Protein AF-A0A1I5BWW0-F1 (afdb_monomer_lite)

InterPro domains:
  IPR006976 VanZ-LLP1 [PF04892] (52-147)
  IPR006976 VanZ-LLP1 [PF04892] (174-291)
  IPR006976 VanZ-LLP1 [PF04892] (319-445)

Foldseek 3Di:
DDDPVVVVLVVLFDALVNLVVVLVVLLVVLLVLLCPVVPFADDDPVVLVVLLVVQVVDDQDCPDVLLLQVLLQSQLSNLLSQLLSLPDPDDPVSSVVSLVVSLVVQLVSQSVSLSSCSRPVVHHRHPSSSVSSSNSNNNNSVCCVVCVVVVRNLVSCLVVDLALLSVLQNVLVVLLVVVLVLLCPPVQFAPDPVLLVVCVVVVLEAPDAPPDDDPDVVVVVVVLVVLLQSLQSNLLSQCSNDVDDLVVSLCVQLVSQVVSLVSQSRRSPHRRHPNSSVSSSNSNVNNSVVSVVVVPCDLVNPPPPPDDDLVVLVVVLVVLLVVLLVVLLPPVQFADDPVLLVVQVVQQPRDACNVVSPDDVSVSVVLLCVLLVSLLVSLLSLLVSLLVDPDPVVSVVSVVVSLVVQLVSLVVSLVSQSRPPPGHRYPNSSVSSSNSSNNSNVVNNSSVVSNPDRCVVVVVVVPPDDPVCVVVVVVPPPVVNLVVLVVVLVVLLVVQLVVQLVVLVVLLPDLQHFPLSVQFADPVCRSLLSSLVSVLLLLLLALLLVLLVQQLPDDVCLQVLLVSLLVSLVSSCVSSVVNGDVVNLCLQQNDDDPPDPDCVSSSLSSSLQSSLLSLLLNLLQLVLCVPFGPSSVSSVNSSVSSCVVRVVSSLCRCQVVGNDQNVQQFFAPSSDSLLSVLQSNLSNLLSNLLSLCLVLPDPQPPPVPVSVVSNVVSLVSSVVSSVNSTAQWDCPPNDTGTSLQVVQPSDPVDTDDPVRSVVSSVVVSVVSSVSSNSSHNSVVVSDDGPRDPDPPDPPDDDDDDDDDDD

Organism: NCBI:txid35799

Sequence (806 aa):
MNSPAERNVASSRISRKQLMWFALGYLFFAVYGSLVPLEYRPRPLTEAWAIFGDIAGMSLSFVSRADWLVNILLFIPLAFLLAGACWPAHGVVAAMLVALGVFALCLGFSVAIEFMQVFFPQRTPSINDIVAQSIGTGLGIAAWITFGSRLSAWFSGWRSARSPLDIWKRLLYSYLFVLFGYSLLPLDLTISPVELLHKWREGRLILLPFSFAFAEPIEAIYDLAVDVLLWMPAAFLWCLAFPGRRLRSWLAVVGAAAVLEFLQLFVYSRVSDVTDIFTAAAGAGAGIWLAGRMGRTDVTKAARPLFHPPLGWLLLTLAWILVLAAIFLYPFNFQTDREFLLARLQGARKIPFEVYYFGTEYRAVTEVMHKAGFFFPLGALLALAVTQTRNYIWRRYAVAAAMAMIGMVALGVEAGQLFIPGKNVDVTDWMLEVLGGVAGFAIMRYLHPRLSAPAGRTAALRQRPSELNTMDAMKGTNPAGAQMRGRQAGTIIAIGIGLLTVMAWLATRSDMVPYNVRELVDEKHPFLSLILLAGAIYWIMGFPVLIVQWLARGELYLLSLPVLALIHGLIAWILLRFAVPIESIHDIVGYPVLDWPWEWEMFGRFLALFSLWTVGATAGGIIASWHIFPGNKSALLAWIVGALLLIPISYYVVVVAAATDNLVELMAGNGSLGAFLLVGLSLTGVALGGMKAVLALIPGAARRMAAAAWVLGAGILTYGALYYGTEQIIVKYNQVFSALQFLLSSNRATLAGQGELLFRYAALYCFLVAAIIMVQYPLWRLMPIPRQRGTQGHSGEHMHSSIARF

Secondary structure (DSSP, 8-state):
---HHHHHHHTTS--HHHHHHHHHHHHHHHHHHHHTT-------HHHHHHHHHHHTTS----S-HHHHHHHHHHHHHHHHHHHHHH--SS-HHHHHHHHHHHHHHHHHHHHHHHHHHTT-TT----HHHHHHHHHHHHHHHHHHHHHHHHHHHHHHHHHH--SHHHHHHHHHHHHHHHHHHHHHTT--B---HHHHHHHHHTT-EE-STT----SSHHHHHHHHHHHHHHHHHHHHHHHHHS-S-HHHHHHHHHHHHHHHHHHHHTBTTS-EEHHHHHHHHHHHHHHHHHHHHHHTS-TTT--S-S---HHHHHHHHHHHHHHHHHHHTTT------HHHHHHHHHHT-PPTTHHHHTS-HHHHHHHHHHHHHHHHHHHHHHHHHHHT---HHHHHHHHHHHHHHHHHHHHHHHHHHTTSTT----HHHHHHHHHHHHHHHHHHHHHHHHHSS-THHHHHHTTS--TTHHHHGGG---HHHHHHHHHHHHHHHHHHHHHHHHHHHHHHT-TTS-HHHHTTS-SSSHHHHHHHHHHHHHHHHHHHHHHHHHHTT-GGGTTHHHHHHHHHHHHHHHHHHHHS-HHHHHHHH-S--S--STTHHHHHHHHHHHHHHHHHHHHHHHHHTTTT-TTHHHHHHHHHHHHHHHHHHHHIIIIIT-S-SHHHHHBHHHH-HHHHHHHHHHHHHHHHHHHHHHHHHSTT---HHHHHHHHHHHHHHHHHHHHHHB-S-EEETTEEE-HHHHHHSSSSSSPPPHHHHHHHHHHHHHHHHHHHHHHHHHHHHTS-PPPP------------S-----

Radius of gyration: 33.23 Å; chains: 1; bounding box: 99×63×104 Å

pLDDT: mean 82.1, std 16.55, range [28.33, 97.56]

Structure (mmCIF, N/CA/C/O backbone):
data_AF-A0A1I5BWW0-F1
#
_entry.id   AF-A0A1I5BWW0-F1
#
loop_
_atom_site.group_PDB
_atom_site.id
_atom_site.type_symbol
_atom_site.label_atom_id
_atom_site.label_alt_id
_atom_site.label_comp_id
_atom_site.label_asym_id
_atom_site.label_entity_id
_atom_site.label_seq_id
_atom_site.pdbx_PDB_ins_code
_atom_site.Cartn_x
_atom_site.Cartn_y
_atom_site.Cartn_z
_atom_site.occupancy
_atom_site.B_iso_or_equiv
_atom_site.auth_seq_id
_atom_site.auth_comp_id
_atom_site.auth_asym_id
_atom_site.auth_atom_id
_atom_site.pdbx_PDB_model_num
ATOM 1 N N . MET A 1 1 ? -29.828 -26.492 5.240 1.00 34.44 1 MET A N 1
ATOM 2 C CA . MET A 1 1 ? -30.485 -25.871 4.067 1.00 34.44 1 MET A CA 1
ATOM 3 C C . MET A 1 1 ? -30.193 -24.380 4.102 1.00 34.44 1 MET A C 1
ATOM 5 O O . MET A 1 1 ? -30.680 -23.708 4.997 1.00 34.44 1 MET A O 1
ATOM 9 N N . ASN A 1 2 ? -29.357 -23.880 3.192 1.00 28.33 2 ASN A N 1
ATOM 10 C CA . ASN A 1 2 ? -28.914 -22.480 3.213 1.00 28.33 2 ASN A CA 1
ATOM 11 C C . ASN A 1 2 ? -30.069 -21.514 2.928 1.00 28.33 2 ASN A C 1
ATOM 13 O O . ASN A 1 2 ? -30.937 -21.812 2.090 1.00 28.33 2 ASN A O 1
ATOM 17 N N . SER A 1 3 ? -30.053 -20.373 3.623 1.00 30.56 3 SER A N 1
ATOM 18 C CA . SER A 1 3 ? -31.100 -19.353 3.563 1.00 30.56 3 SER A CA 1
ATOM 19 C C . SER A 1 3 ? -31.202 -18.732 2.156 1.00 30.56 3 SER A C 1
ATOM 21 O O . SER A 1 3 ? -30.225 -18.724 1.396 1.00 30.56 3 SER A O 1
ATOM 23 N N . PRO A 1 4 ? -32.366 -18.182 1.768 1.00 32.44 4 PRO A N 1
ATOM 24 C CA . PRO A 1 4 ? -32.544 -17.523 0.471 1.00 32.44 4 PRO A CA 1
ATOM 25 C C . PRO A 1 4 ? -31.562 -16.360 0.231 1.00 32.44 4 PRO A C 1
ATOM 27 O O . PRO A 1 4 ? -31.214 -16.069 -0.915 1.00 32.44 4 PRO A O 1
ATOM 30 N N . ALA A 1 5 ? -31.071 -15.722 1.301 1.00 33.41 5 ALA A N 1
ATOM 31 C CA . ALA A 1 5 ? -30.081 -14.650 1.234 1.00 33.41 5 ALA A CA 1
ATOM 32 C C . ALA A 1 5 ? -28.696 -15.161 0.793 1.00 33.41 5 ALA A C 1
ATOM 34 O O . ALA A 1 5 ? -28.051 -14.537 -0.051 1.00 33.41 5 ALA A O 1
ATOM 35 N N . GLU A 1 6 ? -28.270 -16.336 1.266 1.00 32.53 6 GLU A N 1
ATOM 36 C CA . GLU A 1 6 ? -26.996 -16.949 0.862 1.00 32.53 6 GLU A CA 1
ATOM 37 C C . GLU A 1 6 ? -27.013 -17.429 -0.596 1.00 32.53 6 GLU A C 1
ATOM 39 O O . GLU A 1 6 ? -26.002 -17.328 -1.297 1.00 32.53 6 GLU A O 1
ATOM 44 N N . ARG A 1 7 ? -28.172 -17.875 -1.102 1.00 32.69 7 ARG A N 1
ATOM 45 C CA . ARG A 1 7 ? -28.326 -18.267 -2.518 1.00 32.69 7 ARG A CA 1
ATOM 46 C C . ARG A 1 7 ? -28.229 -17.074 -3.469 1.00 32.69 7 ARG A C 1
ATOM 48 O O . ARG A 1 7 ? -27.643 -17.198 -4.543 1.00 32.69 7 ARG A O 1
ATOM 55 N N . ASN A 1 8 ? -28.733 -15.907 -3.066 1.00 33.06 8 ASN A N 1
ATOM 56 C CA . ASN A 1 8 ? -28.657 -14.701 -3.891 1.00 33.06 8 ASN A CA 1
ATOM 57 C C . ASN A 1 8 ? -27.233 -14.122 -3.970 1.00 33.06 8 ASN A C 1
ATOM 59 O O . ASN A 1 8 ? -26.831 -13.677 -5.043 1.00 33.06 8 ASN A O 1
ATOM 63 N N . VAL A 1 9 ? -26.430 -14.212 -2.901 1.00 38.84 9 VAL A N 1
ATOM 64 C CA . VAL A 1 9 ? -25.009 -13.793 -2.913 1.00 38.84 9 VAL A CA 1
ATOM 65 C C . VAL A 1 9 ? -24.118 -14.783 -3.685 1.00 38.84 9 VAL A C 1
ATOM 67 O O . VAL A 1 9 ? -23.126 -14.384 -4.298 1.00 38.84 9 VAL A O 1
ATOM 70 N N . ALA A 1 10 ? -24.476 -16.071 -3.718 1.00 35.97 10 ALA A N 1
ATOM 71 C CA . ALA A 1 10 ? -23.756 -17.083 -4.498 1.00 35.97 10 ALA A CA 1
ATOM 72 C C . ALA A 1 10 ? -23.924 -16.912 -6.025 1.00 35.97 10 ALA A C 1
ATOM 74 O O . ALA A 1 10 ? -23.018 -17.258 -6.782 1.00 35.97 10 ALA A O 1
ATOM 75 N N . SER A 1 11 ? -25.038 -16.322 -6.480 1.00 37.78 11 SER A N 1
ATOM 76 C CA . SER A 1 11 ? -25.337 -16.086 -7.907 1.00 37.78 11 SER A CA 1
ATOM 77 C C . SER A 1 11 ? -24.506 -14.970 -8.568 1.00 37.78 11 SER A C 1
ATOM 79 O O . SER A 1 11 ? -24.532 -14.813 -9.788 1.00 37.78 11 SER A O 1
ATOM 81 N N . SER A 1 12 ? -23.742 -14.205 -7.780 1.00 49.12 12 SER A N 1
ATOM 82 C CA . SER A 1 12 ? -23.004 -13.018 -8.223 1.00 49.12 12 SER A CA 1
ATOM 83 C C . SER A 1 12 ? -21.498 -13.126 -7.974 1.00 49.12 12 SER A C 1
ATOM 85 O O . SER A 1 12 ? -20.886 -12.143 -7.570 1.00 49.12 12 SER A O 1
ATOM 87 N N . ARG A 1 13 ? -20.886 -14.301 -8.139 1.00 63.59 13 ARG A N 1
ATOM 88 C CA . ARG A 1 13 ? -19.419 -14.461 -8.097 1.00 63.59 13 ARG A CA 1
ATOM 89 C C . ARG A 1 13 ? -18.887 -14.780 -9.493 1.00 63.59 13 ARG A C 1
ATOM 91 O O . ARG A 1 13 ? -19.593 -15.397 -10.291 1.00 63.59 13 ARG A O 1
ATOM 98 N N . ILE A 1 14 ? -17.648 -14.374 -9.796 1.00 74.44 14 ILE A N 1
ATOM 99 C CA . ILE A 1 14 ? -16.954 -14.827 -11.008 1.00 74.44 14 ILE A CA 1
ATOM 100 C C . ILE A 1 14 ? -16.948 -16.355 -10.968 1.00 74.44 14 ILE A C 1
ATOM 102 O O . ILE A 1 14 ? -16.595 -16.956 -9.953 1.00 74.44 14 ILE A O 1
ATOM 106 N N . SER A 1 15 ? -17.382 -16.989 -12.057 1.00 84.19 15 SER A N 1
ATOM 107 C CA . SER A 1 15 ? -17.398 -18.451 -12.105 1.00 84.19 15 SER A CA 1
ATOM 108 C C . SER A 1 15 ? -15.969 -18.998 -12.068 1.00 84.19 15 SER A C 1
ATOM 110 O O . SER A 1 15 ? -15.072 -18.432 -12.692 1.00 84.19 15 SER A O 1
ATOM 112 N N . ARG A 1 16 ? -15.759 -20.147 -11.415 1.00 88.00 16 ARG A N 1
ATOM 113 C CA . ARG A 1 16 ? -14.458 -20.843 -11.423 1.00 88.00 16 ARG A CA 1
ATOM 114 C C . ARG A 1 16 ? -13.928 -21.075 -12.843 1.00 88.00 16 ARG A C 1
ATOM 116 O O . ARG A 1 16 ? -12.741 -20.914 -13.087 1.00 88.00 16 ARG A O 1
ATOM 123 N N . LYS A 1 17 ? -14.827 -21.348 -13.800 1.00 88.94 17 LYS A N 1
ATOM 124 C CA . LYS A 1 17 ? -14.496 -21.476 -15.230 1.00 88.94 17 LYS A CA 1
ATOM 125 C C . LYS A 1 17 ? -13.903 -20.190 -15.815 1.00 88.94 17 LYS A C 1
ATOM 127 O O . LYS A 1 17 ? -12.951 -20.260 -16.575 1.00 88.94 17 LYS A O 1
ATOM 132 N N . GLN A 1 18 ? -14.447 -19.024 -15.465 1.00 88.75 18 GLN A N 1
ATOM 133 C CA . GLN A 1 18 ? -13.908 -17.734 -15.914 1.00 88.75 18 GLN A CA 1
ATOM 134 C C . GLN A 1 18 ? -12.523 -17.464 -15.321 1.00 88.75 18 GLN A C 1
ATOM 136 O O . GLN A 1 18 ? -11.640 -17.043 -16.056 1.00 88.75 18 GLN A O 1
ATOM 141 N N . LEU A 1 19 ? -12.321 -17.745 -14.028 1.00 91.31 19 LEU A N 1
ATOM 142 C CA . LEU A 1 19 ? -10.999 -17.623 -13.400 1.00 91.31 19 LEU A CA 1
ATOM 143 C C . LEU A 1 19 ? -9.977 -18.554 -14.056 1.00 91.31 19 LEU A C 1
ATOM 145 O O . LEU A 1 19 ? -8.862 -18.125 -14.312 1.00 91.31 19 LEU A O 1
ATOM 149 N N . MET A 1 20 ? -10.379 -19.780 -14.403 1.00 93.75 20 MET A N 1
ATOM 150 C CA . MET A 1 20 ? -9.520 -20.712 -15.135 1.00 93.75 20 MET A CA 1
ATOM 151 C C . MET A 1 20 ? -9.158 -20.189 -16.531 1.00 93.75 20 MET A C 1
ATOM 153 O O . MET A 1 20 ? -7.996 -20.225 -16.908 1.00 93.75 20 MET A O 1
ATOM 157 N N . TRP A 1 21 ? -10.116 -19.643 -17.289 1.00 93.69 21 TRP A N 1
ATOM 158 C CA . TRP A 1 21 ? -9.814 -19.033 -18.591 1.00 93.69 21 TRP A CA 1
ATOM 159 C C . TRP A 1 21 ? -8.858 -17.845 -18.478 1.00 93.69 21 TRP A C 1
ATOM 161 O O . TRP A 1 21 ? -7.960 -17.710 -19.304 1.00 93.69 21 TRP A O 1
ATOM 171 N N . PHE A 1 22 ? -9.013 -17.010 -17.447 1.00 92.81 22 PHE A N 1
ATOM 172 C CA . PHE A 1 22 ? -8.057 -15.938 -17.178 1.00 92.81 22 PHE A CA 1
ATOM 173 C C . PHE A 1 22 ? -6.688 -16.480 -16.765 1.00 92.81 22 PHE A C 1
ATOM 175 O O . PHE A 1 22 ? -5.688 -15.953 -17.233 1.00 92.81 22 PHE A O 1
ATOM 182 N N . ALA A 1 23 ? -6.630 -17.544 -15.958 1.00 95.50 23 ALA A N 1
ATOM 183 C CA . ALA A 1 23 ? -5.375 -18.194 -15.588 1.00 95.50 23 ALA A CA 1
ATOM 184 C C . ALA A 1 23 ? -4.647 -18.753 -16.817 1.00 95.50 23 ALA A C 1
ATOM 186 O O . ALA A 1 23 ? -3.453 -18.534 -16.959 1.00 95.50 23 ALA A O 1
ATOM 187 N N . LEU A 1 24 ? -5.363 -19.411 -17.734 1.00 95.31 24 LEU A N 1
ATOM 188 C CA . LEU A 1 24 ? -4.793 -19.947 -18.974 1.00 95.31 24 LEU A CA 1
ATOM 189 C C . LEU A 1 24 ? -4.322 -18.840 -19.923 1.00 95.31 24 LEU A C 1
ATOM 191 O O . LEU A 1 24 ? -3.226 -18.929 -20.467 1.00 95.31 24 LEU A O 1
ATOM 195 N N . GLY A 1 25 ? -5.120 -17.783 -20.100 1.00 94.94 25 GLY A N 1
ATOM 196 C CA . GLY A 1 25 ? -4.716 -16.629 -20.907 1.00 94.94 25 GLY A CA 1
ATOM 197 C C . GLY A 1 25 ? -3.495 -15.914 -20.324 1.00 94.94 25 GLY A C 1
ATOM 198 O O . GLY A 1 25 ? -2.604 -15.508 -21.063 1.00 94.94 25 GLY A O 1
ATOM 199 N N . TYR A 1 26 ? -3.421 -15.812 -18.996 1.00 95.31 26 TYR A N 1
ATOM 200 C CA . TYR A 1 26 ? -2.280 -15.221 -18.308 1.00 95.31 26 TYR A CA 1
ATOM 201 C C . TYR A 1 26 ? -1.041 -16.129 -18.340 1.00 95.31 26 TYR A C 1
ATOM 203 O O . TYR A 1 26 ? 0.063 -15.637 -18.535 1.00 95.31 26 TYR A O 1
ATOM 211 N N . LEU A 1 27 ? -1.207 -17.450 -18.224 1.00 95.69 27 LEU A N 1
ATOM 212 C CA . LEU A 1 27 ? -0.121 -18.414 -18.415 1.00 95.69 27 LEU A CA 1
ATOM 213 C C . LEU A 1 27 ? 0.459 -18.306 -19.826 1.00 95.69 27 LEU A C 1
ATOM 215 O O . LEU A 1 27 ? 1.673 -18.267 -19.977 1.00 95.69 27 LEU A O 1
ATOM 219 N N . PHE A 1 28 ? -0.394 -18.206 -20.850 1.00 94.62 28 PHE A N 1
ATOM 220 C CA . PHE A 1 28 ? 0.058 -17.970 -22.220 1.00 94.62 28 PHE A CA 1
ATOM 221 C C . PHE A 1 28 ? 0.865 -16.672 -22.330 1.00 94.62 28 PHE A C 1
ATOM 223 O O . PHE A 1 28 ? 1.932 -16.677 -22.930 1.00 94.62 28 PHE A O 1
ATOM 230 N N . PHE A 1 29 ? 0.393 -15.586 -21.711 1.00 91.50 29 PHE A N 1
ATOM 231 C CA . PHE A 1 29 ? 1.128 -14.321 -21.657 1.00 91.50 29 PHE A CA 1
ATOM 232 C C . PHE A 1 29 ? 2.496 -14.466 -20.972 1.00 91.50 29 PHE A C 1
ATOM 234 O O . PHE A 1 29 ? 3.488 -13.992 -21.517 1.00 91.50 29 PHE A O 1
ATOM 241 N N . ALA A 1 30 ? 2.564 -15.151 -19.826 1.00 92.25 30 ALA A N 1
ATOM 242 C CA . ALA A 1 30 ? 3.813 -15.374 -19.103 1.00 92.25 30 ALA A CA 1
ATOM 243 C C . ALA A 1 30 ? 4.804 -16.211 -19.926 1.00 92.25 30 ALA A C 1
ATOM 245 O O . ALA A 1 30 ? 5.944 -15.801 -20.109 1.00 92.25 30 ALA A O 1
ATOM 246 N N . VAL A 1 31 ? 4.351 -17.330 -20.504 1.00 93.50 31 VAL A N 1
ATOM 247 C CA . VAL A 1 31 ? 5.175 -18.173 -21.385 1.00 93.50 31 VAL A CA 1
ATOM 248 C C . VAL A 1 31 ? 5.656 -17.377 -22.598 1.00 93.50 31 VAL A C 1
ATOM 250 O O . VAL A 1 31 ? 6.836 -17.408 -22.920 1.00 93.50 31 VAL A O 1
ATOM 253 N N . TYR A 1 32 ? 4.770 -16.631 -23.259 1.00 91.81 32 TYR A N 1
ATOM 254 C CA . TYR A 1 32 ? 5.132 -15.810 -24.412 1.00 91.81 32 TYR A CA 1
ATOM 255 C C . TYR A 1 32 ? 6.193 -14.763 -24.047 1.00 91.81 32 TYR A C 1
ATOM 257 O O . TYR A 1 32 ? 7.235 -14.693 -24.697 1.00 91.81 32 TYR A O 1
ATOM 265 N N . GLY A 1 33 ? 5.969 -13.996 -22.975 1.00 87.88 33 GLY A N 1
ATOM 266 C CA . GLY A 1 33 ? 6.885 -12.951 -22.511 1.00 87.88 33 GLY A CA 1
ATOM 267 C C . GLY A 1 33 ? 8.271 -13.472 -22.119 1.00 87.88 33 GLY A C 1
ATOM 268 O O . GLY A 1 33 ? 9.265 -12.784 -22.350 1.00 87.88 33 GLY A O 1
ATOM 269 N N . SER A 1 34 ? 8.355 -14.701 -21.604 1.00 89.25 34 SER A N 1
ATOM 270 C CA . SER A 1 34 ? 9.622 -15.365 -21.273 1.00 89.25 34 SER A CA 1
ATOM 271 C C . SER A 1 34 ? 10.369 -15.934 -22.488 1.00 89.25 34 SER A C 1
ATOM 273 O O . SER A 1 34 ? 11.553 -16.235 -22.374 1.00 89.25 34 SER A O 1
ATOM 275 N N . LEU A 1 35 ? 9.716 -16.084 -23.648 1.00 90.31 35 LEU A N 1
ATOM 276 C CA . LEU A 1 35 ? 10.314 -16.693 -24.847 1.00 90.31 35 LEU A CA 1
ATOM 277 C C . LEU A 1 35 ? 10.597 -15.701 -25.989 1.00 90.31 35 LEU A C 1
ATOM 279 O O . LEU A 1 35 ? 11.427 -15.998 -26.848 1.00 90.31 35 LEU A O 1
ATOM 283 N N . VAL A 1 36 ? 9.944 -14.529 -26.026 1.00 88.56 36 VAL A N 1
ATOM 284 C CA . VAL A 1 36 ? 10.256 -13.435 -26.983 1.00 88.56 36 VAL A CA 1
ATOM 285 C C . VAL A 1 36 ? 11.769 -13.158 -26.972 1.00 88.56 36 VAL A C 1
ATOM 287 O O . VAL A 1 36 ? 12.335 -13.127 -25.892 1.00 88.56 36 VAL A O 1
ATOM 290 N N . PRO A 1 37 ? 12.480 -12.995 -28.099 1.00 87.19 37 PRO A N 1
ATOM 291 C CA . PRO A 1 37 ? 11.988 -12.769 -29.457 1.00 87.19 37 PRO A CA 1
ATOM 292 C C . PRO A 1 37 ? 11.666 -14.034 -30.266 1.00 87.19 37 PRO A C 1
ATOM 294 O O . PRO A 1 37 ? 11.498 -13.949 -31.472 1.00 87.19 37 PRO A O 1
ATOM 297 N N . LEU A 1 38 ? 11.516 -15.205 -29.637 1.00 88.69 38 LEU A N 1
ATOM 298 C CA . LEU A 1 38 ? 11.095 -16.459 -30.287 1.00 88.69 38 LEU A CA 1
ATOM 299 C C . LEU A 1 38 ? 12.054 -16.987 -31.375 1.00 88.69 38 LEU A C 1
ATOM 301 O O . LEU A 1 38 ? 11.640 -17.734 -32.264 1.00 88.69 38 LEU A O 1
ATOM 305 N N . GLU A 1 39 ? 13.349 -16.678 -31.281 1.00 88.00 39 GLU A N 1
ATOM 306 C CA . GLU A 1 39 ? 14.384 -17.284 -32.128 1.00 88.00 39 GLU A CA 1
ATOM 307 C C . GLU A 1 39 ? 14.685 -18.730 -31.705 1.00 88.00 39 GLU A C 1
ATOM 309 O O . GLU A 1 39 ? 15.683 -19.016 -31.042 1.00 88.00 39 GLU A O 1
ATOM 314 N N . TYR A 1 40 ? 13.807 -19.659 -32.077 1.00 90.88 40 TYR A N 1
ATOM 315 C CA . TYR A 1 40 ? 13.991 -21.074 -31.769 1.00 90.88 40 TYR A CA 1
ATOM 316 C C . TYR A 1 40 ? 15.190 -21.659 -32.528 1.00 90.88 40 TYR A C 1
ATOM 318 O O . TYR A 1 40 ? 15.238 -21.629 -33.761 1.00 90.88 40 TYR A O 1
ATOM 326 N N . ARG A 1 41 ? 16.133 -22.260 -31.795 1.00 91.06 41 ARG A N 1
ATOM 327 C CA . ARG A 1 41 ? 17.206 -23.084 -32.355 1.00 91.06 41 ARG A CA 1
ATOM 328 C C . ARG A 1 41 ? 17.114 -24.502 -31.791 1.00 91.06 41 ARG A C 1
ATOM 330 O O . ARG A 1 41 ? 17.254 -24.681 -30.579 1.00 91.06 41 ARG A O 1
ATOM 337 N N . PRO A 1 42 ? 16.891 -25.519 -32.641 1.00 90.38 42 PRO A N 1
ATOM 338 C CA . PRO A 1 42 ? 16.798 -26.892 -32.173 1.00 90.38 42 PRO A CA 1
ATOM 339 C C . PRO A 1 42 ? 18.131 -27.329 -31.559 1.00 90.38 42 PRO A C 1
ATOM 341 O O . PRO A 1 42 ? 19.196 -27.084 -32.125 1.00 90.38 42 PRO A O 1
ATOM 344 N N . ARG A 1 43 ? 18.057 -28.006 -30.411 1.00 91.00 43 ARG A N 1
ATOM 345 C CA . ARG A 1 43 ? 19.195 -28.641 -29.738 1.00 91.00 43 ARG A CA 1
ATOM 346 C C . ARG A 1 43 ? 18.845 -30.081 -29.361 1.00 91.00 43 ARG A C 1
ATOM 348 O O . ARG A 1 43 ? 17.677 -30.353 -29.067 1.00 91.00 43 ARG A O 1
ATOM 355 N N . PRO A 1 44 ? 19.814 -31.010 -29.334 1.00 94.31 44 PRO A N 1
ATOM 356 C CA . PRO A 1 44 ? 19.603 -32.335 -28.764 1.00 94.31 44 PRO A CA 1
ATOM 357 C C . PRO A 1 44 ? 19.177 -32.243 -27.292 1.00 94.31 44 PRO A C 1
ATOM 359 O O . PRO A 1 44 ? 19.742 -31.469 -26.521 1.00 94.31 44 PRO A O 1
ATOM 362 N N . LEU A 1 45 ? 18.205 -33.063 -26.876 1.00 90.12 45 LEU A N 1
ATOM 363 C CA . LEU A 1 45 ? 17.683 -33.031 -25.500 1.00 90.12 45 LEU A CA 1
ATOM 364 C C . LEU A 1 45 ? 18.762 -33.313 -24.450 1.00 90.12 45 LEU A C 1
ATOM 366 O O . LEU A 1 45 ? 18.713 -32.749 -23.364 1.00 90.12 45 LEU A O 1
ATOM 370 N N . THR A 1 46 ? 19.740 -34.161 -24.767 1.00 92.00 46 THR A N 1
ATOM 371 C CA . THR A 1 46 ? 20.863 -34.476 -23.874 1.00 92.00 46 THR A CA 1
ATOM 372 C C . THR A 1 46 ? 21.715 -33.248 -23.565 1.00 92.00 46 THR A C 1
ATOM 374 O O . THR A 1 46 ? 22.074 -33.030 -22.413 1.00 92.00 46 THR A O 1
ATOM 377 N N . GLU A 1 47 ? 21.991 -32.421 -24.575 1.00 89.88 47 GLU A N 1
ATOM 378 C CA . GLU A 1 47 ? 22.726 -31.164 -24.419 1.00 89.88 47 GLU A CA 1
ATOM 379 C C . GLU A 1 47 ? 21.895 -30.143 -23.634 1.00 89.88 47 GLU A C 1
ATOM 381 O O . GLU A 1 47 ? 22.404 -29.505 -22.717 1.00 89.88 47 GLU A O 1
ATOM 386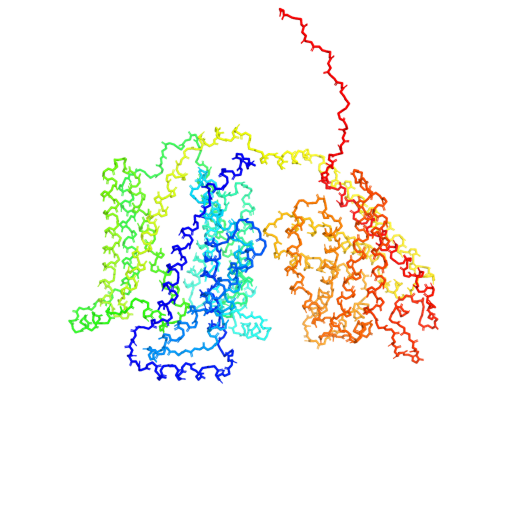 N N . ALA A 1 48 ? 20.595 -30.038 -23.935 1.00 89.81 48 ALA A N 1
ATOM 387 C CA . ALA A 1 48 ? 19.704 -29.121 -23.230 1.00 89.81 48 ALA A CA 1
ATOM 388 C C . ALA A 1 48 ? 19.590 -29.450 -21.730 1.00 89.81 48 ALA A C 1
ATOM 390 O O . ALA A 1 48 ? 19.627 -28.547 -20.897 1.00 89.81 48 ALA A O 1
ATOM 391 N N . TRP A 1 49 ? 19.507 -30.739 -21.378 1.00 89.94 49 TRP A N 1
ATOM 392 C CA . TRP A 1 49 ? 19.511 -31.193 -19.985 1.00 89.94 49 TRP A CA 1
ATOM 393 C C . TRP A 1 49 ? 20.833 -30.921 -19.270 1.00 89.94 49 TRP A C 1
ATOM 395 O O . TRP A 1 49 ? 20.802 -30.553 -18.099 1.00 89.94 49 TRP A O 1
ATOM 405 N N . ALA A 1 50 ? 21.972 -31.074 -19.952 1.00 88.81 50 ALA A N 1
ATOM 406 C CA . ALA A 1 50 ? 23.278 -30.758 -19.376 1.00 88.81 50 ALA A CA 1
ATOM 407 C C . ALA A 1 50 ? 23.395 -29.258 -19.058 1.00 88.81 50 ALA A C 1
ATOM 409 O O . ALA A 1 50 ? 23.675 -28.896 -17.920 1.00 88.81 50 ALA A O 1
ATOM 410 N N . ILE A 1 51 ? 23.056 -28.394 -20.025 1.00 85.06 51 ILE A N 1
ATOM 411 C CA . ILE A 1 51 ? 23.048 -26.933 -19.846 1.00 85.06 51 ILE A CA 1
ATOM 412 C C . ILE A 1 51 ? 22.111 -26.528 -18.704 1.00 85.06 51 ILE A C 1
ATOM 414 O O . ILE A 1 51 ? 22.467 -25.688 -17.883 1.00 85.06 51 ILE A O 1
ATOM 418 N N . PHE A 1 52 ? 20.919 -27.130 -18.634 1.00 88.50 52 PHE A N 1
ATOM 419 C CA . PHE A 1 52 ? 19.959 -26.832 -17.575 1.00 88.50 52 PHE A CA 1
ATOM 420 C C . PHE A 1 52 ? 20.428 -27.315 -16.192 1.00 88.50 52 PHE A C 1
ATOM 422 O O . PHE A 1 52 ? 20.195 -26.649 -15.185 1.00 88.50 52 PHE A O 1
ATOM 429 N N . GLY A 1 53 ? 21.122 -28.455 -16.137 1.00 84.88 53 GLY A N 1
ATOM 430 C CA . GLY A 1 53 ? 21.716 -28.985 -14.910 1.00 84.88 53 GLY A CA 1
ATOM 431 C C . GLY A 1 53 ? 22.784 -28.064 -14.315 1.00 84.88 53 GLY A C 1
ATOM 432 O O . GLY A 1 53 ? 22.828 -27.895 -13.097 1.00 84.88 53 GLY A O 1
ATOM 433 N N . ASP A 1 54 ? 23.579 -27.406 -15.161 1.00 83.94 54 ASP A N 1
ATOM 434 C CA . ASP A 1 54 ? 24.655 -26.507 -14.727 1.00 83.94 54 ASP A CA 1
ATOM 435 C C . ASP A 1 54 ? 24.138 -25.226 -14.043 1.00 83.94 54 ASP A C 1
ATOM 437 O O . ASP A 1 54 ? 24.823 -24.656 -13.191 1.00 83.94 54 ASP A O 1
ATOM 441 N N . ILE A 1 55 ? 22.900 -24.799 -14.325 1.00 80.50 55 ILE A N 1
ATOM 442 C CA . ILE A 1 55 ? 22.280 -23.619 -13.689 1.00 80.50 55 ILE A CA 1
ATOM 443 C C . ILE A 1 55 ? 22.088 -23.836 -12.183 1.00 80.50 55 ILE A C 1
ATOM 445 O O . ILE A 1 55 ? 22.202 -22.895 -11.400 1.00 80.50 55 ILE A O 1
ATOM 449 N N . ALA A 1 56 ? 21.841 -25.080 -11.754 1.00 62.78 56 ALA A N 1
ATOM 450 C CA . ALA A 1 56 ? 21.673 -25.415 -10.341 1.00 62.78 56 ALA A CA 1
ATOM 451 C C . ALA A 1 56 ? 22.964 -25.229 -9.520 1.00 62.78 56 ALA A C 1
ATOM 453 O O . ALA A 1 56 ? 22.893 -25.094 -8.298 1.00 62.78 56 ALA A O 1
ATOM 454 N N . GLY A 1 57 ? 24.129 -25.214 -10.180 1.00 60.53 57 GLY A N 1
ATOM 455 C CA . GLY A 1 57 ? 25.430 -24.946 -9.566 1.00 60.53 57 GLY A CA 1
ATOM 456 C C . GLY A 1 57 ? 25.828 -23.465 -9.538 1.00 60.53 57 GLY A C 1
ATOM 457 O O . GLY A 1 57 ? 26.828 -23.126 -8.904 1.00 60.53 57 GLY A O 1
ATOM 458 N N . MET A 1 58 ? 25.079 -22.576 -10.203 1.00 66.50 58 MET A N 1
ATOM 459 C CA . MET A 1 58 ? 25.363 -21.138 -10.209 1.00 66.50 58 MET A CA 1
ATOM 460 C C . MET A 1 58 ? 24.953 -20.496 -8.875 1.00 66.50 58 MET A C 1
ATOM 462 O O . MET A 1 58 ? 23.917 -20.823 -8.296 1.00 66.50 58 MET A O 1
ATOM 466 N N . SER A 1 59 ? 25.763 -19.562 -8.369 1.00 59.84 59 SER A N 1
ATOM 467 C CA . SER A 1 59 ? 25.454 -18.849 -7.127 1.00 59.84 59 SER A CA 1
ATOM 468 C C . SER A 1 59 ? 24.240 -17.928 -7.297 1.00 59.84 59 SER A C 1
ATOM 470 O O . SER A 1 59 ? 24.121 -17.208 -8.288 1.00 59.84 59 SER A O 1
ATOM 472 N N . LEU A 1 60 ? 23.349 -17.922 -6.296 1.00 65.69 60 LEU A N 1
ATOM 473 C CA . LEU A 1 60 ? 22.244 -16.962 -6.198 1.00 65.69 60 LEU A CA 1
ATOM 474 C C . LEU A 1 60 ? 22.813 -15.541 -6.177 1.00 65.69 60 LEU A C 1
ATOM 476 O O . LEU A 1 60 ? 23.434 -15.115 -5.200 1.00 65.69 60 LEU A O 1
ATOM 480 N N . SER A 1 61 ? 22.609 -14.814 -7.269 1.00 61.12 61 SER A N 1
ATOM 481 C CA . SER A 1 61 ? 23.101 -13.452 -7.440 1.00 61.12 61 SER A CA 1
ATOM 482 C C . SER A 1 61 ? 21.944 -12.454 -7.313 1.00 61.12 61 SER A C 1
ATOM 484 O O . SER A 1 61 ? 20.929 -12.537 -8.001 1.00 61.12 61 SER A O 1
ATOM 486 N N . PHE A 1 62 ? 22.086 -11.482 -6.411 1.00 58.94 62 PHE A N 1
ATOM 487 C CA . PHE A 1 62 ? 21.092 -10.419 -6.174 1.00 58.94 62 PHE A CA 1
ATOM 488 C C . PHE A 1 62 ? 21.427 -9.126 -6.937 1.00 58.94 62 PHE A C 1
ATOM 490 O O . PHE A 1 62 ? 21.105 -8.028 -6.487 1.00 58.94 62 PHE A O 1
ATOM 497 N N . VAL A 1 63 ? 22.133 -9.246 -8.065 1.00 55.28 63 VAL A N 1
ATOM 498 C CA . VAL A 1 63 ? 22.769 -8.108 -8.752 1.00 55.28 63 VAL A CA 1
ATOM 499 C C . VAL A 1 63 ? 21.735 -7.155 -9.369 1.00 55.28 63 VAL A C 1
ATOM 501 O O . VAL A 1 63 ? 21.941 -5.947 -9.327 1.00 55.28 63 VAL A O 1
ATOM 504 N N . SER A 1 64 ? 20.593 -7.663 -9.849 1.00 66.44 64 SER A N 1
ATOM 505 C CA . SER A 1 64 ? 19.488 -6.848 -10.378 1.00 66.44 64 SER A CA 1
ATOM 506 C C . SER A 1 64 ? 18.204 -7.069 -9.570 1.00 66.44 64 SER A C 1
ATOM 508 O O . SER A 1 64 ? 17.505 -8.073 -9.718 1.00 66.44 64 SER A O 1
ATOM 510 N N . ARG A 1 65 ? 17.886 -6.128 -8.667 1.00 68.00 65 ARG A N 1
ATOM 511 C CA . ARG A 1 65 ? 16.659 -6.170 -7.842 1.00 68.00 65 ARG A CA 1
ATOM 512 C C . ARG A 1 65 ? 15.384 -6.042 -8.688 1.00 68.00 65 ARG A C 1
ATOM 514 O O . ARG A 1 65 ? 14.348 -6.584 -8.305 1.00 68.00 65 ARG A O 1
ATOM 521 N N . ALA A 1 66 ? 15.463 -5.332 -9.816 1.00 66.88 66 ALA A N 1
ATOM 522 C CA . ALA A 1 66 ? 14.348 -5.145 -10.740 1.00 66.88 66 ALA A CA 1
ATOM 523 C C . ALA A 1 66 ? 13.942 -6.473 -11.399 1.00 66.88 66 ALA A C 1
ATOM 525 O O . ALA A 1 66 ? 12.761 -6.814 -11.379 1.00 66.88 66 ALA A O 1
ATOM 526 N N . ASP A 1 67 ? 14.912 -7.274 -11.851 1.00 72.81 67 ASP A N 1
ATOM 527 C CA . ASP A 1 67 ? 14.651 -8.575 -12.487 1.00 72.81 67 ASP A CA 1
ATOM 528 C C . ASP A 1 67 ? 13.963 -9.548 -11.523 1.00 72.81 67 ASP A C 1
ATOM 530 O O . ASP A 1 67 ? 12.990 -10.221 -11.873 1.00 72.81 67 ASP A O 1
ATOM 534 N N . TRP A 1 68 ? 14.405 -9.561 -10.260 1.00 82.69 68 TRP A N 1
ATOM 535 C CA . TRP A 1 68 ? 13.739 -10.312 -9.194 1.00 82.69 68 TRP A CA 1
ATOM 536 C C . TRP A 1 68 ? 12.284 -9.876 -9.019 1.00 82.69 68 TRP A C 1
ATOM 538 O O . TRP A 1 68 ? 11.386 -10.718 -8.944 1.00 82.69 68 TRP A O 1
ATOM 548 N N . LEU A 1 69 ? 12.033 -8.566 -8.953 1.00 80.50 69 LEU A N 1
ATOM 549 C CA . LEU A 1 69 ? 10.690 -8.039 -8.749 1.00 80.50 69 LEU A CA 1
ATOM 550 C C . LEU A 1 69 ? 9.768 -8.370 -9.928 1.00 80.50 69 LEU A C 1
ATOM 552 O O . LEU A 1 69 ? 8.637 -8.795 -9.697 1.00 80.50 69 LEU A O 1
ATOM 556 N N . VAL A 1 70 ? 10.239 -8.224 -11.168 1.00 81.31 70 VAL A N 1
ATOM 557 C CA . VAL A 1 70 ? 9.471 -8.560 -12.377 1.00 81.31 70 VAL A CA 1
ATOM 558 C C . VAL A 1 70 ? 9.087 -10.041 -12.372 1.00 81.31 70 VAL A C 1
ATOM 560 O O . VAL A 1 70 ? 7.913 -10.363 -12.563 1.00 81.31 70 VAL A O 1
ATOM 563 N N . ASN A 1 71 ? 10.024 -10.936 -12.054 1.00 88.12 71 ASN A N 1
ATOM 564 C CA . ASN A 1 71 ? 9.767 -12.376 -11.979 1.00 88.12 71 ASN A CA 1
ATOM 565 C C . ASN A 1 71 ? 8.818 -12.770 -10.831 1.00 88.12 71 ASN A C 1
ATOM 567 O O . ASN A 1 71 ? 7.936 -13.615 -11.013 1.00 88.12 71 ASN A O 1
ATOM 571 N N . ILE A 1 72 ? 8.921 -12.120 -9.664 1.00 90.25 72 ILE A N 1
ATOM 572 C CA . ILE A 1 72 ? 7.950 -12.274 -8.566 1.00 90.25 72 ILE A CA 1
ATOM 573 C C . ILE A 1 72 ? 6.557 -11.820 -9.026 1.00 90.25 72 ILE A C 1
ATOM 575 O O . ILE A 1 72 ? 5.571 -12.548 -8.871 1.00 90.25 72 ILE A O 1
ATOM 579 N N . LEU A 1 73 ? 6.463 -10.614 -9.596 1.00 88.50 73 LEU A N 1
ATOM 580 C CA . LEU A 1 73 ? 5.207 -10.015 -10.049 1.00 88.50 73 LEU A CA 1
ATOM 581 C C . LEU A 1 73 ? 4.553 -10.824 -11.169 1.00 88.50 73 LEU A C 1
ATOM 583 O O . LEU A 1 73 ? 3.325 -10.863 -11.227 1.00 88.50 73 LEU A O 1
ATOM 587 N N . LEU A 1 74 ? 5.337 -11.502 -12.009 1.00 90.81 74 LEU A N 1
ATOM 588 C CA . LEU A 1 74 ? 4.830 -12.349 -13.083 1.00 90.81 74 LEU A CA 1
ATOM 589 C C . LEU A 1 74 ? 4.017 -13.536 -12.546 1.00 90.81 74 LEU A C 1
ATOM 591 O O . LEU A 1 74 ? 2.998 -13.889 -13.123 1.00 90.81 74 LEU A O 1
ATOM 595 N N . PHE A 1 75 ? 4.397 -14.150 -11.422 1.00 95.06 75 PHE A N 1
ATOM 596 C CA . PHE A 1 75 ? 3.703 -15.354 -10.931 1.00 95.06 75 PHE A CA 1
ATOM 597 C C . PHE A 1 75 ? 2.603 -15.082 -9.896 1.00 95.06 75 PHE A C 1
ATOM 599 O O . PHE A 1 75 ? 1.744 -15.945 -9.679 1.00 95.06 75 PHE A O 1
ATOM 606 N N . ILE A 1 76 ? 2.545 -13.875 -9.316 1.00 95.62 76 ILE A N 1
ATOM 607 C CA . ILE A 1 76 ? 1.471 -13.478 -8.387 1.00 95.62 76 ILE A CA 1
ATOM 608 C C . ILE A 1 76 ? 0.075 -13.616 -9.031 1.00 95.62 76 ILE A C 1
ATOM 610 O O . ILE A 1 76 ? -0.776 -14.297 -8.444 1.00 95.62 76 ILE A O 1
ATOM 614 N N . PRO A 1 77 ? -0.215 -13.032 -10.216 1.00 95.06 77 PRO A N 1
ATOM 615 C CA . PRO A 1 77 ? -1.542 -13.120 -10.821 1.00 95.06 77 PRO A CA 1
ATOM 616 C C . PRO A 1 77 ? -1.900 -14.544 -11.244 1.00 95.06 77 PRO A C 1
ATOM 618 O O . PRO A 1 77 ? -3.040 -14.964 -11.041 1.00 95.06 77 PRO A O 1
ATOM 621 N N . LEU A 1 78 ? -0.937 -15.305 -11.778 1.00 96.75 78 LEU A N 1
ATOM 622 C CA . LEU A 1 78 ? -1.148 -16.694 -12.188 1.00 96.75 78 LEU A CA 1
ATOM 623 C C . LEU A 1 78 ? -1.594 -17.555 -11.000 1.00 96.75 78 LEU A C 1
ATOM 625 O O . LEU A 1 78 ? -2.657 -18.182 -11.045 1.00 96.75 78 LEU A O 1
ATOM 629 N N . ALA A 1 79 ? -0.821 -17.532 -9.912 1.00 97.00 79 ALA A N 1
ATOM 630 C CA . ALA A 1 79 ? -1.120 -18.301 -8.712 1.00 97.00 79 ALA A CA 1
ATOM 631 C C . ALA A 1 79 ? -2.423 -17.838 -8.045 1.00 97.00 79 ALA A C 1
ATOM 633 O O . ALA A 1 79 ? -3.218 -18.671 -7.611 1.00 97.00 79 ALA A O 1
ATOM 634 N N . PHE A 1 80 ? -2.697 -16.528 -8.027 1.00 95.81 80 PHE A N 1
ATOM 635 C CA . PHE A 1 80 ? -3.957 -15.975 -7.524 1.00 95.81 80 PHE A CA 1
ATOM 636 C C . PHE A 1 80 ? -5.175 -16.505 -8.300 1.00 95.81 80 PHE A C 1
ATOM 638 O O . PHE A 1 80 ? -6.171 -16.918 -7.698 1.00 95.81 80 PHE A O 1
ATOM 645 N N . LEU A 1 81 ? -5.111 -16.513 -9.636 1.00 95.44 81 LEU A N 1
ATOM 646 C CA . LEU A 1 81 ? -6.206 -16.970 -10.496 1.00 95.44 81 LEU A CA 1
ATOM 647 C C . LEU A 1 81 ? -6.425 -18.485 -10.388 1.00 95.44 81 LEU A C 1
ATOM 649 O O . LEU A 1 81 ? -7.574 -18.923 -10.281 1.00 95.44 81 LEU A O 1
ATOM 653 N N . LEU A 1 82 ? -5.348 -19.278 -10.363 1.00 96.25 82 LEU A N 1
ATOM 654 C CA . LEU A 1 82 ? -5.409 -20.732 -10.178 1.00 96.25 82 LEU A CA 1
ATOM 655 C C . LEU A 1 82 ? -5.947 -21.105 -8.794 1.00 96.25 82 LEU A C 1
ATOM 657 O O . LEU A 1 82 ? -6.873 -21.916 -8.693 1.00 96.25 82 LEU A O 1
ATOM 661 N N . ALA A 1 83 ? -5.438 -20.458 -7.739 1.00 94.56 83 ALA A N 1
ATOM 662 C CA . ALA A 1 83 ? -5.966 -20.607 -6.389 1.00 94.56 83 ALA A CA 1
ATOM 663 C C . ALA A 1 83 ? -7.463 -20.302 -6.377 1.00 94.56 83 ALA A C 1
ATOM 665 O O . ALA A 1 83 ? -8.237 -21.100 -5.857 1.00 94.56 83 ALA A O 1
ATOM 666 N N . GLY A 1 84 ? -7.902 -19.228 -7.036 1.00 92.06 84 GLY A N 1
ATOM 667 C CA . GLY A 1 84 ? -9.314 -18.875 -7.087 1.00 92.06 84 GLY A CA 1
ATOM 668 C C . GLY A 1 84 ? -10.219 -19.777 -7.905 1.00 92.06 84 GLY A C 1
ATOM 669 O O . GLY A 1 84 ? -11.379 -19.985 -7.531 1.00 92.06 84 GLY A O 1
ATOM 670 N N . ALA A 1 85 ? -9.706 -20.362 -8.982 1.00 92.81 85 ALA A N 1
ATOM 671 C CA . ALA A 1 85 ? -10.439 -21.348 -9.759 1.00 92.81 85 ALA A CA 1
ATOM 672 C C . ALA A 1 85 ? -10.664 -22.648 -8.964 1.00 92.81 85 ALA A C 1
ATOM 674 O O . ALA A 1 85 ? -11.726 -23.265 -9.088 1.00 92.81 85 ALA A O 1
ATOM 675 N N . CYS A 1 86 ? -9.705 -23.029 -8.114 1.00 92.50 86 CYS A N 1
ATOM 676 C CA . CYS A 1 86 ? -9.699 -24.311 -7.409 1.00 92.50 86 CYS A CA 1
ATOM 677 C C . CYS A 1 86 ? -10.111 -24.224 -5.927 1.00 92.50 86 CYS A C 1
ATOM 679 O O . CYS A 1 86 ? -10.397 -25.258 -5.324 1.00 92.50 86 CYS A O 1
ATOM 681 N N . TRP A 1 87 ? -10.189 -23.025 -5.332 1.00 92.38 87 TRP A N 1
ATOM 682 C CA . TRP A 1 87 ? -10.356 -22.862 -3.881 1.00 92.38 87 TRP A CA 1
ATOM 683 C C . TRP A 1 87 ? -11.617 -23.553 -3.342 1.00 92.38 87 TRP A C 1
ATOM 685 O O . TRP A 1 87 ? -12.722 -23.303 -3.855 1.00 92.38 87 TRP A O 1
ATOM 695 N N . PRO A 1 88 ? -11.510 -24.386 -2.290 1.00 86.50 88 PRO A N 1
ATOM 696 C CA . PRO A 1 88 ? -12.659 -25.083 -1.731 1.00 86.50 88 PRO A CA 1
ATOM 697 C C . PRO A 1 88 ? -13.593 -24.113 -0.999 1.00 86.50 88 PRO A C 1
ATOM 699 O O . PRO A 1 88 ? -13.186 -23.064 -0.504 1.00 86.50 88 PRO A O 1
ATOM 702 N N . ALA A 1 89 ? -14.878 -24.469 -0.926 1.00 78.25 89 ALA A N 1
ATOM 703 C CA . ALA A 1 89 ? -15.860 -23.664 -0.198 1.00 78.25 89 ALA A CA 1
ATOM 704 C C . ALA A 1 89 ? -15.716 -23.810 1.329 1.00 78.25 89 ALA A C 1
ATOM 706 O O . ALA A 1 89 ? -15.976 -22.856 2.056 1.00 78.25 89 ALA A O 1
ATOM 707 N N . HIS A 1 90 ? -15.291 -24.988 1.801 1.00 73.31 90 HIS A N 1
ATOM 708 C CA . HIS A 1 90 ? -15.132 -25.324 3.217 1.00 73.31 90 HIS A CA 1
ATOM 709 C C . HIS A 1 90 ? -13.937 -26.276 3.410 1.00 73.31 90 HIS A C 1
ATOM 711 O O . HIS A 1 90 ? -13.618 -27.044 2.503 1.00 73.31 90 HIS A O 1
ATOM 717 N N . GLY A 1 91 ? -13.334 -26.261 4.603 1.00 78.06 91 GLY A N 1
ATOM 718 C CA . GLY A 1 91 ? -12.297 -27.214 5.023 1.00 78.06 91 GLY A CA 1
ATOM 719 C C . GLY A 1 91 ? -10.864 -26.695 4.871 1.00 78.06 91 GLY A C 1
ATOM 720 O O . GLY A 1 91 ? -10.403 -26.415 3.768 1.00 78.06 91 GLY A O 1
ATOM 721 N N . VAL A 1 92 ? -10.140 -26.615 5.994 1.00 79.56 92 VAL A N 1
ATOM 722 C CA . VAL A 1 92 ? -8.744 -26.138 6.041 1.00 79.56 92 VAL A CA 1
ATOM 723 C C . VAL A 1 92 ? -7.800 -27.098 5.313 1.00 79.56 92 VAL A C 1
ATOM 725 O O . VAL A 1 92 ? -6.956 -26.648 4.548 1.00 79.56 92 VAL A O 1
ATOM 728 N N . VAL A 1 93 ? -7.994 -28.413 5.466 1.00 80.38 93 VAL A N 1
ATOM 729 C CA . VAL A 1 93 ? -7.172 -29.437 4.793 1.00 80.38 93 VAL A CA 1
ATOM 730 C C . VAL A 1 93 ? -7.313 -29.352 3.273 1.00 80.38 93 VAL A C 1
ATOM 732 O O . VAL A 1 93 ? -6.317 -29.337 2.561 1.00 80.38 93 VAL A O 1
ATOM 735 N N . ALA A 1 94 ? -8.540 -29.213 2.762 1.00 81.25 94 ALA A N 1
ATOM 736 C CA . ALA A 1 94 ? -8.768 -29.034 1.330 1.00 81.25 94 ALA A CA 1
ATOM 737 C C . ALA A 1 94 ? -8.115 -27.742 0.808 1.00 81.25 94 ALA A C 1
ATOM 739 O O . ALA A 1 94 ? -7.574 -27.728 -0.294 1.00 81.25 94 ALA A O 1
ATOM 740 N N . ALA A 1 95 ? -8.143 -26.659 1.596 1.00 86.19 95 ALA A N 1
ATOM 741 C CA . ALA A 1 95 ? -7.499 -25.400 1.227 1.00 86.19 95 ALA A CA 1
ATOM 742 C C . ALA A 1 95 ? -5.969 -25.535 1.192 1.00 86.19 95 ALA A C 1
ATOM 744 O O . ALA A 1 95 ? -5.342 -25.037 0.262 1.00 86.19 95 ALA A O 1
ATOM 745 N N . MET A 1 96 ? -5.382 -26.260 2.152 1.00 83.31 96 MET A N 1
ATOM 746 C CA . MET A 1 96 ? -3.954 -26.589 2.165 1.00 83.31 96 MET A CA 1
ATOM 747 C C . MET A 1 96 ? -3.554 -27.445 0.958 1.00 83.31 96 MET A C 1
ATOM 749 O O . MET A 1 96 ? -2.565 -27.131 0.305 1.00 83.31 96 MET A O 1
ATOM 753 N N . LEU A 1 97 ? -4.339 -28.471 0.609 1.00 89.06 97 LEU A N 1
ATOM 754 C CA . LEU A 1 97 ? -4.077 -29.311 -0.566 1.00 89.06 97 LEU A CA 1
ATOM 755 C C . LEU A 1 97 ? -4.161 -28.517 -1.875 1.00 89.06 97 LEU A C 1
ATOM 757 O O . LEU A 1 97 ? -3.323 -28.701 -2.752 1.00 89.06 97 LEU A O 1
ATOM 761 N N . VAL A 1 98 ? -5.133 -27.607 -2.006 1.00 91.56 98 VAL A N 1
ATOM 762 C CA . VAL A 1 98 ? -5.224 -26.720 -3.177 1.00 91.56 98 VAL A CA 1
ATOM 763 C C . VAL A 1 98 ? -4.050 -25.747 -3.221 1.00 91.56 98 VAL A C 1
ATOM 765 O O . VAL A 1 98 ? -3.477 -25.563 -4.289 1.00 91.56 98 VAL A O 1
ATOM 768 N N . ALA A 1 99 ? -3.658 -25.154 -2.091 1.00 91.44 99 ALA A N 1
ATOM 769 C CA . ALA A 1 99 ? -2.490 -24.279 -2.029 1.00 91.44 99 ALA A CA 1
ATOM 770 C C . ALA A 1 99 ? -1.210 -25.021 -2.447 1.00 91.44 99 ALA A C 1
ATOM 772 O O . ALA A 1 99 ? -0.478 -24.527 -3.299 1.00 91.44 99 ALA A O 1
ATOM 773 N N . LEU A 1 100 ? -0.986 -26.230 -1.920 1.00 90.38 100 LEU A N 1
ATOM 774 C CA . LEU A 1 100 ? 0.161 -27.065 -2.277 1.00 90.38 100 LEU A CA 1
ATOM 775 C C . LEU A 1 100 ? 0.126 -27.479 -3.755 1.00 90.38 100 LEU A C 1
ATOM 777 O O . LEU A 1 100 ? 1.142 -27.400 -4.435 1.00 90.38 100 LEU A O 1
ATOM 781 N N . GLY A 1 101 ? -1.044 -27.868 -4.267 1.00 95.94 101 GLY A N 1
ATOM 782 C CA . GLY A 1 101 ? -1.221 -28.246 -5.668 1.00 95.94 101 GLY A CA 1
ATOM 783 C C . GLY A 1 101 ? -0.986 -27.084 -6.636 1.00 95.94 101 GLY A C 1
ATOM 784 O O . GLY A 1 101 ? -0.311 -27.260 -7.645 1.00 95.94 101 GLY A O 1
ATOM 785 N N . VAL A 1 102 ? -1.489 -25.885 -6.321 1.00 96.50 102 VAL A N 1
ATOM 786 C CA . VAL A 1 102 ? -1.225 -24.670 -7.112 1.00 96.50 102 VAL A CA 1
ATOM 787 C C . VAL A 1 102 ? 0.252 -24.301 -7.048 1.00 96.50 102 VAL A C 1
ATOM 789 O O . VAL A 1 102 ? 0.830 -23.980 -8.081 1.00 96.50 102 VAL A O 1
ATOM 792 N N . PHE A 1 103 ? 0.873 -24.392 -5.870 1.00 96.38 103 PHE A N 1
ATOM 793 C CA . PHE A 1 103 ? 2.296 -24.110 -5.717 1.00 96.38 103 PHE A CA 1
ATOM 794 C C . PHE A 1 103 ? 3.151 -25.061 -6.562 1.00 96.38 103 PHE A C 1
ATOM 796 O O . PHE A 1 103 ? 3.987 -24.606 -7.336 1.00 96.38 103 PHE A O 1
ATOM 803 N N . ALA A 1 104 ? 2.890 -26.368 -6.477 1.00 96.44 104 ALA A N 1
ATOM 804 C CA . ALA A 1 104 ? 3.587 -27.380 -7.265 1.00 96.44 104 ALA A CA 1
ATOM 805 C C . ALA A 1 104 ? 3.382 -27.189 -8.777 1.00 96.44 104 ALA A C 1
ATOM 807 O O . ALA A 1 104 ? 4.328 -27.322 -9.547 1.00 96.44 104 ALA A O 1
ATOM 808 N N . LEU A 1 105 ? 2.165 -26.838 -9.205 1.00 97.25 105 LEU A N 1
ATOM 809 C CA . LEU A 1 105 ? 1.859 -26.584 -10.610 1.00 97.25 105 LEU A CA 1
ATOM 810 C C . LEU A 1 105 ? 2.602 -25.352 -11.144 1.00 97.25 105 LEU A C 1
ATOM 812 O O . LEU A 1 105 ? 3.210 -25.424 -12.208 1.00 97.25 105 LEU A O 1
ATOM 816 N N . CYS A 1 106 ? 2.581 -24.238 -10.408 1.00 97.12 106 CYS A N 1
ATOM 817 C CA . CYS A 1 106 ? 3.313 -23.030 -10.782 1.00 97.12 106 CYS A CA 1
ATOM 818 C C . CYS A 1 106 ? 4.827 -23.264 -10.785 1.00 97.12 106 CYS A C 1
ATOM 820 O O . CYS A 1 106 ? 5.491 -22.842 -11.724 1.00 97.12 106 CYS A O 1
ATOM 822 N N . LEU A 1 107 ? 5.370 -23.985 -9.800 1.00 95.88 107 LEU A N 1
ATOM 823 C CA . LEU A 1 107 ? 6.779 -24.376 -9.799 1.00 95.88 107 LEU A CA 1
ATOM 824 C C . LEU A 1 107 ? 7.122 -25.220 -11.037 1.00 95.88 107 LEU A C 1
ATOM 826 O O . LEU A 1 107 ? 8.132 -24.976 -11.688 1.00 95.88 107 LEU A O 1
ATOM 830 N N . GLY A 1 108 ? 6.250 -26.162 -11.410 1.00 96.44 108 GLY A N 1
ATOM 831 C CA . GLY A 1 108 ? 6.394 -26.942 -12.637 1.00 96.44 108 GLY A CA 1
ATOM 832 C C . GLY A 1 108 ? 6.400 -26.074 -13.899 1.00 96.44 108 GLY A C 1
ATOM 833 O O . GLY A 1 108 ? 7.239 -26.281 -14.771 1.00 96.44 108 GLY A O 1
ATOM 834 N N . PHE A 1 109 ? 5.516 -25.073 -13.989 1.00 96.50 109 PHE A N 1
ATOM 835 C CA . PHE A 1 109 ? 5.532 -24.114 -15.100 1.00 96.50 109 PHE A CA 1
ATOM 836 C C . PHE A 1 109 ? 6.800 -23.267 -15.124 1.00 96.50 109 PHE A C 1
ATOM 838 O O . PHE A 1 109 ? 7.358 -23.074 -16.195 1.00 96.50 109 PHE A O 1
ATOM 845 N N . SER A 1 110 ? 7.264 -22.802 -13.967 1.00 95.19 110 SER A N 1
ATOM 846 C CA . SER A 1 110 ? 8.500 -22.032 -13.838 1.00 95.19 110 SER A CA 1
ATOM 847 C C . SER A 1 110 ? 9.706 -22.818 -14.366 1.00 95.19 110 SER A C 1
ATOM 849 O O . SER A 1 110 ? 10.366 -22.383 -15.304 1.00 95.19 110 SER A O 1
ATOM 851 N N . VAL A 1 111 ? 9.907 -24.046 -13.875 1.00 94.25 111 VAL A N 1
ATOM 852 C CA . VAL A 1 111 ? 10.972 -24.950 -14.348 1.00 94.25 111 VAL A CA 1
ATOM 853 C C . VAL A 1 111 ? 10.839 -25.244 -15.845 1.00 94.25 111 VAL A C 1
ATOM 855 O O . VAL A 1 111 ? 11.833 -25.236 -16.565 1.00 94.25 111 VAL A O 1
ATOM 858 N N . ALA A 1 112 ? 9.620 -25.488 -16.336 1.00 94.81 112 ALA A N 1
ATOM 859 C CA . ALA A 1 112 ? 9.389 -25.760 -17.752 1.00 94.81 112 ALA A CA 1
ATOM 860 C C . ALA A 1 112 ? 9.702 -24.547 -18.642 1.00 94.81 112 ALA A C 1
ATOM 862 O O . ALA A 1 112 ? 10.258 -24.725 -19.723 1.00 94.81 112 ALA A O 1
ATOM 863 N N . ILE A 1 113 ? 9.362 -23.330 -18.207 1.00 94.12 113 ILE A N 1
ATOM 864 C CA . ILE A 1 113 ? 9.674 -22.092 -18.930 1.00 94.12 113 ILE A CA 1
ATOM 865 C C . ILE A 1 113 ? 11.187 -21.897 -19.017 1.00 94.12 113 ILE A C 1
ATOM 867 O O . ILE A 1 113 ? 11.699 -21.705 -20.117 1.00 94.12 113 ILE A O 1
ATOM 871 N N . GLU A 1 114 ? 11.903 -22.026 -17.901 1.00 93.06 114 GLU A N 1
ATOM 872 C CA . GLU A 1 114 ? 13.365 -21.907 -17.873 1.00 93.06 114 GLU A CA 1
ATOM 873 C C . GLU A 1 114 ? 14.049 -22.989 -18.721 1.00 93.06 114 GLU A C 1
ATOM 875 O O . GLU A 1 114 ? 14.988 -22.711 -19.464 1.00 93.06 114 GLU A O 1
ATOM 880 N N . PHE A 1 115 ? 13.540 -24.223 -18.698 1.00 93.19 115 PHE A N 1
ATOM 881 C CA . PHE A 1 115 ? 14.039 -25.280 -19.577 1.00 93.19 115 PHE A CA 1
ATOM 882 C C . PHE A 1 115 ? 13.782 -24.966 -21.059 1.00 93.19 115 PHE A C 1
ATOM 884 O O . PHE A 1 115 ? 14.654 -25.177 -21.901 1.00 93.19 115 PHE A O 1
ATOM 891 N N . MET A 1 116 ? 12.605 -24.425 -21.401 1.00 92.88 116 MET A N 1
ATOM 892 C CA . MET A 1 116 ? 12.302 -24.015 -22.776 1.00 92.88 116 MET A CA 1
ATOM 893 C C . MET A 1 116 ? 13.254 -22.922 -23.269 1.00 92.88 116 MET A C 1
ATOM 895 O O . MET A 1 116 ? 13.630 -22.958 -24.439 1.00 92.88 116 MET A O 1
ATOM 899 N N . GLN A 1 117 ? 13.692 -22.001 -22.404 1.00 92.62 117 GLN A N 1
ATOM 900 C CA . GLN A 1 117 ? 14.631 -20.933 -22.769 1.00 92.62 117 GLN A CA 1
ATOM 901 C C . GLN A 1 117 ? 15.979 -21.456 -23.297 1.00 92.62 117 GLN A C 1
ATOM 903 O O . GLN A 1 117 ? 16.602 -20.777 -24.104 1.00 92.62 117 GLN A O 1
ATOM 908 N N . VAL A 1 118 ? 16.396 -22.686 -22.961 1.00 91.88 118 VAL A N 1
ATOM 909 C CA . VAL A 1 118 ? 17.626 -23.312 -23.500 1.00 91.88 118 VAL A CA 1
ATOM 910 C C . VAL A 1 118 ? 17.618 -23.393 -25.038 1.00 91.88 118 VAL A C 1
ATOM 912 O O . VAL A 1 118 ? 18.667 -23.342 -25.691 1.00 91.88 118 VAL A O 1
ATOM 915 N N . PHE A 1 119 ? 16.430 -23.485 -25.641 1.00 92.56 119 PHE A N 1
ATOM 916 C CA . PHE A 1 119 ? 16.248 -23.522 -27.094 1.00 92.56 119 PHE A CA 1
ATOM 917 C C . PHE A 1 119 ? 16.209 -22.129 -27.746 1.00 92.56 119 PHE A C 1
ATOM 919 O O . PHE A 1 119 ? 16.106 -22.037 -28.969 1.00 92.56 119 PHE A O 1
ATOM 926 N N . PHE A 1 120 ? 16.308 -21.047 -26.968 1.00 91.75 120 PHE A N 1
ATOM 927 C CA . PHE A 1 120 ? 16.253 -19.663 -27.442 1.00 91.75 120 PHE A CA 1
ATOM 928 C C . PHE A 1 120 ? 17.565 -18.948 -27.078 1.00 91.75 120 PHE A C 1
ATOM 930 O O . PHE A 1 120 ? 17.742 -18.546 -25.935 1.00 91.75 120 PHE A O 1
ATOM 937 N N . PRO A 1 121 ? 18.504 -18.751 -28.023 1.00 83.12 121 PRO A N 1
ATOM 938 C CA . PRO A 1 121 ? 19.867 -18.284 -27.729 1.00 83.12 121 PRO A CA 1
ATOM 939 C C . PRO A 1 121 ? 19.968 -16.914 -27.054 1.00 83.12 121 PRO A C 1
ATOM 941 O O . PRO A 1 121 ? 20.992 -16.608 -26.455 1.00 83.12 121 PRO A O 1
ATOM 944 N N . GLN A 1 122 ? 18.936 -16.082 -27.191 1.00 82.94 122 GLN A N 1
ATOM 945 C CA . GLN A 1 122 ? 18.872 -14.755 -26.578 1.00 82.94 122 GLN A CA 1
ATOM 946 C C . GLN A 1 122 ? 18.303 -14.780 -25.151 1.00 82.94 122 GLN A C 1
ATOM 948 O O . GLN A 1 122 ? 18.149 -13.729 -24.532 1.00 82.94 122 GLN A O 1
ATOM 953 N N . ARG A 1 123 ? 17.959 -15.966 -24.639 1.00 86.12 123 ARG A N 1
ATOM 954 C CA . ARG A 1 123 ? 17.473 -16.185 -23.281 1.00 86.12 123 ARG A CA 1
ATOM 955 C C . ARG A 1 123 ? 18.488 -16.991 -22.488 1.00 86.12 123 ARG A C 1
ATOM 957 O O . ARG A 1 123 ? 19.117 -17.914 -23.003 1.00 86.12 123 ARG A O 1
ATOM 964 N N . THR A 1 124 ? 18.646 -16.612 -21.229 1.00 83.56 124 THR A N 1
ATOM 965 C CA . THR A 1 124 ? 19.566 -17.248 -20.291 1.00 83.56 124 THR A CA 1
ATOM 966 C C . THR A 1 124 ? 18.753 -17.840 -19.149 1.00 83.56 124 THR A C 1
ATOM 968 O O . THR A 1 124 ? 18.273 -17.074 -18.312 1.00 83.56 124 THR A O 1
ATOM 971 N N . PRO A 1 125 ? 18.611 -19.174 -19.104 1.00 86.56 125 PRO A N 1
ATOM 972 C CA . PRO A 1 125 ? 17.955 -19.849 -17.997 1.00 86.56 125 PRO A CA 1
ATOM 973 C C . PRO A 1 125 ? 18.590 -19.485 -16.650 1.00 86.56 125 PRO A C 1
ATOM 975 O O . PRO A 1 125 ? 19.817 -19.417 -16.539 1.00 86.56 125 PRO A O 1
ATOM 978 N N . SER A 1 126 ? 17.769 -19.281 -15.622 1.00 86.94 126 SER A N 1
ATOM 979 C CA . SER A 1 126 ? 18.212 -18.719 -14.343 1.00 86.94 126 SER A CA 1
ATOM 980 C C . SER A 1 126 ? 17.522 -19.375 -13.145 1.00 86.94 126 SER A C 1
ATOM 982 O O . SER A 1 126 ? 16.297 -19.438 -13.052 1.00 86.94 126 SER A O 1
ATOM 984 N N . ILE A 1 127 ? 18.311 -19.812 -12.153 1.00 88.19 127 ILE A N 1
ATOM 985 C CA . ILE A 1 127 ? 17.760 -20.297 -10.876 1.00 88.19 127 ILE A CA 1
ATOM 986 C C . ILE A 1 127 ? 17.115 -19.165 -10.065 1.00 88.19 127 ILE A C 1
ATOM 988 O O . ILE A 1 127 ? 16.143 -19.404 -9.344 1.00 88.19 127 ILE A O 1
ATOM 992 N N . ASN A 1 128 ? 17.610 -17.928 -10.209 1.00 88.50 128 ASN A N 1
ATOM 993 C CA . ASN A 1 128 ? 17.027 -16.761 -9.548 1.00 88.50 128 ASN A CA 1
ATOM 994 C C . ASN A 1 128 ? 15.568 -16.569 -9.984 1.00 88.50 128 ASN A C 1
ATOM 996 O O . ASN A 1 128 ? 14.722 -16.249 -9.152 1.00 88.50 128 ASN A O 1
ATOM 1000 N N . ASP A 1 129 ? 15.264 -16.833 -11.254 1.00 89.25 129 ASP A N 1
ATOM 1001 C CA . ASP A 1 129 ? 13.934 -16.663 -11.837 1.00 89.25 129 ASP A CA 1
ATOM 1002 C C . ASP A 1 129 ? 12.976 -17.714 -11.276 1.00 89.25 129 ASP A C 1
ATOM 1004 O O . ASP A 1 129 ? 11.879 -17.369 -10.835 1.00 89.25 129 ASP A O 1
ATOM 1008 N N . ILE A 1 130 ? 13.421 -18.972 -11.152 1.00 91.31 130 ILE A N 1
ATOM 1009 C CA . ILE A 1 130 ? 12.639 -20.045 -10.516 1.00 91.31 130 ILE A CA 1
ATOM 1010 C C . ILE A 1 130 ? 12.301 -19.692 -9.066 1.00 91.31 130 ILE A C 1
ATOM 1012 O O . ILE A 1 130 ? 11.158 -19.844 -8.620 1.00 91.31 130 ILE A O 1
ATOM 1016 N N . VAL A 1 131 ? 13.283 -19.190 -8.315 1.00 91.12 131 VAL A N 1
ATOM 1017 C CA . VAL A 1 131 ? 13.095 -18.787 -6.916 1.00 91.12 131 VAL A CA 1
ATOM 1018 C C . VAL A 1 131 ? 12.156 -17.582 -6.815 1.00 91.12 131 VAL A C 1
ATOM 1020 O O . VAL A 1 131 ? 11.200 -17.614 -6.036 1.00 91.12 131 VAL A O 1
ATOM 1023 N N . ALA A 1 132 ? 12.366 -16.549 -7.628 1.00 91.12 132 ALA A N 1
ATOM 1024 C CA . ALA A 1 132 ? 11.531 -15.354 -7.681 1.00 91.12 132 ALA A CA 1
ATOM 1025 C C . ALA A 1 132 ? 10.070 -15.694 -8.035 1.00 91.12 132 ALA A C 1
ATOM 1027 O O . ALA A 1 132 ? 9.142 -15.304 -7.322 1.00 91.12 132 ALA A O 1
ATOM 1028 N N . GLN A 1 133 ? 9.847 -16.505 -9.068 1.00 95.12 133 GLN A N 1
ATOM 1029 C CA . GLN A 1 133 ? 8.518 -16.964 -9.485 1.00 95.12 133 GLN A CA 1
ATOM 1030 C C . GLN A 1 133 ? 7.853 -17.848 -8.411 1.00 95.12 133 GLN A C 1
ATOM 1032 O O . GLN A 1 133 ? 6.638 -17.77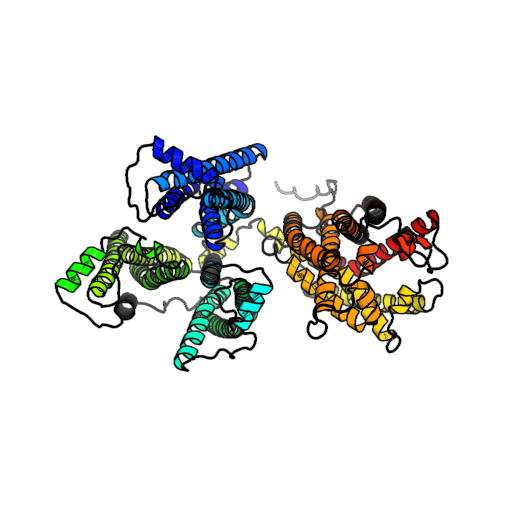1 -8.192 1.00 95.12 133 GLN A O 1
ATOM 1037 N N . SER A 1 134 ? 8.633 -18.635 -7.662 1.00 94.12 134 SER A N 1
ATOM 1038 C CA . SER A 1 134 ? 8.144 -19.418 -6.515 1.00 94.12 134 SER A CA 1
ATOM 1039 C C . SER A 1 134 ? 7.691 -18.530 -5.350 1.00 94.12 134 SER A C 1
ATOM 1041 O O . SER A 1 134 ? 6.628 -18.760 -4.765 1.00 94.12 134 SER A O 1
ATOM 1043 N N . ILE A 1 135 ? 8.441 -17.465 -5.044 1.00 93.06 135 ILE A N 1
ATOM 1044 C CA . ILE A 1 135 ? 8.035 -16.443 -4.064 1.00 93.06 135 ILE A CA 1
ATOM 1045 C C . ILE A 1 135 ? 6.747 -15.757 -4.533 1.00 93.06 135 ILE A C 1
ATOM 1047 O O . ILE A 1 135 ? 5.780 -15.666 -3.771 1.00 93.06 135 ILE A O 1
ATOM 1051 N N . GLY A 1 136 ? 6.696 -15.344 -5.803 1.00 94.19 136 GLY A N 1
ATOM 1052 C CA . GLY A 1 136 ? 5.504 -14.770 -6.427 1.00 94.19 136 GLY A CA 1
ATOM 1053 C C . GLY A 1 136 ? 4.287 -15.687 -6.332 1.00 94.19 136 GLY A C 1
ATOM 1054 O O . GLY A 1 136 ? 3.189 -15.245 -5.995 1.00 94.19 136 GLY A O 1
ATOM 1055 N N . THR A 1 137 ? 4.485 -16.990 -6.514 1.00 97.00 137 THR A N 1
ATOM 1056 C CA . THR A 1 137 ? 3.439 -18.006 -6.356 1.00 97.00 137 THR A CA 1
ATOM 1057 C C . THR A 1 137 ? 2.890 -18.041 -4.929 1.00 97.00 137 THR A C 1
ATOM 1059 O O . THR A 1 137 ? 1.671 -17.998 -4.731 1.00 97.00 137 THR A O 1
ATOM 1062 N N . GLY A 1 138 ? 3.769 -18.065 -3.922 1.00 93.69 138 GLY A N 1
ATOM 1063 C CA . GLY A 1 138 ? 3.372 -18.011 -2.513 1.00 93.69 138 GLY A CA 1
ATOM 1064 C C . GLY A 1 138 ? 2.582 -16.741 -2.180 1.00 93.69 138 GLY A C 1
ATOM 1065 O O . GLY A 1 138 ? 1.514 -16.811 -1.564 1.00 93.69 138 GLY A O 1
ATOM 1066 N N . LEU A 1 139 ? 3.056 -15.586 -2.658 1.00 92.06 139 LEU A N 1
ATOM 1067 C CA . LEU A 1 139 ? 2.378 -14.298 -2.498 1.00 92.06 139 LEU A CA 1
ATOM 1068 C C . LEU A 1 139 ? 1.016 -14.265 -3.206 1.00 92.06 139 LEU A C 1
ATOM 1070 O O . LEU A 1 139 ? 0.049 -13.764 -2.635 1.00 92.06 139 LEU A O 1
ATOM 1074 N N . GLY A 1 140 ? 0.894 -14.844 -4.403 1.00 93.88 140 GLY A N 1
ATOM 1075 C CA . GLY A 1 140 ? -0.370 -14.951 -5.137 1.00 93.88 140 GLY A CA 1
ATOM 1076 C C . GLY A 1 140 ? -1.414 -15.807 -4.414 1.00 93.88 140 GLY A C 1
ATOM 1077 O O . GLY A 1 140 ? -2.581 -15.416 -4.312 1.00 93.88 140 GLY A O 1
ATOM 1078 N N . ILE A 1 141 ? -0.999 -16.936 -3.828 1.00 90.62 141 ILE A N 1
ATOM 1079 C CA . ILE A 1 141 ? -1.868 -17.776 -2.988 1.00 90.62 141 ILE A CA 1
ATOM 1080 C C . ILE A 1 141 ? -2.303 -17.006 -1.733 1.00 90.62 141 ILE A C 1
ATOM 1082 O O . ILE A 1 141 ? -3.495 -16.963 -1.412 1.00 90.62 141 ILE A O 1
ATOM 1086 N N . ALA A 1 142 ? -1.366 -16.350 -1.043 1.00 88.69 142 ALA A N 1
ATOM 1087 C CA . ALA A 1 142 ? -1.668 -15.528 0.127 1.00 88.69 142 ALA A CA 1
ATOM 1088 C C . ALA A 1 142 ? -2.631 -14.376 -0.215 1.00 88.69 142 ALA A C 1
ATOM 1090 O O . ALA A 1 142 ? -3.583 -14.110 0.529 1.00 88.69 142 ALA A O 1
ATOM 1091 N N . ALA A 1 143 ? -2.449 -13.736 -1.373 1.00 88.00 143 ALA A N 1
ATOM 1092 C CA . ALA A 1 143 ? -3.335 -12.700 -1.889 1.00 88.00 143 ALA A CA 1
ATOM 1093 C C . ALA A 1 143 ? -4.748 -13.242 -2.164 1.00 88.00 143 ALA A C 1
ATOM 1095 O O . ALA A 1 143 ? -5.737 -12.572 -1.861 1.00 88.00 143 ALA A O 1
ATOM 1096 N N . TRP A 1 144 ? -4.882 -14.473 -2.672 1.00 90.56 144 TRP A N 1
ATOM 1097 C CA . TRP A 1 144 ? -6.195 -15.095 -2.857 1.00 90.56 144 TRP A CA 1
ATOM 1098 C C . TRP A 1 144 ? -6.899 -15.356 -1.520 1.00 90.56 144 TRP A C 1
ATOM 1100 O O . TRP A 1 144 ? -8.079 -15.032 -1.367 1.00 90.56 144 TRP A O 1
ATOM 1110 N N . ILE A 1 145 ? -6.178 -15.878 -0.527 1.00 85.12 145 ILE A N 1
ATOM 1111 C CA . ILE A 1 145 ? -6.725 -16.143 0.812 1.00 85.12 145 ILE A CA 1
ATOM 1112 C C . ILE A 1 145 ? -7.241 -14.851 1.458 1.00 85.12 145 ILE A C 1
ATOM 1114 O O . ILE A 1 145 ? -8.325 -14.826 2.044 1.00 85.12 145 ILE A O 1
ATOM 1118 N N . THR A 1 146 ? -6.470 -13.771 1.343 1.00 84.50 146 THR A N 1
ATOM 1119 C CA . THR A 1 146 ? -6.740 -12.494 2.017 1.00 84.50 146 THR A CA 1
ATOM 1120 C C . THR A 1 146 ? -7.751 -11.619 1.273 1.00 84.50 146 THR A C 1
ATOM 1122 O O . THR A 1 146 ? -8.611 -10.999 1.906 1.00 84.50 146 THR A O 1
ATOM 1125 N N . PHE A 1 147 ? -7.691 -11.574 -0.061 1.00 83.38 147 PHE A N 1
ATOM 1126 C CA . PHE A 1 147 ? -8.471 -10.641 -0.884 1.00 83.38 147 PHE A CA 1
ATOM 1127 C C . PHE A 1 147 ? -9.373 -11.309 -1.928 1.00 83.38 147 PHE A C 1
ATOM 1129 O O . PHE A 1 147 ? -10.260 -10.642 -2.462 1.00 83.38 147 PHE A O 1
ATOM 1136 N N . GLY A 1 148 ? -9.224 -12.606 -2.207 1.00 83.44 148 GLY A N 1
ATOM 1137 C CA . GLY A 1 148 ? -9.895 -13.292 -3.319 1.00 83.44 148 GLY A CA 1
ATOM 1138 C C . GLY A 1 148 ? -11.420 -13.188 -3.292 1.00 83.44 148 GLY A C 1
ATOM 1139 O O . GLY A 1 148 ? -12.051 -12.901 -4.314 1.00 83.44 148 GLY A O 1
ATOM 1140 N N . SER A 1 149 ? -12.034 -13.326 -2.113 1.00 80.75 149 SER A N 1
ATOM 1141 C CA . SER A 1 149 ? -13.488 -13.183 -1.944 1.00 80.75 149 SER A CA 1
ATOM 1142 C C . SER A 1 149 ? -13.979 -11.755 -2.221 1.00 80.75 149 SER A C 1
ATOM 1144 O O . SER A 1 149 ? -14.984 -11.572 -2.913 1.00 80.75 149 SER A O 1
ATOM 1146 N N . ARG A 1 150 ? -13.243 -10.745 -1.740 1.00 80.19 150 ARG A N 1
ATOM 1147 C CA . ARG A 1 150 ? -13.542 -9.315 -1.912 1.00 80.19 150 ARG A CA 1
ATOM 1148 C C . ARG A 1 150 ? -13.362 -8.889 -3.355 1.00 80.19 150 ARG A C 1
ATOM 1150 O O . ARG A 1 150 ? -14.251 -8.254 -3.913 1.00 80.19 150 ARG A O 1
ATOM 1157 N N . LEU A 1 151 ? -12.252 -9.282 -3.977 1.00 80.38 151 LEU A N 1
ATOM 1158 C CA . LEU A 1 151 ? -11.955 -8.952 -5.364 1.00 80.38 151 LEU A CA 1
ATOM 1159 C C . LEU A 1 151 ? -12.977 -9.608 -6.301 1.00 80.38 151 LEU A C 1
ATOM 1161 O O . LEU A 1 151 ? -13.527 -8.948 -7.182 1.00 80.38 151 LEU A O 1
ATOM 1165 N N . SER A 1 152 ? -13.336 -10.870 -6.046 1.00 81.88 152 SER A N 1
ATOM 1166 C CA . SER A 1 152 ? -14.392 -11.566 -6.792 1.00 81.88 152 SER A CA 1
ATOM 1167 C C . SER A 1 152 ? -15.752 -10.878 -6.653 1.00 81.88 152 SER A C 1
ATOM 1169 O O . SER A 1 152 ? -16.479 -10.732 -7.642 1.00 81.88 152 SER A O 1
ATOM 1171 N N . ALA A 1 153 ? -16.104 -10.429 -5.444 1.00 78.62 153 ALA A N 1
ATOM 1172 C CA . ALA A 1 153 ? -17.320 -9.657 -5.198 1.00 78.62 153 ALA A CA 1
ATOM 1173 C C . ALA A 1 153 ? -17.264 -8.273 -5.865 1.00 78.62 153 ALA A C 1
ATOM 1175 O O . ALA A 1 153 ? -18.263 -7.816 -6.421 1.00 78.62 153 ALA A O 1
ATOM 1176 N N . TRP A 1 154 ? -16.098 -7.624 -5.878 1.00 79.94 154 TRP A N 1
ATOM 1177 C CA . TRP A 1 154 ? -15.889 -6.349 -6.551 1.00 79.94 154 TRP A CA 1
ATOM 1178 C C . TRP A 1 154 ? -16.079 -6.491 -8.063 1.00 79.94 154 TRP A C 1
ATOM 1180 O O . TRP A 1 154 ? -16.921 -5.791 -8.620 1.00 79.94 154 TRP A O 1
ATOM 1190 N N . PHE A 1 155 ? -15.409 -7.435 -8.725 1.00 78.12 155 PHE A N 1
ATOM 1191 C CA . PHE A 1 155 ? -15.568 -7.650 -10.167 1.00 78.12 155 PHE A CA 1
ATOM 1192 C C . PHE A 1 155 ? -16.996 -8.024 -10.554 1.00 78.12 155 PHE A C 1
ATOM 1194 O O . PHE A 1 155 ? -17.571 -7.464 -11.486 1.00 78.12 155 PHE A O 1
ATOM 1201 N N . SER A 1 156 ? -17.612 -8.942 -9.816 1.00 76.88 156 SER A N 1
ATOM 1202 C CA . SER A 1 156 ? -18.996 -9.336 -10.094 1.00 76.88 156 SER A CA 1
ATOM 1203 C C . SER A 1 156 ? -19.975 -8.194 -9.829 1.00 76.88 156 SER A C 1
ATOM 1205 O O . SER A 1 156 ? -20.974 -8.036 -10.531 1.00 76.88 156 SER A O 1
ATOM 1207 N N . GLY A 1 157 ? -19.630 -7.345 -8.865 1.00 77.06 157 GLY A N 1
ATOM 1208 C CA . GLY A 1 157 ? -20.331 -6.122 -8.538 1.00 77.06 157 GLY A CA 1
ATOM 1209 C C . GLY A 1 157 ? -20.372 -5.104 -9.678 1.00 77.06 157 GLY A C 1
ATOM 1210 O O . GLY A 1 157 ? -21.307 -4.312 -9.727 1.00 77.06 157 GLY A O 1
ATOM 1211 N N . TRP A 1 158 ? -19.428 -5.135 -10.630 1.00 78.00 158 TRP A N 1
ATOM 1212 C CA . TRP A 1 158 ? -19.549 -4.331 -11.848 1.00 78.00 158 TRP A CA 1
ATOM 1213 C C . TRP A 1 158 ? -20.773 -4.745 -12.654 1.00 78.00 158 TRP A C 1
ATOM 1215 O O . TRP A 1 158 ? -21.538 -3.870 -13.049 1.00 78.00 158 TRP A O 1
ATOM 1225 N N . ARG A 1 159 ? -20.998 -6.056 -12.844 1.00 74.06 159 ARG A N 1
ATOM 1226 C CA . ARG A 1 159 ? -22.135 -6.607 -13.609 1.00 74.06 159 ARG A CA 1
ATOM 1227 C C . ARG A 1 159 ? -23.476 -6.378 -12.910 1.00 74.06 159 ARG A C 1
ATOM 1229 O O . ARG A 1 159 ? -24.483 -6.171 -13.587 1.00 74.06 159 ARG A O 1
ATOM 1236 N N . SER A 1 160 ? -23.492 -6.417 -11.577 1.00 69.44 160 SER A N 1
ATOM 1237 C CA . SER A 1 160 ? -24.702 -6.215 -10.771 1.00 69.44 160 SER A CA 1
ATOM 1238 C C . SER A 1 160 ? -24.977 -4.754 -10.403 1.00 69.44 160 SER A C 1
ATOM 1240 O O . SER A 1 160 ? -26.068 -4.469 -9.907 1.00 69.44 160 SER A O 1
ATOM 1242 N N . ALA A 1 161 ? -24.046 -3.825 -10.656 1.00 70.25 161 ALA A N 1
ATOM 1243 C CA . ALA A 1 161 ? -24.237 -2.404 -10.384 1.00 70.25 161 ALA A CA 1
ATOM 1244 C C . ALA A 1 161 ? -25.388 -1.846 -11.232 1.00 70.25 161 ALA A C 1
ATOM 1246 O O . ALA A 1 161 ? -25.282 -1.680 -12.451 1.00 70.25 161 ALA A O 1
ATOM 1247 N N . ARG A 1 162 ? -26.512 -1.574 -10.562 1.00 66.50 162 ARG A N 1
ATOM 1248 C CA . ARG A 1 162 ? -27.704 -0.950 -11.156 1.00 66.50 162 ARG A CA 1
ATOM 1249 C C . ARG A 1 162 ? -27.851 0.521 -10.775 1.00 66.50 162 ARG A C 1
ATOM 1251 O O . ARG A 1 162 ? -28.637 1.214 -11.410 1.00 66.50 162 ARG A O 1
ATOM 1258 N N . SER A 1 163 ? -27.129 0.989 -9.754 1.00 72.12 163 SER A N 1
ATOM 1259 C CA . SER A 1 163 ? -27.169 2.385 -9.319 1.00 72.12 163 SER A CA 1
ATOM 1260 C C . SER A 1 163 ? -26.012 3.185 -9.942 1.00 72.12 163 SER A C 1
ATOM 1262 O O . SER A 1 163 ? -24.882 2.687 -9.970 1.00 72.12 163 SER A O 1
ATOM 1264 N N . PRO A 1 164 ? -26.247 4.427 -10.409 1.00 74.06 164 PRO A N 1
ATOM 1265 C CA . PRO A 1 164 ? -25.175 5.296 -10.898 1.00 74.06 164 PRO A CA 1
ATOM 1266 C C . PRO A 1 164 ? -24.086 5.560 -9.847 1.00 74.06 164 PRO A C 1
ATOM 1268 O O . PRO A 1 164 ? -22.906 5.578 -10.178 1.00 74.06 164 PRO A O 1
ATOM 1271 N N . LEU A 1 165 ? -24.459 5.688 -8.567 1.00 76.75 165 LEU A N 1
ATOM 1272 C CA . LEU A 1 165 ? -23.516 5.917 -7.462 1.00 76.75 165 LEU A CA 1
ATOM 1273 C C . LEU A 1 165 ? -22.500 4.779 -7.307 1.00 76.75 165 LEU A C 1
ATOM 1275 O O . LEU A 1 165 ? -21.314 5.033 -7.106 1.00 76.75 165 LEU A O 1
ATOM 1279 N N . ASP A 1 166 ? -22.946 3.525 -7.415 1.00 78.88 166 ASP A N 1
ATOM 1280 C CA . ASP A 1 166 ? -22.040 2.377 -7.321 1.00 78.88 166 ASP A CA 1
ATOM 1281 C C . ASP A 1 166 ? -21.078 2.321 -8.508 1.00 78.88 166 ASP A C 1
ATOM 1283 O O . ASP A 1 166 ? -19.940 1.884 -8.354 1.00 78.88 166 ASP A O 1
ATOM 1287 N N . ILE A 1 167 ? -21.505 2.792 -9.681 1.00 82.75 167 ILE A N 1
ATOM 1288 C CA . ILE A 1 167 ? -20.654 2.888 -10.870 1.00 82.75 167 ILE A CA 1
ATOM 1289 C C . ILE A 1 167 ? -19.603 3.985 -10.683 1.00 82.75 167 ILE A C 1
ATOM 1291 O O . ILE A 1 167 ? -18.428 3.727 -10.926 1.00 82.75 167 ILE A O 1
ATOM 1295 N N . TRP A 1 168 ? -19.984 5.162 -10.176 1.00 84.06 168 TRP A N 1
ATOM 1296 C CA . TRP A 1 168 ? -19.037 6.248 -9.898 1.00 84.06 168 TRP A CA 1
ATOM 1297 C C . TRP A 1 168 ? -17.958 5.849 -8.895 1.00 84.06 168 TRP A C 1
ATOM 1299 O O . TRP A 1 168 ? -16.784 6.115 -9.134 1.00 84.06 168 TRP A O 1
ATOM 1309 N N . LYS A 1 169 ? -18.323 5.144 -7.816 1.00 85.38 169 LYS A N 1
ATOM 1310 C CA . LYS A 1 169 ? -17.347 4.607 -6.849 1.00 85.38 169 LYS A CA 1
ATOM 1311 C C . LYS A 1 169 ? -16.337 3.681 -7.512 1.00 85.38 169 LYS A C 1
ATOM 1313 O O . LYS A 1 169 ? -15.148 3.749 -7.228 1.00 85.38 169 LYS A O 1
ATOM 1318 N N . ARG A 1 170 ? -16.807 2.805 -8.396 1.00 87.50 170 ARG A N 1
ATOM 1319 C CA . ARG A 1 170 ? -15.941 1.849 -9.085 1.00 87.50 170 ARG A CA 1
ATOM 1320 C C . ARG A 1 170 ? -15.028 2.535 -10.091 1.00 87.50 170 ARG A C 1
ATOM 1322 O O . ARG A 1 170 ? -13.852 2.205 -10.121 1.00 87.50 170 ARG A O 1
ATOM 1329 N N . LEU A 1 171 ? -15.545 3.508 -10.842 1.00 88.62 171 LEU A N 1
ATOM 1330 C CA . LEU A 1 171 ? -14.745 4.336 -11.745 1.00 88.62 171 LEU A CA 1
ATOM 1331 C C . LEU A 1 171 ? -13.675 5.118 -10.987 1.00 88.62 171 LEU A C 1
ATOM 1333 O O . LEU A 1 171 ? -12.531 5.117 -11.417 1.00 88.62 171 LEU A O 1
ATOM 1337 N N . LEU A 1 172 ? -14.020 5.715 -9.843 1.00 90.38 172 LEU A N 1
ATOM 1338 C CA . LEU A 1 172 ? -13.061 6.396 -8.976 1.00 90.38 172 LEU A CA 1
ATOM 1339 C C . LEU A 1 172 ? -11.928 5.460 -8.550 1.00 90.38 172 LEU A C 1
ATOM 1341 O O . LEU A 1 172 ? -10.762 5.797 -8.711 1.00 90.38 172 LEU A O 1
ATOM 1345 N N . TYR A 1 173 ? -12.263 4.287 -8.010 1.00 90.56 173 TYR A N 1
ATOM 1346 C CA . TYR A 1 173 ? -11.249 3.343 -7.546 1.00 90.56 173 TYR A CA 1
ATOM 1347 C C . TYR A 1 173 ? -10.400 2.791 -8.689 1.00 90.56 173 TYR A C 1
ATOM 1349 O O . TYR A 1 173 ? -9.195 2.656 -8.524 1.00 90.56 173 TYR A O 1
ATOM 1357 N N . SER A 1 174 ? -10.998 2.515 -9.850 1.00 88.94 174 SER A N 1
ATOM 1358 C CA . SER A 1 174 ? -10.250 2.111 -11.041 1.00 88.94 174 SER A CA 1
ATOM 1359 C C . SER A 1 174 ? -9.321 3.217 -11.535 1.00 88.94 174 SER A C 1
ATOM 1361 O O . SER A 1 174 ? -8.181 2.925 -11.871 1.00 88.94 174 SER A O 1
ATOM 1363 N N . TYR A 1 175 ? -9.774 4.472 -11.530 1.00 91.19 175 TYR A N 1
ATOM 1364 C CA . TYR A 1 175 ? -8.955 5.618 -11.914 1.00 91.19 175 TYR A CA 1
ATOM 1365 C C . TYR A 1 175 ? -7.762 5.798 -10.974 1.00 91.19 175 TYR A C 1
ATOM 1367 O O . TYR A 1 175 ? -6.629 5.847 -11.432 1.00 91.19 175 TYR A O 1
ATOM 1375 N N . LEU A 1 176 ? -8.007 5.817 -9.659 1.00 92.69 176 LEU A N 1
ATOM 1376 C CA . LEU A 1 176 ? -6.946 5.937 -8.657 1.00 92.69 176 LEU A CA 1
ATOM 1377 C C . LEU A 1 176 ? -5.966 4.762 -8.714 1.00 92.69 176 LEU A C 1
ATOM 1379 O O . LEU A 1 176 ? -4.773 4.969 -8.554 1.00 92.69 176 LEU A O 1
ATOM 1383 N N . PHE A 1 177 ? -6.449 3.544 -8.972 1.00 90.12 177 PHE A N 1
ATOM 1384 C CA . PHE A 1 177 ? -5.583 2.378 -9.133 1.00 90.12 177 PHE A CA 1
ATOM 1385 C C . PHE A 1 177 ? -4.634 2.529 -10.328 1.00 90.12 177 PHE A C 1
ATOM 1387 O O . PHE A 1 177 ? -3.443 2.272 -10.186 1.00 90.12 177 PHE A O 1
ATOM 1394 N N . VAL A 1 178 ? -5.143 2.974 -11.483 1.00 88.12 178 VAL A N 1
ATOM 1395 C CA . VAL A 1 178 ? -4.313 3.219 -12.675 1.00 88.12 178 VAL A CA 1
ATOM 1396 C C . VAL A 1 178 ? -3.340 4.371 -12.433 1.00 88.12 178 VAL A C 1
ATOM 1398 O O . VAL A 1 178 ? -2.164 4.228 -12.744 1.00 88.12 178 VAL A O 1
ATOM 1401 N N . LEU A 1 179 ? -3.809 5.467 -11.829 1.00 90.81 179 LEU A N 1
ATOM 1402 C CA . LEU A 1 179 ? -2.986 6.627 -11.489 1.00 90.81 179 LEU A CA 1
ATOM 1403 C C . LEU A 1 179 ? -1.812 6.232 -10.584 1.00 90.81 179 LEU A C 1
ATOM 1405 O O . LEU A 1 179 ? -0.664 6.457 -10.940 1.00 90.81 179 LEU A O 1
ATOM 1409 N N . PHE A 1 180 ? -2.089 5.572 -9.458 1.00 91.81 180 PHE A N 1
ATOM 1410 C CA . PHE A 1 180 ? -1.049 5.121 -8.530 1.00 91.81 180 PHE A CA 1
ATOM 1411 C C . PHE A 1 180 ? -0.115 4.105 -9.182 1.00 91.81 180 PHE A C 1
ATOM 1413 O O . PHE A 1 180 ? 1.097 4.204 -9.029 1.00 91.81 180 PHE A O 1
ATOM 1420 N N . GLY A 1 181 ? -0.671 3.136 -9.914 1.00 86.56 181 GLY A N 1
ATOM 1421 C CA . GLY A 1 181 ? 0.120 2.127 -10.608 1.00 86.56 181 GLY A CA 1
ATOM 1422 C C . GLY A 1 181 ? 1.113 2.761 -11.577 1.00 86.56 181 GLY A C 1
ATOM 1423 O O . GLY A 1 181 ? 2.298 2.461 -11.508 1.00 86.56 181 GLY A O 1
ATOM 1424 N N . TYR A 1 182 ? 0.653 3.681 -12.426 1.00 86.00 182 TYR A N 1
ATOM 1425 C CA . TYR A 1 182 ? 1.500 4.373 -13.396 1.00 86.00 182 TYR A CA 1
ATOM 1426 C C . TYR A 1 182 ? 2.551 5.266 -12.723 1.00 86.00 182 TYR A C 1
ATOM 1428 O O . TYR A 1 182 ? 3.737 5.193 -13.052 1.00 86.00 182 TYR A O 1
ATOM 1436 N N . SER A 1 183 ? 2.144 6.067 -11.738 1.00 87.94 183 SER A N 1
ATOM 1437 C CA . SER A 1 183 ? 3.036 6.996 -11.038 1.00 87.94 183 SER A CA 1
ATOM 1438 C C . SER A 1 183 ? 4.128 6.303 -10.214 1.00 87.94 183 SER A C 1
ATOM 1440 O O . SER A 1 183 ? 5.153 6.924 -9.942 1.00 87.94 183 SER A O 1
ATOM 1442 N N . LEU A 1 184 ? 3.959 5.023 -9.859 1.00 86.25 184 LEU A N 1
ATOM 1443 C CA . LEU A 1 184 ? 4.951 4.238 -9.111 1.00 86.25 184 LEU A CA 1
ATOM 1444 C C . LEU A 1 184 ? 5.859 3.360 -9.983 1.00 86.25 184 LEU A C 1
ATOM 1446 O O . LEU A 1 184 ? 6.860 2.852 -9.484 1.00 86.25 184 LEU A O 1
ATOM 1450 N N . LEU A 1 185 ? 5.561 3.189 -11.274 1.00 82.06 185 LEU A N 1
ATOM 1451 C CA . LEU A 1 185 ? 6.493 2.532 -12.197 1.00 82.06 185 LEU A CA 1
ATOM 1452 C C . LEU A 1 185 ? 7.810 3.325 -12.297 1.00 82.06 185 LEU A C 1
ATOM 1454 O O . LEU A 1 185 ? 7.762 4.555 -12.217 1.00 82.06 185 LEU A O 1
ATOM 1458 N N . PRO A 1 186 ? 8.968 2.660 -12.484 1.00 76.50 186 PRO A N 1
ATOM 1459 C CA . PRO A 1 186 ? 9.151 1.230 -12.775 1.00 76.50 186 PRO A CA 1
ATOM 1460 C C . PRO A 1 186 ? 9.139 0.295 -11.550 1.00 76.50 186 PRO A C 1
ATOM 1462 O O . PRO A 1 186 ? 9.359 -0.898 -11.717 1.00 76.50 186 PRO A O 1
ATOM 1465 N N . LEU A 1 187 ? 8.827 0.794 -10.346 1.00 76.38 187 LEU A N 1
ATOM 1466 C CA . LEU A 1 187 ? 8.875 0.043 -9.079 1.00 76.38 187 LEU A CA 1
ATOM 1467 C C . LEU A 1 187 ? 10.298 -0.369 -8.659 1.00 76.38 187 LEU A C 1
ATOM 1469 O O . LEU A 1 187 ? 10.481 -1.386 -7.991 1.00 76.38 187 LEU A O 1
ATOM 1473 N N . ASP A 1 188 ? 11.307 0.437 -8.988 1.00 76.25 188 ASP A N 1
ATOM 1474 C CA . ASP A 1 188 ? 12.665 0.307 -8.455 1.00 76.25 188 ASP A CA 1
ATOM 1475 C C . ASP A 1 188 ? 12.716 0.785 -6.992 1.00 76.25 188 ASP A C 1
ATOM 1477 O O . ASP A 1 188 ? 13.199 1.869 -6.654 1.00 76.25 188 ASP A O 1
ATOM 1481 N N . LEU A 1 189 ? 12.125 -0.030 -6.113 1.00 78.38 189 LEU A N 1
ATOM 1482 C CA . LEU A 1 189 ? 11.904 0.326 -4.720 1.00 78.38 189 LEU A CA 1
ATOM 1483 C C . LEU A 1 189 ? 13.221 0.407 -3.935 1.00 78.38 189 LEU A C 1
ATOM 1485 O O . LEU A 1 189 ? 13.981 -0.561 -3.856 1.00 78.38 189 LEU A O 1
ATOM 1489 N N . THR A 1 190 ? 13.443 1.546 -3.286 1.00 73.62 190 THR A N 1
ATOM 1490 C CA . THR A 1 190 ? 14.534 1.800 -2.351 1.00 73.62 190 THR A CA 1
ATOM 1491 C C . THR A 1 190 ? 14.007 1.878 -0.921 1.00 73.62 190 THR A C 1
ATOM 1493 O O . THR A 1 190 ? 13.072 2.614 -0.616 1.00 73.62 190 THR A O 1
ATOM 1496 N N . ILE A 1 191 ? 14.606 1.091 -0.028 1.00 73.94 191 ILE A N 1
ATOM 1497 C CA . ILE A 1 191 ? 14.346 1.133 1.424 1.00 73.94 191 ILE A CA 1
ATOM 1498 C C . ILE A 1 191 ? 15.637 1.518 2.173 1.00 73.94 191 ILE A C 1
ATOM 1500 O O . ILE A 1 191 ? 15.625 1.759 3.378 1.00 73.94 191 ILE A O 1
ATOM 1504 N N . SER A 1 192 ? 16.770 1.607 1.464 1.00 75.81 192 SER A N 1
ATOM 1505 C CA . SER A 1 192 ? 18.065 1.928 2.058 1.00 75.81 192 SER A CA 1
ATOM 1506 C C . SER A 1 192 ? 18.156 3.427 2.364 1.00 75.81 192 SER A C 1
ATOM 1508 O O . SER A 1 192 ? 18.043 4.241 1.443 1.00 75.81 192 SER A O 1
ATOM 1510 N N . PRO A 1 193 ? 18.444 3.827 3.617 1.00 81.25 193 PRO A N 1
ATOM 1511 C CA . PRO A 1 193 ? 18.665 5.232 3.964 1.00 81.25 193 PRO A CA 1
ATOM 1512 C C . PRO A 1 193 ? 19.771 5.892 3.129 1.00 81.25 193 PRO A C 1
ATOM 1514 O O . PRO A 1 193 ? 19.706 7.082 2.829 1.00 81.25 193 PRO A O 1
ATOM 1517 N N . VAL A 1 194 ? 20.771 5.110 2.708 1.00 84.19 194 VAL A N 1
ATOM 1518 C CA . VAL A 1 194 ? 21.874 5.588 1.867 1.00 84.19 194 VAL A CA 1
ATOM 1519 C C . VAL A 1 194 ? 21.381 5.943 0.464 1.00 84.19 194 VAL A C 1
ATOM 1521 O O . VAL A 1 194 ? 21.750 6.987 -0.061 1.00 84.19 194 VAL A O 1
ATOM 1524 N N . GLU A 1 195 ? 20.530 5.119 -0.146 1.00 79.50 195 GLU A N 1
ATOM 1525 C CA . GLU A 1 195 ? 19.964 5.381 -1.479 1.00 79.50 195 GLU A CA 1
ATOM 1526 C C . GLU A 1 195 ? 19.015 6.597 -1.453 1.00 79.50 195 GLU A C 1
ATOM 1528 O O . GLU A 1 195 ? 19.045 7.417 -2.371 1.00 79.50 195 GLU A O 1
ATOM 1533 N N . LEU A 1 196 ? 18.259 6.793 -0.364 1.00 83.94 196 LEU A N 1
ATOM 1534 C CA . LEU A 1 196 ? 17.456 8.007 -0.151 1.00 83.94 196 LEU A CA 1
ATOM 1535 C C . LEU A 1 196 ? 18.323 9.272 -0.048 1.00 83.94 196 LEU A C 1
ATOM 1537 O O . LEU A 1 196 ? 17.961 10.315 -0.594 1.00 83.94 196 LEU A O 1
ATOM 1541 N N . LEU A 1 197 ? 19.490 9.190 0.601 1.00 85.62 197 LEU A N 1
ATOM 1542 C CA . LEU A 1 197 ? 20.434 10.309 0.661 1.00 85.62 197 LEU A CA 1
ATOM 1543 C C . LEU A 1 197 ? 21.044 10.625 -0.713 1.00 85.62 197 LEU A C 1
ATOM 1545 O O . LEU A 1 197 ? 21.214 11.797 -1.048 1.00 85.62 197 LEU A O 1
ATOM 1549 N N . HIS A 1 198 ? 21.353 9.608 -1.523 1.00 86.19 198 HIS A N 1
ATOM 1550 C CA . HIS A 1 198 ? 21.797 9.816 -2.907 1.00 86.19 198 HIS A CA 1
ATOM 1551 C C . HIS A 1 198 ? 20.707 10.502 -3.726 1.00 86.19 198 HIS A C 1
ATOM 1553 O O . HIS A 1 198 ? 20.968 11.524 -4.350 1.00 86.19 198 HIS A O 1
ATOM 1559 N N . LYS A 1 199 ? 19.462 10.029 -3.614 1.00 87.56 199 LYS A N 1
ATOM 1560 C CA . LYS A 1 199 ? 18.298 10.638 -4.261 1.00 87.56 199 LYS A CA 1
ATOM 1561 C C . LYS A 1 199 ? 18.117 12.116 -3.883 1.00 87.56 199 LYS A C 1
ATOM 1563 O O . LYS A 1 199 ? 17.821 12.936 -4.751 1.00 87.56 199 LYS A O 1
ATOM 1568 N N . TRP A 1 200 ? 18.348 12.469 -2.614 1.00 84.75 200 TRP A N 1
ATOM 1569 C CA . TRP A 1 200 ? 18.377 13.865 -2.164 1.00 84.75 200 TRP A CA 1
ATOM 1570 C C . TRP A 1 200 ? 19.497 14.659 -2.848 1.00 84.75 200 TRP A C 1
ATOM 1572 O O . TRP A 1 200 ? 19.252 15.735 -3.386 1.00 84.75 200 TRP A O 1
ATOM 1582 N N . ARG A 1 201 ? 20.733 14.140 -2.836 1.00 86.56 201 ARG A N 1
ATOM 1583 C CA . ARG A 1 201 ? 21.902 14.810 -3.440 1.00 86.56 201 ARG A CA 1
ATOM 1584 C C . ARG A 1 201 ? 21.774 14.983 -4.952 1.00 86.56 201 ARG A C 1
ATOM 1586 O O . ARG A 1 201 ? 22.276 15.963 -5.487 1.00 86.56 201 ARG A O 1
ATOM 1593 N N . GLU A 1 202 ? 21.087 14.063 -5.617 1.00 87.12 202 GLU A N 1
ATOM 1594 C CA . GLU A 1 202 ? 20.769 14.113 -7.047 1.00 87.12 202 GLU A CA 1
ATOM 1595 C C . GLU A 1 202 ? 19.620 15.082 -7.382 1.00 87.12 202 GLU A C 1
ATOM 1597 O O . GLU A 1 202 ? 19.262 15.216 -8.548 1.00 87.12 202 GLU A O 1
ATOM 1602 N N . GLY A 1 203 ? 19.018 15.749 -6.387 1.00 85.75 203 GLY A N 1
ATOM 1603 C CA . GLY A 1 203 ? 17.946 16.725 -6.603 1.00 85.75 203 GLY A CA 1
ATOM 1604 C C . GLY A 1 203 ? 16.584 16.111 -6.942 1.00 85.75 203 GLY A C 1
ATOM 1605 O O . GLY A 1 203 ? 15.687 16.821 -7.381 1.00 85.75 203 GLY A O 1
ATOM 1606 N N . ARG A 1 204 ? 16.395 14.803 -6.718 1.00 86.12 204 ARG A N 1
ATOM 1607 C CA . ARG A 1 204 ? 15.123 14.097 -6.976 1.00 86.12 204 ARG A CA 1
ATOM 1608 C C . ARG A 1 204 ? 14.153 14.133 -5.789 1.00 86.12 204 ARG A C 1
ATOM 1610 O O . ARG A 1 204 ? 13.133 13.444 -5.805 1.00 86.12 204 ARG A O 1
ATOM 1617 N N . LEU A 1 2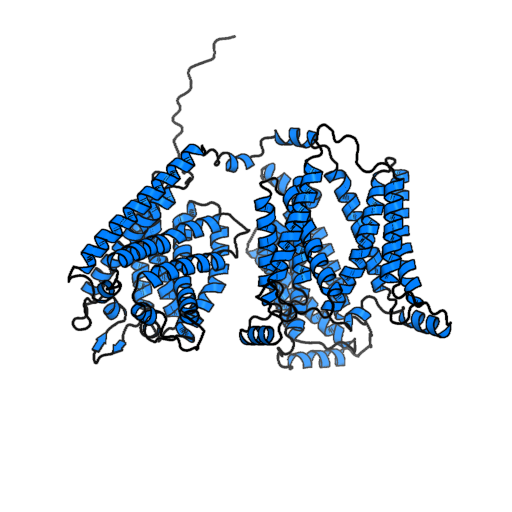05 ? 14.486 14.877 -4.737 1.00 88.75 205 LEU A N 1
ATOM 1618 C CA . LEU A 1 205 ? 13.630 15.089 -3.575 1.00 88.75 205 LEU A CA 1
ATOM 1619 C C . LEU A 1 205 ? 13.490 16.587 -3.317 1.00 88.75 205 LEU A C 1
ATOM 1621 O O . LEU A 1 205 ? 14.422 17.238 -2.845 1.00 88.75 205 LEU A O 1
ATOM 1625 N N . ILE A 1 206 ? 12.316 17.121 -3.641 1.00 86.62 206 ILE A N 1
ATOM 1626 C CA . ILE A 1 206 ? 12.046 18.554 -3.674 1.00 86.62 206 ILE A CA 1
ATOM 1627 C C . ILE A 1 206 ? 11.010 18.858 -2.599 1.00 86.62 206 ILE A C 1
ATOM 1629 O O . ILE A 1 206 ? 9.806 18.690 -2.776 1.00 86.62 206 ILE A O 1
ATOM 1633 N N . LEU A 1 207 ? 11.499 19.266 -1.428 1.00 86.00 207 LEU A N 1
ATOM 1634 C CA . LEU A 1 207 ? 10.629 19.565 -0.287 1.00 86.00 207 LEU A CA 1
ATOM 1635 C C . LEU A 1 207 ? 10.083 20.997 -0.301 1.00 86.00 207 LEU A C 1
ATOM 1637 O O . LEU A 1 207 ? 9.062 21.274 0.328 1.00 86.00 207 LEU A O 1
ATOM 1641 N N . LEU A 1 208 ? 10.782 21.912 -0.975 1.00 83.88 208 LEU A N 1
ATOM 1642 C CA . LEU A 1 208 ? 10.348 23.293 -1.134 1.00 83.88 208 LEU A CA 1
ATOM 1643 C C . LEU A 1 208 ? 9.406 23.372 -2.343 1.00 83.88 208 LEU A C 1
ATOM 1645 O O . LEU A 1 208 ? 9.838 23.110 -3.462 1.00 83.88 208 LEU A O 1
ATOM 1649 N N . PRO A 1 209 ? 8.125 23.725 -2.151 1.00 84.44 209 PRO A N 1
ATOM 1650 C CA . PRO A 1 209 ? 7.192 23.792 -3.266 1.00 84.44 209 PRO A CA 1
ATOM 1651 C C . PRO A 1 209 ? 7.632 24.864 -4.268 1.00 84.44 209 PRO A C 1
ATOM 1653 O O . PRO A 1 209 ? 8.065 25.949 -3.873 1.00 84.44 209 PRO A O 1
ATOM 1656 N N . PHE A 1 210 ? 7.472 24.564 -5.557 1.00 84.31 210 PHE A N 1
ATOM 1657 C CA . PHE A 1 210 ? 7.831 25.419 -6.692 1.00 84.31 210 PHE A CA 1
ATOM 1658 C C . PHE A 1 210 ? 9.330 25.740 -6.812 1.00 84.31 210 PHE A C 1
ATOM 1660 O O . PHE A 1 210 ? 9.687 26.724 -7.459 1.00 84.31 210 PHE A O 1
ATOM 1667 N N . SER A 1 211 ? 10.218 24.942 -6.204 1.00 83.88 211 SER A N 1
ATOM 1668 C CA . SER A 1 211 ? 11.669 25.150 -6.318 1.00 83.88 211 SER A CA 1
ATOM 1669 C C . SER A 1 211 ? 12.337 24.364 -7.449 1.00 83.88 211 SER A C 1
ATOM 1671 O O . SER A 1 211 ? 13.555 24.459 -7.595 1.00 83.88 211 SER A O 1
ATOM 1673 N N . PHE A 1 212 ? 11.589 23.570 -8.224 1.00 81.69 212 PHE A N 1
ATOM 1674 C CA . PHE A 1 212 ? 12.146 22.863 -9.377 1.00 81.69 212 PHE A CA 1
ATOM 1675 C C . PHE A 1 212 ? 12.567 23.848 -10.475 1.00 81.69 212 PHE A C 1
ATOM 1677 O O . PHE A 1 212 ? 11.824 24.764 -10.836 1.00 81.69 212 PHE A O 1
ATOM 1684 N N . ALA A 1 213 ? 13.779 23.664 -10.998 1.00 78.19 213 ALA A N 1
ATOM 1685 C CA . ALA A 1 213 ? 14.348 24.526 -12.023 1.00 78.19 213 ALA A CA 1
ATOM 1686 C C . ALA A 1 213 ? 14.023 23.973 -13.417 1.00 78.19 213 ALA A C 1
ATOM 1688 O O . ALA A 1 213 ? 14.696 23.068 -13.904 1.00 78.19 213 ALA A O 1
ATOM 1689 N N . PHE A 1 214 ? 12.999 24.536 -14.056 1.00 80.88 214 PHE A N 1
ATOM 1690 C CA . PHE A 1 214 ? 12.669 24.246 -15.453 1.00 80.88 214 PHE A CA 1
ATOM 1691 C C . PHE A 1 214 ? 13.620 24.981 -16.404 1.00 80.88 214 PHE A C 1
ATOM 1693 O O . PHE A 1 214 ? 14.018 26.117 -16.126 1.00 80.88 214 PHE A O 1
ATOM 1700 N N . ALA A 1 215 ? 13.964 24.356 -17.534 1.00 81.62 215 ALA A N 1
ATOM 1701 C CA . ALA A 1 215 ? 14.833 24.973 -18.536 1.00 81.62 215 ALA A CA 1
ATOM 1702 C C . ALA A 1 215 ? 14.115 26.115 -19.270 1.00 81.62 215 ALA A C 1
ATOM 1704 O O . ALA A 1 215 ? 14.711 27.160 -19.538 1.00 81.62 215 ALA A O 1
ATOM 1705 N N . GLU A 1 216 ? 12.817 25.940 -19.538 1.00 87.38 216 GLU A N 1
ATOM 1706 C CA . GLU A 1 216 ? 11.973 26.939 -20.185 1.00 87.38 216 GLU A CA 1
ATOM 1707 C C . GLU A 1 216 ? 10.662 27.172 -19.410 1.00 87.38 216 GLU A C 1
ATOM 1709 O O . GLU A 1 216 ? 10.053 26.227 -18.905 1.00 87.38 216 GLU A O 1
ATOM 1714 N N . PRO A 1 217 ? 10.131 28.411 -19.362 1.00 84.50 217 PRO A N 1
ATOM 1715 C CA . PRO A 1 217 ? 8.848 28.688 -18.706 1.00 84.50 217 PRO A CA 1
ATOM 1716 C C . PRO A 1 217 ? 7.663 27.912 -19.295 1.00 84.50 217 PRO A C 1
ATOM 1718 O O . PRO A 1 217 ? 6.669 27.681 -18.610 1.00 84.50 217 PRO A O 1
ATOM 1721 N N . ILE A 1 218 ? 7.741 27.536 -20.574 1.00 84.06 218 ILE A N 1
ATOM 1722 C CA . ILE A 1 218 ? 6.659 26.821 -21.257 1.00 84.06 218 ILE A CA 1
ATOM 1723 C C . ILE A 1 218 ? 6.572 25.361 -20.805 1.00 84.06 218 ILE A C 1
ATOM 1725 O O . ILE A 1 218 ? 5.470 24.831 -20.684 1.00 84.06 218 ILE A O 1
ATOM 1729 N N . GLU A 1 219 ? 7.719 24.757 -20.492 1.00 84.12 219 GLU A N 1
ATOM 1730 C CA . GLU A 1 219 ? 7.837 23.417 -19.917 1.00 84.12 219 GLU A CA 1
ATOM 1731 C C . GLU A 1 219 ? 7.210 23.396 -18.520 1.00 84.12 219 GLU A C 1
ATOM 1733 O O . GLU A 1 219 ? 6.329 22.584 -18.254 1.00 84.12 219 GLU A O 1
ATOM 1738 N N . ALA A 1 220 ? 7.525 24.399 -17.691 1.00 83.06 220 ALA A N 1
ATOM 1739 C CA . ALA A 1 220 ? 6.916 24.565 -16.371 1.00 83.06 220 ALA A CA 1
ATOM 1740 C C . ALA A 1 220 ? 5.381 24.660 -16.435 1.00 83.06 220 ALA A C 1
ATOM 1742 O O . ALA A 1 220 ? 4.671 24.025 -15.658 1.00 83.06 220 ALA A O 1
ATOM 1743 N N . ILE A 1 221 ? 4.845 25.460 -17.364 1.00 87.00 221 ILE A N 1
ATOM 1744 C CA . ILE A 1 221 ? 3.392 25.600 -17.537 1.00 87.00 221 ILE A CA 1
ATOM 1745 C C . ILE A 1 221 ? 2.773 24.282 -18.004 1.00 87.00 221 ILE A C 1
ATOM 1747 O O . ILE A 1 221 ? 1.692 23.924 -17.536 1.00 87.00 221 ILE A O 1
ATOM 1751 N N . TYR A 1 222 ? 3.430 23.589 -18.934 1.00 86.44 222 TYR A N 1
ATOM 1752 C CA . TYR A 1 222 ? 2.959 22.316 -19.460 1.00 86.44 222 TYR A CA 1
ATOM 1753 C C . TYR A 1 222 ? 2.879 21.254 -18.357 1.00 86.44 222 TYR A C 1
ATOM 1755 O O . TYR A 1 222 ? 1.798 20.698 -18.158 1.00 86.44 222 TYR A O 1
ATOM 1763 N N . ASP A 1 223 ? 3.953 21.046 -17.594 1.00 83.62 223 ASP A N 1
ATOM 1764 C CA . ASP A 1 223 ? 4.008 20.030 -16.536 1.00 83.62 223 ASP A CA 1
ATOM 1765 C C . ASP A 1 223 ? 2.973 20.311 -15.437 1.00 83.62 223 ASP A C 1
ATOM 1767 O O . ASP A 1 223 ? 2.105 19.477 -15.163 1.00 83.62 223 ASP A O 1
ATOM 1771 N N . LEU A 1 224 ? 2.935 21.548 -14.922 1.00 89.00 224 LEU A N 1
ATOM 1772 C CA . LEU A 1 224 ? 1.946 21.954 -13.917 1.00 89.00 224 LEU A CA 1
ATOM 1773 C C . LEU A 1 224 ? 0.502 21.777 -14.421 1.00 89.00 224 LEU A C 1
ATOM 1775 O O . LEU A 1 224 ? -0.391 21.393 -13.659 1.00 89.00 224 LEU A O 1
ATOM 1779 N N . ALA A 1 225 ? 0.237 22.077 -15.697 1.00 89.62 225 ALA A N 1
ATOM 1780 C CA . ALA A 1 225 ? -1.090 21.910 -16.282 1.00 89.62 225 ALA A CA 1
ATOM 1781 C C . ALA A 1 225 ? -1.472 20.431 -16.421 1.00 89.62 225 ALA A C 1
ATOM 1783 O O . ALA A 1 225 ? -2.623 20.076 -16.144 1.00 89.62 225 ALA A O 1
ATOM 1784 N N . VAL A 1 226 ? -0.534 19.572 -16.825 1.00 88.31 226 VAL A N 1
ATOM 1785 C CA . VAL A 1 226 ? -0.745 18.124 -16.925 1.00 88.31 226 VAL A CA 1
ATOM 1786 C C . VAL A 1 226 ? -1.088 17.539 -15.556 1.00 88.31 226 VAL A C 1
ATOM 1788 O O . VAL A 1 226 ? -2.077 16.809 -15.457 1.00 88.31 226 VAL A O 1
ATOM 1791 N N . ASP A 1 227 ? -0.393 17.932 -14.490 1.00 89.31 227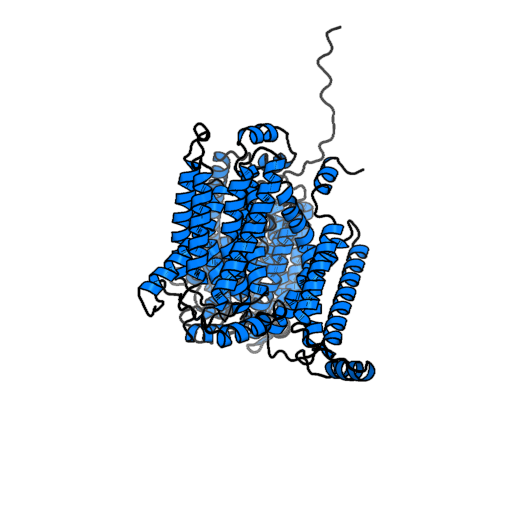 ASP A N 1
ATOM 1792 C CA . ASP A 1 227 ? -0.670 17.434 -13.136 1.00 89.31 227 ASP A CA 1
ATOM 1793 C C . ASP A 1 227 ? -2.047 17.857 -12.619 1.00 89.31 227 ASP A C 1
ATOM 1795 O O . ASP A 1 227 ? -2.817 17.051 -12.078 1.00 89.31 227 ASP A O 1
ATOM 1799 N N . VAL A 1 228 ? -2.421 19.120 -12.848 1.00 93.31 228 VAL A N 1
ATOM 1800 C CA . VAL A 1 228 ? -3.766 19.626 -12.535 1.00 93.31 228 VAL A CA 1
ATOM 1801 C C . VAL A 1 228 ? -4.831 18.818 -13.283 1.00 93.31 228 VAL A C 1
ATOM 1803 O O . VAL A 1 228 ? -5.846 18.419 -12.694 1.00 93.31 228 VAL A O 1
ATOM 1806 N N . LEU A 1 229 ? -4.613 18.554 -14.574 1.00 91.81 229 LEU A N 1
ATOM 1807 C CA . LEU A 1 229 ? -5.524 17.769 -15.408 1.00 91.81 229 LEU A CA 1
ATOM 1808 C C . LEU A 1 229 ? -5.592 16.302 -14.969 1.00 91.81 229 LEU A C 1
ATOM 1810 O O . LEU A 1 229 ? -6.668 15.709 -15.050 1.00 91.81 229 LEU A O 1
ATOM 1814 N N . LEU A 1 230 ? -4.501 15.735 -14.458 1.00 91.31 230 LEU A N 1
ATOM 1815 C CA . LEU A 1 230 ? -4.429 14.358 -13.976 1.00 91.31 230 LEU A CA 1
ATOM 1816 C C . LEU A 1 230 ? -5.231 14.158 -12.679 1.00 91.31 230 LEU A C 1
ATOM 1818 O O . LEU A 1 230 ? -5.915 13.147 -12.505 1.00 91.31 230 LEU A O 1
ATOM 1822 N N . TRP A 1 231 ? -5.237 15.135 -11.773 1.00 94.50 231 TRP A N 1
ATOM 1823 C CA . TRP A 1 231 ? -5.990 15.039 -10.514 1.00 94.50 231 TRP A CA 1
ATOM 1824 C C . TRP A 1 231 ? -7.449 15.505 -10.615 1.00 94.50 231 TRP A C 1
ATOM 1826 O O . TRP A 1 231 ? -8.294 15.131 -9.790 1.00 94.50 231 TRP A O 1
ATOM 1836 N N . MET A 1 232 ? -7.794 16.259 -11.659 1.00 94.44 232 MET A N 1
ATOM 1837 C CA . MET A 1 232 ? -9.154 16.747 -11.898 1.00 94.44 232 MET A CA 1
ATOM 1838 C C . MET A 1 232 ? -10.215 15.621 -11.992 1.00 94.44 232 MET A C 1
ATOM 1840 O O . MET A 1 232 ? -11.232 15.712 -11.286 1.00 94.44 232 MET A O 1
ATOM 1844 N N . PRO A 1 233 ? -10.028 14.532 -12.772 1.00 93.25 233 PRO A N 1
ATOM 1845 C CA . PRO A 1 233 ? -10.975 13.417 -12.823 1.00 93.25 233 PRO A CA 1
ATOM 1846 C C . PRO A 1 233 ? -11.169 12.715 -11.478 1.00 93.25 233 PRO A C 1
ATOM 1848 O O . PRO A 1 233 ? -12.291 12.311 -11.165 1.00 93.25 233 PRO A O 1
ATOM 1851 N N . ALA A 1 234 ? -10.121 12.606 -10.652 1.00 92.44 234 ALA A N 1
ATOM 1852 C CA . ALA A 1 234 ? -10.217 11.973 -9.339 1.00 92.44 234 ALA A CA 1
ATOM 1853 C C . ALA A 1 234 ? -11.224 12.712 -8.445 1.00 92.44 234 ALA A C 1
ATOM 1855 O O . ALA A 1 234 ? -12.137 12.097 -7.892 1.00 92.44 234 ALA A O 1
ATOM 1856 N N . ALA A 1 235 ? -11.132 14.041 -8.363 1.00 91.44 235 ALA A N 1
ATOM 1857 C CA . ALA A 1 235 ? -12.053 14.846 -7.562 1.00 91.44 235 ALA A CA 1
ATOM 1858 C C . ALA A 1 235 ? -13.472 14.899 -8.132 1.00 91.44 235 ALA A C 1
ATOM 1860 O O . ALA A 1 235 ? -14.450 14.848 -7.374 1.00 91.44 235 ALA A O 1
ATOM 1861 N N . PHE A 1 236 ? -13.587 14.949 -9.461 1.00 90.69 236 PHE A N 1
ATOM 1862 C CA . PHE A 1 236 ? -14.863 14.857 -10.159 1.00 90.69 236 PHE A CA 1
ATOM 1863 C C . PHE A 1 236 ? -15.591 13.547 -9.817 1.00 90.69 236 PHE A C 1
ATOM 1865 O O . PHE A 1 236 ? -16.726 13.566 -9.330 1.00 90.69 236 PHE A O 1
ATOM 1872 N N . LEU A 1 237 ? -14.914 12.406 -9.988 1.00 89.69 237 LEU A N 1
ATOM 1873 C CA . LEU A 1 237 ? -15.458 11.085 -9.678 1.00 89.69 237 LEU A CA 1
ATOM 1874 C C . LEU A 1 237 ? -15.750 10.934 -8.182 1.00 89.69 237 LEU A C 1
ATOM 1876 O O . LEU A 1 237 ? -16.777 10.361 -7.824 1.00 89.69 237 LEU A O 1
ATOM 1880 N N . TRP A 1 238 ? -14.915 11.496 -7.303 1.00 89.56 238 TRP A N 1
ATOM 1881 C CA . TRP A 1 238 ? -15.133 11.454 -5.857 1.00 89.56 238 TRP A CA 1
ATOM 1882 C C . TRP A 1 238 ? -16.425 12.157 -5.444 1.00 89.56 238 TRP A C 1
ATOM 1884 O O . TRP A 1 238 ? -17.201 11.609 -4.657 1.00 89.56 238 TRP A O 1
ATOM 1894 N N . CYS A 1 239 ? -16.692 13.345 -5.992 1.00 87.62 239 CYS A N 1
ATOM 1895 C CA . CYS A 1 239 ? -17.931 14.081 -5.737 1.00 87.62 239 CYS A CA 1
ATOM 1896 C C . CYS A 1 239 ? -19.179 13.295 -6.165 1.00 87.62 239 CYS A C 1
ATOM 1898 O O . CYS A 1 239 ? -20.189 13.315 -5.460 1.00 87.62 239 CYS A O 1
ATOM 1900 N N . LEU A 1 240 ? -19.107 12.588 -7.297 1.00 84.62 240 LEU A N 1
ATOM 1901 C CA . LEU A 1 240 ? -20.214 11.776 -7.811 1.00 84.62 240 LEU A CA 1
ATOM 1902 C C . LEU A 1 240 ? -20.369 10.437 -7.071 1.00 84.62 240 LEU A C 1
ATOM 1904 O O . LEU A 1 240 ? -21.482 9.939 -6.914 1.00 84.62 240 LEU A O 1
ATOM 1908 N N . ALA A 1 241 ? -19.267 9.860 -6.595 1.00 83.94 241 ALA A N 1
ATOM 1909 C CA . ALA A 1 241 ? -19.227 8.601 -5.856 1.00 83.94 241 ALA A CA 1
ATOM 1910 C C . ALA A 1 241 ? -19.707 8.746 -4.402 1.00 83.94 241 ALA A C 1
ATOM 1912 O O . ALA A 1 241 ? -20.384 7.858 -3.869 1.00 83.94 241 ALA A O 1
ATOM 1913 N N . PHE A 1 242 ? -19.364 9.868 -3.762 1.00 82.25 242 PHE A N 1
ATOM 1914 C CA . PHE A 1 242 ? -19.646 10.155 -2.357 1.00 82.25 242 PHE A CA 1
ATOM 1915 C C . PHE A 1 242 ? -20.298 11.533 -2.204 1.00 82.25 242 PHE A C 1
ATOM 1917 O O . PHE A 1 242 ? -19.615 12.507 -1.874 1.00 82.25 242 PHE A O 1
ATOM 1924 N N . PRO A 1 243 ? -21.629 11.625 -2.390 1.00 70.50 243 PRO A N 1
ATOM 1925 C CA . PRO A 1 243 ? -22.360 12.870 -2.194 1.00 70.50 243 PRO A CA 1
ATOM 1926 C C . PRO A 1 243 ? -22.142 13.391 -0.766 1.00 70.50 243 PRO A C 1
ATOM 1928 O O . PRO A 1 243 ? -22.475 12.719 0.212 1.00 70.50 243 PRO A O 1
ATOM 1931 N N . GLY A 1 244 ? -21.545 14.574 -0.628 1.00 70.50 244 GLY A N 1
ATOM 1932 C CA . GLY A 1 244 ? -21.138 15.118 0.665 1.00 70.50 244 GLY A CA 1
ATOM 1933 C C . GLY A 1 244 ? -20.571 16.533 0.570 1.00 70.50 244 GLY A C 1
ATOM 1934 O O . GLY A 1 244 ? -20.683 17.204 -0.455 1.00 70.50 244 GLY A O 1
ATOM 1935 N N . ARG A 1 245 ? -19.963 17.017 1.663 1.00 74.56 245 ARG A N 1
ATOM 1936 C CA . ARG A 1 245 ? -19.303 18.334 1.680 1.00 74.56 245 ARG A CA 1
ATOM 1937 C C . ARG A 1 245 ? -18.118 18.327 0.710 1.00 74.56 245 ARG A C 1
ATOM 1939 O O . ARG A 1 245 ? -17.223 17.507 0.883 1.00 74.56 245 ARG A O 1
ATOM 1946 N N . ARG A 1 246 ? -18.075 19.287 -0.223 1.00 84.50 246 ARG A N 1
ATOM 1947 C CA . ARG A 1 246 ? -16.999 19.460 -1.225 1.00 84.50 246 ARG A CA 1
ATOM 1948 C C . ARG A 1 246 ? -15.595 19.442 -0.614 1.00 84.50 246 ARG A C 1
ATOM 1950 O O . ARG A 1 246 ? -14.701 18.815 -1.165 1.00 84.50 246 ARG A O 1
ATOM 1957 N N . LEU A 1 247 ? -15.441 20.037 0.571 1.00 82.25 247 LEU A N 1
ATOM 1958 C CA . LEU A 1 247 ? -14.184 20.028 1.323 1.00 82.25 247 LEU A CA 1
ATOM 1959 C C . LEU A 1 247 ? -13.671 18.609 1.620 1.00 82.25 247 LEU A C 1
ATOM 1961 O O . LEU A 1 247 ? -12.473 18.380 1.584 1.00 82.25 247 LEU A O 1
ATOM 1965 N N . ARG A 1 248 ? -14.555 17.635 1.879 1.00 84.56 248 ARG A N 1
ATOM 1966 C CA . ARG A 1 248 ? -14.132 16.245 2.120 1.00 84.56 248 ARG A CA 1
ATOM 1967 C C . ARG A 1 248 ? -13.585 15.588 0.860 1.00 84.56 248 ARG A C 1
ATOM 1969 O O . ARG A 1 248 ? -12.619 14.848 0.958 1.00 84.56 248 ARG A O 1
ATOM 1976 N N . SER A 1 249 ? -14.198 15.843 -0.296 1.00 84.88 249 SER A N 1
ATOM 1977 C CA . SER A 1 249 ? -13.698 15.344 -1.582 1.00 84.88 249 SER A CA 1
ATOM 1978 C C . SER A 1 249 ? -12.350 15.971 -1.918 1.00 84.88 249 SER A C 1
ATOM 1980 O O . SER A 1 249 ? -11.445 15.262 -2.331 1.00 84.88 249 SER A O 1
ATOM 1982 N N . TRP A 1 250 ? -12.202 17.274 -1.661 1.00 90.69 250 TRP A N 1
ATOM 1983 C CA . TRP A 1 250 ? -10.934 17.977 -1.833 1.00 90.69 250 TRP A CA 1
ATOM 1984 C C . TRP A 1 250 ? -9.840 17.390 -0.932 1.00 90.69 250 TRP A C 1
ATOM 1986 O O . TRP A 1 250 ? -8.821 16.937 -1.435 1.00 90.69 250 TRP A O 1
ATOM 1996 N N . LEU A 1 251 ? -10.096 17.280 0.380 1.00 87.62 251 LEU A N 1
ATOM 1997 C CA . LEU A 1 251 ? -9.147 16.702 1.341 1.00 87.62 251 LEU A CA 1
ATOM 1998 C C . LEU A 1 251 ? -8.787 15.249 1.018 1.00 87.62 251 LEU A C 1
ATOM 2000 O O . LEU A 1 251 ? -7.655 14.841 1.241 1.00 87.62 251 LEU A O 1
ATOM 2004 N N . ALA A 1 252 ? -9.733 14.461 0.506 1.00 87.75 252 ALA A N 1
ATOM 2005 C CA . ALA A 1 252 ? -9.463 13.079 0.135 1.00 87.75 252 ALA A CA 1
ATOM 2006 C C . ALA A 1 252 ? -8.548 12.965 -1.092 1.00 87.75 252 ALA A C 1
ATOM 2008 O O . ALA A 1 252 ? -7.698 12.085 -1.124 1.00 87.75 252 ALA A O 1
ATOM 2009 N N . VAL A 1 253 ? -8.707 13.851 -2.078 1.00 90.69 253 VAL A N 1
ATOM 2010 C CA . VAL A 1 253 ? -7.868 13.872 -3.286 1.00 90.69 253 VAL A CA 1
ATOM 2011 C C . VAL A 1 253 ? -6.478 14.407 -2.967 1.00 90.69 253 VAL A C 1
ATOM 2013 O O . VAL A 1 253 ? -5.501 13.770 -3.330 1.00 90.69 253 VAL A O 1
ATOM 2016 N N . VAL A 1 254 ? -6.385 15.500 -2.204 1.00 90.12 254 VAL A N 1
ATOM 2017 C CA . VAL A 1 254 ? -5.098 16.024 -1.716 1.00 90.12 254 VAL A CA 1
ATOM 2018 C C . VAL A 1 254 ? -4.392 14.997 -0.831 1.00 90.12 254 VAL A C 1
ATOM 2020 O O . VAL A 1 254 ? -3.197 14.775 -0.974 1.00 90.12 254 VAL A O 1
ATOM 2023 N N . GLY A 1 255 ? -5.131 14.310 0.044 1.00 88.56 255 GLY A N 1
ATOM 2024 C CA . GLY A 1 255 ? -4.588 13.218 0.848 1.00 88.56 255 GLY A CA 1
ATOM 2025 C C . GLY A 1 255 ? -4.110 12.038 -0.000 1.00 88.56 255 GLY A C 1
ATOM 2026 O O . GLY A 1 255 ? -3.077 11.458 0.309 1.00 88.56 255 GLY A O 1
ATOM 2027 N N . ALA A 1 256 ? -4.819 11.694 -1.080 1.00 90.00 256 ALA A N 1
ATOM 2028 C CA . ALA A 1 256 ? -4.369 10.669 -2.019 1.00 90.00 256 ALA A CA 1
ATOM 2029 C C . ALA A 1 256 ? -3.085 11.095 -2.750 1.00 90.00 256 ALA A C 1
ATOM 2031 O O . ALA A 1 256 ? -2.178 10.279 -2.861 1.00 90.00 256 ALA A O 1
ATOM 2032 N N . ALA A 1 257 ? -2.977 12.355 -3.176 1.00 92.31 257 ALA A N 1
ATOM 2033 C CA . ALA A 1 257 ? -1.760 12.894 -3.780 1.00 92.31 257 ALA A CA 1
ATOM 2034 C C . ALA A 1 257 ? -0.578 12.874 -2.804 1.00 92.31 257 ALA A C 1
ATOM 2036 O O . ALA A 1 257 ? 0.473 12.350 -3.136 1.00 92.31 257 ALA A O 1
ATOM 2037 N N . ALA A 1 258 ? -0.778 13.307 -1.557 1.00 87.69 258 ALA A N 1
ATOM 2038 C CA . ALA A 1 258 ? 0.262 13.248 -0.531 1.00 87.69 258 ALA A CA 1
ATOM 2039 C C . ALA A 1 258 ? 0.732 11.811 -0.237 1.00 87.69 258 ALA A C 1
ATOM 2041 O O . ALA A 1 258 ? 1.915 11.578 -0.004 1.00 87.69 258 ALA A O 1
ATOM 2042 N N . VAL A 1 259 ? -0.183 10.832 -0.257 1.00 90.94 259 VAL A N 1
ATOM 2043 C CA . VAL A 1 259 ? 0.193 9.414 -0.150 1.00 90.94 259 VAL A CA 1
ATOM 2044 C C . VAL A 1 259 ? 0.979 8.968 -1.381 1.00 90.94 259 VAL A C 1
ATOM 2046 O O . VAL A 1 259 ? 1.932 8.215 -1.225 1.00 90.94 259 VAL A O 1
ATOM 2049 N N . LEU A 1 260 ? 0.599 9.408 -2.582 1.00 89.50 260 LEU A N 1
ATOM 2050 C CA . LEU A 1 260 ? 1.315 9.057 -3.806 1.00 89.50 260 LEU A CA 1
ATOM 2051 C C . LEU A 1 260 ? 2.748 9.602 -3.797 1.00 89.50 260 LEU A C 1
ATOM 2053 O O . LEU A 1 260 ? 3.668 8.816 -4.005 1.00 89.50 260 LEU A O 1
ATOM 2057 N N . GLU A 1 261 ? 2.933 10.876 -3.447 1.00 91.25 261 GLU A N 1
ATOM 2058 C CA . GLU A 1 261 ? 4.255 11.497 -3.287 1.00 91.25 261 GLU A CA 1
ATOM 2059 C C . GLU A 1 261 ? 5.104 10.763 -2.249 1.00 91.25 261 GLU A C 1
ATOM 2061 O O . GLU A 1 261 ? 6.259 10.408 -2.484 1.00 91.25 261 GLU A O 1
ATOM 2066 N N . PHE A 1 262 ? 4.502 10.437 -1.103 1.00 87.75 262 PHE A N 1
ATOM 2067 C CA . PHE A 1 262 ? 5.181 9.657 -0.076 1.00 87.75 262 PHE A CA 1
ATOM 2068 C C . PHE A 1 262 ? 5.606 8.271 -0.580 1.00 87.75 262 PHE A C 1
ATOM 2070 O O . PHE A 1 262 ? 6.672 7.787 -0.215 1.00 87.75 262 PHE A O 1
ATOM 2077 N N . LEU A 1 263 ? 4.799 7.611 -1.413 1.00 87.12 263 LEU A N 1
ATOM 2078 C CA . LEU A 1 263 ? 5.176 6.330 -2.007 1.00 87.12 263 LEU A CA 1
ATOM 2079 C C . LEU A 1 263 ? 6.290 6.498 -3.053 1.00 87.12 263 LEU A C 1
ATOM 2081 O O . LEU A 1 263 ? 7.190 5.661 -3.107 1.00 87.12 263 LEU A O 1
ATOM 2085 N N . GLN A 1 264 ? 6.274 7.581 -3.834 1.00 88.62 264 GLN A N 1
ATOM 2086 C CA . GLN A 1 264 ? 7.324 7.901 -4.804 1.00 88.62 264 GLN A CA 1
ATOM 2087 C C . GLN A 1 264 ? 8.670 8.213 -4.152 1.00 88.62 264 GLN A C 1
ATOM 2089 O O . GLN A 1 264 ? 9.702 7.975 -4.780 1.00 88.62 264 GLN A O 1
ATOM 2094 N N . LEU A 1 265 ? 8.703 8.642 -2.884 1.00 86.50 265 LEU A N 1
ATOM 2095 C CA . LEU A 1 265 ? 9.942 8.727 -2.103 1.00 86.50 265 LEU A CA 1
ATOM 2096 C C . LEU A 1 265 ? 10.746 7.419 -2.188 1.00 86.50 265 LEU A C 1
ATOM 2098 O O . LEU A 1 265 ? 11.952 7.465 -2.427 1.00 86.50 265 LEU A O 1
ATOM 2102 N N . PHE A 1 266 ? 10.060 6.277 -2.093 1.00 84.94 266 PHE A N 1
ATOM 2103 C CA . PHE A 1 266 ? 10.652 4.940 -2.136 1.00 84.94 266 PHE A CA 1
ATOM 2104 C C . PHE A 1 266 ? 10.874 4.403 -3.550 1.00 84.94 266 PHE A C 1
ATOM 2106 O O . PHE A 1 266 ? 11.347 3.287 -3.673 1.00 84.94 266 PHE A O 1
ATOM 2113 N N . VAL A 1 267 ? 10.556 5.134 -4.618 1.00 86.62 267 VAL A N 1
ATOM 2114 C CA . VAL A 1 267 ? 10.839 4.715 -6.003 1.00 86.62 267 VAL A CA 1
ATOM 2115 C C . VAL A 1 267 ? 12.066 5.488 -6.480 1.00 86.62 267 VAL A C 1
ATOM 2117 O O . VAL A 1 267 ? 11.983 6.701 -6.673 1.00 86.62 267 VAL A O 1
ATOM 2120 N N . TYR A 1 268 ? 13.228 4.844 -6.605 1.00 83.75 268 TYR A N 1
ATOM 2121 C CA . TYR A 1 268 ? 14.507 5.550 -6.789 1.00 83.75 268 TYR A CA 1
ATOM 2122 C C . TYR A 1 268 ? 14.548 6.395 -8.080 1.00 83.75 268 TYR A C 1
ATOM 2124 O O . TYR A 1 268 ? 15.058 7.520 -8.080 1.00 83.75 268 TYR A O 1
ATOM 2132 N N . SER A 1 269 ? 13.924 5.914 -9.156 1.00 83.31 269 SER A N 1
ATOM 2133 C CA . SER A 1 269 ? 13.838 6.617 -10.442 1.00 83.31 269 SER A CA 1
ATOM 2134 C C . SER A 1 269 ? 12.858 7.795 -10.463 1.00 83.31 269 SER A C 1
ATOM 2136 O O . SER A 1 269 ? 12.939 8.628 -11.362 1.00 83.31 269 SER A O 1
ATOM 2138 N N . ARG A 1 270 ? 11.922 7.891 -9.508 1.00 87.06 270 ARG A N 1
ATOM 2139 C CA . ARG A 1 270 ? 10.912 8.964 -9.480 1.00 87.06 270 ARG A CA 1
ATOM 2140 C C . ARG A 1 270 ? 11.383 10.166 -8.675 1.00 87.06 270 ARG A C 1
ATOM 2142 O O . ARG A 1 270 ? 11.974 10.002 -7.612 1.00 87.06 270 ARG A O 1
ATOM 2149 N N . VAL A 1 271 ? 11.065 11.364 -9.154 1.00 87.44 271 VAL A N 1
ATOM 2150 C CA . VAL A 1 271 ? 11.171 12.594 -8.359 1.00 87.44 271 VAL A CA 1
ATOM 2151 C C . VAL A 1 271 ? 9.976 12.640 -7.411 1.00 87.44 271 VAL A C 1
ATOM 2153 O O . VAL A 1 271 ? 8.879 12.277 -7.818 1.00 87.44 271 VAL A O 1
ATOM 2156 N N . SER A 1 272 ? 10.203 13.009 -6.152 1.00 89.31 272 SER A N 1
ATOM 2157 C CA . SER A 1 272 ? 9.117 13.350 -5.229 1.00 89.31 272 SER A CA 1
ATOM 2158 C C . SER A 1 272 ? 9.157 14.850 -4.987 1.00 89.31 272 SER A C 1
ATOM 2160 O O . SER A 1 272 ? 10.177 15.367 -4.513 1.00 89.31 272 SER A O 1
ATOM 2162 N N . ASP A 1 273 ? 8.068 15.527 -5.342 1.00 90.44 273 ASP A N 1
ATOM 2163 C CA . ASP A 1 273 ? 7.962 16.982 -5.312 1.00 90.44 273 ASP A CA 1
ATOM 2164 C C . ASP A 1 273 ? 6.708 17.411 -4.543 1.00 90.44 273 ASP A C 1
ATOM 2166 O O . ASP A 1 273 ? 5.573 17.048 -4.846 1.00 90.44 273 ASP A O 1
ATOM 2170 N N . VAL A 1 274 ? 6.904 18.242 -3.520 1.00 91.00 274 VAL A N 1
ATOM 2171 C CA . VAL A 1 274 ? 5.799 18.805 -2.737 1.00 91.00 274 VAL A CA 1
ATOM 2172 C C . VAL A 1 274 ? 4.871 19.675 -3.605 1.00 91.00 274 VAL A C 1
ATOM 2174 O O . VAL A 1 274 ? 3.687 19.813 -3.281 1.00 91.00 274 VAL A O 1
ATOM 2177 N N . THR A 1 275 ? 5.363 20.225 -4.720 1.00 91.12 275 THR A N 1
ATOM 2178 C CA . THR A 1 275 ? 4.587 20.947 -5.746 1.00 91.12 275 THR A CA 1
ATOM 2179 C C . THR A 1 275 ? 3.410 20.114 -6.259 1.00 91.12 275 THR A C 1
ATOM 2181 O O . THR A 1 275 ? 2.310 20.655 -6.413 1.00 91.12 275 THR A O 1
ATOM 2184 N N . ASP A 1 276 ? 3.576 18.798 -6.393 1.00 90.12 276 ASP A N 1
ATOM 2185 C CA . ASP A 1 276 ? 2.567 17.898 -6.964 1.00 90.12 276 ASP A CA 1
ATOM 2186 C C . ASP A 1 276 ? 1.333 17.770 -6.058 1.00 90.12 276 ASP A C 1
ATOM 2188 O O . ASP A 1 276 ? 0.196 17.605 -6.507 1.00 90.12 276 ASP A O 1
ATOM 2192 N N . ILE A 1 277 ? 1.513 17.969 -4.749 1.00 92.69 277 ILE A N 1
ATOM 2193 C CA . ILE A 1 277 ? 0.407 18.049 -3.786 1.00 92.69 277 ILE A CA 1
ATOM 2194 C C . ILE A 1 277 ? -0.413 19.331 -4.018 1.00 92.69 277 ILE A C 1
ATOM 2196 O O . ILE A 1 277 ? -1.646 19.322 -3.894 1.00 92.69 277 ILE A O 1
ATOM 2200 N N . PHE A 1 278 ? 0.243 20.440 -4.374 1.00 92.62 278 PHE A N 1
ATOM 2201 C CA . PHE A 1 278 ? -0.416 21.714 -4.672 1.00 92.62 278 PHE A CA 1
ATOM 2202 C C . PHE A 1 278 ? -1.103 21.706 -6.044 1.00 92.62 278 PHE A C 1
ATOM 2204 O O . PHE A 1 278 ? -2.239 22.182 -6.155 1.00 92.62 278 PHE A O 1
ATOM 2211 N N . THR A 1 279 ? -0.485 21.127 -7.076 1.00 94.06 279 THR A N 1
ATOM 2212 C CA . THR A 1 279 ? -1.133 20.943 -8.386 1.00 94.06 279 THR A CA 1
ATOM 2213 C C . THR A 1 279 ? -2.317 19.981 -8.271 1.00 94.06 279 THR A C 1
ATOM 2215 O O . THR A 1 279 ? -3.399 20.279 -8.787 1.00 94.06 279 THR A O 1
ATOM 2218 N N . ALA A 1 280 ? -2.208 18.915 -7.467 1.00 93.25 280 ALA A N 1
ATOM 2219 C CA . ALA A 1 280 ? -3.329 18.037 -7.138 1.00 93.25 280 ALA A CA 1
ATOM 2220 C C . ALA A 1 280 ? -4.466 18.771 -6.414 1.00 93.25 280 ALA A C 1
ATOM 2222 O O . ALA A 1 280 ? -5.645 18.536 -6.696 1.00 93.25 280 ALA A O 1
ATOM 2223 N N . ALA A 1 281 ? -4.146 19.693 -5.504 1.00 93.00 281 ALA A N 1
ATOM 2224 C CA . ALA A 1 281 ? -5.129 20.535 -4.829 1.00 93.00 281 ALA A CA 1
ATOM 2225 C C . ALA A 1 281 ? -5.873 21.474 -5.795 1.00 93.00 281 ALA A C 1
ATOM 2227 O O . ALA A 1 281 ? -7.096 21.647 -5.670 1.00 93.00 281 ALA A O 1
ATOM 2228 N N . ALA A 1 282 ? -5.168 22.048 -6.773 1.00 95.12 282 ALA A N 1
ATOM 2229 C CA . ALA A 1 282 ? -5.759 22.854 -7.838 1.00 95.12 282 ALA A CA 1
ATOM 2230 C C . ALA A 1 282 ? -6.636 21.999 -8.773 1.00 95.12 282 ALA A C 1
ATOM 2232 O O . ALA A 1 282 ? -7.800 22.343 -9.014 1.00 95.12 282 ALA A O 1
ATOM 2233 N N . GLY A 1 283 ? -6.143 20.831 -9.200 1.00 94.50 283 GLY A N 1
ATOM 2234 C CA . GLY A 1 283 ? -6.903 19.833 -9.958 1.00 94.50 283 GLY A CA 1
ATOM 2235 C C . GLY A 1 283 ? -8.165 19.393 -9.221 1.00 94.50 283 GLY A C 1
ATOM 2236 O O . GLY A 1 283 ? -9.256 19.348 -9.798 1.00 94.50 283 GLY A O 1
ATOM 2237 N N . ALA A 1 284 ? -8.071 19.186 -7.906 1.00 93.69 284 ALA A N 1
ATOM 2238 C CA . ALA A 1 284 ? -9.217 18.853 -7.078 1.00 93.69 284 ALA A CA 1
ATOM 2239 C C . ALA A 1 284 ? -10.274 19.966 -7.069 1.00 93.69 284 ALA A C 1
ATOM 2241 O O . ALA A 1 284 ? -11.472 19.685 -7.172 1.00 93.69 284 ALA A O 1
ATOM 2242 N N . GLY A 1 285 ? -9.846 21.229 -7.000 1.00 94.56 285 GLY A N 1
ATOM 2243 C CA . GLY A 1 285 ? -10.723 22.391 -7.142 1.00 94.56 285 GLY A CA 1
ATOM 2244 C C . GLY A 1 285 ? -11.462 22.408 -8.485 1.00 94.56 285 GLY A C 1
ATOM 2245 O O . GLY A 1 285 ? -12.693 22.526 -8.509 1.00 94.56 285 GLY A O 1
ATOM 2246 N N . ALA A 1 286 ? -10.736 22.213 -9.589 1.00 93.44 286 ALA A N 1
ATOM 2247 C CA . ALA A 1 286 ? -11.298 22.159 -10.940 1.00 93.44 286 ALA A CA 1
ATOM 2248 C C . ALA A 1 286 ? -12.305 21.004 -11.108 1.00 93.44 286 ALA A C 1
ATOM 2250 O O . ALA A 1 286 ? -13.420 21.205 -11.600 1.00 93.44 286 ALA A O 1
ATOM 2251 N N . GLY A 1 287 ? -11.970 19.806 -10.617 1.00 92.06 287 GLY A N 1
ATOM 2252 C CA . GLY A 1 287 ? -12.838 18.627 -10.687 1.00 92.06 287 GLY A CA 1
ATOM 2253 C C . GLY A 1 287 ? -14.131 18.785 -9.883 1.00 92.06 287 GLY A C 1
ATOM 2254 O O . GLY A 1 287 ? -15.216 18.431 -10.351 1.00 92.06 287 GLY A O 1
ATOM 2255 N N . ILE A 1 288 ? -14.048 19.393 -8.695 1.00 92.12 288 ILE A N 1
ATOM 2256 C CA . ILE A 1 288 ? -15.218 19.729 -7.868 1.00 92.12 288 ILE A CA 1
ATOM 2257 C C . ILE A 1 288 ? -16.097 20.777 -8.556 1.00 92.12 288 ILE A C 1
ATOM 2259 O O . ILE A 1 288 ? -17.328 20.687 -8.501 1.00 92.12 288 ILE A O 1
ATOM 2263 N N . TRP A 1 289 ? -15.491 21.779 -9.196 1.00 91.25 289 TRP A N 1
ATOM 2264 C CA . TRP A 1 289 ? -16.219 22.802 -9.944 1.00 91.25 289 TRP A CA 1
ATOM 2265 C C . TRP A 1 289 ? -16.991 22.197 -11.126 1.00 91.25 289 TRP A C 1
ATOM 2267 O O . TRP A 1 289 ? -18.190 22.466 -11.265 1.00 91.25 289 TRP A O 1
ATOM 2277 N N . LEU A 1 290 ? -16.363 21.302 -11.899 1.00 88.25 290 LEU A N 1
ATOM 2278 C CA . LEU A 1 290 ? -17.015 20.550 -12.978 1.00 88.25 290 LEU A CA 1
ATOM 2279 C C . LEU A 1 290 ? -18.167 19.682 -12.456 1.00 88.25 290 LEU A C 1
ATOM 2281 O O . LEU A 1 290 ? -19.286 19.751 -12.975 1.00 88.25 290 LEU A O 1
ATOM 2285 N N . ALA A 1 291 ? -17.939 18.928 -11.376 1.00 85.38 291 ALA A N 1
ATOM 2286 C CA . ALA A 1 291 ? -18.977 18.108 -10.750 1.00 85.38 291 ALA A CA 1
ATOM 2287 C C . ALA A 1 291 ? -20.155 18.966 -10.253 1.00 85.38 291 ALA A C 1
ATOM 2289 O O . ALA A 1 291 ? -21.320 18.586 -10.382 1.00 85.38 291 ALA A O 1
ATOM 2290 N N . GLY A 1 292 ? -19.870 20.165 -9.738 1.00 80.31 292 GLY A N 1
ATOM 2291 C CA . GLY A 1 292 ? -20.872 21.134 -9.305 1.00 80.31 292 GLY A CA 1
ATOM 2292 C C . GLY A 1 292 ? -21.748 21.677 -10.437 1.00 80.31 292 GLY A C 1
ATOM 2293 O O . GLY A 1 292 ? -22.915 21.980 -10.187 1.00 80.31 292 GLY A O 1
ATOM 2294 N N . ARG A 1 293 ? -21.231 21.779 -11.670 1.00 78.75 293 ARG A N 1
ATOM 2295 C CA . ARG A 1 293 ? -22.023 22.169 -12.851 1.00 78.75 293 ARG A CA 1
ATOM 2296 C C . ARG A 1 293 ? -22.945 21.049 -13.326 1.00 78.75 293 ARG A C 1
ATOM 2298 O O . ARG A 1 293 ? -24.089 21.327 -13.677 1.00 78.75 293 ARG A O 1
ATOM 2305 N N . MET A 1 294 ? -22.493 19.798 -13.248 1.00 68.69 294 MET A N 1
ATOM 2306 C CA . MET A 1 294 ? -23.334 18.630 -13.541 1.00 68.69 294 MET A CA 1
ATOM 2307 C C . MET A 1 294 ? -24.397 18.366 -12.463 1.00 68.69 294 MET A C 1
ATOM 2309 O O . MET A 1 294 ? -25.482 17.898 -12.780 1.00 68.69 294 MET A O 1
ATOM 2313 N N . GLY A 1 295 ? -24.121 18.686 -11.193 1.00 57.94 295 GLY A N 1
ATOM 2314 C CA . GLY A 1 295 ? -25.075 18.519 -10.088 1.00 57.94 295 GLY A CA 1
ATOM 2315 C C . GLY A 1 295 ? -26.124 19.633 -9.945 1.00 57.94 295 GLY A C 1
ATOM 2316 O O . GLY A 1 295 ? -27.109 19.437 -9.241 1.00 57.94 295 GLY A O 1
ATOM 2317 N N . ARG A 1 296 ? -25.928 20.801 -10.584 1.00 43.50 296 ARG A N 1
ATOM 2318 C CA . ARG A 1 296 ? -26.876 21.942 -10.584 1.00 43.50 296 ARG A CA 1
ATOM 2319 C C . ARG A 1 296 ? -27.907 21.891 -11.712 1.00 43.50 296 ARG A C 1
ATOM 2321 O O . ARG A 1 296 ? -28.789 22.742 -11.760 1.00 43.50 296 ARG A O 1
ATOM 2328 N N . THR A 1 297 ? -27.812 20.921 -12.616 1.00 41.09 297 THR A N 1
ATOM 2329 C CA . THR A 1 297 ? -28.882 20.648 -13.575 1.00 41.09 297 THR A CA 1
ATOM 2330 C C . THR A 1 297 ? -29.974 19.890 -12.828 1.00 41.09 297 THR A C 1
ATOM 2332 O O . THR A 1 297 ? -29.874 18.686 -12.614 1.00 41.09 297 THR A O 1
ATOM 2335 N N . ASP A 1 298 ? -30.980 20.628 -12.355 1.00 35.94 298 ASP A N 1
ATOM 2336 C CA . ASP A 1 298 ? -32.169 20.095 -11.697 1.00 35.94 298 ASP A CA 1
ATOM 2337 C C . ASP A 1 298 ? -32.655 18.802 -12.369 1.00 35.94 298 ASP A C 1
ATOM 2339 O O . ASP A 1 298 ? -32.965 18.772 -13.564 1.00 35.94 298 ASP A O 1
ATOM 2343 N N . VAL A 1 299 ? -32.817 17.747 -11.570 1.00 42.00 299 VAL A N 1
ATOM 2344 C CA . VAL A 1 299 ? -33.485 16.490 -11.955 1.00 42.00 299 VAL A CA 1
ATOM 2345 C C . VAL A 1 299 ? -34.917 16.748 -12.466 1.00 42.00 299 VAL A C 1
ATOM 2347 O O . VAL A 1 299 ? -35.489 15.908 -13.153 1.00 42.00 299 VAL A O 1
ATOM 2350 N N . THR A 1 300 ? -35.483 17.932 -12.209 1.00 35.88 300 THR A N 1
ATOM 2351 C CA . THR A 1 300 ? -36.788 18.384 -12.716 1.00 35.88 300 THR A CA 1
ATOM 2352 C C . THR A 1 300 ? -36.726 19.136 -14.056 1.00 35.88 300 THR A C 1
ATOM 2354 O O . THR A 1 300 ? -37.766 19.325 -14.680 1.00 35.88 300 THR A O 1
ATOM 2357 N N . LYS A 1 301 ? -35.538 19.505 -14.564 1.00 35.38 301 LYS A N 1
ATOM 2358 C CA . LYS A 1 301 ? -35.336 20.085 -15.913 1.00 35.38 301 LYS A CA 1
ATOM 2359 C C . LYS A 1 301 ? -34.339 19.314 -16.790 1.00 35.38 301 LYS A C 1
ATOM 2361 O O . LYS A 1 301 ? -34.051 19.733 -17.910 1.00 35.38 301 LYS A O 1
ATOM 2366 N N . ALA A 1 302 ? -33.868 18.148 -16.354 1.00 38.19 302 ALA A N 1
ATOM 2367 C CA . ALA A 1 302 ? -33.050 17.239 -17.157 1.00 38.19 302 ALA A CA 1
ATOM 2368 C C . ALA A 1 302 ? -33.902 16.366 -18.106 1.00 38.19 302 ALA A C 1
ATOM 2370 O O . ALA A 1 302 ? -33.881 15.141 -18.050 1.00 38.19 302 ALA A O 1
ATOM 2371 N N . ALA A 1 303 ? -34.652 17.011 -19.002 1.00 38.84 303 ALA A N 1
ATOM 2372 C CA . ALA A 1 303 ? -35.212 16.383 -20.203 1.00 38.84 303 ALA A CA 1
ATOM 2373 C C . ALA A 1 303 ? -34.893 17.202 -21.463 1.00 38.84 303 ALA A C 1
ATOM 2375 O O . ALA A 1 303 ? -35.653 17.220 -22.427 1.00 38.84 303 ALA A O 1
ATOM 2376 N N . ARG A 1 304 ? -33.741 17.877 -21.472 1.00 37.66 304 ARG A N 1
ATOM 2377 C CA . ARG A 1 304 ? -33.039 18.218 -22.710 1.00 37.66 304 ARG A CA 1
ATOM 2378 C C . ARG A 1 304 ? -31.583 17.801 -22.533 1.00 37.66 304 ARG A C 1
ATOM 2380 O O . ARG A 1 304 ? -30.876 18.433 -21.751 1.00 37.66 304 ARG A O 1
ATOM 2387 N N . PRO A 1 305 ? -31.140 16.699 -23.152 1.00 41.22 305 PRO A N 1
ATOM 2388 C CA . PRO A 1 305 ? -29.744 16.309 -23.068 1.00 41.22 305 PRO A CA 1
ATOM 2389 C C . PRO A 1 305 ? -28.906 17.387 -23.753 1.00 41.22 305 PRO A C 1
ATOM 2391 O O . PRO A 1 305 ? -29.230 17.829 -24.853 1.00 41.22 305 PRO A O 1
ATOM 2394 N N . LEU A 1 306 ? -27.827 17.801 -23.090 1.00 43.38 306 LEU A N 1
ATOM 2395 C CA . LEU A 1 306 ? -26.919 18.856 -23.553 1.00 43.38 306 LEU A CA 1
ATOM 2396 C C . LEU A 1 306 ? -26.235 18.541 -24.906 1.00 43.38 306 LEU A C 1
ATOM 2398 O O . LEU A 1 306 ? -25.581 19.411 -25.463 1.00 43.38 306 LEU A O 1
ATOM 2402 N N . PHE A 1 307 ? -26.399 17.324 -25.446 1.00 41.91 307 PHE A N 1
ATOM 2403 C CA . PHE A 1 307 ? -25.830 16.866 -26.718 1.00 41.91 307 PHE A CA 1
ATOM 2404 C C . PHE A 1 307 ? -26.853 16.053 -27.538 1.00 41.91 307 PHE A C 1
ATOM 2406 O O . PHE A 1 307 ? -26.877 14.820 -27.519 1.00 41.91 307 PHE A O 1
ATOM 2413 N N . HIS A 1 308 ? -27.709 16.750 -28.283 1.00 50.84 308 HIS A N 1
ATOM 2414 C CA . HIS A 1 308 ? -28.465 16.203 -29.415 1.00 50.84 308 HIS A CA 1
ATOM 2415 C C . HIS A 1 308 ? -28.133 17.069 -30.629 1.00 50.84 308 HIS A C 1
ATOM 2417 O O . HIS A 1 308 ? -28.670 18.169 -30.741 1.00 50.84 308 HIS A O 1
ATOM 2423 N N . PRO A 1 309 ? -27.175 16.639 -31.469 1.00 55.34 309 PRO A N 1
ATOM 2424 C CA . PRO A 1 309 ? -27.481 15.648 -32.509 1.00 55.34 309 PRO A CA 1
ATOM 2425 C C . PRO A 1 309 ? -26.392 14.558 -32.687 1.00 55.34 309 PRO A C 1
ATOM 2427 O O . PRO A 1 309 ? -25.266 14.726 -32.217 1.00 55.34 309 PRO A O 1
ATOM 2430 N N . PRO A 1 310 ? -26.671 13.466 -33.431 1.00 64.25 310 PRO A N 1
ATOM 2431 C CA . PRO A 1 310 ? -25.647 12.514 -33.896 1.00 64.25 310 PRO A CA 1
ATOM 2432 C C . PRO A 1 310 ? -24.482 13.204 -34.631 1.00 64.25 310 PRO A C 1
ATOM 2434 O O . PRO A 1 310 ? -23.349 12.735 -34.566 1.00 64.25 310 PRO A O 1
ATOM 2437 N N . LEU A 1 311 ? -24.742 14.367 -35.242 1.00 69.62 311 LEU A N 1
ATOM 2438 C CA . LEU A 1 311 ? -23.737 15.221 -35.874 1.00 69.62 311 LEU A CA 1
ATOM 2439 C C . LEU A 1 311 ? -22.687 15.757 -34.883 1.00 69.62 311 LEU A C 1
ATOM 2441 O O . LEU A 1 311 ? -21.519 15.832 -35.235 1.00 69.62 311 LEU A O 1
ATOM 2445 N N . GLY A 1 312 ? -23.059 16.080 -33.639 1.00 76.56 312 GLY A N 1
ATOM 2446 C CA . GLY A 1 312 ? -22.104 16.572 -32.636 1.00 76.56 312 GLY A CA 1
ATOM 2447 C C . GLY A 1 312 ? -21.091 15.502 -32.222 1.00 76.56 312 GLY A C 1
ATOM 2448 O O . GLY A 1 312 ? -19.900 15.776 -32.122 1.00 76.56 312 GLY A O 1
ATOM 2449 N N . TRP A 1 313 ? -21.546 14.257 -32.062 1.00 78.81 313 TRP A N 1
ATOM 2450 C CA . TRP A 1 313 ? -20.666 13.118 -31.781 1.00 78.81 313 TRP A CA 1
ATOM 2451 C C . TRP A 1 313 ? -19.788 12.761 -32.974 1.00 78.81 313 TRP A C 1
ATOM 2453 O O . TRP A 1 313 ? -18.621 12.427 -32.787 1.00 78.81 313 TRP A O 1
ATOM 2463 N N . LEU A 1 314 ? -20.323 12.879 -34.192 1.00 79.88 314 LEU A N 1
ATOM 2464 C CA . LEU A 1 314 ? -19.544 12.717 -35.415 1.00 79.88 314 LEU A CA 1
ATOM 2465 C C . LEU A 1 314 ? -18.433 13.772 -35.508 1.00 79.88 314 LEU A C 1
ATOM 2467 O O . LEU A 1 314 ? -17.281 13.408 -35.712 1.00 79.88 314 LEU A O 1
ATOM 2471 N N . LEU A 1 315 ? -18.751 15.052 -35.289 1.00 84.31 315 LEU A N 1
ATOM 2472 C CA . LEU A 1 315 ? -17.771 16.143 -35.304 1.00 84.31 315 LEU A CA 1
ATOM 2473 C C . LEU A 1 315 ? -16.701 15.973 -34.220 1.00 84.31 315 LEU A C 1
ATOM 2475 O O . LEU A 1 315 ? -15.526 16.158 -34.508 1.00 84.31 315 LEU A O 1
ATOM 2479 N N . LEU A 1 316 ? -17.078 15.561 -33.004 1.00 87.56 316 LEU A N 1
ATOM 2480 C CA . LEU A 1 316 ? -16.117 15.248 -31.939 1.00 87.56 316 LEU A CA 1
ATOM 2481 C C . LEU A 1 316 ? -15.219 14.060 -32.298 1.00 87.56 316 LEU A C 1
ATOM 2483 O O . LEU A 1 316 ? -14.027 14.089 -32.015 1.00 87.56 316 LEU A O 1
ATOM 2487 N N . THR A 1 317 ? -15.778 13.031 -32.938 1.00 89.38 317 THR A N 1
ATOM 2488 C CA . THR A 1 317 ? -15.008 11.868 -33.400 1.00 89.38 317 THR A CA 1
ATOM 2489 C C . THR A 1 317 ? -14.007 12.284 -34.476 1.00 89.38 317 THR A C 1
ATOM 2491 O O . THR A 1 317 ? -12.837 11.934 -34.379 1.00 89.38 317 THR A O 1
ATOM 2494 N N . LEU A 1 318 ? -14.435 13.080 -35.461 1.00 90.56 318 LEU A N 1
ATOM 2495 C CA . LEU A 1 318 ? -13.560 13.608 -36.511 1.00 90.56 318 LEU A CA 1
ATOM 2496 C C . LEU A 1 318 ? -12.472 14.523 -35.939 1.00 90.56 318 LEU A C 1
ATOM 2498 O O . LEU A 1 318 ? -11.307 14.371 -36.287 1.00 90.56 318 LEU A O 1
ATOM 2502 N N . ALA A 1 319 ? -12.830 15.422 -35.021 1.00 91.50 319 ALA A N 1
ATOM 2503 C CA . ALA A 1 319 ? -11.869 16.277 -34.332 1.00 91.50 319 ALA A CA 1
ATOM 2504 C C . ALA A 1 319 ? -10.835 15.447 -33.558 1.00 91.50 319 ALA A C 1
ATOM 2506 O O . ALA A 1 319 ? -9.645 15.738 -33.627 1.00 91.50 319 ALA A O 1
ATOM 2507 N N . TRP A 1 320 ? -11.259 14.377 -32.877 1.00 93.88 320 TRP A N 1
ATOM 2508 C CA . TRP A 1 320 ? -10.332 13.489 -32.177 1.00 93.88 320 TRP A CA 1
ATOM 2509 C C . TRP A 1 320 ? -9.426 12.708 -33.137 1.00 93.88 320 TRP A C 1
ATOM 2511 O O . TRP A 1 320 ? -8.240 12.572 -32.865 1.00 93.88 320 TRP A O 1
ATOM 2521 N N . ILE A 1 321 ? -9.936 12.253 -34.287 1.00 93.62 321 ILE A N 1
ATOM 2522 C CA . ILE A 1 321 ? -9.107 11.625 -35.333 1.00 93.62 321 ILE A CA 1
ATOM 2523 C C . ILE A 1 321 ? -8.031 12.601 -35.832 1.00 93.62 321 ILE A C 1
ATOM 2525 O O . ILE A 1 321 ? -6.887 12.195 -36.018 1.00 93.62 321 ILE A O 1
ATOM 2529 N N . LEU A 1 322 ? -8.360 13.887 -35.996 1.00 92.56 322 LEU A N 1
ATOM 2530 C CA . LEU A 1 322 ? -7.373 14.910 -36.357 1.00 92.56 322 LEU A CA 1
ATOM 2531 C C . LEU A 1 322 ? -6.321 15.115 -35.259 1.00 92.56 322 LEU A C 1
ATOM 2533 O O . LEU A 1 322 ? -5.148 15.270 -35.579 1.00 92.56 322 LEU A O 1
ATOM 2537 N N . VAL A 1 323 ? -6.709 15.065 -33.979 1.00 91.75 323 VAL A N 1
ATOM 2538 C CA . VAL A 1 323 ? -5.761 15.102 -32.849 1.00 91.75 323 VAL A CA 1
ATOM 2539 C C . VAL A 1 323 ? -4.831 13.888 -32.873 1.00 91.75 323 VAL A C 1
ATOM 2541 O O . VAL A 1 323 ? -3.623 14.052 -32.726 1.00 91.75 323 VAL A O 1
ATOM 2544 N N . LEU A 1 324 ? -5.363 12.685 -33.115 1.00 92.56 324 LEU A N 1
ATOM 2545 C CA . LEU A 1 324 ? -4.551 11.472 -33.256 1.00 92.56 324 LEU A CA 1
ATOM 2546 C C . LEU A 1 324 ? -3.547 11.610 -34.401 1.00 92.56 324 LEU A C 1
ATOM 2548 O O . LEU A 1 324 ? -2.359 11.375 -34.202 1.00 92.56 324 LEU A O 1
ATOM 2552 N N . ALA A 1 325 ? -4.000 12.057 -35.574 1.00 90.50 325 ALA A N 1
ATOM 2553 C CA . ALA A 1 325 ? -3.116 12.310 -36.704 1.00 90.50 325 ALA A CA 1
ATOM 2554 C C . ALA A 1 325 ? -2.045 13.355 -36.353 1.00 90.50 325 ALA A C 1
ATOM 2556 O O . ALA A 1 325 ? -0.876 13.153 -36.663 1.00 90.50 325 ALA A O 1
ATOM 2557 N N . ALA A 1 326 ? -2.411 14.436 -35.660 1.00 88.75 326 ALA A N 1
ATOM 2558 C CA . ALA A 1 326 ? -1.472 15.488 -35.298 1.00 88.75 326 ALA A CA 1
ATOM 2559 C C . ALA A 1 326 ? -0.376 15.009 -34.331 1.00 88.75 326 ALA A C 1
ATOM 2561 O O . ALA A 1 326 ? 0.786 15.360 -34.500 1.00 88.75 326 ALA A O 1
ATOM 2562 N N . ILE A 1 327 ? -0.734 14.193 -33.337 1.00 88.88 327 ILE A N 1
ATOM 2563 C CA . ILE A 1 327 ? 0.206 13.693 -32.324 1.00 88.88 327 ILE A CA 1
ATOM 2564 C C . ILE A 1 327 ? 1.090 12.585 -32.899 1.00 88.88 327 ILE A C 1
ATOM 2566 O O . ILE A 1 327 ? 2.314 12.622 -32.764 1.00 88.88 327 ILE A O 1
ATOM 2570 N N . PHE A 1 328 ? 0.490 11.595 -33.562 1.00 89.19 328 PHE A N 1
ATOM 2571 C CA . PHE A 1 328 ? 1.226 10.417 -34.014 1.00 89.19 328 PHE A CA 1
ATOM 2572 C C . PHE A 1 328 ? 2.013 10.637 -35.308 1.00 89.19 328 PHE A C 1
ATOM 2574 O O . PHE A 1 328 ? 2.994 9.923 -35.523 1.00 89.19 328 PHE A O 1
ATOM 2581 N N . LEU A 1 329 ? 1.634 11.616 -36.138 1.00 89.06 329 LEU A N 1
ATOM 2582 C CA . LEU A 1 329 ? 2.361 11.969 -37.363 1.00 89.06 329 LEU A CA 1
ATOM 2583 C C . LEU A 1 329 ? 3.319 13.155 -37.185 1.00 89.06 329 LEU A C 1
ATOM 2585 O O . LEU A 1 329 ? 3.977 13.553 -38.143 1.00 89.06 329 LEU A O 1
ATOM 2589 N N . TYR A 1 330 ? 3.453 13.707 -35.977 1.00 86.62 330 TYR A N 1
ATOM 2590 C CA . TYR A 1 330 ? 4.517 14.662 -35.671 1.00 86.62 330 TYR A CA 1
ATOM 2591 C C . TYR A 1 330 ? 5.902 13.978 -35.789 1.00 86.62 330 TYR A C 1
ATOM 2593 O O . TYR A 1 330 ? 6.052 12.851 -35.294 1.00 86.62 330 TYR A O 1
ATOM 2601 N N . PRO A 1 331 ? 6.931 14.610 -36.402 1.00 87.50 331 PRO A N 1
ATOM 2602 C CA . PRO A 1 331 ? 7.036 16.022 -36.808 1.00 87.50 331 PRO A CA 1
ATOM 2603 C C . PRO A 1 331 ? 6.627 16.360 -38.261 1.00 87.50 331 PRO A C 1
ATOM 2605 O O . PRO A 1 331 ? 7.035 17.394 -38.779 1.00 87.50 331 PRO A O 1
ATOM 2608 N N . PHE A 1 332 ? 5.811 15.537 -38.928 1.00 87.38 332 PHE A N 1
ATOM 2609 C CA . PHE A 1 332 ? 5.293 15.757 -40.296 1.00 87.38 332 PHE A CA 1
ATOM 2610 C C . PHE A 1 332 ? 6.358 15.871 -41.405 1.00 87.38 332 PHE A C 1
ATOM 2612 O O . PHE A 1 332 ? 6.092 16.393 -42.488 1.00 87.38 332 PHE A O 1
ATOM 2619 N N . ASN A 1 333 ? 7.566 15.361 -41.172 1.00 87.69 333 ASN A N 1
ATOM 2620 C CA . ASN A 1 333 ? 8.670 15.338 -42.133 1.00 87.69 333 ASN A CA 1
ATOM 2621 C C . ASN A 1 333 ? 8.605 14.098 -43.045 1.00 87.69 333 ASN A C 1
ATOM 2623 O O . ASN A 1 333 ? 9.468 13.226 -42.997 1.00 87.69 333 ASN A O 1
ATOM 2627 N N . PHE A 1 334 ? 7.562 14.009 -43.870 1.00 88.56 334 PHE A N 1
ATOM 2628 C CA . PHE A 1 334 ? 7.309 12.841 -44.717 1.00 88.56 334 PHE A CA 1
ATOM 2629 C C . PHE A 1 334 ? 8.387 12.636 -45.804 1.00 88.56 334 PHE A C 1
ATOM 2631 O O . PHE A 1 334 ? 8.637 13.521 -46.619 1.00 88.56 334 PHE A O 1
ATOM 2638 N N . GLN A 1 335 ? 8.973 11.439 -45.851 1.00 87.56 335 GLN A N 1
ATOM 2639 C CA . GLN A 1 335 ? 9.874 10.938 -46.891 1.00 87.56 335 GLN A CA 1
ATOM 2640 C C . GLN A 1 335 ? 9.179 9.842 -47.704 1.00 87.56 335 GLN A C 1
ATOM 2642 O O . GLN A 1 335 ? 8.523 8.959 -47.151 1.00 87.56 335 GLN A O 1
ATOM 2647 N N . THR A 1 336 ? 9.321 9.895 -49.029 1.00 86.69 336 THR A N 1
ATOM 2648 C CA . THR A 1 336 ? 8.631 8.989 -49.970 1.00 86.69 336 THR A CA 1
ATOM 2649 C C . THR A 1 336 ? 9.588 8.131 -50.799 1.00 86.69 336 THR A C 1
ATOM 2651 O O . THR A 1 336 ? 9.161 7.441 -51.725 1.00 86.69 336 THR A O 1
ATOM 2654 N N . ASP A 1 337 ? 10.874 8.124 -50.446 1.00 89.19 337 ASP A N 1
ATOM 2655 C CA . ASP A 1 337 ? 11.894 7.357 -51.153 1.00 89.19 337 ASP A CA 1
ATOM 2656 C C . ASP A 1 337 ? 11.613 5.851 -51.078 1.00 89.19 337 ASP A C 1
ATOM 2658 O O . ASP A 1 337 ? 11.378 5.274 -50.012 1.00 89.19 337 ASP A O 1
ATOM 2662 N N . ARG A 1 338 ? 11.648 5.180 -52.234 1.00 86.12 338 ARG A N 1
ATOM 2663 C CA . ARG A 1 338 ? 11.275 3.761 -52.339 1.00 86.12 338 ARG A CA 1
ATOM 2664 C C . ARG A 1 338 ? 12.181 2.852 -51.507 1.00 86.12 338 ARG A C 1
ATOM 2666 O O . ARG A 1 338 ? 11.687 1.910 -50.893 1.00 86.12 338 ARG A O 1
ATOM 2673 N N . GLU A 1 339 ? 13.484 3.121 -51.484 1.00 85.75 339 GLU A N 1
ATOM 2674 C CA . GLU A 1 339 ? 14.451 2.344 -50.696 1.00 85.75 339 GLU A CA 1
ATOM 2675 C C . GLU A 1 339 ? 14.213 2.507 -49.188 1.00 85.75 339 GLU A C 1
ATOM 2677 O O . GLU A 1 339 ? 14.196 1.516 -48.457 1.00 85.75 339 GLU A O 1
ATOM 2682 N N . PHE A 1 340 ? 13.916 3.733 -48.744 1.00 84.88 340 PHE A N 1
ATOM 2683 C CA . PHE A 1 340 ? 13.558 4.043 -47.359 1.00 84.88 340 PHE A CA 1
ATOM 2684 C C . PHE A 1 340 ? 12.302 3.278 -46.910 1.00 84.88 340 PHE A C 1
ATOM 2686 O O . PHE A 1 340 ? 12.305 2.621 -45.865 1.00 84.88 340 PHE A O 1
ATOM 2693 N N . LEU A 1 341 ? 11.246 3.287 -47.731 1.00 84.31 341 LEU A N 1
ATOM 2694 C CA . LEU A 1 341 ? 9.993 2.587 -47.431 1.00 84.31 341 LEU A CA 1
ATOM 2695 C C . LEU A 1 341 ? 10.148 1.059 -47.442 1.00 84.31 341 LEU A C 1
ATOM 2697 O O . LEU A 1 341 ? 9.584 0.381 -46.582 1.00 84.31 341 LEU A O 1
ATOM 2701 N N . LEU A 1 342 ? 10.922 0.497 -48.379 1.00 83.31 342 LEU A N 1
ATOM 2702 C CA . LEU A 1 342 ? 11.165 -0.949 -48.440 1.00 83.31 342 LEU A CA 1
ATOM 2703 C C . LEU A 1 342 ? 11.943 -1.455 -47.218 1.00 83.31 342 LEU A C 1
ATOM 2705 O O . LEU A 1 342 ? 11.570 -2.486 -46.657 1.00 83.31 342 LEU A O 1
ATOM 2709 N N . ALA A 1 343 ? 12.961 -0.718 -46.763 1.00 81.31 343 ALA A N 1
ATOM 2710 C CA . ALA A 1 343 ? 13.707 -1.059 -45.551 1.00 81.31 343 ALA A CA 1
ATOM 2711 C C . ALA A 1 343 ? 12.805 -1.054 -44.300 1.00 81.31 343 ALA A C 1
ATOM 2713 O O . ALA A 1 343 ? 12.858 -1.960 -43.467 1.00 81.31 343 ALA A O 1
ATOM 2714 N N . ARG A 1 344 ? 11.906 -0.069 -44.200 1.00 80.06 344 ARG A N 1
ATOM 2715 C CA . ARG A 1 344 ? 10.933 0.068 -43.103 1.00 80.06 344 ARG A CA 1
ATOM 2716 C C . ARG A 1 344 ? 9.873 -1.031 -43.106 1.00 80.06 344 ARG A C 1
ATOM 2718 O O . ARG A 1 344 ? 9.556 -1.573 -42.053 1.00 80.06 344 ARG A O 1
ATOM 2725 N N . LEU A 1 345 ? 9.367 -1.409 -44.280 1.00 78.75 345 LEU A N 1
ATOM 2726 C CA . LEU A 1 345 ? 8.405 -2.506 -44.428 1.00 78.75 345 LEU A CA 1
ATOM 2727 C C . LEU A 1 345 ? 9.002 -3.867 -44.052 1.00 78.75 345 LEU A C 1
ATOM 2729 O O . LEU A 1 345 ? 8.293 -4.714 -43.512 1.00 78.75 345 LEU A O 1
ATOM 2733 N N . GLN A 1 346 ? 10.294 -4.085 -44.313 1.00 74.69 346 GLN A N 1
ATOM 2734 C CA . GLN A 1 346 ? 10.999 -5.275 -43.829 1.00 74.69 346 GLN A CA 1
ATOM 2735 C C . GLN A 1 346 ? 11.150 -5.247 -42.301 1.00 74.69 346 GLN A C 1
ATOM 2737 O O . GLN A 1 346 ? 10.906 -6.262 -41.652 1.00 74.69 346 GLN A O 1
ATOM 2742 N N . GLY A 1 347 ? 11.453 -4.078 -41.725 1.00 67.38 347 GLY A N 1
ATOM 2743 C CA . GLY A 1 347 ? 11.531 -3.865 -40.276 1.00 67.38 347 GLY A CA 1
ATOM 2744 C C . GLY A 1 347 ? 10.192 -3.921 -39.526 1.00 67.38 347 GLY A C 1
ATOM 2745 O O . GLY A 1 347 ? 10.206 -4.128 -38.318 1.00 67.38 347 GLY A O 1
ATOM 2746 N N . ALA A 1 348 ? 9.055 -3.783 -40.217 1.00 65.44 348 ALA A N 1
ATOM 2747 C CA . ALA A 1 348 ? 7.709 -3.867 -39.640 1.00 65.44 348 ALA A CA 1
ATOM 2748 C C . ALA A 1 348 ? 7.207 -5.314 -39.443 1.00 65.44 348 ALA A C 1
ATOM 2750 O O . ALA A 1 348 ? 6.171 -5.528 -38.821 1.00 65.44 348 ALA A O 1
ATOM 2751 N N . ARG A 1 349 ? 7.926 -6.328 -39.954 1.00 64.19 349 ARG A N 1
ATOM 2752 C CA . ARG A 1 349 ? 7.591 -7.761 -39.790 1.00 64.19 349 ARG A CA 1
ATOM 2753 C C . ARG A 1 349 ? 8.106 -8.364 -38.477 1.00 64.19 349 ARG A C 1
ATOM 2755 O O . ARG A 1 349 ? 8.364 -9.565 -38.415 1.00 64.19 349 ARG A O 1
ATOM 2762 N N . LYS A 1 350 ? 8.285 -7.535 -37.452 1.00 74.00 350 LYS A N 1
ATOM 2763 C CA . LYS A 1 350 ? 8.729 -7.978 -36.131 1.00 74.00 350 LYS A CA 1
ATOM 2764 C C . LYS A 1 350 ? 7.649 -8.769 -35.418 1.00 74.00 350 LYS A C 1
ATOM 2766 O O . LYS A 1 350 ? 6.452 -8.629 -35.685 1.00 74.00 350 LYS A O 1
ATOM 2771 N N . ILE A 1 351 ? 8.097 -9.622 -34.513 1.00 82.88 351 ILE A N 1
ATOM 2772 C CA . ILE A 1 351 ? 7.214 -10.412 -33.668 1.00 82.88 351 ILE A CA 1
ATOM 2773 C C . ILE A 1 351 ? 6.573 -9.466 -32.640 1.00 82.88 351 ILE A C 1
ATOM 2775 O O . ILE A 1 351 ? 7.255 -8.575 -32.127 1.00 82.88 351 ILE A O 1
ATOM 2779 N N . PRO A 1 352 ? 5.277 -9.623 -32.303 1.00 85.81 352 PRO A N 1
ATOM 2780 C CA . PRO A 1 352 ? 4.642 -8.752 -31.320 1.00 85.81 352 PRO A CA 1
ATOM 2781 C C . PRO A 1 352 ? 5.428 -8.696 -29.999 1.00 85.81 352 PRO A C 1
ATOM 2783 O O . PRO A 1 352 ? 5.833 -9.730 -29.469 1.00 85.81 352 PRO A O 1
ATOM 2786 N N . PHE A 1 353 ? 5.601 -7.496 -29.449 1.00 84.44 353 PHE A N 1
ATOM 2787 C CA . PHE A 1 353 ? 6.374 -7.158 -28.245 1.00 84.44 353 PHE A CA 1
ATOM 2788 C C . PHE A 1 353 ? 7.905 -7.277 -28.348 1.00 84.44 353 PHE A C 1
ATOM 2790 O O . PHE A 1 353 ? 8.592 -6.973 -27.375 1.00 84.44 353 PHE A O 1
ATOM 2797 N N . GLU A 1 354 ? 8.469 -7.621 -29.508 1.00 83.69 354 GLU A N 1
ATOM 2798 C CA . GLU A 1 354 ? 9.924 -7.706 -29.699 1.00 83.69 354 GLU A CA 1
ATOM 2799 C C . GLU A 1 354 ? 10.628 -6.360 -29.453 1.00 83.69 354 GLU A C 1
ATOM 2801 O O . GLU A 1 354 ? 11.620 -6.294 -28.733 1.00 83.69 354 GLU A O 1
ATOM 2806 N N . VAL A 1 355 ? 10.088 -5.255 -29.978 1.00 82.06 355 VAL A N 1
ATOM 2807 C CA . VAL A 1 355 ? 10.665 -3.909 -29.778 1.00 82.06 355 VAL A CA 1
ATOM 2808 C C . VAL A 1 355 ? 10.622 -3.476 -28.310 1.00 82.06 355 VAL A C 1
ATOM 2810 O O . VAL A 1 355 ? 11.523 -2.787 -27.838 1.00 82.06 355 VAL A O 1
ATOM 2813 N N . TYR A 1 356 ? 9.589 -3.901 -27.584 1.00 81.44 356 TYR A N 1
ATOM 2814 C CA . TYR A 1 356 ? 9.384 -3.561 -26.179 1.00 81.44 356 TYR A CA 1
ATOM 2815 C C . TYR A 1 356 ? 10.338 -4.336 -25.268 1.00 81.44 356 TYR A C 1
ATOM 2817 O O . TYR A 1 356 ? 10.748 -3.805 -24.243 1.00 81.44 356 TYR A O 1
ATOM 2825 N N . TYR A 1 357 ? 10.727 -5.552 -25.666 1.00 80.06 357 TYR A N 1
ATOM 2826 C CA . TYR A 1 357 ? 11.688 -6.380 -24.938 1.00 80.06 357 TYR A CA 1
ATOM 2827 C C . TYR A 1 357 ? 13.081 -5.743 -24.849 1.00 80.06 357 TYR A C 1
ATOM 2829 O O . TYR A 1 357 ? 13.721 -5.811 -23.808 1.00 80.06 357 TYR A O 1
ATOM 2837 N N . PHE A 1 358 ? 13.541 -5.093 -25.921 1.00 80.00 358 PHE A N 1
ATOM 2838 C CA . PHE A 1 358 ? 14.846 -4.420 -25.940 1.00 80.00 358 PHE A CA 1
ATOM 2839 C C . PHE A 1 358 ? 14.807 -2.980 -25.397 1.00 80.00 358 PHE A C 1
ATOM 2841 O O . PHE A 1 358 ? 15.840 -2.311 -25.339 1.00 80.00 358 PHE A O 1
ATOM 2848 N N . GLY A 1 359 ? 13.622 -2.473 -25.046 1.00 75.94 359 GLY A N 1
ATOM 2849 C CA . GLY A 1 359 ? 13.448 -1.168 -24.414 1.00 75.94 359 GLY A CA 1
ATOM 2850 C C . GLY A 1 359 ? 13.545 -1.247 -22.890 1.00 75.94 359 GLY A C 1
ATOM 2851 O O . GLY A 1 359 ? 13.561 -2.323 -22.307 1.00 75.94 359 GLY A O 1
ATOM 2852 N N . THR A 1 360 ? 13.561 -0.090 -22.225 1.00 76.50 360 THR A N 1
ATOM 2853 C CA . THR A 1 360 ? 13.387 -0.050 -20.766 1.00 76.50 360 THR A CA 1
ATOM 2854 C C . THR A 1 360 ? 11.937 -0.363 -20.402 1.00 76.50 360 THR A C 1
ATOM 2856 O O . THR A 1 360 ? 11.010 0.014 -21.124 1.00 76.50 360 THR A O 1
ATOM 2859 N N . GLU A 1 361 ? 11.713 -0.989 -19.250 1.00 74.25 361 GLU A N 1
ATOM 2860 C CA . GLU A 1 361 ? 10.386 -1.377 -18.756 1.00 74.25 361 GLU A CA 1
ATOM 2861 C C . GLU A 1 361 ? 9.474 -0.155 -18.632 1.00 74.25 361 GLU A C 1
ATOM 2863 O O . GLU A 1 361 ? 8.303 -0.182 -19.016 1.00 74.25 361 GLU A O 1
ATOM 2868 N N . TYR A 1 362 ? 10.036 0.956 -18.146 1.00 72.44 362 TYR A N 1
ATOM 2869 C CA . TYR A 1 362 ? 9.322 2.220 -18.030 1.00 72.44 362 TYR A CA 1
ATOM 2870 C C . TYR A 1 362 ? 8.848 2.741 -19.390 1.00 72.44 362 TYR A C 1
ATOM 2872 O O . TYR A 1 362 ? 7.685 3.129 -19.540 1.00 72.44 362 TYR A O 1
ATOM 2880 N N . ARG A 1 363 ? 9.726 2.718 -20.400 1.00 80.94 363 ARG A N 1
ATOM 2881 C CA . ARG A 1 363 ? 9.381 3.137 -21.760 1.00 80.94 363 ARG A CA 1
ATOM 2882 C C . ARG A 1 363 ? 8.329 2.212 -22.359 1.00 80.94 363 ARG A C 1
ATOM 2884 O O . ARG A 1 363 ? 7.362 2.704 -22.927 1.00 80.94 363 ARG A O 1
ATOM 2891 N N . ALA A 1 364 ? 8.482 0.902 -22.184 1.00 81.44 364 ALA A N 1
ATOM 2892 C CA . ALA A 1 364 ? 7.540 -0.092 -22.677 1.00 81.44 364 ALA A CA 1
ATOM 2893 C C . ALA A 1 364 ? 6.122 0.148 -22.132 1.00 81.44 364 ALA A C 1
ATOM 2895 O O . ALA A 1 364 ? 5.166 0.223 -22.902 1.00 81.44 364 ALA A O 1
ATOM 2896 N N . VAL A 1 365 ? 5.970 0.338 -20.816 1.00 79.69 365 VAL A N 1
ATOM 2897 C CA . VAL A 1 365 ? 4.649 0.611 -20.225 1.00 79.69 365 VAL A CA 1
ATOM 2898 C C . VAL A 1 365 ? 4.110 1.978 -20.643 1.00 79.69 365 VAL A C 1
ATOM 2900 O O . VAL A 1 365 ? 2.913 2.104 -20.911 1.00 79.69 365 VAL A O 1
ATOM 2903 N N . THR A 1 366 ? 4.975 2.990 -20.727 1.00 83.19 366 THR A N 1
ATOM 2904 C CA . THR A 1 366 ? 4.584 4.331 -21.178 1.00 83.19 366 THR A CA 1
ATOM 2905 C C . THR A 1 366 ? 4.040 4.284 -22.601 1.00 83.19 366 THR A C 1
ATOM 2907 O O . THR A 1 366 ? 2.952 4.796 -22.829 1.00 83.19 366 THR A O 1
ATOM 2910 N N . GLU A 1 367 ? 4.710 3.603 -23.533 1.00 85.00 367 GLU A N 1
ATOM 2911 C CA . GLU A 1 367 ? 4.232 3.448 -24.913 1.00 85.00 367 GLU A CA 1
ATOM 2912 C C . GLU A 1 367 ? 2.923 2.650 -24.982 1.00 85.00 367 GLU A C 1
ATOM 2914 O O . GLU A 1 367 ? 1.986 3.063 -25.665 1.00 85.00 367 GLU A O 1
ATOM 2919 N N . VAL A 1 368 ? 2.778 1.578 -24.190 1.00 86.69 368 VAL A N 1
ATOM 2920 C CA . VAL A 1 368 ? 1.509 0.832 -24.090 1.00 86.69 368 VAL A CA 1
ATOM 2921 C C . VAL A 1 368 ? 0.362 1.738 -23.633 1.00 86.69 368 VAL A C 1
ATOM 2923 O O . VAL A 1 368 ? -0.710 1.742 -24.245 1.00 86.69 368 VAL A O 1
ATOM 2926 N N . MET A 1 369 ? 0.569 2.513 -22.565 1.00 84.94 369 MET A N 1
ATOM 2927 C CA . MET A 1 369 ? -0.429 3.453 -22.045 1.00 84.94 369 MET A CA 1
ATOM 2928 C C . MET A 1 369 ? -0.697 4.594 -23.024 1.00 84.94 369 MET A C 1
ATOM 2930 O O . MET A 1 369 ? -1.846 5.000 -23.178 1.00 84.94 369 MET A O 1
ATOM 2934 N N . HIS A 1 370 ? 0.334 5.081 -23.707 1.00 86.50 370 HIS A N 1
ATOM 2935 C CA . HIS A 1 370 ? 0.249 6.151 -24.687 1.00 86.50 370 HIS A CA 1
ATOM 2936 C C . HIS A 1 370 ? -0.608 5.716 -25.886 1.00 86.50 370 HIS A C 1
ATOM 2938 O O . HIS A 1 370 ? -1.665 6.295 -26.142 1.00 86.50 370 HIS A O 1
ATOM 2944 N N . LYS A 1 371 ? -0.237 4.620 -26.552 1.00 89.75 371 LYS A N 1
ATOM 2945 C CA . LYS A 1 371 ? -0.934 4.075 -27.726 1.00 89.75 371 LYS A CA 1
ATOM 2946 C C . LYS A 1 371 ? -2.380 3.686 -27.407 1.00 89.75 371 LYS A C 1
ATOM 2948 O O . LYS A 1 371 ? -3.321 4.163 -28.046 1.00 89.75 371 LYS A O 1
ATOM 2953 N N . ALA A 1 372 ? -2.588 2.880 -26.363 1.00 91.69 372 ALA A N 1
ATOM 2954 C CA . ALA A 1 372 ? -3.931 2.441 -25.987 1.00 91.69 372 ALA A CA 1
ATOM 2955 C C . ALA A 1 372 ? -4.785 3.591 -25.419 1.00 91.69 372 ALA A C 1
ATOM 2957 O O . ALA A 1 372 ? -5.986 3.675 -25.691 1.00 91.69 372 ALA A O 1
ATOM 2958 N N . GLY A 1 373 ? -4.177 4.488 -24.637 1.00 89.62 373 GLY A N 1
ATOM 2959 C CA . GLY A 1 373 ? -4.845 5.605 -23.973 1.00 89.62 373 GLY A CA 1
ATOM 2960 C C . GLY A 1 373 ? -5.365 6.658 -24.945 1.00 89.62 373 GLY A C 1
ATOM 2961 O O . GLY A 1 373 ? -6.495 7.112 -24.781 1.00 89.62 373 GLY A O 1
ATOM 2962 N N . PHE A 1 374 ? -4.614 6.995 -25.996 1.00 91.00 374 PHE A N 1
ATOM 2963 C CA . PHE A 1 374 ? -5.066 7.956 -27.010 1.00 91.00 374 PHE A CA 1
ATOM 2964 C C . PHE A 1 374 ? -6.177 7.399 -27.915 1.00 91.00 374 PHE A C 1
ATOM 2966 O O . PHE A 1 374 ? -7.098 8.131 -28.298 1.00 91.00 374 PHE A O 1
ATOM 2973 N N . PHE A 1 375 ? -6.164 6.095 -28.202 1.00 94.44 375 PHE A N 1
ATOM 2974 C CA . PHE A 1 375 ? -7.235 5.445 -28.964 1.00 94.44 375 PHE A CA 1
ATOM 2975 C C . PHE A 1 375 ? -8.488 5.144 -28.128 1.00 94.44 375 PHE A C 1
ATOM 2977 O O . PHE A 1 375 ? -9.585 5.004 -28.677 1.00 94.44 375 PHE A O 1
ATOM 2984 N N . PHE A 1 376 ? -8.385 5.112 -26.798 1.00 94.31 376 PHE A N 1
ATOM 2985 C CA . PHE A 1 376 ? -9.528 4.877 -25.916 1.00 94.31 376 PHE A CA 1
ATOM 2986 C C . PHE A 1 376 ? -10.676 5.900 -26.102 1.00 94.31 376 PHE A C 1
ATOM 2988 O O . PHE A 1 376 ? -11.824 5.470 -26.285 1.00 94.31 376 PHE A O 1
ATOM 2995 N N . PRO A 1 377 ? -10.439 7.232 -26.128 1.00 93.12 377 PRO A N 1
ATOM 2996 C CA . PRO A 1 377 ? -11.480 8.217 -26.422 1.00 93.12 377 PRO A CA 1
ATOM 2997 C C . PRO A 1 377 ? -12.151 8.031 -27.787 1.00 93.12 377 PRO A C 1
ATOM 2999 O O . PRO A 1 377 ? -13.369 8.195 -27.870 1.00 93.12 377 PRO A O 1
ATOM 3002 N N . LEU A 1 378 ? -11.412 7.621 -28.829 1.00 94.31 378 LEU A N 1
ATOM 3003 C CA . LEU A 1 378 ? -11.986 7.327 -30.150 1.00 94.31 378 LEU A CA 1
ATOM 3004 C C . LEU A 1 378 ? -13.072 6.249 -30.035 1.00 94.31 378 LEU A C 1
ATOM 3006 O O . LEU A 1 378 ? -14.208 6.436 -30.475 1.00 94.31 378 LEU A O 1
ATOM 3010 N N . GLY A 1 379 ? -12.745 5.143 -29.366 1.00 93.44 379 GLY A N 1
ATOM 3011 C CA . GLY A 1 379 ? -13.695 4.071 -29.089 1.00 93.44 379 GLY A CA 1
ATOM 3012 C C . GLY A 1 379 ? -14.899 4.523 -28.265 1.00 93.44 379 GLY A C 1
ATOM 3013 O O . GLY A 1 379 ? -16.041 4.169 -28.572 1.00 93.44 379 GLY A O 1
ATOM 3014 N N . ALA A 1 380 ? -14.663 5.331 -27.229 1.00 91.44 380 ALA A N 1
ATOM 3015 C CA . ALA A 1 380 ? -15.717 5.844 -26.362 1.00 91.44 380 ALA A CA 1
ATOM 3016 C C . ALA A 1 380 ? -16.706 6.752 -27.120 1.00 91.44 380 ALA A C 1
ATOM 3018 O O . ALA A 1 380 ? -17.920 6.581 -26.983 1.00 91.44 380 ALA A O 1
ATOM 3019 N N . LEU A 1 381 ? -16.211 7.666 -27.960 1.00 91.19 381 LEU A N 1
ATOM 3020 C CA . LEU A 1 381 ? -17.040 8.542 -28.796 1.00 91.19 381 LEU A CA 1
ATOM 3021 C C . LEU A 1 381 ? -17.887 7.735 -29.791 1.00 91.19 381 LEU A C 1
ATOM 3023 O O . LEU A 1 381 ? -19.101 7.945 -29.888 1.00 91.19 381 LEU A O 1
ATOM 3027 N N . LEU A 1 382 ? -17.288 6.736 -30.446 1.00 90.56 382 LEU A N 1
ATOM 3028 C CA . LEU A 1 382 ? -18.006 5.828 -31.344 1.00 90.56 382 LEU A CA 1
ATOM 3029 C C . LEU A 1 382 ? -19.092 5.026 -30.612 1.00 90.56 382 LEU A C 1
ATOM 3031 O O . LEU A 1 382 ? -20.198 4.856 -31.128 1.00 90.56 382 LEU A O 1
ATOM 3035 N N . ALA A 1 383 ? -18.839 4.574 -29.383 1.00 90.06 383 ALA A N 1
ATOM 3036 C CA . ALA A 1 383 ? -19.856 3.898 -28.578 1.00 90.06 383 ALA A CA 1
ATOM 3037 C C . ALA A 1 383 ? -21.039 4.813 -28.231 1.00 90.06 383 ALA A C 1
ATOM 3039 O O . ALA A 1 383 ? -22.190 4.360 -28.245 1.00 90.06 383 ALA A O 1
ATOM 3040 N N . LEU A 1 384 ? -20.794 6.095 -27.949 1.00 86.12 384 LEU A N 1
ATOM 3041 C CA . LEU A 1 384 ? -21.860 7.071 -27.710 1.00 86.12 384 LEU A CA 1
ATOM 3042 C C . LEU A 1 384 ? -22.718 7.287 -28.961 1.00 86.12 384 LEU A C 1
ATOM 3044 O O . LEU A 1 384 ? -23.943 7.295 -28.848 1.00 86.12 384 LEU A O 1
ATOM 3048 N N . ALA A 1 385 ? -22.108 7.345 -30.147 1.00 82.38 385 ALA A N 1
ATOM 3049 C CA . ALA A 1 385 ? -22.843 7.402 -31.411 1.00 82.38 385 ALA A CA 1
ATOM 3050 C C . ALA A 1 385 ? -23.698 6.135 -31.637 1.00 82.38 385 ALA A C 1
ATOM 3052 O O . ALA A 1 385 ? -24.898 6.222 -31.900 1.00 82.38 385 ALA A O 1
ATOM 3053 N N . VAL A 1 386 ? -23.122 4.943 -31.437 1.00 84.44 386 VAL A N 1
ATOM 3054 C CA . VAL A 1 386 ? -23.809 3.649 -31.632 1.00 84.44 386 VAL A CA 1
ATOM 3055 C C . VAL A 1 386 ? -24.939 3.415 -30.621 1.00 84.44 386 VAL A C 1
ATOM 3057 O O . VAL A 1 386 ? -25.944 2.772 -30.933 1.00 84.44 386 VAL A O 1
ATOM 3060 N N . THR A 1 387 ? -24.805 3.895 -29.381 1.00 81.25 387 THR A N 1
ATOM 3061 C CA . THR A 1 387 ? -25.835 3.703 -28.342 1.00 81.25 387 THR A CA 1
ATOM 3062 C C . THR A 1 387 ? -27.100 4.533 -28.569 1.00 81.25 387 THR A C 1
ATOM 3064 O O . THR A 1 387 ? -28.122 4.230 -27.953 1.00 81.25 387 THR A O 1
ATOM 3067 N N . GLN A 1 388 ? -27.076 5.510 -29.480 1.00 75.00 388 GLN A N 1
ATOM 3068 C CA . GLN A 1 388 ? -28.257 6.282 -29.885 1.00 75.00 388 GLN A CA 1
ATOM 3069 C C . GLN A 1 388 ? -29.138 5.529 -30.893 1.00 75.00 388 GLN A C 1
ATOM 3071 O O . GLN A 1 388 ? -30.333 5.812 -31.010 1.00 75.00 388 GLN A O 1
ATOM 3076 N N . THR A 1 389 ? -28.589 4.531 -31.590 1.00 76.62 389 THR A N 1
ATOM 3077 C CA . THR A 1 389 ? -29.328 3.721 -32.562 1.00 76.62 389 THR A CA 1
ATOM 3078 C C . THR A 1 389 ? -30.299 2.772 -31.852 1.00 76.62 389 THR A C 1
ATOM 3080 O O . THR A 1 389 ? -29.899 1.779 -31.241 1.00 76.62 389 THR A O 1
ATOM 3083 N N . ARG A 1 390 ? -31.606 3.059 -31.947 1.00 74.00 390 ARG A N 1
ATOM 3084 C CA . ARG A 1 390 ? -32.666 2.260 -31.296 1.00 74.00 390 ARG A CA 1
ATOM 3085 C C . ARG A 1 390 ? -32.924 0.905 -31.964 1.00 74.00 390 ARG A C 1
ATOM 3087 O O . ARG A 1 390 ? -33.282 -0.045 -31.272 1.00 74.00 390 ARG A O 1
ATOM 3094 N N . ASN A 1 391 ? -32.752 0.796 -33.283 1.00 81.19 391 ASN A N 1
ATOM 3095 C CA . ASN A 1 391 ? -33.021 -0.443 -34.019 1.00 81.19 391 ASN A CA 1
ATOM 3096 C C . ASN A 1 391 ? -31.883 -1.465 -33.826 1.00 81.19 391 ASN A C 1
ATOM 3098 O O . ASN A 1 391 ? -30.716 -1.161 -34.071 1.00 81.19 391 ASN A O 1
ATOM 3102 N N . TYR A 1 392 ? -32.232 -2.687 -33.411 1.00 82.25 392 TYR A N 1
ATOM 3103 C CA . TYR A 1 392 ? -31.287 -3.764 -33.105 1.00 82.25 392 TYR A CA 1
ATOM 3104 C C . TYR A 1 392 ? -30.396 -4.169 -34.289 1.00 82.25 392 TYR A C 1
ATOM 3106 O O . TYR A 1 392 ? -29.197 -4.377 -34.103 1.00 82.25 392 TYR A O 1
ATOM 3114 N N . ILE A 1 393 ? -30.966 -4.256 -35.495 1.00 80.31 393 ILE A N 1
ATOM 3115 C CA . ILE A 1 393 ? -30.250 -4.682 -36.705 1.00 80.31 393 ILE A CA 1
ATOM 3116 C C . ILE A 1 393 ? -29.233 -3.607 -37.102 1.00 80.31 393 ILE A C 1
ATOM 3118 O O . ILE A 1 393 ? -28.039 -3.886 -37.192 1.00 80.31 393 ILE A O 1
ATOM 3122 N N . TRP A 1 394 ? -29.674 -2.352 -37.209 1.00 79.81 394 TRP A N 1
ATOM 3123 C CA . TRP A 1 394 ? -28.794 -1.214 -37.500 1.00 79.81 394 TRP A CA 1
ATOM 3124 C C . TRP A 1 394 ? -27.725 -1.001 -36.434 1.00 79.81 394 TRP A C 1
ATOM 3126 O O . TRP A 1 394 ? -26.599 -0.642 -36.756 1.00 79.81 394 TRP A O 1
ATOM 3136 N N . ARG A 1 395 ? -28.027 -1.297 -35.166 1.00 82.94 395 ARG A N 1
ATOM 3137 C CA . ARG A 1 395 ? -27.035 -1.252 -34.092 1.00 82.94 395 ARG A CA 1
ATOM 3138 C C . ARG A 1 395 ? -25.943 -2.309 -34.269 1.00 82.94 395 ARG A C 1
ATOM 3140 O O . ARG A 1 395 ? -24.798 -2.020 -33.946 1.00 82.94 395 ARG A O 1
ATOM 3147 N N . ARG A 1 396 ? -26.252 -3.513 -34.771 1.00 86.06 396 ARG A N 1
ATOM 3148 C CA . ARG A 1 396 ? -25.224 -4.526 -35.085 1.00 86.06 396 ARG A CA 1
ATOM 3149 C C . ARG A 1 396 ? -24.288 -4.035 -36.192 1.00 86.06 396 ARG A C 1
ATOM 3151 O O . ARG A 1 396 ? -23.076 -4.105 -36.009 1.00 86.06 396 ARG A O 1
ATOM 3158 N N . TYR A 1 397 ? -24.834 -3.474 -37.272 1.00 86.19 397 TYR A N 1
ATOM 3159 C CA . TYR A 1 397 ? -24.027 -2.882 -38.346 1.00 86.19 397 TYR A CA 1
ATOM 3160 C C . TYR A 1 397 ? -23.209 -1.680 -37.866 1.00 86.19 397 TYR A C 1
ATOM 3162 O O . TYR A 1 397 ? -22.034 -1.582 -38.189 1.00 86.19 397 TYR A O 1
ATOM 3170 N N . ALA A 1 398 ? -23.779 -0.816 -37.024 1.00 85.19 398 ALA A N 1
ATOM 3171 C CA . ALA A 1 398 ? -23.068 0.325 -36.456 1.00 85.19 398 ALA A CA 1
ATOM 3172 C C . ALA A 1 398 ? -21.924 -0.100 -35.515 1.00 85.19 398 ALA A C 1
ATOM 3174 O O . ALA A 1 398 ? -20.873 0.531 -35.506 1.00 85.19 398 ALA A O 1
ATOM 3175 N N . VAL A 1 399 ? -22.084 -1.197 -34.758 1.00 88.81 399 VAL A N 1
ATOM 3176 C CA . VAL A 1 399 ? -20.980 -1.799 -33.986 1.00 88.81 399 VAL A CA 1
ATOM 3177 C C . VAL A 1 399 ? -19.883 -2.296 -34.926 1.00 88.81 399 VAL A C 1
ATOM 3179 O O . VAL A 1 399 ? -18.721 -1.995 -34.684 1.00 88.81 399 VAL A O 1
ATOM 3182 N N . ALA A 1 400 ? -20.231 -3.029 -35.988 1.00 89.00 400 ALA A N 1
ATOM 3183 C CA . ALA A 1 400 ? -19.249 -3.524 -36.952 1.00 89.00 400 ALA A CA 1
ATOM 3184 C C . ALA A 1 400 ? -18.500 -2.372 -37.646 1.00 89.00 400 ALA A C 1
ATOM 3186 O O . ALA A 1 400 ? -17.276 -2.402 -37.725 1.00 89.00 400 ALA A O 1
ATOM 3187 N N . ALA A 1 401 ? -19.217 -1.323 -38.056 1.00 88.75 401 ALA A N 1
ATOM 3188 C CA . ALA A 1 401 ? -18.637 -0.117 -38.639 1.00 88.75 401 ALA A CA 1
ATOM 3189 C C . ALA A 1 401 ? -17.711 0.617 -37.656 1.00 88.75 401 ALA A C 1
ATOM 3191 O O . ALA A 1 401 ? -16.633 1.047 -38.048 1.00 88.75 401 ALA A O 1
ATOM 3192 N N . ALA A 1 402 ? -18.083 0.714 -36.374 1.00 90.81 402 ALA A N 1
ATOM 3193 C CA . ALA A 1 402 ? -17.227 1.304 -35.346 1.00 90.81 402 ALA A CA 1
ATOM 3194 C C . ALA A 1 402 ? -15.940 0.491 -35.123 1.00 90.81 402 ALA A C 1
ATOM 3196 O O . ALA A 1 402 ? -14.866 1.076 -35.033 1.00 90.81 402 ALA A O 1
ATOM 3197 N N . MET A 1 403 ? -16.028 -0.845 -35.077 1.00 93.44 403 MET A N 1
ATOM 3198 C CA . MET A 1 403 ? -14.848 -1.716 -34.964 1.00 93.44 403 MET A CA 1
ATOM 3199 C C . MET A 1 403 ? -13.927 -1.573 -36.181 1.00 93.44 403 MET A C 1
ATOM 3201 O O . MET A 1 403 ? -12.718 -1.427 -36.021 1.00 93.44 403 MET A O 1
ATOM 3205 N N . ALA A 1 404 ? -14.500 -1.558 -37.389 1.00 93.12 404 ALA A N 1
ATOM 3206 C CA . ALA A 1 404 ? -13.747 -1.337 -38.618 1.00 93.12 404 ALA A CA 1
ATOM 3207 C C . ALA A 1 404 ? -13.083 0.047 -38.626 1.00 93.12 404 ALA A C 1
ATOM 3209 O O . ALA A 1 404 ? -11.917 0.157 -38.982 1.00 93.12 404 ALA A O 1
ATOM 3210 N N . MET A 1 405 ? -13.787 1.095 -38.187 1.00 93.31 405 MET A N 1
ATOM 3211 C CA . MET A 1 405 ? -13.247 2.454 -38.114 1.00 93.31 405 MET A CA 1
ATOM 3212 C C . MET A 1 405 ? -12.070 2.560 -37.141 1.00 93.31 405 MET A C 1
ATOM 3214 O O . MET A 1 405 ? -11.069 3.169 -37.496 1.00 93.31 405 MET A O 1
ATOM 3218 N N . ILE A 1 406 ? -12.147 1.932 -35.962 1.00 94.75 406 ILE A N 1
ATOM 3219 C CA . ILE A 1 406 ? -11.016 1.865 -35.021 1.00 94.75 406 ILE A CA 1
ATOM 3220 C C . ILE A 1 406 ? -9.800 1.222 -35.703 1.00 94.75 406 ILE A C 1
ATOM 3222 O O . ILE A 1 406 ? -8.718 1.802 -35.690 1.00 94.75 406 ILE A O 1
ATOM 3226 N N . GLY A 1 407 ? -9.993 0.066 -36.349 1.00 94.00 407 GLY A N 1
ATOM 3227 C CA . GLY A 1 407 ? -8.925 -0.640 -37.063 1.00 94.00 407 GLY A CA 1
ATOM 3228 C C . GLY A 1 407 ? -8.328 0.155 -38.224 1.00 94.00 407 GLY A C 1
ATOM 3229 O O . GLY A 1 407 ? -7.111 0.172 -38.386 1.00 94.00 407 GLY A O 1
ATOM 3230 N N . MET A 1 408 ? -9.167 0.839 -39.007 1.00 94.12 408 MET A N 1
ATOM 3231 C CA . MET A 1 408 ? -8.736 1.661 -40.141 1.00 94.12 408 MET A CA 1
ATOM 3232 C C . MET A 1 408 ? -7.985 2.917 -39.701 1.00 94.12 408 MET A C 1
ATOM 3234 O O . MET A 1 408 ? -7.012 3.281 -40.348 1.00 94.12 408 MET A O 1
ATOM 3238 N N . VAL A 1 409 ? -8.412 3.576 -38.618 1.00 94.75 409 VAL A N 1
ATOM 3239 C CA . VAL A 1 409 ? -7.702 4.752 -38.090 1.00 94.75 409 VAL A CA 1
ATOM 3240 C C . VAL A 1 409 ? -6.338 4.344 -37.538 1.00 94.75 409 VAL A C 1
ATOM 3242 O O . VAL A 1 409 ? -5.356 4.988 -37.886 1.00 94.75 409 VAL A O 1
ATOM 3245 N N . ALA A 1 410 ? -6.257 3.254 -36.765 1.00 94.12 410 ALA A N 1
ATOM 3246 C CA . ALA A 1 410 ? -4.982 2.719 -36.272 1.00 94.12 410 ALA A CA 1
ATOM 3247 C C . ALA A 1 410 ? -4.047 2.344 -37.432 1.00 94.12 410 ALA A C 1
ATOM 3249 O O . ALA A 1 410 ? -2.902 2.778 -37.502 1.00 94.12 410 ALA A O 1
ATOM 3250 N N . LEU A 1 411 ? -4.570 1.617 -38.427 1.00 92.19 411 LEU A N 1
ATOM 3251 C CA . LEU A 1 411 ? -3.803 1.270 -39.623 1.00 92.19 411 LEU A CA 1
ATOM 3252 C C . LEU A 1 411 ? -3.338 2.517 -40.390 1.00 92.19 411 LEU A C 1
ATOM 3254 O O . LEU A 1 411 ? -2.220 2.538 -40.888 1.00 92.19 411 LEU A O 1
ATOM 3258 N N . GLY A 1 412 ? -4.181 3.547 -40.496 1.00 92.62 412 GLY A N 1
ATOM 3259 C CA . GLY A 1 412 ? -3.842 4.802 -41.164 1.00 92.62 412 GLY A CA 1
ATOM 3260 C C . GLY A 1 412 ? -2.748 5.588 -40.440 1.00 92.62 412 GLY A C 1
ATOM 3261 O O . GLY A 1 412 ? -1.880 6.157 -41.098 1.00 92.62 412 GLY A O 1
ATOM 3262 N N . VAL A 1 413 ? -2.761 5.589 -39.104 1.00 92.19 413 VAL A N 1
ATOM 3263 C CA . VAL A 1 413 ? -1.714 6.206 -38.278 1.00 92.19 413 VAL A CA 1
ATOM 3264 C C . VAL A 1 413 ? -0.380 5.485 -38.475 1.00 92.19 413 VAL A C 1
ATOM 3266 O O . VAL A 1 413 ? 0.603 6.127 -38.844 1.00 92.19 413 VAL A O 1
ATOM 3269 N N . GLU A 1 414 ? -0.356 4.162 -38.328 1.00 90.81 414 GLU A N 1
ATOM 3270 C CA . GLU A 1 414 ? 0.855 3.347 -38.500 1.00 90.81 414 GLU A CA 1
ATOM 3271 C C . GLU A 1 414 ? 1.381 3.393 -39.947 1.00 90.81 414 GLU A C 1
ATOM 3273 O O . GLU A 1 414 ? 2.579 3.556 -40.186 1.00 90.81 414 GLU A O 1
ATOM 3278 N N . ALA A 1 415 ? 0.491 3.368 -40.945 1.00 88.75 415 ALA A N 1
ATOM 3279 C CA . ALA A 1 415 ? 0.871 3.561 -42.343 1.00 88.75 415 ALA A CA 1
ATOM 3280 C C . ALA A 1 415 ? 1.460 4.958 -42.589 1.00 88.75 415 ALA A C 1
ATOM 3282 O O . ALA A 1 415 ? 2.420 5.087 -43.343 1.00 88.75 415 ALA A O 1
ATOM 3283 N N . GLY A 1 416 ? 0.929 5.998 -41.942 1.00 88.75 416 GLY A N 1
ATOM 3284 C CA . GLY A 1 416 ? 1.483 7.350 -42.003 1.00 88.75 416 GLY A CA 1
ATOM 3285 C C . GLY A 1 416 ? 2.879 7.447 -41.379 1.00 88.75 416 GLY A C 1
ATOM 3286 O O . GLY A 1 416 ? 3.741 8.147 -41.909 1.00 88.75 416 GLY A O 1
ATOM 3287 N N . GLN A 1 417 ? 3.142 6.694 -40.308 1.00 89.44 417 GLN A N 1
ATOM 3288 C CA . GLN A 1 417 ? 4.454 6.648 -39.657 1.00 89.44 417 GLN A CA 1
ATOM 3289 C C . GLN A 1 417 ? 5.541 5.973 -40.502 1.00 89.44 417 GLN A C 1
ATOM 3291 O O . GLN A 1 417 ? 6.719 6.299 -40.329 1.00 89.44 417 GLN A O 1
ATOM 3296 N N . LEU A 1 418 ? 5.182 5.115 -41.470 1.00 87.38 418 LEU A N 1
ATOM 3297 C CA . LEU A 1 418 ? 6.153 4.537 -42.415 1.00 87.38 418 LEU A CA 1
ATOM 3298 C C . LEU A 1 418 ? 6.955 5.621 -43.141 1.00 87.38 418 LEU A C 1
ATOM 3300 O O . LEU A 1 418 ? 8.149 5.449 -43.376 1.00 87.38 418 LEU A O 1
ATOM 3304 N N . PHE A 1 419 ? 6.305 6.743 -43.439 1.00 88.88 419 PHE A N 1
ATOM 3305 C CA . PHE A 1 419 ? 6.875 7.865 -44.171 1.00 88.88 419 PHE A CA 1
ATOM 3306 C C . PHE A 1 419 ? 7.694 8.817 -43.281 1.00 88.88 419 PHE A C 1
ATOM 3308 O O . PHE A 1 419 ? 8.260 9.767 -43.799 1.00 88.88 419 PHE A O 1
ATOM 3315 N N . ILE A 1 420 ? 7.771 8.623 -41.959 1.00 87.75 420 ILE A N 1
ATOM 3316 C CA . ILE A 1 420 ? 8.358 9.609 -41.032 1.00 87.75 420 ILE A CA 1
ATOM 3317 C C . ILE A 1 420 ? 9.718 9.127 -40.492 1.00 87.75 420 ILE A C 1
ATOM 3319 O O . ILE A 1 420 ? 9.771 8.139 -39.749 1.00 87.75 420 ILE A O 1
ATOM 3323 N N . PRO A 1 421 ? 10.835 9.819 -40.781 1.00 81.25 421 PRO A N 1
ATOM 3324 C CA . PRO A 1 421 ? 12.147 9.526 -40.202 1.00 81.25 421 PRO A CA 1
ATOM 3325 C C . PRO A 1 421 ? 12.117 9.543 -38.669 1.00 81.25 421 PRO A C 1
ATOM 3327 O O . PRO A 1 421 ? 11.528 10.427 -38.057 1.00 81.25 421 PRO A O 1
ATOM 3330 N N . GLY A 1 422 ? 12.749 8.554 -38.033 1.00 76.75 422 GLY A N 1
ATOM 3331 C CA . GLY A 1 422 ? 12.790 8.427 -36.567 1.00 76.75 422 GLY A CA 1
ATOM 3332 C C . GLY A 1 422 ? 11.573 7.760 -35.905 1.00 76.75 422 GLY A C 1
ATOM 3333 O O . GLY A 1 422 ? 11.663 7.401 -34.734 1.00 76.75 422 GLY A O 1
ATOM 3334 N N . LYS A 1 423 ? 10.467 7.525 -36.628 1.00 81.75 423 LYS A N 1
ATOM 3335 C CA . LYS A 1 423 ? 9.369 6.654 -36.164 1.00 81.75 423 LYS A CA 1
ATOM 3336 C C . LYS A 1 423 ? 9.602 5.205 -36.599 1.00 81.75 423 LYS A C 1
ATOM 3338 O O . LYS A 1 423 ? 10.118 4.970 -37.690 1.00 81.75 423 LYS A O 1
ATOM 3343 N N . ASN A 1 424 ? 9.223 4.251 -35.753 1.00 74.62 424 ASN A N 1
ATOM 3344 C CA . ASN A 1 424 ? 9.249 2.823 -36.062 1.00 74.62 424 ASN A CA 1
ATOM 3345 C C . ASN A 1 424 ? 7.810 2.336 -36.174 1.00 74.62 424 ASN A C 1
ATOM 3347 O O . ASN A 1 424 ? 7.006 2.659 -35.310 1.00 74.62 424 ASN A O 1
ATOM 3351 N N . VAL A 1 425 ? 7.519 1.574 -37.224 1.00 80.06 425 VAL A N 1
ATOM 3352 C CA . VAL A 1 425 ? 6.207 0.953 -37.425 1.00 80.06 425 VAL A CA 1
ATOM 3353 C C . VAL A 1 425 ? 6.284 -0.472 -36.921 1.00 80.06 425 VAL A C 1
ATOM 3355 O O . VAL A 1 425 ? 7.188 -1.213 -37.314 1.00 80.06 425 VAL A O 1
ATOM 3358 N N . ASP A 1 426 ? 5.355 -0.838 -36.047 1.00 82.50 426 ASP A N 1
ATOM 3359 C CA . ASP A 1 426 ? 5.361 -2.126 -35.368 1.00 82.50 426 ASP A CA 1
ATOM 3360 C C . ASP A 1 426 ? 3.942 -2.696 -35.261 1.00 82.50 426 ASP A C 1
ATOM 3362 O O . ASP A 1 426 ? 2.974 -1.991 -34.971 1.00 82.50 426 ASP A O 1
ATOM 3366 N N . VAL A 1 427 ? 3.805 -4.005 -35.483 1.00 85.75 427 VAL A N 1
ATOM 3367 C CA . VAL A 1 427 ? 2.506 -4.691 -35.388 1.00 85.75 427 VAL A CA 1
ATOM 3368 C C . VAL A 1 427 ? 1.931 -4.587 -33.972 1.00 85.75 427 VAL A C 1
ATOM 3370 O O . VAL A 1 427 ? 0.713 -4.514 -33.809 1.00 85.75 427 VAL A O 1
ATOM 3373 N N . THR A 1 428 ? 2.788 -4.542 -32.950 1.00 88.12 428 THR A N 1
ATOM 3374 C CA . THR A 1 428 ? 2.390 -4.360 -31.549 1.00 88.12 428 THR A CA 1
ATOM 3375 C C . THR A 1 428 ? 1.693 -3.027 -31.355 1.00 88.12 428 THR A C 1
ATOM 3377 O O . THR A 1 428 ? 0.643 -2.995 -30.720 1.00 88.12 428 THR A O 1
ATOM 3380 N N . ASP A 1 429 ? 2.221 -1.948 -31.929 1.00 89.00 429 ASP A N 1
ATOM 3381 C CA . ASP A 1 429 ? 1.649 -0.612 -31.773 1.00 89.00 429 ASP A CA 1
ATOM 3382 C C . ASP A 1 429 ? 0.248 -0.555 -32.386 1.00 89.00 429 ASP A C 1
ATOM 3384 O O . ASP A 1 429 ? -0.707 -0.195 -31.696 1.00 89.00 429 ASP A O 1
ATOM 3388 N N . TRP A 1 430 ? 0.085 -1.065 -33.612 1.00 90.38 430 TRP A N 1
ATOM 3389 C CA . TRP A 1 430 ? -1.234 -1.214 -34.233 1.00 90.38 430 TRP A CA 1
ATOM 3390 C C . TRP A 1 430 ? -2.200 -2.034 -33.360 1.00 90.38 430 TRP A C 1
ATOM 3392 O O . TRP A 1 430 ? -3.354 -1.647 -33.150 1.00 90.38 430 TRP A O 1
ATOM 3402 N N . MET A 1 431 ? -1.744 -3.168 -32.815 1.00 90.06 431 MET A N 1
ATOM 3403 C CA . MET A 1 431 ? -2.560 -4.001 -31.925 1.00 90.06 431 MET A CA 1
ATOM 3404 C C . MET A 1 431 ? -2.972 -3.244 -30.657 1.00 90.06 431 MET A C 1
ATOM 3406 O O . MET A 1 431 ? -4.129 -3.341 -30.243 1.00 90.06 431 MET A O 1
ATOM 3410 N N . LEU A 1 432 ? -2.062 -2.486 -30.042 1.00 91.75 432 LEU A N 1
ATOM 3411 C CA . LEU A 1 432 ? -2.312 -1.702 -28.831 1.00 91.75 432 LEU A CA 1
ATOM 3412 C C . LEU A 1 432 ? -3.310 -0.567 -29.081 1.00 91.75 432 LEU A C 1
ATOM 3414 O O . LEU A 1 432 ? -4.227 -0.374 -28.280 1.00 91.75 432 LEU A O 1
ATOM 3418 N N . GLU A 1 433 ? -3.189 0.132 -30.207 1.00 94.62 433 GLU A N 1
ATOM 3419 C CA . GLU A 1 433 ? -4.126 1.170 -30.642 1.00 94.62 433 GLU A CA 1
ATOM 3420 C C . GLU A 1 433 ? -5.537 0.598 -30.848 1.00 94.62 433 GLU A C 1
ATOM 3422 O O . GLU A 1 433 ? -6.524 1.111 -30.303 1.00 94.62 433 GLU A O 1
ATOM 3427 N N . VAL A 1 434 ? -5.649 -0.533 -31.557 1.00 94.69 434 VAL A N 1
ATOM 3428 C CA . VAL A 1 434 ? -6.929 -1.226 -31.756 1.00 94.69 434 VAL A CA 1
ATOM 3429 C C . VAL A 1 434 ? -7.515 -1.693 -30.426 1.00 94.69 434 VAL A C 1
ATOM 3431 O O . VAL A 1 434 ? -8.700 -1.467 -30.168 1.00 94.69 434 VAL A O 1
ATOM 3434 N N . LEU A 1 435 ? -6.712 -2.308 -29.554 1.00 93.31 435 LEU A N 1
ATOM 3435 C CA . LEU A 1 435 ? -7.155 -2.755 -28.232 1.00 93.31 435 LEU A CA 1
ATOM 3436 C C . LEU A 1 435 ? -7.637 -1.583 -27.371 1.00 93.31 435 LEU A C 1
ATOM 3438 O O . LEU A 1 435 ? -8.686 -1.700 -26.732 1.00 93.31 435 LEU A O 1
ATOM 3442 N N . GLY A 1 436 ? -6.934 -0.449 -27.396 1.00 93.75 436 GLY A N 1
ATOM 3443 C CA . GLY A 1 436 ? -7.332 0.786 -26.724 1.00 93.75 436 GLY A CA 1
ATOM 3444 C C . GLY A 1 436 ? -8.695 1.288 -27.197 1.00 93.75 436 GLY A C 1
ATOM 3445 O O . GLY A 1 436 ? -9.603 1.500 -26.385 1.00 93.75 436 GLY A O 1
ATOM 3446 N N . GLY A 1 437 ? -8.891 1.378 -28.515 1.00 95.50 437 GLY A N 1
ATOM 3447 C CA . GLY A 1 437 ? -10.171 1.765 -29.110 1.00 95.50 437 GLY A CA 1
ATOM 3448 C C . GLY A 1 437 ? -11.302 0.779 -28.799 1.00 95.50 437 GLY A C 1
ATOM 3449 O O . GLY A 1 437 ? -12.404 1.181 -28.417 1.00 95.50 437 GLY A O 1
ATOM 3450 N N . VAL A 1 438 ? -11.050 -0.528 -28.885 1.00 95.06 438 VAL A N 1
ATOM 3451 C CA . VAL A 1 438 ? -12.045 -1.559 -28.549 1.00 95.06 438 VAL A CA 1
ATOM 3452 C C . VAL A 1 438 ? -12.415 -1.501 -27.065 1.00 95.06 438 VAL A C 1
ATOM 3454 O O . VAL A 1 438 ? -13.602 -1.586 -26.728 1.00 95.06 438 VAL A O 1
ATOM 3457 N N . ALA A 1 439 ? -11.440 -1.307 -26.173 1.00 92.88 439 ALA A N 1
ATOM 3458 C CA . ALA A 1 439 ? -11.669 -1.150 -24.741 1.00 92.88 439 ALA A CA 1
ATOM 3459 C C . ALA A 1 439 ? -12.518 0.094 -24.446 1.00 92.88 439 ALA A C 1
ATOM 3461 O O . ALA A 1 439 ? -13.541 -0.013 -23.761 1.00 92.88 439 ALA A O 1
ATOM 3462 N N . GLY A 1 440 ? -12.168 1.245 -25.029 1.00 92.06 440 GLY A N 1
ATOM 3463 C CA . GLY A 1 440 ? -12.946 2.482 -24.922 1.00 92.06 440 GLY A CA 1
ATOM 3464 C C . GLY A 1 440 ? -14.391 2.303 -25.378 1.00 92.06 440 GLY A C 1
ATOM 3465 O O . GLY A 1 440 ? -15.333 2.676 -24.669 1.00 92.06 440 GLY A O 1
ATOM 3466 N N . PHE A 1 441 ? -14.586 1.628 -26.513 1.00 92.44 441 PHE A N 1
ATOM 3467 C CA . PHE A 1 441 ? -15.911 1.320 -27.036 1.00 92.44 441 PHE A CA 1
ATOM 3468 C C . PHE A 1 441 ? -16.710 0.403 -26.104 1.00 92.44 441 PHE A C 1
ATOM 3470 O O . PHE A 1 441 ? -17.870 0.682 -25.782 1.00 92.44 441 PHE A O 1
ATOM 3477 N N . ALA A 1 442 ? -16.111 -0.703 -25.658 1.00 90.88 442 ALA A N 1
ATOM 3478 C CA . ALA A 1 442 ? -16.772 -1.692 -24.816 1.00 90.88 442 ALA A CA 1
ATOM 3479 C C . ALA A 1 442 ? -17.179 -1.103 -23.457 1.00 90.88 442 ALA A C 1
ATOM 3481 O O . ALA A 1 442 ? -18.324 -1.285 -23.026 1.00 90.88 442 ALA A O 1
ATOM 3482 N N . ILE A 1 443 ? -16.274 -0.358 -22.813 1.00 89.56 443 ILE A N 1
ATOM 3483 C CA . ILE A 1 443 ? -16.515 0.279 -21.515 1.00 89.56 443 ILE A CA 1
ATOM 3484 C C . ILE A 1 443 ? -17.582 1.366 -21.655 1.00 89.56 443 ILE A C 1
ATOM 3486 O O . ILE A 1 443 ? -18.567 1.344 -20.915 1.00 89.56 443 ILE A O 1
ATOM 3490 N N . MET A 1 444 ? -17.481 2.274 -22.626 1.00 88.25 444 MET A N 1
ATOM 3491 C CA . MET A 1 444 ? -18.474 3.343 -22.766 1.00 88.25 444 MET A CA 1
ATOM 3492 C C . MET A 1 444 ? -19.862 2.800 -23.143 1.00 88.25 444 MET A C 1
ATOM 3494 O O . MET A 1 444 ? -20.871 3.204 -22.559 1.00 88.25 444 MET A O 1
ATOM 3498 N N . ARG A 1 445 ? -19.936 1.796 -24.029 1.00 87.69 445 ARG A N 1
ATOM 3499 C CA . ARG A 1 445 ? -21.192 1.092 -24.352 1.00 87.69 445 ARG A CA 1
ATOM 3500 C C . ARG A 1 445 ? -21.813 0.425 -23.123 1.00 87.69 445 ARG A C 1
ATOM 3502 O O . ARG A 1 445 ? -23.040 0.315 -23.040 1.00 87.69 445 ARG A O 1
ATOM 3509 N N . TYR A 1 446 ? -20.984 -0.041 -22.191 1.00 85.94 446 TYR A N 1
ATOM 3510 C CA . TYR A 1 446 ? -21.418 -0.624 -20.927 1.00 85.94 446 TYR A CA 1
ATOM 3511 C C . TYR A 1 446 ? -21.919 0.435 -19.930 1.00 85.94 446 TYR A C 1
ATOM 3513 O O . TYR A 1 446 ? -22.957 0.231 -19.289 1.00 85.94 446 TYR A O 1
ATOM 3521 N N . LEU A 1 447 ? -21.205 1.554 -19.801 1.00 85.00 447 LEU A N 1
ATOM 3522 C CA . LEU A 1 447 ? -21.465 2.599 -18.809 1.00 85.00 447 LEU A CA 1
ATOM 3523 C C . LEU A 1 447 ? -22.638 3.507 -19.185 1.00 85.00 447 LEU A C 1
ATOM 3525 O O . LEU A 1 447 ? -23.502 3.749 -18.341 1.00 85.00 447 LEU A O 1
ATOM 3529 N N . HIS A 1 448 ? -22.702 3.971 -20.436 1.00 82.62 448 HIS A N 1
ATOM 3530 C CA . HIS A 1 448 ? -23.637 5.014 -20.869 1.00 82.62 448 HIS A CA 1
ATOM 3531 C C . HIS A 1 448 ? -25.105 4.712 -20.492 1.00 82.62 448 HIS A C 1
ATOM 3533 O O . HIS A 1 448 ? -25.703 5.512 -19.775 1.00 82.62 448 HIS A O 1
ATOM 3539 N N . PRO A 1 449 ? -25.688 3.531 -20.797 1.00 77.75 449 PRO A N 1
ATOM 3540 C CA . PRO A 1 449 ? -27.080 3.244 -20.431 1.00 77.75 449 PRO A CA 1
ATOM 3541 C C . PRO A 1 449 ? -27.348 3.211 -18.919 1.00 77.75 449 PRO A C 1
ATOM 3543 O O . PRO A 1 449 ? -28.481 3.414 -18.491 1.00 77.75 449 PRO A O 1
ATOM 3546 N N . ARG A 1 450 ? -26.327 2.907 -18.107 1.00 77.25 450 ARG A N 1
ATOM 3547 C CA . ARG A 1 450 ? -26.454 2.776 -16.648 1.00 77.25 450 ARG A CA 1
ATOM 3548 C C . ARG A 1 450 ? -26.287 4.110 -15.929 1.00 77.25 450 ARG A C 1
ATOM 3550 O O . ARG A 1 450 ? -26.904 4.313 -14.890 1.00 77.25 450 ARG A O 1
ATOM 3557 N N . LEU A 1 451 ? -25.473 5.003 -16.487 1.00 76.06 451 LEU A N 1
ATOM 3558 C CA . LEU A 1 451 ? -25.286 6.363 -15.986 1.00 76.06 451 LEU A CA 1
ATOM 3559 C C . LEU A 1 451 ? -26.438 7.288 -16.406 1.00 76.06 451 LEU A C 1
ATOM 3561 O O . LEU A 1 451 ? -26.809 8.175 -15.645 1.00 76.06 451 LEU A O 1
ATOM 3565 N N . SER A 1 452 ? -27.048 7.040 -17.569 1.00 67.88 452 SER A N 1
ATOM 3566 C CA . SER A 1 452 ? -28.174 7.823 -18.103 1.00 67.88 452 SER A CA 1
ATOM 3567 C C . SER A 1 452 ? -29.562 7.354 -17.631 1.00 67.88 452 SER A C 1
ATOM 3569 O O . SER A 1 452 ? -30.575 7.894 -18.076 1.00 67.88 452 SER A O 1
ATOM 3571 N N . ALA A 1 453 ? -29.653 6.341 -16.761 1.00 56.94 453 ALA A N 1
ATOM 3572 C CA . ALA A 1 453 ? -30.934 5.824 -16.277 1.00 56.94 453 ALA A CA 1
ATOM 3573 C C . ALA A 1 453 ? -31.614 6.817 -15.299 1.00 56.94 453 ALA A C 1
ATOM 3575 O O . ALA A 1 453 ? -30.973 7.244 -14.336 1.00 56.94 453 ALA A O 1
ATOM 3576 N N . PRO A 1 454 ? -32.911 7.159 -15.474 1.00 51.47 454 PRO A N 1
ATOM 3577 C CA . PRO A 1 454 ? -33.608 8.087 -14.583 1.00 51.47 454 PRO A CA 1
ATOM 3578 C C . PRO A 1 454 ? -33.644 7.581 -13.136 1.00 51.47 454 PRO A C 1
ATOM 3580 O O . PRO A 1 454 ? -34.103 6.465 -12.865 1.00 51.47 454 PRO A O 1
ATOM 3583 N N . ALA A 1 455 ? -33.239 8.438 -12.193 1.00 48.41 455 ALA A N 1
ATOM 3584 C CA . ALA A 1 455 ? -33.160 8.143 -10.758 1.00 48.41 455 ALA A CA 1
ATOM 3585 C C . ALA A 1 455 ? -34.493 7.668 -10.123 1.00 48.41 455 ALA A C 1
ATOM 3587 O O . ALA A 1 455 ? -34.483 7.067 -9.044 1.00 48.41 455 ALA A O 1
ATOM 3588 N N . GLY A 1 456 ? -35.631 7.875 -10.801 1.00 40.41 456 GLY A N 1
ATOM 3589 C CA . GLY A 1 456 ? -36.976 7.523 -10.329 1.00 40.41 456 GLY A CA 1
ATOM 3590 C C . GLY A 1 456 ? -37.243 6.020 -10.152 1.00 40.41 456 GLY A C 1
ATOM 3591 O O . GLY A 1 456 ? -38.002 5.645 -9.264 1.00 40.41 456 GLY A O 1
ATOM 3592 N N . ARG A 1 457 ? -36.582 5.125 -10.905 1.00 38.59 457 ARG A N 1
ATOM 3593 C CA . ARG A 1 457 ? -36.752 3.660 -10.721 1.00 38.59 457 ARG A CA 1
ATOM 3594 C C . ARG A 1 457 ? -35.961 3.088 -9.539 1.00 38.59 457 ARG A C 1
ATOM 3596 O O . ARG A 1 457 ? -36.326 2.048 -8.999 1.00 38.59 457 ARG A O 1
ATOM 3603 N N . THR A 1 458 ? -34.905 3.771 -9.105 1.00 42.72 458 THR A N 1
ATOM 3604 C CA . THR A 1 458 ? -34.068 3.370 -7.960 1.00 42.72 458 THR A CA 1
ATOM 3605 C C . THR A 1 458 ? -34.696 3.699 -6.603 1.00 42.72 458 THR A C 1
ATOM 3607 O O . THR A 1 458 ? -34.384 3.032 -5.620 1.00 42.72 458 THR A O 1
ATOM 3610 N N . ALA A 1 459 ? -35.613 4.671 -6.539 1.00 37.16 459 ALA A N 1
ATOM 3611 C CA . ALA A 1 459 ? -36.334 5.010 -5.310 1.00 37.16 459 ALA A CA 1
ATOM 3612 C C . ALA A 1 459 ? -37.332 3.910 -4.891 1.00 37.16 459 ALA A C 1
ATOM 3614 O O . ALA A 1 459 ? -37.409 3.574 -3.713 1.00 37.16 459 ALA A O 1
ATOM 3615 N N . ALA A 1 460 ? -38.014 3.273 -5.851 1.00 32.50 460 ALA A N 1
ATOM 3616 C CA . ALA A 1 460 ? -38.970 2.192 -5.579 1.00 32.50 460 ALA A CA 1
ATOM 3617 C C . ALA A 1 460 ? -38.299 0.891 -5.088 1.00 32.50 460 ALA A C 1
ATOM 3619 O O . ALA A 1 460 ? -38.871 0.148 -4.297 1.00 32.50 460 ALA A O 1
ATOM 3620 N N . LEU A 1 461 ? -37.051 0.626 -5.495 1.00 40.50 461 LEU A N 1
ATOM 3621 C CA . LEU A 1 461 ? -36.277 -0.533 -5.023 1.00 40.50 461 LEU A CA 1
ATOM 3622 C C . LEU A 1 461 ? -35.635 -0.316 -3.641 1.00 40.50 461 LEU A C 1
ATOM 3624 O O . LEU A 1 461 ? -35.231 -1.286 -3.005 1.00 40.50 461 LEU A O 1
ATOM 3628 N N . ARG A 1 462 ? -35.581 0.932 -3.155 1.00 38.94 462 ARG A N 1
ATOM 3629 C CA . ARG A 1 462 ? -35.106 1.286 -1.806 1.00 38.94 462 ARG A CA 1
ATOM 3630 C C . ARG A 1 462 ? -36.109 0.944 -0.699 1.00 38.94 462 ARG A C 1
ATOM 3632 O O . ARG A 1 462 ? -35.724 0.938 0.463 1.00 38.94 462 ARG A O 1
ATOM 3639 N N . GLN A 1 463 ? -37.368 0.658 -1.044 1.00 36.31 463 GLN A N 1
ATOM 3640 C CA . GLN A 1 463 ? -38.429 0.333 -0.082 1.00 36.31 463 GLN A CA 1
ATOM 3641 C C . GLN A 1 463 ? -38.560 -1.164 0.241 1.00 36.31 463 GLN A C 1
ATOM 3643 O O . GLN A 1 463 ? -39.424 -1.536 1.029 1.00 36.31 463 GLN A O 1
ATOM 3648 N N . ARG A 1 464 ? -37.704 -2.045 -0.301 1.00 30.25 464 ARG A N 1
ATOM 3649 C CA . ARG A 1 464 ? -37.598 -3.410 0.240 1.00 30.25 464 ARG A CA 1
ATOM 3650 C C . ARG A 1 464 ? -36.672 -3.380 1.458 1.00 30.25 464 ARG A C 1
ATOM 3652 O O . ARG A 1 464 ? -35.515 -2.996 1.289 1.00 30.25 464 ARG A O 1
ATOM 3659 N N . PRO A 1 465 ? -37.132 -3.774 2.658 1.00 34.28 465 PRO A N 1
ATOM 3660 C CA . PRO A 1 465 ? -36.289 -3.795 3.843 1.00 34.28 465 PRO A CA 1
ATOM 3661 C C . PRO A 1 465 ? -35.238 -4.896 3.675 1.00 34.28 465 PRO A C 1
ATOM 3663 O O . PRO A 1 465 ? -35.475 -6.065 3.958 1.00 34.28 465 PRO A O 1
ATOM 3666 N N . SER A 1 466 ? -34.068 -4.532 3.158 1.00 33.78 466 SER A N 1
ATOM 3667 C CA . SER A 1 466 ? -32.873 -5.355 3.275 1.00 33.78 466 SER A CA 1
ATOM 3668 C C . SER A 1 466 ? -32.400 -5.294 4.724 1.00 33.78 466 SER A C 1
ATOM 3670 O O . SER A 1 466 ? -32.198 -4.205 5.263 1.00 33.78 466 SER A O 1
ATOM 3672 N N . GLU A 1 467 ? -32.167 -6.456 5.326 1.00 35.41 467 GLU A N 1
ATOM 3673 C CA . GLU A 1 467 ? -31.676 -6.686 6.697 1.00 35.41 467 GLU A CA 1
ATOM 3674 C C . GLU A 1 467 ? -30.333 -5.986 7.039 1.00 35.41 467 GLU A C 1
ATOM 3676 O O . GLU A 1 467 ? -29.845 -6.069 8.166 1.00 35.41 467 GLU A O 1
ATOM 3681 N N . LEU A 1 468 ? -29.768 -5.209 6.107 1.00 33.41 468 LEU A N 1
ATOM 3682 C CA . LEU A 1 468 ? -28.646 -4.285 6.308 1.00 33.41 468 LEU A CA 1
ATOM 3683 C C . LEU A 1 468 ? -28.988 -3.038 7.152 1.00 33.41 468 LEU A C 1
ATOM 3685 O O . LEU A 1 468 ? -28.079 -2.326 7.574 1.00 33.41 468 LEU A O 1
ATOM 3689 N N . ASN A 1 469 ? -30.267 -2.779 7.449 1.00 32.03 469 ASN A N 1
ATOM 3690 C CA . ASN A 1 469 ? -30.685 -1.658 8.307 1.00 32.03 469 ASN A CA 1
ATOM 3691 C C . ASN A 1 469 ? -30.433 -1.879 9.809 1.00 32.03 469 ASN A C 1
ATOM 3693 O O . ASN A 1 469 ? -30.703 -0.989 10.613 1.00 32.03 469 ASN A O 1
ATOM 3697 N N . THR A 1 470 ? -29.867 -3.015 10.216 1.00 35.62 470 THR A N 1
ATOM 3698 C CA . THR A 1 470 ? -29.478 -3.241 11.618 1.00 35.62 470 THR A CA 1
ATOM 3699 C C . THR A 1 470 ? -28.285 -2.382 12.053 1.00 35.62 470 THR A C 1
ATOM 3701 O O . THR A 1 470 ? -28.179 -2.067 13.236 1.00 35.62 470 THR A O 1
ATOM 3704 N N . MET A 1 471 ? -27.435 -1.915 11.126 1.00 33.31 471 MET A N 1
ATOM 3705 C CA . MET A 1 471 ? -26.327 -0.999 11.448 1.00 33.31 471 MET A CA 1
ATOM 3706 C C . MET A 1 471 ? -26.706 0.488 11.399 1.00 33.31 471 MET A C 1
ATOM 3708 O O . MET A 1 471 ? -26.173 1.268 12.187 1.00 33.31 471 MET A O 1
ATOM 3712 N N . ASP A 1 472 ? -27.648 0.900 10.545 1.00 29.41 472 ASP A N 1
ATOM 3713 C CA . ASP A 1 4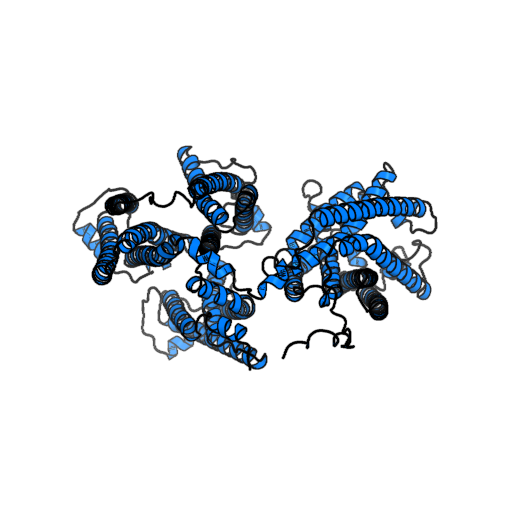72 ? -28.131 2.290 10.543 1.00 29.41 472 ASP A CA 1
ATOM 3714 C C . ASP A 1 472 ? -29.199 2.543 11.624 1.00 29.41 472 ASP A C 1
ATOM 3716 O O . ASP A 1 472 ? -29.276 3.654 12.145 1.00 29.41 472 ASP A O 1
ATOM 3720 N N . ALA A 1 473 ? -29.908 1.509 12.098 1.00 30.44 473 ALA A N 1
ATOM 3721 C CA . ALA A 1 473 ? -30.716 1.594 13.320 1.00 30.44 473 ALA A CA 1
ATOM 3722 C C . ALA A 1 473 ? -29.867 1.801 14.597 1.00 30.44 473 ALA A C 1
ATOM 3724 O O . ALA A 1 473 ? -30.375 2.315 15.592 1.00 30.44 473 ALA A O 1
ATOM 3725 N N . MET A 1 474 ? -28.561 1.487 14.575 1.00 38.16 474 MET A N 1
ATOM 3726 C CA . MET A 1 474 ? -27.638 1.822 15.676 1.00 38.16 474 MET A CA 1
ATOM 3727 C C . MET A 1 474 ? -27.155 3.281 15.650 1.00 38.16 474 MET A C 1
ATOM 3729 O O . MET A 1 474 ? -26.607 3.754 16.643 1.00 38.16 474 MET A O 1
ATOM 3733 N N . LYS A 1 475 ? -27.385 4.023 14.557 1.00 37.72 475 LYS A N 1
ATOM 3734 C CA . LYS A 1 475 ? -27.094 5.467 14.462 1.00 37.72 475 LYS A CA 1
ATOM 3735 C C . LYS A 1 475 ? -28.272 6.345 14.888 1.00 37.72 475 LYS A C 1
ATOM 3737 O O . LYS A 1 475 ? -28.250 7.553 14.668 1.00 37.72 475 LYS A O 1
ATOM 3742 N N . GLY A 1 476 ? -29.267 5.775 15.564 1.00 34.94 476 GLY A N 1
ATOM 3743 C CA . GLY A 1 476 ? -30.285 6.515 16.310 1.00 34.94 476 GLY A CA 1
ATOM 3744 C C . GLY A 1 476 ? -29.739 7.149 17.596 1.00 34.94 476 GLY A C 1
ATOM 3745 O O . GLY A 1 476 ? -30.390 7.098 18.633 1.00 34.94 476 GLY A O 1
ATOM 3746 N N . THR A 1 477 ? -28.533 7.721 17.578 1.00 45.41 477 THR A N 1
ATOM 3747 C CA . THR A 1 477 ? -28.092 8.620 18.646 1.00 45.41 477 THR A CA 1
ATOM 3748 C C . THR A 1 477 ? -28.528 10.021 18.261 1.00 45.41 477 THR A C 1
ATOM 3750 O O . THR A 1 477 ? -27.943 10.633 17.370 1.00 45.41 477 THR A O 1
ATOM 3753 N N . ASN A 1 478 ? -29.568 10.513 18.929 1.00 43.44 478 ASN A N 1
ATOM 3754 C CA . ASN A 1 478 ? -29.991 11.906 18.884 1.00 43.44 478 ASN A CA 1
ATOM 3755 C C . ASN A 1 478 ? -28.736 12.818 18.968 1.00 43.44 478 ASN A C 1
ATOM 3757 O O . ASN A 1 478 ? -27.997 12.699 19.953 1.00 43.44 478 ASN A O 1
ATOM 3761 N N . PRO A 1 479 ? -28.419 13.663 17.964 1.00 51.12 479 PRO A N 1
ATOM 3762 C CA . PRO A 1 479 ? -27.154 14.413 17.907 1.00 51.12 479 PRO A CA 1
ATOM 3763 C C . PRO A 1 479 ? -26.926 15.295 19.144 1.00 51.12 479 PRO A C 1
ATOM 3765 O O . PRO A 1 479 ? -25.793 15.424 19.608 1.00 51.12 479 PRO A O 1
ATOM 3768 N N . ALA A 1 480 ? -28.006 15.791 19.754 1.00 46.38 480 ALA A N 1
ATOM 3769 C CA . ALA A 1 480 ? -27.972 16.494 21.035 1.00 46.38 480 ALA A CA 1
ATOM 3770 C C . ALA A 1 480 ? -27.454 15.612 22.194 1.00 46.38 480 ALA A C 1
ATOM 3772 O O . ALA A 1 480 ? -26.651 16.057 23.012 1.00 46.38 480 ALA A O 1
ATOM 3773 N N . GLY A 1 481 ? -27.845 14.334 22.239 1.00 53.66 481 GLY A N 1
ATOM 3774 C CA . GLY A 1 481 ? -27.390 13.376 23.252 1.00 53.66 481 GLY A CA 1
ATOM 3775 C C . GLY A 1 481 ? -25.927 12.955 23.076 1.00 53.66 481 GLY A C 1
ATOM 3776 O O . GLY A 1 481 ? -25.224 12.758 24.066 1.00 53.66 481 GLY A O 1
ATOM 3777 N N . ALA A 1 482 ? -25.437 12.867 21.835 1.00 57.84 482 ALA A N 1
ATOM 3778 C CA . ALA A 1 482 ? -24.022 12.609 21.551 1.00 57.84 482 ALA A CA 1
ATOM 3779 C C . ALA A 1 482 ? -23.133 13.799 21.957 1.00 57.84 482 ALA A C 1
ATOM 3781 O O . ALA A 1 482 ? -22.097 13.611 22.595 1.00 57.84 482 ALA A O 1
ATOM 3782 N N . GLN A 1 483 ? -23.576 15.026 21.667 1.00 60.69 483 GLN A N 1
ATOM 3783 C CA . GLN A 1 483 ? -22.886 16.252 22.073 1.00 60.69 483 GLN A CA 1
ATOM 3784 C C . GLN A 1 483 ? -22.855 16.421 23.602 1.00 60.69 483 GLN A C 1
ATOM 3786 O O . GLN A 1 483 ? -21.822 16.791 24.162 1.00 60.69 483 GLN A O 1
ATOM 3791 N N . MET A 1 484 ? -23.955 16.099 24.294 1.00 60.41 484 MET A N 1
ATOM 3792 C CA . MET A 1 484 ? -24.032 16.155 25.757 1.00 60.41 484 MET A CA 1
ATOM 3793 C C . MET A 1 484 ? -23.111 15.121 26.426 1.00 60.41 484 MET A C 1
ATOM 3795 O O . MET A 1 484 ? -22.401 15.459 27.372 1.00 60.41 484 MET A O 1
ATOM 3799 N N . ARG A 1 485 ? -23.046 13.890 25.894 1.00 67.94 485 ARG A N 1
ATOM 3800 C CA . ARG A 1 485 ? -22.095 12.859 26.350 1.00 67.94 485 ARG A CA 1
ATOM 3801 C C .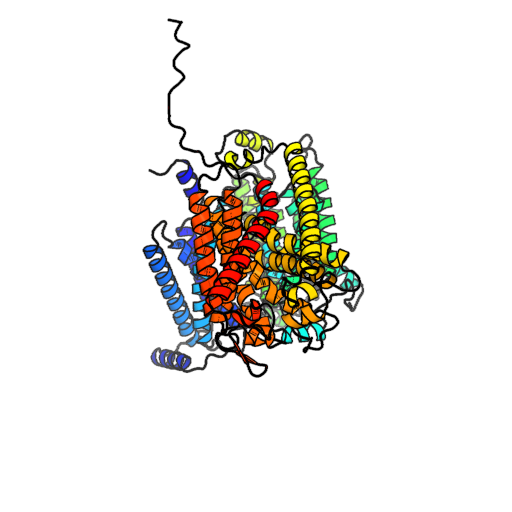 ARG A 1 485 ? -20.640 13.280 26.127 1.00 67.94 485 ARG A C 1
ATOM 3803 O O . ARG A 1 485 ? -19.828 13.113 27.031 1.00 67.94 485 ARG A O 1
ATOM 3810 N N . GLY A 1 486 ? -20.333 13.875 24.970 1.00 71.69 486 GLY A N 1
ATOM 3811 C CA . GLY A 1 486 ? -19.007 14.418 24.655 1.00 71.69 486 GLY A CA 1
ATOM 3812 C C . GLY A 1 486 ? -18.553 15.493 25.645 1.00 71.69 486 GLY A C 1
ATOM 3813 O O . GLY A 1 486 ? -17.443 15.416 26.167 1.00 71.69 486 GLY A O 1
ATOM 3814 N N . ARG A 1 487 ? -19.436 16.447 25.975 1.00 73.25 487 ARG A N 1
ATOM 3815 C CA . ARG A 1 487 ? -19.168 17.475 26.996 1.00 73.25 487 ARG A CA 1
ATOM 3816 C C . ARG A 1 487 ? -18.904 16.867 28.374 1.00 73.25 487 ARG A C 1
ATOM 3818 O O . ARG A 1 487 ? -17.914 17.220 28.999 1.00 73.25 487 ARG A O 1
ATOM 3825 N N . GLN A 1 488 ? -19.733 15.919 28.813 1.00 76.56 488 GLN A N 1
ATOM 3826 C CA . GLN A 1 488 ? -19.552 15.244 30.104 1.00 76.56 488 GLN A CA 1
ATOM 3827 C C . GLN A 1 488 ? -18.225 14.479 30.190 1.00 76.56 488 GLN A C 1
ATOM 3829 O O . GLN A 1 488 ? -17.548 14.554 31.210 1.00 76.56 488 GLN A O 1
ATOM 3834 N N . ALA A 1 489 ? -17.828 13.767 29.132 1.00 79.19 489 ALA A N 1
ATOM 3835 C CA . ALA A 1 489 ? -16.543 13.074 29.110 1.00 79.19 489 ALA A CA 1
ATOM 3836 C C . ALA A 1 489 ? -15.359 14.048 29.134 1.00 79.19 489 ALA A C 1
ATOM 3838 O O . ALA A 1 489 ? -14.412 13.813 29.876 1.00 79.19 489 ALA A O 1
ATOM 3839 N N . GLY A 1 490 ? -15.441 15.161 28.394 1.00 80.06 490 GLY A N 1
ATOM 3840 C CA . GLY A 1 490 ? -14.438 16.227 28.449 1.00 80.06 490 GLY A CA 1
ATOM 3841 C C . GLY A 1 490 ? -14.279 16.808 29.857 1.00 80.06 490 GLY A C 1
ATOM 3842 O O . GLY A 1 490 ? -13.158 16.970 30.327 1.00 80.06 490 GLY A O 1
ATOM 3843 N N . THR A 1 491 ? -15.386 17.034 30.573 1.00 82.19 491 THR A N 1
ATOM 3844 C CA . THR A 1 491 ? -15.352 17.486 31.973 1.00 82.19 491 THR A CA 1
ATOM 3845 C C . THR A 1 491 ? -14.724 16.447 32.905 1.00 82.19 491 THR A C 1
ATOM 3847 O O . THR A 1 491 ? -13.898 16.811 33.733 1.00 82.19 491 THR A O 1
ATOM 3850 N N . ILE A 1 492 ? -15.063 15.158 32.763 1.00 85.50 492 ILE A N 1
ATOM 3851 C CA . ILE A 1 492 ? -14.472 14.082 33.582 1.00 85.50 492 ILE A CA 1
ATOM 3852 C C . ILE A 1 492 ? -12.961 13.985 33.347 1.00 85.50 492 ILE A C 1
ATOM 3854 O O . ILE A 1 492 ? -12.208 13.866 34.308 1.00 85.50 492 ILE A O 1
ATOM 3858 N N . ILE A 1 493 ? -12.520 14.074 32.089 1.00 88.19 493 ILE A N 1
ATOM 3859 C CA . ILE A 1 493 ? -11.096 14.070 31.734 1.00 88.19 493 ILE A CA 1
ATOM 3860 C C . ILE A 1 493 ? -10.391 15.282 32.353 1.00 88.19 493 ILE A C 1
ATOM 3862 O O . ILE A 1 493 ? -9.356 15.113 32.985 1.00 88.19 493 ILE A O 1
ATOM 3866 N N . ALA A 1 494 ? -10.965 16.485 32.247 1.00 85.56 494 ALA A N 1
ATOM 3867 C CA . ALA A 1 494 ? -10.377 17.694 32.827 1.00 85.56 494 ALA A CA 1
ATOM 3868 C C . ALA A 1 494 ? -10.265 17.621 34.363 1.00 85.56 494 ALA A C 1
ATOM 3870 O O . ALA A 1 494 ? -9.210 17.928 34.916 1.00 85.56 494 ALA A O 1
ATOM 3871 N N . ILE A 1 495 ? -11.319 17.160 35.050 1.00 86.88 495 ILE A N 1
ATOM 3872 C CA . ILE A 1 495 ? -11.296 16.928 36.506 1.00 86.88 495 ILE A CA 1
ATOM 3873 C C . ILE A 1 495 ? -10.229 15.894 36.856 1.00 86.88 495 ILE A C 1
ATOM 3875 O O . ILE A 1 495 ? -9.475 16.073 37.807 1.00 86.88 495 ILE A O 1
ATOM 3879 N N . GLY A 1 496 ? -10.153 14.813 36.086 1.00 89.12 496 GLY A N 1
ATOM 3880 C CA . GLY A 1 496 ? -9.200 13.752 36.335 1.00 89.12 496 GLY A CA 1
ATOM 3881 C C . GLY A 1 496 ? -7.744 14.165 36.089 1.00 89.12 496 GLY A C 1
ATOM 3882 O O . GLY A 1 496 ? -6.880 13.757 36.861 1.00 89.12 496 GLY A O 1
ATOM 3883 N N . ILE A 1 497 ? -7.465 15.010 35.091 1.00 88.75 497 ILE A N 1
ATOM 3884 C CA . ILE A 1 497 ? -6.148 15.644 34.919 1.00 88.75 497 ILE A CA 1
ATOM 3885 C C . ILE A 1 497 ? -5.825 16.485 36.157 1.00 88.75 497 ILE A C 1
ATOM 3887 O O . ILE A 1 497 ? -4.774 16.284 36.752 1.00 88.75 497 ILE A O 1
ATOM 3891 N N . GLY A 1 498 ? -6.751 17.339 36.609 1.00 88.06 498 GLY A N 1
ATOM 3892 C CA . GLY A 1 498 ? -6.558 18.148 37.817 1.00 88.06 498 GLY A CA 1
ATOM 3893 C C . GLY A 1 498 ? -6.289 17.312 39.075 1.00 88.06 498 GLY A C 1
ATOM 3894 O O . GLY A 1 498 ? -5.381 17.625 39.841 1.00 88.06 498 GLY A O 1
ATOM 3895 N N . LEU A 1 499 ? -7.020 16.209 39.268 1.00 89.44 499 LEU A N 1
ATOM 3896 C CA . LEU A 1 499 ? -6.796 15.280 40.380 1.00 89.44 499 LEU A CA 1
ATOM 3897 C C . LEU A 1 499 ? -5.427 14.594 40.294 1.00 89.44 499 LEU A C 1
ATOM 3899 O O . LEU A 1 499 ? -4.739 14.515 41.309 1.00 89.44 499 LEU A O 1
ATOM 3903 N N . LEU A 1 500 ? -5.007 14.129 39.110 1.00 89.69 500 LEU A N 1
ATOM 3904 C CA . LEU A 1 500 ? -3.664 13.568 38.916 1.00 89.69 500 LEU A CA 1
ATOM 3905 C C . LEU A 1 500 ? -2.578 14.609 39.206 1.00 89.69 500 LEU A C 1
ATOM 3907 O O . LEU A 1 500 ? -1.615 14.275 39.886 1.00 89.69 500 LEU A O 1
ATOM 3911 N N . THR A 1 501 ? -2.746 15.859 38.764 1.00 90.44 501 THR A N 1
ATOM 3912 C CA . THR A 1 501 ? -1.811 16.955 39.067 1.00 90.44 501 THR A CA 1
ATOM 3913 C C . THR A 1 501 ? -1.677 17.167 40.576 1.00 90.44 501 THR A C 1
ATOM 3915 O O . THR A 1 501 ? -0.561 17.251 41.082 1.00 90.44 501 THR A O 1
ATOM 3918 N N . VAL A 1 502 ? -2.792 17.202 41.318 1.00 88.06 502 VAL A N 1
ATOM 3919 C CA . VAL A 1 502 ? -2.774 17.372 42.783 1.00 88.06 502 VAL A CA 1
ATOM 3920 C C . VAL A 1 502 ? -2.136 16.168 43.478 1.00 88.06 502 VAL A C 1
ATOM 3922 O O . VAL A 1 502 ? -1.302 16.347 44.362 1.00 88.06 502 VAL A O 1
ATOM 3925 N N . MET A 1 503 ? -2.484 14.942 43.077 1.00 86.50 503 MET A N 1
ATOM 3926 C CA . MET A 1 503 ? -1.883 13.733 43.650 1.00 86.50 503 MET A CA 1
ATOM 3927 C C . MET A 1 503 ? -0.379 13.670 43.381 1.00 86.50 503 MET A C 1
ATOM 3929 O O . MET A 1 503 ? 0.383 13.363 44.292 1.00 86.50 503 MET A O 1
ATOM 3933 N N . ALA A 1 504 ? 0.058 14.007 42.167 1.00 86.56 504 ALA A N 1
ATOM 3934 C CA . ALA A 1 504 ? 1.469 14.039 41.810 1.00 86.56 504 ALA A CA 1
ATOM 3935 C C . ALA A 1 504 ? 2.226 15.145 42.568 1.00 86.56 504 ALA A C 1
ATOM 3937 O O . ALA A 1 504 ? 3.328 14.898 43.043 1.00 86.56 504 ALA A O 1
ATOM 3938 N N . TRP A 1 505 ? 1.611 16.314 42.784 1.00 86.94 505 TRP A N 1
ATOM 3939 C CA . TRP A 1 505 ? 2.171 17.381 43.625 1.00 86.94 505 TRP A CA 1
ATOM 3940 C C . TRP A 1 505 ? 2.358 16.961 45.089 1.00 86.94 505 TRP A C 1
ATOM 3942 O O . TRP A 1 505 ? 3.344 17.323 45.726 1.00 86.94 505 TRP A O 1
ATOM 3952 N N . LEU A 1 506 ? 1.408 16.205 45.647 1.00 86.75 506 LEU A N 1
ATOM 3953 C CA . LEU A 1 506 ? 1.536 15.658 47.000 1.00 86.75 506 LEU A CA 1
ATOM 3954 C C . LEU A 1 506 ? 2.595 14.550 47.054 1.00 86.75 506 LEU A C 1
ATOM 3956 O O . LEU A 1 506 ? 3.375 14.493 48.003 1.00 86.75 506 LEU A O 1
ATOM 3960 N N . ALA A 1 507 ? 2.647 13.700 46.026 1.00 83.31 507 ALA A N 1
ATOM 3961 C CA . ALA A 1 507 ? 3.602 12.605 45.920 1.00 83.31 507 ALA A CA 1
ATOM 3962 C C . ALA A 1 507 ? 5.050 13.111 45.825 1.00 83.31 507 ALA A C 1
ATOM 3964 O O . ALA A 1 507 ? 5.918 12.591 46.519 1.00 83.31 507 ALA A O 1
ATOM 3965 N N . THR A 1 508 ? 5.319 14.158 45.041 1.00 82.25 508 THR A N 1
ATOM 3966 C CA . THR A 1 508 ? 6.680 14.701 44.877 1.00 82.25 508 THR A CA 1
ATOM 3967 C C . THR A 1 508 ? 7.238 15.325 46.157 1.00 82.25 508 THR A C 1
ATOM 3969 O O . THR A 1 508 ? 8.452 15.438 46.303 1.00 82.25 508 THR A O 1
ATOM 3972 N N . ARG A 1 509 ? 6.371 15.667 47.117 1.00 82.56 509 ARG A N 1
ATOM 3973 C CA . ARG A 1 509 ? 6.742 16.164 48.452 1.00 82.56 509 ARG A CA 1
ATOM 3974 C C . ARG A 1 509 ? 6.897 15.070 49.507 1.00 82.56 509 ARG A C 1
ATOM 3976 O O . ARG A 1 509 ? 7.232 15.381 50.645 1.00 82.56 509 ARG A O 1
ATOM 3983 N N . SER A 1 510 ? 6.619 13.814 49.166 1.00 79.88 510 SER A N 1
ATOM 3984 C CA . SER A 1 510 ? 6.745 12.688 50.088 1.00 79.88 510 SER A CA 1
ATOM 3985 C C . SER A 1 510 ? 8.121 12.035 49.977 1.00 79.88 510 SER A C 1
ATOM 3987 O O . SER A 1 510 ? 8.596 11.749 48.879 1.00 79.88 510 SER A O 1
ATOM 3989 N N . ASP A 1 511 ? 8.725 11.709 51.119 1.00 72.75 511 ASP A N 1
ATOM 3990 C CA . ASP A 1 511 ? 9.977 10.942 51.182 1.00 72.75 511 ASP A CA 1
ATOM 3991 C C . ASP A 1 511 ? 9.799 9.451 50.868 1.00 72.75 511 ASP A C 1
ATOM 3993 O O . ASP A 1 511 ? 10.776 8.726 50.693 1.00 72.75 511 ASP A O 1
ATOM 3997 N N . MET A 1 512 ? 8.552 8.980 50.761 1.00 66.94 512 MET A N 1
ATOM 3998 C CA . MET A 1 512 ? 8.245 7.594 50.395 1.00 66.94 512 MET A CA 1
ATOM 3999 C C . MET A 1 512 ? 8.320 7.342 48.884 1.00 66.94 512 MET A C 1
ATOM 4001 O O . MET A 1 512 ? 8.319 6.187 48.455 1.00 66.94 512 MET A O 1
ATOM 4005 N N . VAL A 1 513 ? 8.350 8.399 48.068 1.00 70.00 513 VAL A N 1
ATOM 4006 C CA . VAL A 1 513 ? 8.388 8.290 46.607 1.00 70.00 513 VAL A CA 1
ATOM 4007 C C . VAL A 1 513 ? 9.843 8.184 46.136 1.00 70.00 513 VAL A C 1
ATOM 4009 O O . VAL A 1 513 ? 10.667 9.005 46.549 1.00 70.00 513 VAL A O 1
ATOM 4012 N N . PRO A 1 514 ? 10.185 7.206 45.268 1.00 69.25 514 PRO A N 1
ATOM 4013 C CA . PRO A 1 514 ? 11.543 7.051 44.753 1.00 69.25 514 PRO A CA 1
ATOM 4014 C C . PRO A 1 514 ? 12.074 8.346 44.137 1.00 69.25 514 PRO A C 1
ATOM 4016 O O . PRO A 1 514 ? 11.344 9.054 43.441 1.00 69.25 514 PRO A O 1
ATOM 4019 N N . TYR A 1 515 ? 13.356 8.638 44.361 1.00 68.62 515 TYR A N 1
ATOM 4020 C CA . TYR A 1 515 ? 13.963 9.902 43.934 1.00 68.62 515 TYR A CA 1
ATOM 4021 C C . TYR A 1 515 ? 13.836 10.139 42.415 1.00 68.62 515 TYR A C 1
ATOM 4023 O O . TYR A 1 515 ? 13.437 11.231 42.025 1.00 68.62 515 TYR A O 1
ATOM 4031 N N . ASN A 1 516 ? 13.984 9.088 41.593 1.00 70.50 516 ASN A N 1
ATOM 4032 C CA . ASN A 1 516 ? 13.773 9.127 40.137 1.00 70.50 516 ASN A CA 1
ATOM 4033 C C . ASN A 1 516 ? 12.400 9.691 39.732 1.00 70.50 516 ASN A C 1
ATOM 4035 O O . ASN A 1 516 ? 12.262 10.304 38.683 1.00 70.50 516 ASN A O 1
ATOM 4039 N N . VAL A 1 517 ? 11.358 9.464 40.540 1.00 72.94 517 VAL A N 1
ATOM 4040 C CA . VAL A 1 517 ? 10.002 9.957 40.250 1.00 72.94 517 VAL A CA 1
ATOM 4041 C C . VAL A 1 517 ? 9.848 11.419 40.671 1.00 72.94 517 VAL A C 1
ATOM 4043 O O . VAL A 1 517 ? 9.082 12.155 40.053 1.00 72.94 517 VAL A O 1
ATOM 4046 N N . ARG A 1 518 ? 10.581 11.856 41.703 1.00 76.19 518 ARG A N 1
ATOM 4047 C CA . ARG A 1 518 ? 10.601 13.259 42.144 1.00 76.19 518 ARG A CA 1
ATOM 4048 C C . ARG A 1 518 ? 11.357 14.147 41.152 1.00 76.19 518 ARG A C 1
ATOM 4050 O O . ARG A 1 518 ? 10.901 15.252 40.885 1.00 76.19 518 ARG A O 1
ATOM 4057 N N . GLU A 1 519 ? 12.435 13.632 40.562 1.00 80.44 519 GLU A N 1
ATOM 4058 C CA . GLU A 1 519 ? 13.276 14.325 39.570 1.00 80.44 519 GLU A CA 1
ATOM 4059 C C . GLU A 1 519 ? 12.622 14.476 38.184 1.00 80.44 519 GLU A C 1
ATOM 4061 O O . GLU A 1 519 ? 13.074 15.284 37.379 1.00 80.44 519 GLU A O 1
ATOM 4066 N N . LEU A 1 520 ? 11.520 13.765 37.902 1.00 83.00 520 LEU A N 1
ATOM 4067 C CA . LEU A 1 520 ? 10.759 13.937 36.652 1.00 83.00 520 LEU A CA 1
ATOM 4068 C C . LEU A 1 520 ? 10.095 15.317 36.532 1.00 83.00 520 LEU A C 1
ATOM 4070 O O . LEU A 1 520 ? 9.658 15.688 35.442 1.00 83.00 520 LEU A O 1
ATOM 4074 N N . VAL A 1 521 ? 9.951 16.045 37.642 1.00 86.50 521 VAL A N 1
ATOM 4075 C CA . VAL A 1 521 ? 9.295 17.353 37.667 1.00 86.50 521 VAL A CA 1
ATOM 4076 C C . VAL A 1 521 ? 10.321 18.450 37.431 1.00 86.50 521 VAL A C 1
ATOM 4078 O O . VAL A 1 521 ? 11.282 18.579 38.182 1.00 86.50 521 VAL A O 1
ATOM 4081 N N . ASP A 1 522 ? 10.079 19.277 36.417 1.00 82.69 522 ASP A N 1
ATOM 4082 C CA . ASP A 1 522 ? 10.934 20.425 36.118 1.00 82.69 522 ASP A CA 1
ATOM 4083 C C . ASP A 1 522 ? 10.960 21.427 37.289 1.00 82.69 522 ASP A C 1
ATOM 4085 O O . ASP A 1 522 ? 9.914 21.889 37.758 1.00 82.69 522 ASP A O 1
ATOM 4089 N N . GLU A 1 523 ? 12.161 21.784 37.750 1.00 82.19 523 GLU A N 1
ATOM 4090 C CA . GLU A 1 523 ? 12.353 22.671 38.904 1.00 82.19 523 GLU A CA 1
ATOM 4091 C C . GLU A 1 523 ? 11.912 24.117 38.636 1.00 82.19 523 GLU A C 1
ATOM 4093 O O . GLU A 1 523 ? 11.483 24.818 39.556 1.00 82.19 523 GLU A O 1
ATOM 4098 N N . LYS A 1 524 ? 11.996 24.585 37.382 1.00 82.44 524 LYS A N 1
ATOM 4099 C CA . LYS A 1 524 ? 11.661 25.969 37.011 1.00 82.44 524 LYS A CA 1
ATOM 4100 C C . LYS A 1 524 ? 10.152 26.161 36.930 1.00 82.44 524 LYS A C 1
ATOM 4102 O O . LYS A 1 524 ? 9.631 27.203 37.337 1.00 82.44 524 LYS A O 1
ATOM 4107 N N . HIS A 1 525 ? 9.440 25.166 36.406 1.00 86.38 525 HIS A N 1
ATOM 4108 C CA . HIS A 1 525 ? 7.998 25.225 36.180 1.00 86.38 525 HIS A CA 1
ATOM 4109 C C . HIS A 1 525 ? 7.265 23.968 36.687 1.00 86.38 525 HIS A C 1
ATOM 4111 O O . HIS A 1 525 ? 6.565 23.304 35.914 1.00 86.38 525 HIS A O 1
ATOM 4117 N N . PRO A 1 526 ? 7.312 23.674 38.002 1.00 86.94 526 PRO A N 1
ATOM 4118 C CA . PRO A 1 526 ? 6.857 22.393 38.546 1.00 86.94 526 PRO A CA 1
ATOM 4119 C C . PRO A 1 526 ? 5.354 22.159 38.362 1.00 86.94 526 PRO A C 1
ATOM 4121 O O . PRO A 1 526 ? 4.912 21.049 38.084 1.00 86.94 526 PRO A O 1
ATOM 4124 N N . PHE A 1 527 ? 4.536 23.210 38.460 1.00 88.25 527 PHE A N 1
ATOM 4125 C CA . PHE A 1 527 ? 3.091 23.078 38.269 1.00 88.25 527 PHE A CA 1
ATOM 4126 C C . PHE A 1 527 ? 2.713 22.785 36.808 1.00 88.25 527 PHE A C 1
ATOM 4128 O O . PHE A 1 527 ? 1.863 21.933 36.548 1.00 88.25 527 PHE A O 1
ATOM 4135 N N . LEU A 1 528 ? 3.364 23.458 35.851 1.00 88.62 528 LEU A N 1
ATOM 4136 C CA . LEU A 1 528 ? 3.147 23.216 34.423 1.00 88.62 528 LEU A CA 1
ATOM 4137 C C . LEU A 1 528 ? 3.626 21.813 34.035 1.00 88.62 528 LEU A C 1
ATOM 4139 O O . LEU A 1 528 ? 2.892 21.093 33.361 1.00 88.62 528 LEU A O 1
ATOM 4143 N N . SER A 1 529 ? 4.802 21.413 34.526 1.00 91.44 529 SER A N 1
ATOM 4144 C CA . SER A 1 529 ? 5.351 20.065 34.370 1.00 91.44 529 SER A CA 1
ATOM 4145 C C . SER A 1 529 ? 4.345 18.996 34.807 1.00 91.44 529 SER A C 1
ATOM 4147 O O . SER A 1 529 ? 4.010 18.106 34.028 1.00 91.44 529 SER A O 1
ATOM 4149 N N . LEU A 1 530 ? 3.747 19.136 35.994 1.00 92.50 530 LEU A N 1
ATOM 4150 C CA . LEU A 1 530 ? 2.759 18.179 36.502 1.00 92.50 530 LEU A CA 1
ATOM 4151 C C . LEU A 1 530 ? 1.446 18.151 35.711 1.00 92.50 530 LEU A C 1
ATOM 4153 O O . LEU A 1 530 ? 0.844 17.086 35.567 1.00 92.50 530 LEU A O 1
ATOM 4157 N N . ILE A 1 531 ? 0.976 19.293 35.196 1.00 92.50 531 ILE A N 1
ATOM 4158 C CA . ILE A 1 531 ? -0.193 19.329 34.301 1.00 92.50 531 ILE A CA 1
ATOM 4159 C C . ILE A 1 531 ? 0.117 18.592 32.997 1.00 92.50 531 ILE A C 1
ATOM 4161 O O . ILE A 1 531 ? -0.695 17.784 32.542 1.00 92.50 531 ILE A O 1
ATOM 4165 N N . LEU A 1 532 ? 1.282 18.849 32.401 1.00 93.00 532 LEU A N 1
ATOM 4166 C CA . LEU A 1 532 ? 1.701 18.207 31.158 1.00 93.00 532 LEU A CA 1
ATOM 4167 C C . LEU A 1 532 ? 1.943 16.707 31.352 1.00 93.00 532 LEU A C 1
ATOM 4169 O O . LEU A 1 532 ? 1.520 15.925 30.505 1.00 93.00 532 LEU A O 1
ATOM 4173 N N . LEU A 1 533 ? 2.515 16.288 32.485 1.00 93.38 533 LEU A N 1
ATOM 4174 C CA . LEU A 1 533 ? 2.701 14.881 32.843 1.00 93.38 533 LEU A CA 1
ATOM 4175 C C . LEU A 1 533 ? 1.353 14.169 33.041 1.00 93.38 533 LEU A C 1
ATOM 4177 O O . LEU A 1 533 ? 1.141 13.078 32.512 1.00 93.38 533 LEU A O 1
ATOM 4181 N N . ALA A 1 534 ? 0.400 14.802 33.734 1.00 93.75 534 ALA A N 1
ATOM 4182 C CA . ALA A 1 534 ? -0.963 14.285 33.850 1.00 93.75 534 ALA A CA 1
ATOM 4183 C C . ALA A 1 534 ? -1.642 14.183 32.471 1.00 93.75 534 ALA A C 1
ATOM 4185 O O . ALA A 1 534 ? -2.267 13.167 32.158 1.00 93.75 534 ALA A O 1
ATOM 4186 N N . GLY A 1 535 ? -1.468 15.193 31.613 1.00 94.69 535 GLY A N 1
ATOM 4187 C CA . GLY A 1 535 ? -1.910 15.168 30.218 1.00 94.69 535 GLY A CA 1
ATOM 4188 C C . GLY A 1 535 ? -1.272 14.031 29.411 1.00 94.69 535 GLY A C 1
ATOM 4189 O O . GLY A 1 535 ? -1.974 13.334 28.676 1.00 94.69 535 GLY A O 1
ATOM 4190 N N . ALA A 1 536 ? 0.028 13.786 29.599 1.00 95.25 536 ALA A N 1
ATOM 4191 C CA . ALA A 1 536 ? 0.760 12.690 28.975 1.00 95.25 536 ALA A CA 1
ATOM 4192 C C . ALA A 1 536 ? 0.201 11.334 29.416 1.00 95.25 536 ALA A C 1
ATOM 4194 O O . ALA A 1 536 ? -0.079 10.503 28.562 1.00 95.25 536 ALA A O 1
ATOM 4195 N N . ILE A 1 537 ? -0.069 11.121 30.710 1.00 94.88 537 ILE A N 1
ATOM 4196 C CA . ILE A 1 537 ? -0.701 9.886 31.213 1.00 94.88 537 ILE A CA 1
ATOM 4197 C C . ILE A 1 537 ? -2.061 9.653 30.538 1.00 94.88 537 ILE A C 1
ATOM 4199 O O . ILE A 1 537 ? -2.330 8.554 30.042 1.00 94.88 537 ILE A O 1
ATOM 4203 N N . TYR A 1 538 ? -2.903 10.689 30.462 1.00 95.00 538 TYR A N 1
ATOM 4204 C CA . TYR A 1 538 ? -4.202 10.608 29.790 1.00 95.00 538 TYR A CA 1
ATOM 4205 C C . TYR A 1 538 ? -4.076 10.257 28.306 1.00 95.00 538 TYR A C 1
ATOM 4207 O O . TYR A 1 538 ? -4.862 9.460 27.789 1.00 95.00 538 TYR A O 1
ATOM 4215 N N . TRP A 1 539 ? -3.086 10.824 27.621 1.00 96.56 539 TRP A N 1
ATOM 4216 C CA . TRP A 1 539 ? -2.818 10.533 26.220 1.00 96.56 539 TRP A CA 1
ATOM 4217 C C . TRP A 1 539 ? -2.294 9.104 26.021 1.00 96.56 539 TRP A C 1
ATOM 4219 O O . TRP A 1 539 ? -2.925 8.316 25.316 1.00 96.56 539 TRP A O 1
ATOM 4229 N N . ILE A 1 540 ? -1.205 8.752 26.711 1.00 96.75 540 ILE A N 1
ATOM 4230 C CA . ILE A 1 540 ? -0.479 7.478 26.605 1.00 96.75 540 ILE A CA 1
ATOM 4231 C C . ILE A 1 540 ? -1.390 6.287 26.930 1.00 96.75 540 ILE A C 1
ATOM 4233 O O . ILE A 1 540 ? -1.350 5.260 26.247 1.00 96.75 540 ILE A O 1
ATOM 4237 N N . MET A 1 541 ? -2.228 6.404 27.966 1.00 96.06 541 MET A N 1
ATOM 4238 C CA . MET A 1 541 ? -3.135 5.328 28.383 1.00 96.06 541 MET A CA 1
ATOM 4239 C C . MET A 1 541 ? -4.498 5.383 27.682 1.00 96.06 541 MET A C 1
ATOM 4241 O O . MET A 1 541 ? -5.159 4.350 27.550 1.00 96.06 541 MET A O 1
ATOM 4245 N N . GLY A 1 542 ? -4.946 6.561 27.241 1.00 94.31 542 GLY A N 1
ATOM 4246 C CA . GLY A 1 542 ? -6.271 6.761 26.651 1.00 94.31 542 GLY A CA 1
ATOM 4247 C C . GLY A 1 542 ? -6.324 6.501 25.149 1.00 94.31 542 GLY A C 1
ATOM 4248 O O . GLY A 1 542 ? -7.256 5.855 24.668 1.00 94.31 542 GLY A O 1
ATOM 4249 N N . PHE A 1 543 ? -5.322 6.951 24.392 1.00 95.44 543 PHE A N 1
ATOM 4250 C CA . PHE A 1 543 ? -5.297 6.831 22.933 1.00 95.44 543 PHE A CA 1
ATOM 4251 C C . PHE A 1 543 ? -5.390 5.383 22.406 1.00 95.44 543 PHE A C 1
ATOM 4253 O O . PHE A 1 543 ? -6.103 5.176 21.417 1.00 95.44 543 PHE A O 1
ATOM 4260 N N . PRO A 1 544 ? -4.818 4.347 23.066 1.00 95.38 544 PRO A N 1
ATOM 4261 C CA . PRO A 1 544 ? -5.011 2.951 22.661 1.00 95.38 544 PRO A CA 1
ATOM 4262 C C . PRO A 1 544 ? -6.484 2.526 22.537 1.00 95.38 544 PRO A C 1
ATOM 4264 O O . PRO A 1 544 ? -6.822 1.726 21.665 1.00 95.38 544 PRO A O 1
ATOM 4267 N N . VAL A 1 545 ? -7.394 3.103 23.334 1.00 92.50 545 VAL A N 1
ATOM 4268 C CA . VAL A 1 545 ? -8.847 2.866 23.220 1.00 92.50 545 VAL A CA 1
ATOM 4269 C C . VAL A 1 545 ? -9.363 3.276 21.838 1.00 92.50 545 VAL A C 1
ATOM 4271 O O . VAL A 1 545 ? -10.145 2.551 21.216 1.00 92.50 545 VAL A O 1
ATOM 4274 N N . LEU A 1 546 ? -8.900 4.427 21.342 1.00 91.75 546 LEU A N 1
ATOM 4275 C CA . LEU A 1 546 ? -9.268 4.974 20.038 1.00 91.75 546 LEU A CA 1
ATOM 4276 C C . LEU A 1 546 ? -8.644 4.165 18.897 1.00 91.75 546 LEU A C 1
ATOM 4278 O O . LEU A 1 546 ? -9.326 3.915 17.903 1.00 91.75 546 LEU A O 1
ATOM 4282 N N . ILE A 1 547 ? -7.395 3.707 19.057 1.00 92.44 547 ILE A N 1
ATOM 4283 C CA . ILE A 1 547 ? -6.724 2.833 18.082 1.00 92.44 547 ILE A CA 1
ATOM 4284 C C . ILE A 1 547 ? -7.512 1.534 17.911 1.00 92.44 547 ILE A C 1
ATOM 4286 O O . ILE A 1 547 ? -7.906 1.203 16.795 1.00 92.44 547 ILE A O 1
ATOM 4290 N N . VAL A 1 548 ? -7.803 0.818 19.002 1.00 90.50 548 VAL A N 1
ATOM 4291 C CA . VAL A 1 548 ? -8.531 -0.464 18.951 1.00 90.50 548 VAL A CA 1
ATOM 4292 C C . VAL A 1 548 ? -9.868 -0.304 18.226 1.00 90.50 548 VAL A C 1
ATOM 4294 O O . VAL A 1 548 ? -10.227 -1.119 17.377 1.00 90.50 548 VAL A O 1
ATOM 4297 N N . GLN A 1 549 ? -10.584 0.791 18.485 1.00 86.38 549 GLN A N 1
ATOM 4298 C CA . GLN A 1 549 ? -11.830 1.098 17.785 1.00 86.38 549 GLN A CA 1
ATOM 4299 C C . GLN A 1 549 ? -11.647 1.406 16.317 1.00 86.38 549 GLN A C 1
ATOM 4301 O O . GLN A 1 549 ? -12.467 0.988 15.504 1.00 86.38 549 GLN A O 1
ATOM 4306 N N . TRP A 1 550 ? -10.624 2.185 15.984 1.00 86.75 550 TRP A N 1
ATOM 4307 C CA . TRP A 1 550 ? -10.320 2.532 14.610 1.00 86.75 550 TRP A CA 1
ATOM 4308 C C . TRP A 1 550 ? -10.042 1.271 13.793 1.00 86.75 550 TRP A C 1
ATOM 4310 O O . TRP A 1 550 ? -10.661 1.063 12.750 1.00 86.75 550 TRP A O 1
ATOM 4320 N N . LEU A 1 551 ? -9.213 0.374 14.328 1.00 86.44 551 LEU A N 1
ATOM 4321 C CA . LEU A 1 551 ? -8.880 -0.905 13.704 1.00 86.44 551 LEU A CA 1
ATOM 4322 C C . LEU A 1 551 ? -10.088 -1.857 13.618 1.00 86.44 551 LEU A C 1
ATOM 4324 O O . LEU A 1 551 ? -10.227 -2.618 12.657 1.00 86.44 551 LEU A O 1
ATOM 4328 N N . ALA A 1 552 ? -11.020 -1.781 14.571 1.00 83.88 552 ALA A N 1
ATOM 4329 C CA . ALA A 1 552 ? -12.252 -2.569 14.554 1.00 83.88 552 ALA A CA 1
ATOM 4330 C C . ALA A 1 552 ? -13.279 -2.121 13.488 1.00 83.88 552 ALA A C 1
ATOM 4332 O O . ALA A 1 552 ? -14.311 -2.776 13.335 1.00 83.88 552 ALA A O 1
ATOM 4333 N N . ARG A 1 553 ? -13.031 -1.041 12.725 1.00 79.00 553 ARG A N 1
ATOM 4334 C CA . ARG A 1 553 ? -13.948 -0.544 11.673 1.00 79.00 553 ARG A CA 1
ATOM 4335 C C . ARG A 1 553 ? -13.860 -1.287 10.331 1.00 79.00 553 ARG A C 1
ATOM 4337 O O . ARG A 1 553 ? -14.730 -1.066 9.492 1.00 79.00 553 ARG A O 1
ATOM 4344 N N . GLY A 1 554 ? -12.872 -2.163 10.113 1.00 66.44 554 GLY A N 1
ATOM 4345 C CA . GLY A 1 554 ? -12.805 -3.040 8.931 1.00 66.44 554 GLY A CA 1
ATOM 4346 C C . GLY A 1 554 ? -11.613 -2.818 7.985 1.00 66.44 554 GLY A C 1
ATOM 4347 O O . GLY A 1 554 ? -10.547 -2.363 8.379 1.00 66.44 554 GLY A O 1
ATOM 4348 N N . GLU A 1 555 ? -11.785 -3.205 6.719 1.00 60.69 555 GLU A N 1
ATOM 4349 C CA . GLU A 1 555 ? -10.706 -3.605 5.791 1.00 60.69 555 GLU A CA 1
ATOM 4350 C C . GLU A 1 555 ? -9.818 -2.466 5.260 1.00 60.69 555 GLU A C 1
ATOM 4352 O O . GLU A 1 555 ? -8.683 -2.716 4.868 1.00 60.69 555 GLU A O 1
ATOM 4357 N N . LEU A 1 556 ? -10.291 -1.216 5.296 1.00 54.47 556 LEU A N 1
ATOM 4358 C CA . LEU A 1 556 ? -9.541 -0.030 4.843 1.00 54.47 556 LEU A CA 1
ATOM 4359 C C . LEU A 1 556 ? -8.477 0.453 5.851 1.00 54.47 556 LEU A C 1
ATOM 4361 O O . LEU A 1 556 ? -7.797 1.441 5.591 1.00 54.47 556 LEU A O 1
ATOM 4365 N N . TYR A 1 557 ? -8.330 -0.217 6.998 1.00 68.69 557 TYR A N 1
ATOM 4366 C CA . TYR A 1 557 ? -7.506 0.252 8.121 1.00 68.69 557 TYR A CA 1
ATOM 4367 C C . TYR A 1 557 ? -6.298 -0.643 8.429 1.00 68.69 557 TYR A C 1
ATOM 4369 O O . TYR A 1 557 ? -5.609 -0.410 9.423 1.00 68.69 557 TYR A O 1
ATOM 4377 N N . LEU A 1 558 ? -6.010 -1.637 7.578 1.00 65.88 558 LEU A N 1
ATOM 4378 C CA . LEU A 1 558 ? -4.940 -2.621 7.799 1.00 65.88 558 LEU A CA 1
ATOM 4379 C C . LEU A 1 558 ? -3.547 -1.992 7.975 1.00 65.88 558 LEU A C 1
ATOM 4381 O O . LEU A 1 558 ? -2.768 -2.479 8.784 1.00 65.88 558 LEU A O 1
ATOM 4385 N N . LEU A 1 559 ? -3.266 -0.883 7.285 1.00 77.50 559 LEU A N 1
ATOM 4386 C CA . LEU A 1 559 ? -1.994 -0.148 7.361 1.00 77.50 559 LEU A CA 1
ATOM 4387 C C . LEU A 1 559 ? -2.055 1.083 8.276 1.00 77.50 559 LEU A C 1
ATOM 4389 O O . LEU A 1 559 ? -1.133 1.890 8.298 1.00 77.50 559 LEU A O 1
ATOM 4393 N N . SER A 1 560 ? -3.145 1.268 9.027 1.00 85.56 560 SER A N 1
ATOM 4394 C CA . SER A 1 560 ? -3.304 2.478 9.841 1.00 85.56 560 SER A CA 1
ATOM 4395 C C . SER A 1 560 ? -2.533 2.440 11.163 1.00 85.56 560 SER A C 1
ATOM 4397 O O . SER A 1 560 ? -2.254 3.504 11.706 1.00 85.56 560 SER A O 1
ATOM 4399 N N . LEU A 1 561 ? -2.154 1.261 11.679 1.00 89.94 561 LEU A N 1
ATOM 4400 C CA . LEU A 1 561 ? -1.476 1.155 12.977 1.00 89.94 561 LEU A CA 1
ATOM 4401 C C . LEU A 1 561 ? -0.110 1.875 13.014 1.00 89.94 561 LEU A C 1
ATOM 4403 O O . LEU A 1 561 ? 0.092 2.618 13.969 1.00 89.94 561 LEU A O 1
ATOM 4407 N N . PRO A 1 562 ? 0.786 1.760 12.010 1.00 89.00 562 PRO A N 1
ATOM 4408 C CA . PRO A 1 562 ? 2.018 2.555 11.971 1.00 89.00 562 PRO A CA 1
ATOM 4409 C C . PRO A 1 562 ? 1.769 4.066 12.041 1.00 89.00 562 PRO A C 1
ATOM 4411 O O . PRO A 1 562 ? 2.366 4.754 12.862 1.00 89.00 562 PRO A O 1
ATOM 4414 N N . VAL A 1 563 ? 0.815 4.580 11.257 1.00 89.25 563 VAL A N 1
ATOM 4415 C CA . VAL A 1 563 ? 0.461 6.011 11.259 1.00 89.25 563 VAL A CA 1
ATOM 4416 C C . VAL A 1 563 ? -0.123 6.438 12.609 1.00 89.25 563 VAL A C 1
ATOM 4418 O O . VAL A 1 563 ? 0.230 7.485 13.145 1.00 89.25 563 VAL A O 1
ATOM 4421 N N . LEU A 1 564 ? -0.995 5.617 13.198 1.00 93.12 564 LEU A N 1
ATOM 4422 C CA . LEU A 1 564 ? -1.559 5.880 14.520 1.00 93.12 564 LEU A CA 1
ATOM 4423 C C . LEU A 1 564 ? -0.495 5.822 15.620 1.00 93.12 564 LEU A C 1
ATOM 4425 O O . LEU A 1 564 ? -0.569 6.616 16.551 1.00 93.12 564 LEU A O 1
ATOM 4429 N N . ALA A 1 565 ? 0.495 4.934 15.512 1.00 93.94 565 ALA A N 1
ATOM 4430 C CA . ALA A 1 565 ? 1.621 4.868 16.437 1.00 93.94 565 ALA A CA 1
ATOM 4431 C C . ALA A 1 565 ? 2.517 6.107 16.342 1.00 93.94 565 ALA A C 1
ATOM 4433 O O . ALA A 1 565 ? 2.924 6.627 17.378 1.00 93.94 565 ALA A O 1
ATOM 4434 N N . LEU A 1 566 ? 2.735 6.641 15.135 1.00 92.12 566 LEU A N 1
ATOM 4435 C CA . LEU A 1 566 ? 3.429 7.917 14.946 1.00 92.12 566 LEU A CA 1
ATOM 4436 C C . LEU A 1 566 ? 2.668 9.079 15.591 1.00 92.12 566 LEU A C 1
ATOM 4438 O O . LEU A 1 566 ? 3.272 9.867 16.308 1.00 92.12 566 LEU A O 1
ATOM 4442 N N . ILE A 1 567 ? 1.345 9.169 15.410 1.00 93.44 567 ILE A N 1
ATOM 4443 C CA . ILE A 1 567 ? 0.523 10.209 16.060 1.00 93.44 567 ILE A CA 1
ATOM 4444 C C . ILE A 1 567 ? 0.562 10.059 17.586 1.00 93.44 567 ILE A C 1
ATOM 4446 O O . ILE A 1 567 ? 0.709 11.046 18.310 1.00 93.44 567 ILE A O 1
ATOM 4450 N N . HIS A 1 568 ? 0.442 8.822 18.075 1.00 97.00 568 HIS A N 1
ATOM 4451 C CA . HIS A 1 568 ? 0.491 8.508 19.498 1.00 97.00 568 HIS A CA 1
ATOM 4452 C C . HIS A 1 568 ? 1.830 8.944 20.105 1.00 97.00 568 HIS A C 1
ATOM 4454 O O . HIS A 1 568 ? 1.835 9.644 21.116 1.00 97.00 568 HIS A O 1
ATOM 4460 N N . GLY A 1 569 ? 2.941 8.597 19.452 1.00 96.62 569 GLY A N 1
ATOM 4461 C CA . GLY A 1 569 ? 4.289 8.958 19.877 1.00 96.62 569 GLY A CA 1
ATOM 4462 C C . GLY A 1 569 ? 4.603 10.444 19.730 1.00 96.62 569 GLY A C 1
ATOM 4463 O O . GLY A 1 569 ? 5.178 11.017 20.642 1.00 96.62 569 GLY A O 1
ATOM 4464 N N . LEU A 1 570 ? 4.175 11.106 18.653 1.00 94.56 570 LEU A N 1
ATOM 4465 C CA . LEU A 1 570 ? 4.437 12.532 18.430 1.00 94.56 570 LEU A CA 1
ATOM 4466 C C . LEU A 1 570 ? 3.834 13.401 19.537 1.00 94.56 570 LEU A C 1
ATOM 4468 O O . LEU A 1 570 ? 4.511 14.257 20.098 1.00 94.56 570 LEU A O 1
ATOM 4472 N N . ILE A 1 571 ? 2.565 13.171 19.873 1.00 94.25 571 ILE A N 1
ATOM 4473 C CA . ILE A 1 571 ? 1.901 13.946 20.927 1.00 94.25 571 ILE A CA 1
ATOM 4474 C C . ILE A 1 571 ? 2.475 13.581 22.303 1.00 94.25 571 ILE A C 1
ATOM 4476 O O . ILE A 1 571 ? 2.657 14.471 23.130 1.00 94.25 571 ILE A O 1
ATOM 4480 N N . ALA A 1 572 ? 2.822 12.308 22.537 1.00 96.88 572 ALA A N 1
ATOM 4481 C CA . ALA A 1 572 ? 3.501 11.901 23.767 1.00 96.88 572 ALA A CA 1
ATOM 4482 C C . ALA A 1 572 ? 4.871 12.585 23.914 1.00 96.88 572 ALA A C 1
ATOM 4484 O O . ALA A 1 572 ? 5.170 13.094 24.989 1.00 96.88 572 ALA A O 1
ATOM 4485 N N . TRP A 1 573 ? 5.655 12.662 22.835 1.00 95.31 573 TRP A N 1
ATOM 4486 C CA . TRP A 1 573 ? 6.936 13.364 22.800 1.00 95.31 573 TRP A CA 1
ATOM 4487 C C . TRP A 1 573 ? 6.767 14.837 23.142 1.00 95.31 573 TRP A C 1
ATOM 4489 O O . TRP A 1 573 ? 7.429 15.314 24.049 1.00 95.31 573 TRP A O 1
ATOM 4499 N N . ILE A 1 574 ? 5.845 15.544 22.478 1.00 92.62 574 ILE A N 1
ATOM 4500 C CA . ILE A 1 574 ? 5.599 16.968 22.748 1.00 92.62 574 ILE A CA 1
ATOM 4501 C C . ILE A 1 574 ? 5.247 17.172 24.225 1.00 92.62 574 ILE A C 1
ATOM 4503 O O . ILE A 1 574 ? 5.835 18.023 24.883 1.00 92.62 574 ILE A O 1
ATOM 4507 N N . LEU A 1 575 ? 4.324 16.375 24.770 1.00 93.81 575 LEU A N 1
ATOM 4508 C CA . LEU A 1 575 ? 3.921 16.503 26.171 1.00 93.81 575 LEU A CA 1
ATOM 4509 C C . LEU A 1 575 ? 5.085 16.225 27.130 1.00 93.81 575 LEU A C 1
ATOM 4511 O O . LEU A 1 575 ? 5.300 17.012 28.045 1.00 93.81 575 LEU A O 1
ATOM 4515 N N . LEU A 1 576 ? 5.848 15.150 26.914 1.00 93.75 576 LEU A N 1
ATOM 4516 C CA . LEU A 1 576 ? 6.965 14.771 27.785 1.00 93.75 576 LEU A CA 1
ATOM 4517 C C . LEU A 1 576 ? 8.158 15.722 27.662 1.00 93.75 576 LEU A C 1
ATOM 4519 O O . LEU A 1 576 ? 8.746 16.077 28.677 1.00 93.75 576 LEU A O 1
ATOM 4523 N N . ARG A 1 577 ? 8.467 16.199 26.454 1.00 91.94 577 ARG A N 1
ATOM 4524 C CA . ARG A 1 577 ? 9.577 17.120 26.177 1.00 91.94 577 ARG A CA 1
ATOM 4525 C C . ARG A 1 577 ? 9.448 18.445 26.924 1.00 91.94 577 ARG A C 1
ATOM 4527 O O . ARG A 1 577 ? 10.466 19.035 27.279 1.00 91.94 577 ARG A O 1
ATOM 4534 N N . PHE A 1 578 ? 8.215 18.900 27.145 1.00 90.06 578 PHE A N 1
ATOM 4535 C CA . PHE A 1 578 ? 7.911 20.088 27.946 1.00 90.06 578 PHE A CA 1
ATOM 4536 C C . PHE A 1 578 ? 7.579 19.772 29.412 1.00 90.06 578 PHE A C 1
ATOM 4538 O O . PHE A 1 578 ? 7.543 20.690 30.228 1.00 90.06 578 PHE A O 1
ATOM 4545 N N . ALA A 1 579 ? 7.304 18.509 29.755 1.00 91.00 579 ALA A N 1
ATOM 4546 C CA . ALA A 1 579 ? 6.985 18.108 31.123 1.00 91.00 579 ALA A CA 1
ATOM 4547 C C . ALA A 1 579 ? 8.223 17.741 31.943 1.00 91.00 579 ALA A C 1
ATOM 4549 O O . ALA A 1 579 ? 8.234 17.997 33.141 1.00 91.00 579 ALA A O 1
ATOM 4550 N N . VAL A 1 580 ? 9.224 17.116 31.327 1.00 91.44 580 VAL A N 1
ATOM 4551 C CA . VAL A 1 580 ? 10.323 16.441 32.024 1.00 91.44 580 VAL A CA 1
ATOM 4552 C C . VAL A 1 580 ? 11.667 17.080 31.645 1.00 91.44 580 VAL A C 1
ATOM 4554 O O . VAL A 1 580 ? 11.828 17.487 30.488 1.00 91.44 580 VAL A O 1
ATOM 4557 N N . PRO A 1 581 ? 12.643 17.161 32.573 1.00 90.19 581 PRO A N 1
ATOM 4558 C CA . PRO A 1 581 ? 14.007 17.569 32.248 1.00 90.19 581 PRO A CA 1
ATOM 4559 C C . PRO A 1 581 ? 14.613 16.749 31.101 1.00 90.19 581 PRO A C 1
ATOM 4561 O O . PRO A 1 581 ? 14.378 15.545 30.982 1.00 90.19 581 PRO A O 1
ATOM 4564 N N . ILE A 1 582 ? 15.435 17.397 30.270 1.00 87.94 582 ILE A N 1
ATOM 4565 C CA . ILE A 1 582 ? 16.066 16.740 29.114 1.00 87.94 582 ILE A CA 1
ATOM 4566 C C . ILE A 1 582 ? 16.982 15.584 29.533 1.00 87.94 582 ILE A C 1
ATOM 4568 O O . ILE A 1 582 ? 17.058 14.583 28.828 1.00 87.94 582 ILE A O 1
ATOM 4572 N N . GLU A 1 583 ? 17.588 15.660 30.719 1.00 87.06 583 GLU A N 1
ATOM 4573 C CA . GLU A 1 583 ? 18.471 14.601 31.215 1.00 87.06 583 GLU A CA 1
ATOM 4574 C C . GLU A 1 583 ? 17.723 13.297 31.482 1.00 87.06 583 GLU A C 1
ATOM 4576 O O . GLU A 1 583 ? 18.200 12.230 31.108 1.00 87.06 583 GLU A O 1
ATOM 4581 N N . SER A 1 584 ? 16.485 13.364 31.979 1.00 89.12 584 SER A N 1
ATOM 4582 C CA . SER A 1 584 ? 15.655 12.164 32.123 1.00 89.12 584 SER A CA 1
ATOM 4583 C C . SER A 1 584 ? 15.245 11.570 30.769 1.00 89.12 584 SER A C 1
ATOM 4585 O O . SER A 1 584 ? 14.942 10.381 30.680 1.00 89.12 584 SER A O 1
ATOM 4587 N N . ILE A 1 585 ? 15.209 12.377 29.700 1.00 90.50 585 ILE A N 1
ATOM 4588 C CA . ILE A 1 585 ? 15.002 11.880 28.334 1.00 90.50 585 ILE A CA 1
ATOM 4589 C C . ILE A 1 585 ? 16.279 11.182 27.853 1.00 90.50 585 ILE A C 1
ATOM 4591 O O . ILE A 1 585 ? 16.191 10.061 27.348 1.00 90.50 585 ILE A O 1
ATOM 4595 N N . HIS A 1 586 ? 17.454 11.783 28.066 1.00 90.88 586 HIS A N 1
ATOM 4596 C CA . HIS A 1 586 ? 18.747 11.168 27.749 1.00 90.88 586 HIS A CA 1
ATOM 4597 C C . HIS A 1 586 ? 18.953 9.830 28.468 1.00 90.88 586 HIS A C 1
ATOM 4599 O O . HIS A 1 586 ? 19.463 8.894 27.857 1.00 90.88 586 HIS A O 1
ATOM 4605 N N . ASP A 1 587 ? 18.482 9.687 29.707 1.00 87.44 587 ASP A N 1
ATOM 4606 C CA . ASP A 1 587 ? 18.564 8.423 30.447 1.00 87.44 587 ASP A CA 1
ATOM 4607 C C . ASP A 1 587 ? 17.830 7.265 29.752 1.00 87.44 587 ASP A C 1
ATOM 4609 O O . ASP A 1 587 ? 18.190 6.101 29.940 1.00 87.44 587 ASP A O 1
ATOM 4613 N N . ILE A 1 588 ? 16.809 7.571 28.945 1.00 89.12 588 ILE A N 1
ATOM 4614 C CA . ILE A 1 588 ? 15.961 6.582 28.275 1.00 89.12 588 ILE A CA 1
ATOM 4615 C C . ILE A 1 588 ? 16.377 6.377 26.816 1.00 89.12 588 ILE A C 1
ATOM 4617 O O . ILE A 1 588 ? 16.476 5.236 26.365 1.00 89.12 588 ILE A O 1
ATOM 4621 N N . VAL A 1 589 ? 16.574 7.458 26.052 1.00 92.44 589 VAL A N 1
ATOM 4622 C CA . VAL A 1 589 ? 16.866 7.369 24.607 1.00 92.44 589 VAL A CA 1
ATOM 4623 C C . VAL A 1 589 ? 18.345 7.536 24.262 1.00 92.44 589 VAL A C 1
ATOM 4625 O O . VAL A 1 589 ? 18.727 7.254 23.129 1.00 92.44 589 VAL A O 1
ATOM 4628 N N . GLY A 1 590 ? 19.178 7.923 25.226 1.00 90.88 590 GLY A N 1
ATOM 4629 C CA . GLY A 1 590 ? 20.589 8.242 25.036 1.00 90.88 590 GLY A CA 1
ATOM 4630 C C . GLY A 1 590 ? 20.829 9.680 24.582 1.00 90.88 590 GLY A C 1
ATOM 4631 O O . GLY A 1 590 ? 19.936 10.354 24.060 1.00 90.88 590 GLY A O 1
ATOM 4632 N N . TYR A 1 591 ? 22.061 10.143 24.787 1.00 89.06 591 TYR A N 1
ATOM 4633 C CA . TYR A 1 591 ? 22.541 11.396 24.209 1.00 89.06 591 TYR A CA 1
ATOM 4634 C C . TYR A 1 591 ? 22.694 11.235 22.681 1.00 89.06 591 TYR A C 1
ATOM 4636 O O . TYR A 1 591 ? 23.052 10.141 22.237 1.00 89.06 591 TYR A O 1
ATOM 4644 N N . PRO A 1 592 ? 22.422 12.267 21.860 1.00 88.75 592 PRO A N 1
ATOM 4645 C CA . PRO A 1 592 ? 22.594 12.184 20.408 1.00 88.75 592 PRO A CA 1
ATOM 4646 C C . PRO A 1 592 ? 24.026 11.805 20.001 1.00 88.75 592 PRO A C 1
ATOM 4648 O O . PRO A 1 592 ? 24.982 12.425 20.462 1.00 88.75 592 PRO A O 1
ATOM 4651 N N . VAL A 1 593 ? 24.181 10.810 19.124 1.00 90.06 593 VAL A N 1
ATOM 4652 C CA . VAL A 1 593 ? 25.492 10.330 18.630 1.00 90.06 593 VAL A CA 1
ATOM 4653 C C . VAL A 1 593 ? 25.613 10.340 17.104 1.00 90.06 593 VAL A C 1
ATOM 4655 O O . VAL A 1 593 ? 26.678 10.038 16.573 1.00 90.06 593 VAL A O 1
ATOM 4658 N N . LEU A 1 594 ? 24.533 10.648 16.379 1.00 86.50 594 LEU A N 1
ATOM 4659 C CA . LEU A 1 594 ? 24.478 10.624 14.912 1.00 86.50 594 LEU A CA 1
ATOM 4660 C C . LEU A 1 594 ? 24.639 12.016 14.281 1.00 86.50 594 LEU A C 1
ATOM 4662 O O . LEU A 1 594 ? 24.504 12.139 13.063 1.00 86.50 594 LEU A O 1
ATOM 4666 N N . ASP A 1 595 ? 24.878 13.052 15.092 1.00 83.62 595 ASP A N 1
ATOM 4667 C CA . ASP A 1 595 ? 24.999 14.460 14.679 1.00 83.62 595 ASP A CA 1
ATOM 4668 C C . ASP A 1 595 ? 23.820 14.960 13.824 1.00 83.62 595 ASP A C 1
ATOM 4670 O O . ASP A 1 595 ? 23.961 15.804 12.933 1.00 83.62 595 ASP A O 1
ATOM 4674 N N . TRP A 1 596 ? 22.616 14.437 14.075 1.00 85.00 596 TRP A N 1
ATOM 4675 C CA . TRP A 1 596 ? 21.420 14.926 13.397 1.00 85.00 596 TRP A CA 1
ATOM 4676 C C . TRP A 1 596 ? 21.081 16.342 13.859 1.00 85.00 596 TRP A C 1
ATOM 4678 O O . TRP A 1 596 ? 21.266 16.678 15.030 1.00 85.00 596 TRP A O 1
ATOM 4688 N N . PRO A 1 597 ? 20.535 17.186 12.967 1.00 78.88 597 PRO A N 1
ATOM 4689 C CA . PRO A 1 597 ? 20.130 18.520 13.362 1.00 78.88 597 PRO A CA 1
ATOM 4690 C C . PRO A 1 597 ? 19.073 18.451 14.475 1.00 78.88 597 PRO A C 1
ATOM 4692 O O . PRO A 1 597 ? 18.140 17.651 14.419 1.00 78.88 597 PRO A O 1
ATOM 4695 N N . TRP A 1 598 ? 19.180 19.361 15.443 1.00 82.44 598 TRP A N 1
ATOM 4696 C CA . TRP A 1 598 ? 18.156 19.603 16.462 1.00 82.44 598 TRP A CA 1
ATOM 4697 C C . TRP A 1 598 ? 17.905 18.354 17.329 1.00 82.44 598 TRP A C 1
ATOM 4699 O O . TRP A 1 598 ? 18.840 17.703 17.773 1.00 82.44 598 TRP A O 1
ATOM 4709 N N . GLU A 1 599 ? 16.641 18.029 17.603 1.00 86.88 599 GLU A N 1
ATOM 4710 C CA . GLU A 1 599 ? 16.245 16.899 18.447 1.00 86.88 599 GLU A CA 1
ATOM 4711 C C . GLU A 1 599 ? 15.748 15.700 17.617 1.00 86.88 599 GLU A C 1
ATOM 4713 O O . GLU A 1 599 ? 15.101 14.803 18.157 1.00 86.88 599 GLU A O 1
ATOM 4718 N N . TRP A 1 600 ? 16.018 15.666 16.302 1.00 88.25 600 TRP A N 1
ATOM 4719 C CA . TRP A 1 600 ? 15.471 14.640 15.401 1.00 88.25 600 TRP A CA 1
ATOM 4720 C C . TRP A 1 600 ? 15.918 13.224 15.763 1.00 88.25 600 TRP A C 1
ATOM 4722 O O . TRP A 1 600 ? 15.116 12.293 15.668 1.00 88.25 600 TRP A O 1
ATOM 4732 N N . GLU A 1 601 ? 17.167 13.053 16.203 1.00 91.25 601 GLU A N 1
ATOM 4733 C CA . GLU A 1 601 ? 17.667 11.750 16.646 1.00 91.25 601 GLU A CA 1
ATOM 4734 C C . GLU A 1 601 ? 16.920 11.275 17.899 1.00 91.25 601 GLU A C 1
ATOM 4736 O O . GLU A 1 601 ? 16.360 10.177 17.901 1.00 91.25 601 GLU A O 1
ATOM 4741 N N . MET A 1 602 ? 16.849 12.112 18.940 1.00 92.56 602 MET A N 1
ATOM 4742 C CA . MET A 1 602 ? 16.149 11.773 20.187 1.00 92.56 602 MET A CA 1
ATOM 4743 C C . MET A 1 602 ? 14.669 11.496 19.940 1.00 92.56 602 MET A C 1
ATOM 4745 O O . MET A 1 602 ? 14.124 10.525 20.462 1.00 92.56 602 MET A O 1
ATOM 4749 N N . PHE A 1 603 ? 14.034 12.304 19.090 1.00 93.19 603 PHE A N 1
ATOM 4750 C CA . PHE A 1 603 ? 12.652 12.107 18.680 1.00 93.19 603 PHE A CA 1
ATOM 4751 C C . PHE A 1 603 ? 12.454 10.757 17.979 1.00 93.19 603 PHE A C 1
ATOM 4753 O O . PHE A 1 603 ? 11.553 10.003 18.345 1.00 93.19 603 PHE A O 1
ATOM 4760 N N . GLY A 1 604 ? 13.307 10.413 17.009 1.00 92.56 604 GLY A N 1
ATOM 4761 C CA . GLY A 1 604 ? 13.249 9.132 16.303 1.00 92.56 604 GLY A CA 1
ATOM 4762 C C . GLY A 1 604 ? 13.446 7.932 17.235 1.00 92.56 604 GLY A C 1
ATOM 4763 O O . GLY A 1 604 ? 12.678 6.969 17.177 1.00 92.56 604 GLY A O 1
ATOM 4764 N N . ARG A 1 605 ? 14.420 8.016 18.151 1.00 94.62 605 ARG A N 1
ATOM 4765 C CA . ARG A 1 605 ? 14.680 6.996 19.180 1.00 94.62 605 ARG A CA 1
ATOM 4766 C C . ARG A 1 605 ? 13.501 6.838 20.137 1.00 94.62 605 ARG A C 1
ATOM 4768 O O . ARG A 1 605 ? 13.068 5.714 20.399 1.00 94.62 605 ARG A O 1
ATOM 4775 N N . PHE A 1 606 ? 12.920 7.950 20.587 1.00 96.31 606 PHE A N 1
ATOM 4776 C CA . PHE A 1 606 ? 11.719 7.944 21.415 1.00 96.31 606 PHE A CA 1
ATOM 4777 C C . PHE A 1 606 ? 10.535 7.306 20.688 1.00 96.31 606 PHE A C 1
ATOM 4779 O O . PHE A 1 606 ? 9.862 6.452 21.259 1.00 96.31 606 PHE A O 1
ATOM 4786 N N . LEU A 1 607 ? 10.280 7.675 19.428 1.00 97.06 607 LEU A N 1
ATOM 4787 C CA . LEU A 1 607 ? 9.197 7.086 18.640 1.00 97.06 607 LEU A CA 1
ATOM 4788 C C . LEU A 1 607 ? 9.364 5.572 18.495 1.00 97.06 607 LEU A C 1
ATOM 4790 O O . LEU A 1 607 ? 8.388 4.832 18.637 1.00 97.06 607 LEU A O 1
ATOM 4794 N N . ALA A 1 608 ? 10.590 5.107 18.248 1.00 95.69 608 ALA A N 1
ATOM 4795 C CA . ALA A 1 608 ? 10.887 3.687 18.156 1.00 95.69 608 ALA A CA 1
ATOM 4796 C C . ALA A 1 608 ? 10.598 2.968 19.481 1.00 95.69 608 ALA A C 1
ATOM 4798 O O . ALA A 1 608 ? 9.870 1.973 19.475 1.00 95.69 608 ALA A O 1
ATOM 4799 N N . LEU A 1 609 ? 11.061 3.497 20.617 1.00 96.00 609 LEU A N 1
ATOM 4800 C CA . LEU A 1 609 ? 10.769 2.950 21.947 1.00 96.00 609 LEU A CA 1
ATOM 4801 C C . LEU A 1 609 ? 9.264 2.954 22.257 1.00 96.00 609 LEU A C 1
ATOM 4803 O O . LEU A 1 609 ? 8.682 1.941 22.642 1.00 96.00 609 LEU A O 1
ATOM 4807 N N . PHE A 1 610 ? 8.605 4.087 22.038 1.00 97.25 610 PHE A N 1
ATOM 4808 C CA . PHE A 1 610 ? 7.197 4.293 22.358 1.00 97.25 610 PHE A CA 1
ATOM 4809 C C . PHE A 1 610 ? 6.250 3.475 21.464 1.00 97.25 610 PHE A C 1
ATOM 4811 O O . PHE A 1 610 ? 5.130 3.123 21.861 1.00 97.25 610 PHE A O 1
ATOM 4818 N N . SER A 1 611 ? 6.692 3.111 20.257 1.00 96.62 611 SER A N 1
ATOM 4819 C CA . SER A 1 611 ? 5.939 2.207 19.387 1.00 96.62 611 SER A CA 1
ATOM 4820 C C . SER A 1 611 ? 5.698 0.842 20.047 1.00 96.62 611 SER A C 1
ATOM 4822 O O . SER A 1 611 ? 4.614 0.283 19.870 1.00 96.62 611 SER A O 1
ATOM 4824 N N . LEU A 1 612 ? 6.621 0.361 20.896 1.00 96.12 612 LEU A N 1
ATOM 4825 C CA . LEU A 1 612 ? 6.467 -0.891 21.641 1.00 96.12 612 LEU A CA 1
ATOM 4826 C C . LEU A 1 612 ? 5.275 -0.829 22.608 1.00 96.12 612 LEU A C 1
ATOM 4828 O O . LEU A 1 612 ? 4.446 -1.743 22.624 1.00 96.12 612 LEU A O 1
ATOM 4832 N N . TRP A 1 613 ? 5.125 0.280 23.347 1.00 96.62 613 TRP A N 1
ATOM 4833 C CA . TRP A 1 613 ? 3.940 0.529 24.177 1.00 96.62 613 TRP A CA 1
ATOM 4834 C C . TRP A 1 613 ? 2.668 0.560 23.331 1.00 96.62 613 TRP A C 1
ATOM 4836 O O . TRP A 1 613 ? 1.679 -0.082 23.675 1.00 96.62 613 TRP A O 1
ATOM 4846 N N . THR A 1 614 ? 2.688 1.268 22.200 1.00 97.50 614 THR A N 1
ATOM 4847 C CA . THR A 1 614 ? 1.507 1.378 21.334 1.00 97.50 614 THR A CA 1
ATOM 4848 C C . THR A 1 614 ? 1.057 0.014 20.814 1.00 97.50 614 THR A C 1
ATOM 4850 O O . THR A 1 614 ? -0.135 -0.305 20.865 1.00 97.50 614 THR A O 1
ATOM 4853 N N . VAL A 1 615 ? 1.998 -0.805 20.342 1.00 96.88 615 VAL A N 1
ATOM 4854 C CA . VAL A 1 615 ? 1.733 -2.163 19.856 1.00 96.88 615 VAL A CA 1
ATOM 4855 C C . VAL A 1 615 ? 1.190 -3.035 20.989 1.00 96.88 615 VAL A C 1
ATOM 4857 O O . VAL A 1 615 ? 0.143 -3.661 20.807 1.00 96.88 615 VAL A O 1
ATOM 4860 N N . GLY A 1 616 ? 1.830 -3.030 22.162 1.00 96.69 616 GLY A N 1
ATOM 4861 C CA . GLY A 1 616 ? 1.408 -3.839 23.308 1.00 96.69 616 GLY A CA 1
ATOM 4862 C C . GLY A 1 616 ? 0.046 -3.429 23.875 1.00 96.69 616 GLY A C 1
ATOM 4863 O O . GLY A 1 616 ? -0.844 -4.264 24.052 1.00 96.69 616 GLY A O 1
ATOM 4864 N N . ALA A 1 617 ? -0.184 -2.129 24.072 1.00 96.62 617 ALA A N 1
ATOM 4865 C CA . ALA A 1 617 ? -1.453 -1.610 24.574 1.00 96.62 617 ALA A CA 1
ATOM 4866 C C . ALA A 1 617 ? -2.616 -1.881 23.607 1.00 96.62 617 ALA A C 1
ATOM 4868 O O . ALA A 1 617 ? -3.725 -2.218 24.033 1.00 96.62 617 ALA A O 1
ATOM 4869 N N . THR A 1 618 ? -2.359 -1.802 22.297 1.00 95.62 618 THR A N 1
ATOM 4870 C CA . THR A 1 618 ? -3.348 -2.150 21.269 1.00 95.62 618 THR A CA 1
ATOM 4871 C C . THR A 1 618 ? -3.669 -3.646 21.290 1.00 95.62 618 THR A C 1
ATOM 4873 O O . THR A 1 618 ? -4.845 -4.009 21.237 1.00 95.62 618 THR A O 1
ATOM 4876 N N . ALA A 1 619 ? -2.662 -4.517 21.432 1.00 95.81 619 ALA A N 1
ATOM 4877 C CA . ALA A 1 619 ? -2.861 -5.963 21.560 1.00 95.81 619 ALA A CA 1
ATOM 4878 C C . ALA A 1 619 ? -3.734 -6.298 22.777 1.00 95.81 619 ALA A C 1
ATOM 4880 O O . ALA A 1 619 ? -4.762 -6.972 22.652 1.00 95.81 619 ALA A O 1
ATOM 4881 N N . GLY A 1 620 ? -3.369 -5.748 23.941 1.00 94.00 620 GLY A N 1
ATOM 4882 C CA . GLY A 1 620 ? -4.112 -5.914 25.186 1.00 94.00 620 GLY A CA 1
ATOM 4883 C C . GLY A 1 620 ? -5.558 -5.448 25.039 1.00 94.00 620 GLY A C 1
ATOM 4884 O O . GLY A 1 620 ? -6.479 -6.131 25.491 1.00 94.00 620 GLY A O 1
ATOM 4885 N N . GLY A 1 621 ? -5.786 -4.348 24.317 1.00 92.38 621 GLY A N 1
ATOM 4886 C CA . GLY A 1 621 ? -7.127 -3.831 24.098 1.00 92.38 621 GLY A CA 1
ATOM 4887 C C . GLY A 1 621 ? -7.989 -4.614 23.105 1.00 92.38 621 GLY A C 1
ATOM 4888 O O . GLY A 1 621 ? -9.191 -4.782 23.340 1.00 92.38 621 GLY A O 1
ATOM 4889 N N . ILE A 1 622 ? -7.402 -5.174 22.043 1.00 92.31 622 ILE A N 1
ATOM 4890 C CA . ILE A 1 622 ? -8.098 -6.096 21.126 1.00 92.31 622 ILE A CA 1
ATOM 4891 C C . ILE A 1 622 ? -8.547 -7.352 21.888 1.00 92.31 622 ILE A C 1
ATOM 4893 O O . ILE A 1 622 ? -9.700 -7.774 21.772 1.00 92.31 622 ILE A O 1
ATOM 4897 N N . ILE A 1 623 ? -7.673 -7.920 22.725 1.00 91.75 623 ILE A N 1
ATOM 4898 C CA . ILE A 1 623 ? -7.990 -9.093 23.557 1.00 91.75 623 ILE A CA 1
ATOM 4899 C C . ILE A 1 623 ? -9.055 -8.736 24.609 1.00 91.75 623 ILE A C 1
ATOM 4901 O O . ILE A 1 623 ? -10.024 -9.480 24.821 1.00 91.75 623 ILE A O 1
ATOM 4905 N N . ALA A 1 624 ? -8.926 -7.574 25.258 1.00 89.62 624 ALA A N 1
ATOM 4906 C CA . ALA A 1 624 ? -9.877 -7.110 26.262 1.00 89.62 624 ALA A CA 1
ATOM 4907 C C . ALA A 1 624 ? -11.292 -6.969 25.683 1.00 89.62 624 ALA A C 1
ATOM 4909 O O . ALA A 1 624 ? -12.256 -7.460 26.283 1.00 89.62 624 ALA A O 1
ATOM 4910 N N . SER A 1 625 ? -11.395 -6.383 24.489 1.00 87.06 625 SER A N 1
ATOM 4911 C CA . SER A 1 625 ? -12.649 -6.058 23.807 1.00 87.06 625 SER A CA 1
ATOM 4912 C C . SER A 1 625 ? -13.124 -7.117 22.798 1.00 87.06 625 SER A C 1
ATOM 4914 O O . SER A 1 625 ? -14.078 -6.862 22.059 1.00 87.06 625 SER A O 1
ATOM 4916 N N . TRP A 1 626 ? -12.541 -8.327 22.799 1.00 86.44 626 TRP A N 1
ATOM 4917 C CA . TRP A 1 626 ? -12.763 -9.373 21.781 1.00 86.44 626 TRP A CA 1
ATOM 4918 C C . TRP A 1 626 ? -14.238 -9.698 21.475 1.00 86.44 626 TRP A C 1
ATOM 4920 O O . TRP A 1 626 ? -14.605 -9.963 20.331 1.00 86.44 626 TRP A O 1
ATOM 4930 N N . HIS A 1 627 ? -15.106 -9.644 22.486 1.00 81.94 627 HIS A N 1
ATOM 4931 C CA . HIS A 1 627 ? -16.535 -9.966 22.360 1.00 81.94 627 HIS A CA 1
ATOM 4932 C C . HIS A 1 627 ? -17.438 -8.729 22.235 1.00 81.94 627 HIS A C 1
ATOM 4934 O O . HIS A 1 627 ? -18.658 -8.864 22.206 1.00 81.94 627 HIS A O 1
ATOM 4940 N N . ILE A 1 628 ? -16.852 -7.530 22.215 1.00 77.19 628 ILE A N 1
ATOM 4941 C CA . ILE A 1 628 ? -17.572 -6.253 22.190 1.00 77.19 628 ILE A CA 1
ATOM 4942 C C . ILE A 1 628 ? -17.722 -5.753 20.754 1.00 77.19 628 ILE A C 1
ATOM 4944 O O . ILE A 1 628 ? -18.809 -5.328 20.363 1.00 77.19 628 ILE A O 1
ATOM 4948 N N . PHE A 1 629 ? -16.652 -5.826 19.957 1.00 72.75 629 PHE A N 1
ATOM 4949 C CA . PHE A 1 629 ? -16.659 -5.335 18.582 1.00 72.75 629 PHE A CA 1
ATOM 4950 C C . PHE A 1 629 ? -16.793 -6.473 17.556 1.00 72.75 629 PHE A C 1
ATOM 4952 O O . PHE A 1 629 ? -16.038 -7.446 17.609 1.00 72.75 629 PHE A O 1
ATOM 4959 N N . PRO A 1 630 ? -17.687 -6.349 16.555 1.00 68.75 630 PRO A N 1
ATOM 4960 C CA . PRO A 1 630 ? -17.809 -7.344 15.486 1.00 68.75 630 PRO A CA 1
ATOM 4961 C C . PRO A 1 630 ? -16.568 -7.398 14.571 1.00 68.75 630 PRO A C 1
ATOM 4963 O O . PRO A 1 630 ? -16.304 -8.429 13.956 1.00 68.75 630 PRO A O 1
ATOM 4966 N N . GLY A 1 631 ? -15.781 -6.315 14.501 1.00 78.69 631 GLY A N 1
ATOM 4967 C CA . GLY A 1 631 ? -14.582 -6.188 13.661 1.00 78.69 631 GLY A CA 1
ATOM 4968 C C . GLY A 1 631 ? -13.257 -6.591 14.321 1.00 78.69 631 GLY A C 1
ATOM 4969 O O . GLY A 1 631 ? -12.195 -6.202 13.846 1.00 78.69 631 GLY A O 1
ATOM 4970 N N . ASN A 1 632 ? -13.260 -7.369 15.404 1.00 79.56 632 ASN A N 1
ATOM 4971 C CA . ASN A 1 632 ? -12.004 -7.718 16.086 1.00 79.56 632 ASN A CA 1
ATOM 4972 C C . ASN A 1 632 ? -11.054 -8.584 15.251 1.00 79.56 632 ASN A C 1
ATOM 4974 O O . ASN A 1 632 ? -9.842 -8.477 15.403 1.00 79.56 632 ASN A O 1
ATOM 4978 N N . LYS A 1 633 ? -11.573 -9.375 14.303 1.00 84.00 633 LYS A N 1
ATOM 4979 C CA . LYS A 1 633 ? -10.724 -10.119 13.357 1.00 84.00 633 LYS A CA 1
ATOM 4980 C C . LYS A 1 633 ? -9.940 -9.186 12.430 1.00 84.00 633 LYS A C 1
ATOM 4982 O O . LYS A 1 633 ? -8.767 -9.435 12.178 1.00 84.00 633 LYS A O 1
ATOM 4987 N N . SER A 1 634 ? -10.565 -8.109 11.943 1.00 81.00 634 SER A N 1
ATOM 4988 C CA . SER A 1 634 ? -9.855 -7.106 11.142 1.00 81.00 634 SER A CA 1
ATOM 4989 C C . SER A 1 634 ? -8.892 -6.291 11.995 1.00 81.00 634 SER A C 1
ATOM 4991 O O . SER A 1 634 ? -7.798 -5.999 11.528 1.00 81.00 634 SER A O 1
ATOM 4993 N N . ALA A 1 635 ? -9.260 -5.987 13.246 1.00 86.19 635 ALA A N 1
ATOM 4994 C CA . ALA A 1 635 ? -8.367 -5.296 14.167 1.00 86.19 635 ALA A CA 1
ATOM 4995 C C . ALA A 1 635 ? -7.114 -6.120 14.479 1.00 86.19 635 ALA A C 1
ATOM 4997 O O . ALA A 1 635 ? -6.011 -5.588 14.428 1.00 86.19 635 ALA A O 1
ATOM 4998 N N . LEU A 1 636 ? -7.278 -7.426 14.720 1.00 90.25 636 LEU A N 1
ATOM 4999 C CA . LEU A 1 636 ? -6.165 -8.349 14.914 1.00 90.25 636 LEU A CA 1
ATOM 5000 C C . LEU A 1 636 ? -5.277 -8.419 13.669 1.00 90.25 636 LEU A C 1
ATOM 5002 O O . LEU A 1 636 ? -4.063 -8.352 13.799 1.00 90.25 636 LEU A O 1
ATOM 5006 N N . LEU A 1 637 ? -5.856 -8.508 12.466 1.00 85.31 637 LEU A N 1
ATOM 5007 C CA . LEU A 1 637 ? -5.069 -8.542 11.230 1.00 85.31 637 LEU A CA 1
ATOM 5008 C C . LEU A 1 637 ? -4.281 -7.239 11.014 1.00 85.31 637 LEU A C 1
ATOM 5010 O O . LEU A 1 637 ? -3.099 -7.291 10.692 1.00 85.31 637 LEU A O 1
ATOM 5014 N N . ALA A 1 638 ? -4.911 -6.080 11.232 1.00 84.62 638 ALA A N 1
ATOM 5015 C CA . ALA A 1 638 ? -4.241 -4.781 11.155 1.00 84.62 638 ALA A CA 1
ATOM 5016 C C . ALA A 1 638 ? -3.124 -4.653 12.201 1.00 84.62 638 ALA A C 1
ATOM 5018 O O . ALA A 1 638 ? -2.055 -4.117 11.918 1.00 84.62 638 ALA A O 1
ATOM 5019 N N . TRP A 1 639 ? -3.363 -5.183 13.403 1.00 93.38 639 TRP A N 1
ATOM 5020 C CA . TRP A 1 639 ? -2.361 -5.239 14.455 1.00 93.38 639 TRP A CA 1
ATOM 5021 C C . TRP A 1 639 ? -1.188 -6.147 14.085 1.00 93.38 639 TRP A C 1
ATOM 5023 O O . TRP A 1 639 ? -0.058 -5.712 14.247 1.00 93.38 639 TRP A O 1
ATOM 5033 N N . ILE A 1 640 ? -1.424 -7.340 13.523 1.00 90.62 640 ILE A N 1
ATOM 5034 C CA . ILE A 1 640 ? -0.353 -8.242 13.059 1.00 90.62 640 ILE A CA 1
ATOM 5035 C C . ILE A 1 640 ? 0.524 -7.530 12.026 1.00 90.62 640 ILE A C 1
ATOM 5037 O O . ILE A 1 640 ? 1.741 -7.508 12.174 1.00 90.62 640 ILE A O 1
ATOM 5041 N N . VAL A 1 641 ? -0.086 -6.910 11.011 1.00 85.31 641 VAL A N 1
ATOM 5042 C CA . VAL A 1 641 ? 0.655 -6.183 9.968 1.00 85.31 641 VAL A CA 1
ATOM 5043 C C . VAL A 1 641 ? 1.459 -5.029 10.573 1.00 85.31 641 VAL A C 1
ATOM 5045 O O . VAL A 1 641 ? 2.646 -4.900 10.295 1.00 85.31 641 VAL A O 1
ATOM 5048 N N . GLY A 1 642 ? 0.850 -4.211 11.437 1.00 88.12 642 GLY A N 1
ATOM 5049 C CA . GLY A 1 642 ? 1.554 -3.102 12.080 1.00 88.12 642 GLY A CA 1
ATOM 5050 C C . GLY A 1 642 ? 2.643 -3.551 13.060 1.00 88.12 642 GLY A C 1
ATOM 5051 O O . GLY A 1 642 ? 3.694 -2.926 13.110 1.00 88.12 642 GLY A O 1
ATOM 5052 N N . ALA A 1 643 ? 2.439 -4.643 13.798 1.00 91.06 643 ALA A N 1
ATOM 5053 C CA . ALA A 1 643 ? 3.426 -5.209 14.715 1.00 91.06 643 ALA A CA 1
ATOM 5054 C C . ALA A 1 643 ? 4.636 -5.777 13.960 1.00 91.06 643 ALA A C 1
ATOM 5056 O O . ALA A 1 643 ? 5.766 -5.523 14.367 1.00 91.06 643 ALA A O 1
ATOM 5057 N N . LEU A 1 644 ? 4.414 -6.467 12.833 1.00 89.88 644 LEU A N 1
ATOM 5058 C CA . LEU A 1 644 ? 5.486 -6.958 11.957 1.00 89.88 644 LEU A CA 1
ATOM 5059 C C . LEU A 1 644 ? 6.336 -5.827 11.362 1.00 89.88 644 LEU A C 1
ATOM 5061 O O . LEU A 1 644 ? 7.494 -6.059 11.039 1.00 89.88 644 LEU A O 1
ATOM 5065 N N . LEU A 1 645 ? 5.785 -4.617 11.236 1.00 87.19 645 LEU A N 1
ATOM 5066 C CA . LEU A 1 645 ? 6.529 -3.435 10.794 1.00 87.19 645 LEU A CA 1
ATOM 5067 C C . LEU A 1 645 ? 7.232 -2.723 11.959 1.00 87.19 645 LEU A C 1
ATOM 5069 O O . LEU A 1 645 ? 8.410 -2.398 11.865 1.00 87.19 645 LEU A O 1
ATOM 5073 N N . LEU A 1 646 ? 6.518 -2.472 13.059 1.00 92.88 646 LEU A N 1
ATOM 5074 C CA . LEU A 1 646 ? 7.002 -1.623 14.150 1.00 92.88 646 LEU A CA 1
ATOM 5075 C C . LEU A 1 646 ? 7.966 -2.343 15.099 1.00 92.88 646 LEU A C 1
ATOM 5077 O O . LEU A 1 646 ? 8.934 -1.728 15.533 1.00 92.88 646 LEU A O 1
ATOM 5081 N N . ILE A 1 647 ? 7.738 -3.623 15.424 1.00 94.81 647 ILE A N 1
ATOM 5082 C CA . ILE A 1 647 ? 8.580 -4.356 16.387 1.00 94.81 647 ILE A CA 1
ATOM 5083 C C . ILE A 1 647 ? 10.029 -4.484 15.891 1.00 94.81 647 ILE A C 1
ATOM 5085 O O . ILE A 1 647 ? 10.921 -4.173 16.679 1.00 94.81 647 ILE A O 1
ATOM 5089 N N . PRO A 1 648 ? 10.312 -4.875 14.628 1.00 92.62 648 PRO A N 1
ATOM 5090 C CA . PRO A 1 648 ? 11.694 -4.957 14.150 1.00 92.62 648 PRO A CA 1
ATOM 5091 C C . PRO A 1 648 ? 12.415 -3.606 14.160 1.00 92.62 648 PRO A C 1
ATOM 5093 O O . PRO A 1 648 ? 13.572 -3.539 14.565 1.00 92.62 648 PRO A O 1
ATOM 5096 N N . ILE A 1 649 ? 11.723 -2.526 13.775 1.00 91.12 649 ILE A N 1
ATOM 5097 C CA . ILE A 1 649 ? 12.272 -1.161 13.811 1.00 91.12 649 ILE A CA 1
ATOM 5098 C C . ILE A 1 649 ? 12.562 -0.747 15.257 1.00 91.12 649 ILE A C 1
ATOM 5100 O O . ILE A 1 649 ? 13.643 -0.247 15.552 1.00 91.12 649 ILE A O 1
ATOM 5104 N N . SER A 1 650 ? 11.612 -0.991 16.163 1.00 95.75 650 SER A N 1
ATOM 5105 C CA . SER A 1 650 ? 11.758 -0.709 17.590 1.00 95.75 650 SER A CA 1
ATOM 5106 C C . SER A 1 650 ? 12.953 -1.457 18.183 1.00 95.75 650 SER A C 1
ATOM 5108 O O . SER A 1 650 ? 13.807 -0.832 18.801 1.00 95.75 650 SER A O 1
ATOM 5110 N N . TYR A 1 651 ? 13.080 -2.760 17.913 1.00 96.06 651 TYR A N 1
ATOM 5111 C CA . TYR A 1 651 ? 14.211 -3.567 18.371 1.00 96.06 651 TYR A CA 1
ATOM 5112 C C . TYR A 1 651 ? 15.545 -3.052 17.822 1.00 96.06 651 TYR A C 1
ATOM 5114 O O . TYR A 1 651 ? 16.496 -2.866 18.577 1.00 96.06 651 TYR A O 1
ATOM 5122 N N . TYR A 1 652 ? 15.614 -2.769 16.519 1.00 94.81 652 TYR A N 1
ATOM 5123 C CA . TYR A 1 652 ? 16.835 -2.260 15.905 1.00 94.81 652 TYR A CA 1
ATOM 5124 C C . TYR A 1 652 ? 17.281 -0.938 16.540 1.00 94.81 652 TYR A C 1
ATOM 5126 O O . TYR A 1 652 ? 18.434 -0.808 16.929 1.00 94.81 652 TYR A O 1
ATOM 5134 N N . VAL A 1 653 ? 16.376 0.027 16.708 1.00 93.94 653 VAL A N 1
ATOM 5135 C CA . VAL A 1 653 ? 16.736 1.353 17.237 1.00 93.94 653 VAL A CA 1
ATOM 5136 C C . VAL A 1 653 ? 17.026 1.326 18.741 1.00 93.94 653 VAL A C 1
ATOM 5138 O O . VAL A 1 653 ? 17.959 1.986 19.189 1.00 93.94 653 VAL A O 1
ATOM 5141 N N . VAL A 1 654 ? 16.234 0.583 19.523 1.00 94.31 654 VAL A N 1
ATOM 5142 C CA . VAL A 1 654 ? 16.330 0.561 20.996 1.00 94.31 654 VAL A CA 1
ATOM 5143 C C . VAL A 1 654 ? 17.459 -0.341 21.490 1.00 94.31 654 VAL A C 1
ATOM 5145 O O . VAL A 1 654 ? 18.002 -0.082 22.558 1.00 94.31 654 VAL A O 1
ATOM 5148 N N . VAL A 1 655 ? 17.809 -1.391 20.740 1.00 94.75 655 VAL A N 1
ATOM 5149 C CA . VAL A 1 655 ? 18.821 -2.375 21.151 1.00 94.75 655 VAL A CA 1
ATOM 5150 C C . VAL A 1 655 ? 20.049 -2.332 20.255 1.00 94.75 655 VAL A C 1
ATOM 5152 O O . VAL A 1 655 ? 21.151 -2.104 20.736 1.00 94.75 655 VAL A O 1
ATOM 5155 N N . VAL A 1 656 ? 19.880 -2.566 18.952 1.00 92.06 656 VAL A N 1
ATOM 5156 C CA . VAL A 1 656 ? 21.022 -2.766 18.039 1.00 92.06 656 VAL A CA 1
ATOM 5157 C C . VAL A 1 656 ? 21.792 -1.464 17.807 1.00 92.06 656 VAL A C 1
ATOM 5159 O O . VAL A 1 656 ? 23.016 -1.468 17.758 1.00 92.06 656 VAL A O 1
ATOM 5162 N N . ALA A 1 657 ? 21.074 -0.352 17.682 1.00 91.50 657 ALA A N 1
ATOM 5163 C CA . ALA A 1 657 ? 21.614 0.983 17.462 1.00 91.50 657 ALA A CA 1
ATOM 5164 C C . ALA A 1 657 ? 21.475 1.873 18.709 1.00 91.50 657 ALA A C 1
ATOM 5166 O O . ALA A 1 657 ? 21.366 3.094 18.576 1.00 91.50 657 ALA A O 1
ATOM 5167 N N . ALA A 1 658 ? 21.421 1.283 19.908 1.00 90.12 658 ALA A N 1
ATOM 5168 C CA . ALA A 1 658 ? 21.214 2.007 21.159 1.00 90.12 658 ALA A CA 1
ATOM 5169 C C . ALA A 1 658 ? 22.296 3.084 21.386 1.00 90.12 658 ALA A C 1
ATOM 5171 O O . ALA A 1 658 ? 23.481 2.834 21.188 1.00 90.12 658 ALA A O 1
ATOM 5172 N N . ALA A 1 659 ? 21.885 4.281 21.821 1.00 88.44 659 ALA A N 1
ATOM 5173 C CA . ALA A 1 659 ? 22.793 5.362 22.236 1.00 88.44 659 ALA A CA 1
ATOM 5174 C C . ALA A 1 659 ? 23.028 5.397 23.758 1.00 88.44 659 ALA A C 1
ATOM 5176 O O . ALA A 1 659 ? 23.733 6.263 24.267 1.00 88.44 659 ALA A O 1
ATOM 5177 N N . THR A 1 660 ? 22.415 4.471 24.494 1.00 86.06 660 THR A N 1
ATOM 5178 C CA . THR A 1 660 ? 22.588 4.286 25.935 1.00 86.06 660 THR A CA 1
ATOM 5179 C C . THR A 1 660 ? 22.572 2.797 26.254 1.00 86.06 660 THR A C 1
ATOM 5181 O O . THR A 1 660 ? 21.853 2.022 25.621 1.00 86.06 660 THR A O 1
ATOM 5184 N N . ASP A 1 661 ? 23.360 2.400 27.245 1.00 83.44 661 ASP A N 1
ATOM 5185 C CA . ASP A 1 661 ? 23.360 1.062 27.824 1.00 83.44 661 ASP A CA 1
ATOM 5186 C C . ASP A 1 661 ? 22.230 0.870 28.850 1.00 83.44 661 ASP A C 1
ATOM 5188 O O . ASP A 1 661 ? 21.854 -0.268 29.116 1.00 83.44 661 ASP A O 1
ATOM 5192 N N . ASN A 1 662 ? 21.609 1.945 29.355 1.00 87.69 662 ASN A N 1
ATOM 5193 C CA . ASN A 1 662 ? 20.633 1.900 30.452 1.00 87.69 662 ASN A CA 1
ATOM 5194 C C . ASN A 1 662 ? 19.469 0.924 30.223 1.00 87.69 662 ASN A C 1
ATOM 5196 O O . ASN A 1 662 ? 19.049 0.241 31.152 1.00 87.69 662 ASN A O 1
ATOM 5200 N N . LEU A 1 663 ? 18.919 0.849 29.007 1.00 90.12 663 LEU A N 1
ATOM 5201 C CA . LEU A 1 663 ? 17.842 -0.102 28.703 1.00 90.12 663 LEU A CA 1
ATOM 5202 C C . LEU A 1 663 ? 18.381 -1.489 28.345 1.00 90.12 663 LEU A C 1
ATOM 5204 O O . LEU A 1 663 ? 17.782 -2.494 28.725 1.00 90.12 663 LEU A O 1
ATOM 5208 N N . VAL A 1 664 ? 19.492 -1.545 27.610 1.00 92.69 664 VAL A N 1
ATOM 5209 C CA . VAL A 1 664 ? 20.073 -2.795 27.102 1.00 92.69 664 VAL A CA 1
ATOM 5210 C C . VAL A 1 664 ? 20.628 -3.649 28.247 1.00 92.69 664 VAL A C 1
ATOM 5212 O O . VAL A 1 664 ? 20.376 -4.850 28.267 1.00 92.69 664 VAL A O 1
ATOM 5215 N N . GLU A 1 665 ? 21.270 -3.026 29.240 1.00 92.19 665 GLU A N 1
ATOM 5216 C CA . GLU A 1 665 ? 21.804 -3.667 30.452 1.00 92.19 665 GLU A CA 1
ATOM 5217 C C . GLU A 1 665 ? 20.690 -4.222 31.358 1.00 92.19 665 GLU A C 1
ATOM 5219 O O . GLU A 1 665 ? 20.862 -5.249 32.011 1.00 92.19 665 GLU A O 1
ATOM 5224 N N . LEU A 1 666 ? 19.518 -3.574 31.385 1.00 93.44 666 LEU A N 1
ATOM 5225 C CA . LEU A 1 666 ? 18.369 -4.044 32.168 1.00 93.44 666 LEU A CA 1
ATOM 5226 C C . LEU A 1 666 ? 17.635 -5.219 31.510 1.00 93.44 666 LEU A C 1
ATOM 5228 O O . LEU A 1 666 ? 16.867 -5.911 32.183 1.00 93.44 666 LEU A O 1
ATOM 5232 N N . MET A 1 667 ? 17.833 -5.446 30.210 1.00 95.75 667 MET A N 1
ATOM 5233 C CA . MET A 1 667 ? 17.209 -6.538 29.467 1.00 95.75 667 MET A CA 1
ATOM 5234 C C . MET A 1 667 ? 18.076 -7.796 29.495 1.00 95.75 667 MET A C 1
ATOM 5236 O O . MET A 1 667 ? 19.270 -7.747 29.210 1.00 95.75 667 MET A O 1
ATOM 5240 N N . ALA A 1 668 ? 17.447 -8.946 29.750 1.00 95.00 668 ALA A N 1
ATOM 5241 C CA . ALA A 1 668 ? 18.163 -10.209 29.876 1.00 95.00 668 ALA A CA 1
ATOM 5242 C C . ALA A 1 668 ? 18.966 -10.568 28.610 1.00 95.00 668 ALA A C 1
ATOM 5244 O O . ALA A 1 668 ? 18.481 -10.458 27.471 1.00 95.00 668 ALA A O 1
ATOM 5245 N N . GLY A 1 669 ? 20.195 -11.040 28.814 1.00 91.44 669 GLY A N 1
ATOM 5246 C CA . GLY A 1 669 ? 21.092 -11.403 27.717 1.00 91.44 669 GLY A CA 1
ATOM 5247 C C . GLY A 1 669 ? 21.536 -10.190 26.899 1.00 91.44 669 GLY A C 1
ATOM 5248 O O . GLY A 1 669 ? 21.656 -10.300 25.679 1.00 91.44 669 GLY A O 1
ATOM 5249 N N . ASN A 1 670 ? 21.728 -9.046 27.567 1.00 90.94 670 ASN A N 1
ATOM 5250 C CA . ASN A 1 670 ? 22.198 -7.788 26.985 1.00 90.94 670 ASN A CA 1
ATOM 5251 C C . ASN A 1 670 ? 21.320 -7.304 25.814 1.00 90.94 670 ASN A C 1
ATOM 5253 O O . ASN A 1 670 ? 21.804 -7.035 24.715 1.00 90.94 670 ASN A O 1
ATOM 5257 N N . GLY A 1 671 ? 20.000 -7.273 26.028 1.00 91.56 671 GLY A N 1
ATOM 5258 C CA . GLY A 1 671 ? 19.033 -6.881 24.996 1.00 91.56 671 GLY A CA 1
ATOM 5259 C C . GLY A 1 671 ? 18.698 -7.977 23.978 1.00 91.56 671 GLY A C 1
ATOM 5260 O O . GLY A 1 671 ? 18.413 -7.693 22.812 1.00 91.56 671 GLY A O 1
ATOM 5261 N N . SER A 1 672 ? 18.698 -9.249 24.379 1.00 94.69 672 SER A N 1
ATOM 5262 C CA . SER A 1 672 ? 18.269 -10.328 23.480 1.00 94.69 672 SER A CA 1
ATOM 5263 C C . SER A 1 672 ? 16.856 -10.082 22.916 1.00 94.69 672 SER A C 1
ATOM 5265 O O . SER A 1 672 ? 15.984 -9.518 23.584 1.00 94.69 672 SER A O 1
ATOM 5267 N N . LEU A 1 673 ? 16.588 -10.535 21.683 1.00 95.19 673 LEU A N 1
ATOM 5268 C CA . LEU A 1 673 ? 15.259 -10.382 21.068 1.00 95.19 673 LEU A CA 1
ATOM 5269 C C . LEU A 1 673 ? 14.153 -11.005 21.940 1.00 95.19 673 LEU A C 1
ATOM 5271 O O . LEU A 1 673 ? 13.065 -10.444 22.057 1.00 95.19 673 LEU A O 1
ATOM 5275 N N . GLY A 1 674 ? 14.437 -12.139 22.589 1.00 95.75 674 GLY A N 1
ATOM 5276 C CA . GLY A 1 674 ? 13.509 -12.784 23.520 1.00 95.75 674 GLY A CA 1
ATOM 5277 C C . GLY A 1 674 ? 13.169 -11.898 24.721 1.00 95.75 674 GLY A C 1
ATOM 5278 O O . GLY A 1 674 ? 11.990 -11.715 25.024 1.00 95.75 674 GLY A O 1
ATOM 5279 N N . ALA A 1 675 ? 14.178 -11.294 25.354 1.00 96.12 675 ALA A N 1
ATOM 5280 C CA . ALA A 1 675 ? 13.995 -10.361 26.464 1.00 96.12 675 ALA A CA 1
ATOM 5281 C C . ALA A 1 675 ? 13.167 -9.134 26.057 1.00 96.12 675 ALA A C 1
ATOM 5283 O O . ALA A 1 675 ? 12.188 -8.796 26.723 1.00 96.12 675 ALA A O 1
ATOM 5284 N N . PHE A 1 676 ? 13.486 -8.531 24.910 1.00 96.69 676 PHE A N 1
ATOM 5285 C CA . PHE A 1 676 ? 12.749 -7.390 24.364 1.00 96.69 676 PHE A CA 1
ATOM 5286 C C . PHE A 1 676 ? 11.260 -7.708 24.136 1.00 96.69 676 PHE A C 1
ATOM 5288 O O . PHE A 1 676 ? 10.375 -6.938 24.520 1.00 96.69 676 PHE A O 1
ATOM 5295 N N . LEU A 1 677 ? 10.961 -8.879 23.560 1.00 97.00 677 LEU A N 1
ATOM 5296 C CA . LEU A 1 677 ? 9.584 -9.333 23.349 1.00 97.00 677 LEU A CA 1
ATOM 5297 C C . LEU A 1 677 ? 8.857 -9.638 24.667 1.00 97.00 677 LEU A C 1
ATOM 5299 O O . LEU A 1 677 ? 7.666 -9.345 24.775 1.00 97.00 677 LEU A O 1
ATOM 5303 N N . LEU A 1 678 ? 9.546 -10.180 25.676 1.00 97.56 678 LEU A N 1
ATOM 5304 C CA . LEU A 1 678 ? 8.987 -10.409 27.013 1.00 97.56 678 LEU A CA 1
ATOM 5305 C C . LEU A 1 678 ? 8.660 -9.091 27.729 1.00 97.56 678 LEU A C 1
ATOM 5307 O O . LEU A 1 678 ? 7.581 -8.960 28.310 1.00 97.56 678 LEU A O 1
ATOM 5311 N N . VAL A 1 679 ? 9.518 -8.074 27.611 1.00 95.50 679 VAL A N 1
ATOM 5312 C CA . VAL A 1 679 ? 9.212 -6.719 28.094 1.00 95.50 679 VAL A CA 1
ATOM 5313 C C . VAL A 1 679 ? 7.974 -6.170 27.376 1.00 95.50 679 VAL A C 1
ATOM 5315 O O . VAL A 1 679 ? 7.031 -5.736 28.038 1.00 95.50 679 VAL A O 1
ATOM 5318 N N . GLY A 1 680 ? 7.886 -6.282 26.047 1.00 95.75 680 GLY A N 1
ATOM 5319 C CA . GLY A 1 680 ? 6.680 -5.906 25.292 1.00 95.75 680 GLY A CA 1
ATOM 5320 C C . GLY A 1 680 ? 5.414 -6.683 25.705 1.00 95.75 680 GLY A C 1
ATOM 5321 O O . GLY A 1 680 ? 4.312 -6.121 25.771 1.00 95.75 680 GLY A O 1
ATOM 5322 N N . LEU A 1 681 ? 5.554 -7.967 26.047 1.00 96.75 681 LEU A N 1
ATOM 5323 C CA . LEU A 1 681 ? 4.463 -8.800 26.555 1.00 96.75 681 LEU A CA 1
ATOM 5324 C C . LEU A 1 681 ? 3.984 -8.325 27.933 1.00 96.75 681 LEU A C 1
ATOM 5326 O O . LEU A 1 681 ? 2.779 -8.315 28.186 1.00 96.75 681 LEU A O 1
ATOM 5330 N N . SER A 1 682 ? 4.891 -7.866 28.797 1.00 96.25 682 SER A N 1
ATOM 5331 C CA . SER A 1 682 ? 4.522 -7.284 30.090 1.00 96.25 682 SER A CA 1
ATOM 5332 C C . SER A 1 682 ? 3.671 -6.015 29.930 1.00 96.25 682 SER A C 1
ATOM 5334 O O . SER A 1 682 ? 2.624 -5.889 30.567 1.00 96.25 682 SER A O 1
ATOM 5336 N N . LEU A 1 683 ? 4.029 -5.131 28.990 1.00 95.19 683 LEU A N 1
ATOM 5337 C CA . LEU A 1 683 ? 3.247 -3.931 28.660 1.00 95.19 683 LEU A CA 1
ATOM 5338 C C . LEU A 1 683 ? 1.846 -4.300 28.152 1.00 95.19 683 LEU A C 1
ATOM 5340 O O . LEU A 1 683 ? 0.845 -3.685 28.530 1.00 95.19 683 LEU A O 1
ATOM 5344 N N . THR A 1 684 ? 1.769 -5.355 27.336 1.00 96.69 684 THR A N 1
ATOM 5345 C CA . THR A 1 684 ? 0.502 -5.929 26.863 1.00 96.69 684 THR A CA 1
ATOM 5346 C C . THR A 1 684 ? -0.352 -6.437 28.026 1.00 96.69 684 THR A C 1
ATOM 5348 O O . THR A 1 684 ? -1.560 -6.192 28.056 1.00 96.69 684 THR A O 1
ATOM 5351 N N . GLY A 1 685 ? 0.264 -7.116 28.998 1.00 96.31 685 GLY A N 1
ATOM 5352 C CA . GLY A 1 685 ? -0.395 -7.634 30.194 1.00 96.31 685 GLY A CA 1
ATOM 5353 C C . GLY A 1 685 ? -0.988 -6.531 31.075 1.00 96.31 685 GLY A C 1
ATOM 5354 O O . GLY A 1 685 ? -2.165 -6.611 31.432 1.00 96.31 685 GLY A O 1
ATOM 5355 N N . VAL A 1 686 ? -0.235 -5.455 31.331 1.00 95.56 686 VAL A N 1
ATOM 5356 C CA . VAL A 1 686 ? -0.727 -4.271 32.066 1.00 95.56 686 VAL A CA 1
ATOM 5357 C C . VAL A 1 686 ? -1.941 -3.655 31.368 1.00 95.56 686 VAL A C 1
ATOM 5359 O O . VAL A 1 686 ? -2.983 -3.439 31.995 1.00 95.56 686 VAL A O 1
ATOM 5362 N N . ALA A 1 687 ? -1.843 -3.416 30.057 1.00 95.69 687 ALA A N 1
ATOM 5363 C CA . ALA A 1 687 ? -2.934 -2.833 29.282 1.00 95.69 687 ALA A CA 1
ATOM 5364 C C . ALA A 1 687 ? -4.180 -3.734 29.247 1.00 95.69 687 ALA A C 1
ATOM 5366 O O . ALA A 1 687 ? -5.306 -3.246 29.385 1.00 95.69 687 ALA A O 1
ATOM 5367 N N . LEU A 1 688 ? -3.990 -5.051 29.104 1.00 95.12 688 LEU A N 1
ATOM 5368 C CA . LEU A 1 688 ? -5.062 -6.045 29.144 1.00 95.12 688 LEU A CA 1
ATOM 5369 C C . LEU A 1 688 ? -5.785 -6.031 30.496 1.00 95.12 688 LEU A C 1
ATOM 5371 O O . LEU A 1 688 ? -7.017 -5.957 30.520 1.00 95.12 688 LEU A O 1
ATOM 5375 N N . GLY A 1 689 ? -5.038 -6.081 31.603 1.00 94.06 689 GLY A N 1
ATOM 5376 C CA . GLY A 1 689 ? -5.584 -6.039 32.958 1.00 94.06 689 GLY A CA 1
ATOM 5377 C C . GLY A 1 689 ? -6.397 -4.767 33.197 1.00 94.06 689 GLY A C 1
ATOM 5378 O O . GLY A 1 689 ? -7.583 -4.839 33.527 1.00 94.06 689 GLY A O 1
ATOM 5379 N N . GLY A 1 690 ? -5.801 -3.604 32.922 1.00 93.88 690 GLY A N 1
ATOM 5380 C CA . GLY A 1 690 ? -6.464 -2.306 33.060 1.00 93.88 690 GLY A CA 1
ATOM 5381 C C . GLY A 1 690 ? -7.747 -2.202 32.235 1.00 93.88 690 GLY A C 1
ATOM 5382 O O . GLY A 1 690 ? -8.809 -1.868 32.763 1.00 93.88 690 GLY A O 1
ATOM 5383 N N . MET A 1 691 ? -7.697 -2.564 30.951 1.00 91.94 691 MET A N 1
ATOM 5384 C CA . MET A 1 691 ? -8.855 -2.444 30.066 1.00 91.94 691 MET A CA 1
ATOM 5385 C C . MET A 1 691 ? -9.968 -3.447 30.412 1.00 91.94 691 MET A C 1
ATOM 5387 O O . MET A 1 691 ? -11.150 -3.100 30.349 1.00 91.94 691 MET A O 1
ATOM 5391 N N . LYS A 1 692 ? -9.634 -4.671 30.848 1.00 90.88 692 LYS A N 1
ATOM 5392 C CA . LYS A 1 692 ? -10.625 -5.622 31.387 1.00 90.88 692 LYS A CA 1
ATOM 5393 C C . LYS A 1 692 ? -11.308 -5.079 32.639 1.00 90.88 692 LYS A C 1
ATOM 5395 O O . LYS A 1 692 ? -12.526 -5.228 32.757 1.00 90.88 692 LYS A O 1
ATOM 5400 N N . ALA A 1 693 ? -10.556 -4.438 33.533 1.00 91.62 693 ALA A N 1
ATOM 5401 C CA . ALA A 1 693 ? -11.112 -3.816 34.727 1.00 91.62 693 ALA A CA 1
ATOM 5402 C C . ALA A 1 693 ? -12.085 -2.680 34.368 1.00 91.62 693 ALA A C 1
ATOM 5404 O O . ALA A 1 693 ? -13.209 -2.663 34.869 1.00 91.62 693 ALA A O 1
ATOM 5405 N N . VAL A 1 694 ? -11.718 -1.797 33.428 1.00 90.75 694 VAL A N 1
ATOM 5406 C CA . VAL A 1 694 ? -12.602 -0.704 32.975 1.00 90.75 694 VAL A CA 1
ATOM 5407 C C . VAL A 1 694 ? -13.900 -1.248 32.388 1.00 90.75 694 VAL A C 1
ATOM 5409 O O . VAL A 1 694 ? -14.986 -0.809 32.762 1.00 90.75 694 VAL A O 1
ATOM 5412 N N . LEU A 1 695 ? -13.807 -2.229 31.487 1.00 87.50 695 LEU A N 1
ATOM 5413 C CA . LEU A 1 695 ? -14.969 -2.812 30.815 1.00 87.50 695 LEU A CA 1
ATOM 5414 C C . LEU A 1 695 ? -15.940 -3.489 31.798 1.00 87.50 695 LEU A C 1
ATOM 5416 O O . LEU A 1 695 ? -17.142 -3.519 31.541 1.00 87.50 695 LEU A O 1
ATOM 5420 N N . ALA A 1 696 ? -15.449 -3.990 32.936 1.00 86.06 696 ALA A N 1
ATOM 5421 C CA . ALA A 1 696 ? -16.274 -4.577 33.994 1.00 86.06 696 ALA A CA 1
ATOM 5422 C C . ALA A 1 696 ? -17.067 -3.543 34.815 1.00 86.06 696 ALA A C 1
ATOM 5424 O O . ALA A 1 696 ? -18.090 -3.885 35.420 1.00 86.06 696 ALA A O 1
ATOM 5425 N N . LEU A 1 697 ? -16.612 -2.286 34.834 1.00 84.62 697 LEU A N 1
ATOM 5426 C CA . LEU A 1 697 ? -17.293 -1.172 35.499 1.00 84.62 697 LEU A CA 1
ATOM 5427 C C . LEU A 1 697 ? -18.442 -0.601 34.657 1.00 84.62 697 LEU A C 1
ATOM 5429 O O . LEU A 1 697 ? -19.288 0.123 35.181 1.00 84.62 697 LEU A O 1
ATOM 5433 N N . ILE A 1 698 ? -18.517 -0.943 33.367 1.00 79.19 698 ILE A N 1
ATOM 5434 C CA . ILE A 1 698 ? -19.549 -0.426 32.467 1.00 79.19 698 ILE A CA 1
ATOM 5435 C C . ILE A 1 698 ? -20.856 -1.229 32.636 1.00 79.19 698 ILE A C 1
ATOM 5437 O O . ILE A 1 698 ? -20.851 -2.458 32.510 1.00 79.19 698 ILE A O 1
ATOM 5441 N N . PRO A 1 699 ? -22.004 -0.569 32.897 1.00 64.62 699 PRO A N 1
ATOM 5442 C CA . PRO A 1 699 ? -23.287 -1.248 33.084 1.00 64.62 699 PRO A CA 1
ATOM 5443 C C . PRO A 1 699 ? -23.699 -2.086 31.860 1.00 64.62 699 PRO A C 1
ATOM 5445 O O . PRO A 1 699 ? -23.784 -1.566 30.749 1.00 64.62 699 PRO A O 1
ATOM 5448 N N . GLY A 1 700 ? -24.002 -3.374 32.070 1.00 59.91 700 GLY A N 1
ATOM 5449 C CA . GLY A 1 700 ? -24.424 -4.318 31.019 1.00 59.91 700 GLY A CA 1
ATOM 5450 C C . GLY A 1 700 ? -23.400 -5.403 30.654 1.00 59.91 700 GLY A C 1
ATOM 5451 O O . GLY A 1 700 ? -23.745 -6.328 29.923 1.00 59.91 700 GLY A O 1
ATOM 5452 N N . ALA A 1 701 ? -22.173 -5.347 31.186 1.00 55.81 701 ALA A N 1
ATOM 5453 C CA . ALA A 1 701 ? -21.173 -6.408 31.058 1.00 55.81 701 ALA A CA 1
ATOM 5454 C C . ALA A 1 701 ? -21.295 -7.403 32.232 1.00 55.81 701 ALA A C 1
ATOM 5456 O O . ALA A 1 701 ? -20.770 -7.181 33.320 1.00 55.81 701 ALA A O 1
ATOM 5457 N N . ALA A 1 702 ? -22.008 -8.513 32.026 1.00 51.06 702 ALA A N 1
ATOM 5458 C CA . ALA A 1 702 ? -22.417 -9.480 33.058 1.00 51.06 702 ALA A CA 1
ATOM 5459 C C . ALA A 1 702 ? -21.281 -10.318 33.706 1.00 51.06 702 ALA A C 1
ATOM 5461 O O . ALA A 1 702 ? -21.518 -11.434 34.156 1.00 51.06 702 ALA A O 1
ATOM 5462 N N . ARG A 1 703 ? -20.025 -9.846 33.725 1.00 65.75 703 ARG A N 1
ATOM 5463 C CA . ARG A 1 703 ? -18.851 -10.689 34.032 1.00 65.75 703 ARG A CA 1
ATOM 5464 C C . ARG A 1 703 ? -17.813 -10.039 34.956 1.00 65.75 703 ARG A C 1
ATOM 5466 O O . ARG A 1 703 ? -16.616 -10.152 34.708 1.00 65.75 703 ARG A O 1
ATOM 5473 N N . ARG A 1 704 ? -18.246 -9.395 36.046 1.00 69.81 704 ARG A N 1
ATOM 5474 C CA . ARG A 1 704 ? -17.333 -8.780 37.038 1.00 69.81 704 ARG A CA 1
ATOM 5475 C C . ARG A 1 704 ? -16.356 -9.784 37.670 1.00 69.81 704 ARG A C 1
ATOM 5477 O O . ARG A 1 704 ? -15.169 -9.493 37.746 1.00 69.81 704 ARG A O 1
ATOM 5484 N N . MET A 1 705 ? -16.818 -10.986 38.031 1.00 68.94 705 MET A N 1
ATOM 5485 C CA . MET A 1 705 ? -15.939 -12.041 38.571 1.00 68.94 705 MET A CA 1
ATOM 5486 C C . MET A 1 705 ? -14.918 -12.541 37.542 1.00 68.94 705 MET A C 1
ATOM 5488 O O . MET A 1 705 ? -13.744 -12.698 37.863 1.00 68.94 705 MET A O 1
ATOM 5492 N N . ALA A 1 706 ? -15.328 -12.726 36.282 1.00 78.06 706 ALA A N 1
ATOM 5493 C CA . ALA A 1 706 ? -14.389 -13.117 35.233 1.00 78.06 706 ALA A CA 1
ATOM 5494 C C . ALA A 1 706 ? -13.358 -12.009 34.966 1.00 78.06 706 ALA A C 1
ATOM 5496 O O . ALA A 1 706 ? -12.201 -12.308 34.699 1.00 78.06 706 ALA A O 1
ATOM 5497 N N . ALA A 1 707 ? -13.751 -10.735 35.058 1.00 81.81 707 ALA A N 1
ATOM 5498 C CA . ALA A 1 707 ? -12.826 -9.618 34.919 1.00 81.81 707 ALA A CA 1
ATOM 5499 C C . ALA A 1 707 ? -11.775 -9.590 36.037 1.00 81.81 707 ALA A C 1
ATOM 5501 O O . ALA A 1 707 ? -10.606 -9.393 35.731 1.00 81.81 707 ALA A O 1
ATOM 5502 N N . ALA A 1 708 ? -12.153 -9.864 37.290 1.00 84.44 708 ALA A N 1
ATOM 5503 C CA . ALA A 1 708 ? -11.194 -9.985 38.390 1.00 84.44 708 ALA A CA 1
ATOM 5504 C C . ALA A 1 708 ? -10.168 -11.107 38.136 1.00 84.44 708 ALA A C 1
ATOM 5506 O O . ALA A 1 708 ? -8.970 -10.884 38.288 1.00 84.44 708 ALA A O 1
ATOM 5507 N N . ALA A 1 709 ? -10.615 -12.272 37.652 1.00 87.69 709 ALA A N 1
ATOM 5508 C CA . ALA A 1 709 ? -9.715 -13.360 37.263 1.00 87.69 709 ALA A CA 1
ATOM 5509 C C . ALA A 1 709 ? -8.768 -12.957 36.116 1.00 87.69 709 ALA A C 1
ATOM 5511 O O . ALA A 1 709 ? -7.581 -13.268 36.164 1.00 87.69 709 ALA A O 1
ATOM 5512 N N . TRP A 1 710 ? -9.261 -12.215 35.115 1.00 89.25 710 TRP A N 1
ATOM 5513 C CA . TRP A 1 710 ? -8.424 -11.670 34.039 1.00 89.25 710 TRP A CA 1
ATOM 5514 C C . TRP A 1 710 ? -7.391 -10.661 34.547 1.00 89.25 710 TRP A C 1
ATOM 5516 O O . TRP A 1 710 ? -6.254 -10.702 34.094 1.00 89.25 710 TRP A O 1
ATOM 5526 N N . VAL A 1 711 ? -7.763 -9.775 35.475 1.00 92.94 711 VAL A N 1
ATOM 5527 C CA . VAL A 1 711 ? -6.849 -8.782 36.066 1.00 92.94 711 VAL A CA 1
ATOM 5528 C C . VAL A 1 711 ? -5.750 -9.470 36.872 1.00 92.94 711 VAL A C 1
ATOM 5530 O O . VAL A 1 711 ? -4.583 -9.118 36.716 1.00 92.94 711 VAL A O 1
ATOM 5533 N N . LEU A 1 712 ? -6.101 -10.469 37.689 1.00 93.19 712 LEU A N 1
ATOM 5534 C CA . LEU A 1 712 ? -5.135 -11.244 38.474 1.00 93.19 712 LEU A CA 1
ATOM 5535 C C . LEU A 1 712 ? -4.215 -12.077 37.575 1.00 93.19 712 LEU A C 1
ATOM 5537 O O . LEU A 1 712 ? -2.997 -12.012 37.715 1.00 93.19 712 LEU A O 1
ATOM 5541 N N . GLY A 1 713 ? -4.785 -12.809 36.614 1.00 94.19 713 GLY A N 1
ATOM 5542 C CA . GLY A 1 713 ? -4.017 -13.613 35.663 1.00 94.19 713 GLY A CA 1
ATOM 5543 C C . GLY A 1 713 ? -3.071 -12.763 34.813 1.00 94.19 713 GLY A C 1
ATOM 5544 O O . GLY A 1 713 ? -1.907 -13.119 34.654 1.00 94.19 713 GLY A O 1
ATOM 5545 N N . ALA A 1 714 ? -3.532 -11.605 34.329 1.00 94.75 714 ALA A N 1
ATOM 5546 C CA . ALA A 1 714 ? -2.683 -10.659 33.610 1.00 94.75 714 ALA A CA 1
ATOM 5547 C C . ALA A 1 714 ? -1.553 -10.112 34.494 1.00 94.75 714 ALA A C 1
ATOM 5549 O O . ALA A 1 714 ? -0.440 -9.964 33.999 1.00 94.75 714 ALA A O 1
ATOM 5550 N N . GLY A 1 715 ? -1.795 -9.882 35.789 1.00 95.81 715 GLY A N 1
ATOM 5551 C CA . GLY A 1 715 ? -0.760 -9.465 36.738 1.00 95.81 715 GLY A CA 1
ATOM 5552 C C . GLY A 1 715 ? 0.320 -10.531 36.922 1.00 95.81 715 GLY A C 1
ATOM 5553 O O . GLY A 1 715 ? 1.499 -10.247 36.758 1.00 95.81 715 GLY A O 1
ATOM 5554 N N . ILE A 1 716 ? -0.068 -11.788 37.153 1.00 95.62 716 ILE A N 1
ATOM 5555 C CA . ILE A 1 716 ? 0.892 -12.897 37.301 1.00 95.62 716 ILE A CA 1
ATOM 5556 C C . ILE A 1 716 ? 1.728 -13.077 36.025 1.00 95.62 716 ILE A C 1
ATOM 5558 O O . ILE A 1 716 ? 2.950 -13.198 36.093 1.00 95.62 716 ILE A O 1
ATOM 5562 N N . LEU A 1 717 ? 1.086 -13.045 34.852 1.00 95.50 717 LEU A N 1
ATOM 5563 C CA . LEU A 1 717 ? 1.782 -13.160 33.568 1.00 95.50 717 LEU A CA 1
ATOM 5564 C C . LEU A 1 717 ? 2.703 -11.965 33.297 1.00 95.50 717 LEU A C 1
ATOM 5566 O O . LEU A 1 717 ? 3.800 -12.152 32.781 1.00 95.50 717 LEU A O 1
ATOM 5570 N N . THR A 1 718 ? 2.284 -10.754 33.669 1.00 96.69 718 THR A N 1
ATOM 5571 C CA . THR A 1 718 ? 3.107 -9.541 33.558 1.00 96.69 718 THR A CA 1
ATOM 5572 C C . THR A 1 718 ? 4.356 -9.658 34.428 1.00 96.69 718 THR A C 1
ATOM 5574 O O . THR A 1 718 ? 5.445 -9.337 33.958 1.00 96.69 718 THR A O 1
ATOM 5577 N N . TYR A 1 719 ? 4.220 -10.149 35.665 1.00 95.94 719 TYR A N 1
ATOM 5578 C CA . TYR A 1 719 ? 5.357 -10.386 36.553 1.00 95.94 719 TYR A CA 1
ATOM 5579 C C . TYR A 1 719 ? 6.326 -11.410 35.964 1.00 95.94 719 TYR A C 1
ATOM 5581 O O . TYR A 1 719 ? 7.517 -11.135 35.883 1.00 95.94 719 TYR A O 1
ATOM 5589 N N . GLY A 1 720 ? 5.818 -12.557 35.499 1.00 95.69 720 GLY A N 1
ATOM 5590 C CA . GLY A 1 720 ? 6.648 -13.586 34.871 1.00 95.69 720 GLY A CA 1
ATOM 5591 C C . GLY A 1 720 ? 7.380 -13.067 33.631 1.00 95.69 720 GLY A C 1
ATOM 5592 O O . GLY A 1 720 ? 8.573 -13.310 33.474 1.00 95.69 720 GLY A O 1
ATOM 5593 N N . ALA A 1 721 ? 6.697 -12.293 32.783 1.00 96.75 721 ALA A N 1
ATOM 5594 C CA . ALA A 1 721 ? 7.301 -11.688 31.601 1.00 96.75 721 ALA A CA 1
ATOM 5595 C C . ALA A 1 721 ? 8.405 -10.675 31.957 1.00 96.75 721 ALA A C 1
ATOM 5597 O O . ALA A 1 721 ? 9.456 -10.691 31.327 1.00 96.75 721 ALA A O 1
ATOM 5598 N N . LEU A 1 722 ? 8.217 -9.843 32.988 1.00 95.75 722 LEU A N 1
ATOM 5599 C CA . LEU A 1 722 ? 9.274 -8.951 33.480 1.00 95.75 722 LEU A CA 1
ATOM 5600 C C . LEU A 1 722 ? 10.430 -9.726 34.111 1.00 95.75 722 LEU A C 1
ATOM 5602 O O . LEU A 1 722 ? 11.583 -9.425 33.831 1.00 95.75 722 LEU A O 1
ATOM 5606 N N . TYR A 1 723 ? 10.138 -10.734 34.930 1.00 94.75 723 TYR A N 1
ATOM 5607 C CA . TYR A 1 723 ? 11.154 -11.544 35.594 1.00 94.75 723 TYR A CA 1
ATOM 5608 C C . TYR A 1 723 ? 12.080 -12.229 34.580 1.00 94.75 723 TYR A C 1
ATOM 5610 O O . TYR A 1 723 ? 13.290 -12.105 34.683 1.00 94.75 723 TYR A O 1
ATOM 5618 N N . TYR A 1 724 ? 11.535 -12.877 33.548 1.00 95.44 724 TYR A N 1
ATOM 5619 C CA . TYR A 1 724 ? 12.359 -13.510 32.509 1.00 95.44 724 TYR A CA 1
ATOM 5620 C C . TYR A 1 724 ? 12.874 -12.538 31.437 1.00 95.44 724 TYR A C 1
ATOM 5622 O O . TYR A 1 724 ? 13.833 -12.856 30.738 1.00 95.44 724 TYR A O 1
ATOM 5630 N N . GLY A 1 725 ? 12.233 -11.380 31.265 1.00 95.75 725 GLY A N 1
ATOM 5631 C CA . GLY A 1 725 ? 12.632 -10.368 30.284 1.00 95.75 725 GLY A CA 1
ATOM 5632 C C . GLY A 1 725 ? 13.731 -9.425 30.774 1.00 95.75 725 GLY A C 1
ATOM 5633 O O . GLY A 1 725 ? 14.388 -8.781 29.960 1.00 95.75 725 GLY A O 1
ATOM 5634 N N . THR A 1 726 ? 13.943 -9.334 32.085 1.00 96.44 726 THR A N 1
ATOM 5635 C CA . THR A 1 726 ? 14.923 -8.428 32.694 1.00 96.44 726 THR A CA 1
ATOM 5636 C C . THR A 1 726 ? 16.101 -9.183 33.303 1.00 96.44 726 THR A C 1
ATOM 5638 O O . THR A 1 726 ? 15.968 -10.332 33.731 1.00 96.44 726 THR A O 1
ATOM 5641 N N . GLU A 1 727 ? 17.268 -8.542 33.318 1.00 95.62 727 GLU A N 1
ATOM 5642 C CA . GLU A 1 727 ? 18.517 -9.152 33.772 1.00 95.62 727 GLU A CA 1
ATOM 5643 C C . GLU A 1 727 ? 18.480 -9.440 35.281 1.00 95.62 727 GLU A C 1
ATOM 5645 O O . GLU A 1 727 ? 18.072 -8.603 36.094 1.00 95.62 727 GLU A O 1
ATOM 5650 N N . GLN A 1 728 ? 18.889 -10.648 35.670 1.00 94.25 728 GLN A N 1
ATOM 5651 C CA . GLN A 1 728 ? 18.806 -11.086 37.068 1.00 94.25 728 GLN A CA 1
ATOM 5652 C C . GLN A 1 728 ? 20.070 -10.753 37.858 1.00 94.25 728 GLN A C 1
ATOM 5654 O O . GLN A 1 728 ? 20.015 -10.665 39.085 1.00 94.25 728 GLN A O 1
ATOM 5659 N N . ILE A 1 729 ? 21.195 -10.557 37.165 1.00 91.44 729 ILE A N 1
ATOM 5660 C CA . ILE A 1 729 ? 22.496 -10.284 37.771 1.00 91.44 729 ILE A CA 1
ATOM 5661 C C . ILE A 1 729 ? 23.148 -9.116 37.029 1.00 91.44 729 ILE A C 1
ATOM 5663 O O . ILE A 1 729 ? 23.710 -9.288 35.953 1.00 91.44 729 ILE A O 1
ATOM 5667 N N . ILE A 1 730 ? 23.103 -7.935 37.636 1.00 90.19 730 ILE A N 1
ATOM 5668 C CA . ILE A 1 730 ? 23.801 -6.728 37.191 1.00 90.19 730 ILE A CA 1
ATOM 5669 C C . ILE A 1 730 ? 24.902 -6.424 38.203 1.00 90.19 730 ILE A C 1
ATOM 5671 O O . ILE A 1 730 ? 24.654 -6.399 39.411 1.00 90.19 730 ILE A O 1
ATOM 5675 N N . VAL A 1 731 ? 26.120 -6.195 37.708 1.00 89.19 731 VAL A N 1
ATOM 5676 C CA . VAL A 1 731 ? 27.290 -5.848 38.524 1.00 89.19 731 VAL A CA 1
ATOM 5677 C C . VAL A 1 731 ? 27.660 -4.396 38.244 1.00 89.19 731 VAL A C 1
ATOM 5679 O O . VAL A 1 731 ? 28.350 -4.097 37.273 1.00 89.19 731 VAL A O 1
ATOM 5682 N N . LYS A 1 732 ? 27.194 -3.479 39.098 1.00 83.38 732 LYS A N 1
ATOM 5683 C CA . LYS A 1 732 ? 27.414 -2.032 38.944 1.00 83.38 732 LYS A CA 1
ATOM 5684 C C . LYS A 1 732 ? 27.576 -1.383 40.318 1.00 83.38 732 LYS A C 1
ATOM 5686 O O . LYS A 1 732 ? 26.991 -1.834 41.298 1.00 83.38 732 LYS A O 1
ATOM 5691 N N . TYR A 1 733 ? 28.390 -0.331 40.410 1.00 80.75 733 TYR A N 1
ATOM 5692 C CA . TYR A 1 733 ? 28.633 0.413 41.660 1.00 80.75 733 TYR A CA 1
ATOM 5693 C C . TYR A 1 733 ? 29.135 -0.445 42.843 1.00 80.75 733 TYR A C 1
ATOM 5695 O O . TYR A 1 733 ? 28.746 -0.214 43.985 1.00 80.75 733 TYR A O 1
ATOM 5703 N N . ASN A 1 734 ? 29.995 -1.439 42.584 1.00 83.25 734 ASN A N 1
ATOM 5704 C CA . ASN A 1 734 ? 30.480 -2.408 43.583 1.00 83.25 734 ASN A CA 1
ATOM 5705 C C . ASN A 1 734 ? 29.361 -3.199 44.295 1.00 83.25 734 ASN A C 1
ATOM 5707 O O . ASN A 1 734 ? 29.552 -3.679 45.412 1.00 83.25 734 ASN A O 1
ATOM 5711 N N . GLN A 1 735 ? 28.200 -3.348 43.654 1.00 85.75 735 GLN A N 1
ATOM 5712 C CA . GLN A 1 735 ? 27.071 -4.130 44.151 1.00 85.75 735 GLN A CA 1
ATOM 5713 C C . GLN A 1 735 ? 26.554 -5.090 43.075 1.00 85.75 735 GLN A C 1
ATOM 5715 O O . GLN A 1 735 ? 26.750 -4.870 41.878 1.00 85.75 735 GLN A O 1
ATOM 5720 N N . VAL A 1 736 ? 25.886 -6.158 43.521 1.00 89.00 736 VAL A N 1
ATOM 5721 C CA . VAL A 1 736 ? 25.197 -7.124 42.658 1.00 89.00 736 VAL A CA 1
ATOM 5722 C C . VAL A 1 736 ? 23.703 -7.034 42.933 1.00 89.00 736 VAL A C 1
ATOM 5724 O O . VAL A 1 736 ? 23.269 -7.231 44.069 1.00 89.00 736 VAL A O 1
ATOM 5727 N N . PHE A 1 737 ? 22.919 -6.733 41.904 1.00 91.38 737 PHE A N 1
ATOM 5728 C CA . PHE A 1 737 ? 21.466 -6.612 42.006 1.00 91.38 737 PHE A CA 1
ATOM 5729 C C . PHE A 1 737 ? 20.779 -7.038 40.710 1.00 91.38 737 PHE A C 1
ATOM 5731 O O . PHE A 1 737 ? 21.387 -7.048 39.648 1.00 91.38 737 PHE A O 1
ATOM 5738 N N . SER A 1 738 ? 19.498 -7.384 40.786 1.00 92.75 738 SER A N 1
ATOM 5739 C CA . SER A 1 738 ? 18.671 -7.620 39.595 1.00 92.75 738 SER A CA 1
ATOM 5740 C C . SER A 1 738 ? 18.129 -6.311 39.019 1.00 92.75 738 SER A C 1
ATOM 5742 O O . SER A 1 738 ? 17.941 -5.328 39.740 1.00 92.75 738 SER A O 1
ATOM 5744 N N . ALA A 1 739 ? 17.774 -6.311 37.737 1.00 92.38 739 ALA A N 1
ATOM 5745 C CA . ALA A 1 739 ? 17.106 -5.191 37.077 1.00 92.38 739 ALA A CA 1
ATOM 5746 C C . ALA A 1 739 ? 15.812 -4.770 37.799 1.00 92.38 739 ALA A C 1
ATOM 5748 O O . ALA A 1 739 ? 15.537 -3.582 37.958 1.00 92.38 739 ALA A O 1
ATOM 5749 N N . LEU A 1 740 ? 15.026 -5.724 38.312 1.00 90.81 740 LEU A N 1
ATOM 5750 C CA . LEU A 1 740 ? 13.831 -5.402 39.097 1.00 90.81 740 LEU A CA 1
ATOM 5751 C C . LEU A 1 740 ? 14.173 -4.739 40.435 1.00 90.81 740 LEU A C 1
ATOM 5753 O O . LEU A 1 740 ? 13.474 -3.810 40.838 1.00 90.81 740 LEU A O 1
ATOM 5757 N N . GLN A 1 741 ? 15.241 -5.168 41.115 1.00 90.56 741 GLN A N 1
ATOM 5758 C CA . GLN A 1 741 ? 15.716 -4.478 42.318 1.00 90.56 741 GLN A CA 1
ATOM 5759 C C . GLN A 1 741 ? 16.188 -3.064 41.989 1.00 90.56 741 GLN A C 1
ATOM 5761 O O . GLN A 1 741 ? 15.876 -2.150 42.747 1.00 90.56 741 GLN A O 1
ATOM 5766 N N . PHE A 1 742 ? 16.862 -2.864 40.858 1.00 87.88 742 PHE A N 1
ATOM 5767 C CA . PHE A 1 742 ? 17.255 -1.535 40.397 1.00 87.88 742 PHE A CA 1
ATOM 5768 C C . PHE A 1 742 ? 16.044 -0.616 40.175 1.00 87.88 742 PHE A C 1
ATOM 5770 O O . PHE A 1 742 ? 16.047 0.528 40.622 1.00 87.88 742 PHE A O 1
ATOM 5777 N N . LEU A 1 743 ? 14.984 -1.129 39.541 1.00 86.38 743 LEU A N 1
ATOM 5778 C CA . LEU A 1 743 ? 13.789 -0.353 39.196 1.00 86.38 743 LEU A CA 1
ATOM 5779 C C . LEU A 1 743 ? 12.838 -0.102 40.377 1.00 86.38 743 LEU A C 1
ATOM 5781 O O . LEU A 1 743 ? 12.175 0.933 40.414 1.00 86.38 743 LEU A O 1
ATOM 5785 N N . LEU A 1 744 ? 12.719 -1.049 41.315 1.00 85.88 744 LEU A N 1
ATOM 5786 C CA . LEU A 1 744 ? 11.691 -1.020 42.365 1.00 85.88 744 LEU A CA 1
ATOM 5787 C C . LEU A 1 744 ? 12.228 -0.720 43.770 1.00 85.88 744 LEU A C 1
ATOM 5789 O O . LEU A 1 744 ? 11.423 -0.525 44.683 1.00 85.88 744 LEU A O 1
ATOM 5793 N N . SER A 1 745 ? 13.546 -0.672 43.986 1.00 83.75 745 SER A N 1
ATOM 5794 C CA . SER A 1 745 ? 14.112 -0.277 45.287 1.00 83.75 745 SER A CA 1
ATOM 5795 C C . SER A 1 745 ? 13.973 1.230 45.523 1.00 83.75 745 SER A C 1
ATOM 5797 O O . SER A 1 745 ? 13.897 2.027 44.594 1.00 83.75 745 SER A O 1
ATOM 5799 N N . SER A 1 746 ? 13.895 1.643 46.790 1.00 73.50 746 SER A N 1
ATOM 5800 C CA . SER A 1 746 ? 13.643 3.046 47.166 1.00 73.50 746 SER A CA 1
ATOM 5801 C C . SER A 1 746 ? 14.878 3.927 46.986 1.00 73.50 746 SER A C 1
ATOM 5803 O O . SER A 1 746 ? 14.756 5.115 46.698 1.00 73.50 746 SER A O 1
ATOM 5805 N N . ASN A 1 747 ? 16.067 3.350 47.150 1.00 73.12 747 ASN A N 1
ATOM 5806 C CA . ASN A 1 747 ? 17.343 3.993 46.877 1.00 73.12 747 ASN A CA 1
ATOM 5807 C C . ASN A 1 747 ? 18.376 2.927 46.455 1.00 73.12 747 ASN A C 1
ATOM 5809 O O . ASN A 1 747 ? 18.144 1.728 46.616 1.00 73.12 747 ASN A O 1
ATOM 5813 N N . ARG A 1 748 ? 19.522 3.371 45.923 1.00 72.88 748 ARG A N 1
ATOM 5814 C CA . ARG A 1 748 ? 20.609 2.486 45.458 1.00 72.88 748 ARG A CA 1
ATOM 5815 C C . ARG A 1 748 ? 21.449 1.880 46.595 1.00 72.88 748 ARG A C 1
ATOM 5817 O O . ARG A 1 748 ? 22.282 1.028 46.333 1.00 72.88 748 ARG A O 1
ATOM 5824 N N . ALA A 1 749 ? 21.259 2.321 47.840 1.00 74.12 749 ALA A N 1
ATOM 5825 C CA . ALA A 1 749 ? 22.030 1.861 48.999 1.00 74.12 749 ALA A CA 1
ATOM 5826 C C . ALA A 1 749 ? 21.355 0.690 49.742 1.00 74.12 749 ALA A C 1
ATOM 5828 O O . ALA A 1 749 ? 22.037 -0.138 50.338 1.00 74.12 749 ALA A O 1
ATOM 5829 N N . THR A 1 750 ? 20.022 0.608 49.698 1.00 80.31 750 THR A N 1
ATOM 5830 C CA . THR A 1 750 ? 19.197 -0.410 50.359 1.00 80.31 750 THR A CA 1
ATOM 5831 C C . THR A 1 750 ? 18.285 -1.076 49.331 1.00 80.31 750 THR A C 1
ATOM 5833 O O . THR A 1 750 ? 17.216 -0.557 48.995 1.00 80.31 750 THR A O 1
ATOM 5836 N N . LEU A 1 751 ? 18.728 -2.225 48.820 1.00 84.12 751 LEU A N 1
ATOM 5837 C CA . LEU A 1 751 ? 18.003 -3.012 47.823 1.00 84.12 751 LEU A CA 1
ATOM 5838 C C . LEU A 1 751 ? 16.872 -3.819 48.475 1.00 84.12 751 LEU A C 1
ATOM 5840 O O . LEU A 1 751 ? 17.056 -4.406 49.541 1.00 84.12 751 LEU A O 1
ATOM 5844 N N . ALA A 1 752 ? 15.714 -3.881 47.816 1.00 84.06 752 ALA A N 1
ATOM 5845 C CA . ALA A 1 752 ? 14.560 -4.628 48.311 1.00 84.06 752 ALA A CA 1
ATOM 5846 C C . ALA A 1 752 ? 14.813 -6.151 48.309 1.00 84.06 752 ALA A C 1
ATOM 5848 O O . ALA A 1 752 ? 15.360 -6.713 47.350 1.00 84.06 752 ALA A O 1
ATOM 5849 N N . GLY A 1 753 ? 14.362 -6.833 49.367 1.00 86.31 753 GLY A N 1
ATOM 5850 C CA . GLY A 1 753 ? 14.321 -8.299 49.417 1.00 86.31 753 GLY A CA 1
ATOM 5851 C C . GLY A 1 753 ? 13.252 -8.881 48.479 1.00 86.31 753 GLY A C 1
ATOM 5852 O O . GLY A 1 753 ? 12.367 -8.164 48.020 1.00 86.31 753 GLY A O 1
ATOM 5853 N N . GLN A 1 754 ? 13.273 -10.192 48.208 1.00 84.25 754 GLN A N 1
ATOM 5854 C CA . GLN A 1 754 ? 12.353 -10.811 47.231 1.00 84.25 754 GLN A CA 1
ATOM 5855 C C . GLN A 1 754 ? 10.860 -10.629 47.571 1.00 84.25 754 GLN A C 1
ATOM 5857 O O . GLN A 1 754 ? 10.060 -10.315 46.689 1.00 84.25 754 GLN A O 1
ATOM 5862 N N . GLY A 1 755 ? 10.475 -10.784 48.844 1.00 87.25 755 GLY A N 1
ATOM 5863 C CA . GLY A 1 755 ? 9.085 -10.584 49.278 1.00 87.25 755 GLY A CA 1
ATOM 5864 C C . GLY A 1 755 ? 8.632 -9.125 49.171 1.00 87.25 755 GLY A C 1
ATOM 5865 O O . GLY A 1 755 ? 7.513 -8.841 48.747 1.00 87.25 755 GLY A O 1
ATOM 5866 N N . GLU A 1 756 ? 9.530 -8.191 49.483 1.00 88.25 756 GLU A N 1
ATOM 5867 C CA . GLU A 1 756 ? 9.285 -6.758 49.338 1.00 88.25 756 GLU A CA 1
ATOM 5868 C C . GLU A 1 756 ? 9.179 -6.351 47.862 1.00 88.25 756 GLU A C 1
ATOM 5870 O O . GLU A 1 756 ? 8.289 -5.587 47.494 1.00 88.25 756 GLU A O 1
ATOM 5875 N N . LEU A 1 757 ? 10.028 -6.910 46.999 1.00 88.94 757 LEU A N 1
ATOM 5876 C CA . LEU A 1 757 ? 10.004 -6.687 45.556 1.00 88.94 757 LEU A CA 1
ATOM 5877 C C . LEU A 1 757 ? 8.658 -7.103 44.948 1.00 88.94 757 LEU A C 1
ATOM 5879 O O . LEU A 1 757 ? 8.073 -6.350 44.169 1.00 88.94 757 LEU A O 1
ATOM 5883 N N . LEU A 1 758 ? 8.139 -8.272 45.338 1.00 91.50 758 LEU A N 1
ATOM 5884 C CA . LEU A 1 758 ? 6.834 -8.755 44.886 1.00 91.50 758 LEU A CA 1
ATOM 5885 C C . LEU A 1 758 ? 5.695 -7.846 45.369 1.00 91.50 758 LEU A C 1
ATOM 5887 O O . LEU A 1 758 ? 4.783 -7.542 44.599 1.00 91.50 758 LEU A O 1
ATOM 5891 N N . PHE A 1 759 ? 5.756 -7.374 46.617 1.00 91.25 759 PHE A N 1
ATOM 5892 C CA . PHE A 1 759 ? 4.779 -6.427 47.154 1.00 91.25 759 PHE A CA 1
ATOM 5893 C C . PHE A 1 759 ? 4.802 -5.091 46.397 1.00 91.25 759 PHE A C 1
ATOM 5895 O O . PHE A 1 759 ? 3.755 -4.608 45.965 1.00 91.25 759 PHE A O 1
ATOM 5902 N N . ARG A 1 760 ? 5.992 -4.516 46.178 1.00 88.94 760 ARG A N 1
ATOM 5903 C CA . ARG A 1 760 ? 6.174 -3.265 45.426 1.00 88.94 760 ARG A CA 1
ATOM 5904 C C . ARG A 1 760 ? 5.711 -3.411 43.975 1.00 88.94 760 ARG A C 1
ATOM 5906 O O . ARG A 1 760 ? 5.032 -2.524 43.461 1.00 88.94 760 ARG A O 1
ATOM 5913 N N . TYR A 1 761 ? 5.990 -4.551 43.342 1.00 93.50 761 TYR A N 1
ATOM 5914 C CA . TYR A 1 761 ? 5.453 -4.887 42.024 1.00 93.50 761 TYR A CA 1
ATOM 5915 C C . TYR A 1 761 ? 3.918 -4.926 42.023 1.00 93.50 761 TYR A C 1
ATOM 5917 O O . TYR A 1 761 ? 3.288 -4.301 41.170 1.00 93.50 761 TYR A O 1
ATOM 5925 N N . ALA A 1 762 ? 3.302 -5.631 42.978 1.00 93.62 762 ALA A N 1
ATOM 5926 C CA . ALA A 1 762 ? 1.848 -5.737 43.063 1.00 93.62 762 ALA A CA 1
ATOM 5927 C C . ALA A 1 762 ? 1.196 -4.362 43.278 1.00 93.62 762 ALA A C 1
ATOM 5929 O O . ALA A 1 762 ? 0.191 -4.050 42.636 1.00 93.62 762 ALA A O 1
ATOM 5930 N N . ALA A 1 763 ? 1.795 -3.516 44.121 1.00 90.81 763 ALA A N 1
ATOM 5931 C CA . ALA A 1 763 ? 1.363 -2.138 44.324 1.00 90.81 763 ALA A CA 1
ATOM 5932 C C . ALA A 1 763 ? 1.444 -1.316 43.025 1.00 90.81 763 ALA A C 1
ATOM 5934 O O . ALA A 1 763 ? 0.467 -0.660 42.657 1.00 90.81 763 ALA A O 1
ATOM 5935 N N . LEU A 1 764 ? 2.560 -1.406 42.290 1.00 90.56 764 LEU A N 1
ATOM 5936 C CA . LEU A 1 764 ? 2.740 -0.732 41.001 1.00 90.56 764 LEU A CA 1
ATOM 5937 C C . LEU A 1 764 ? 1.727 -1.216 39.954 1.00 90.56 764 LEU A C 1
ATOM 5939 O O . LEU A 1 764 ? 1.100 -0.403 39.279 1.00 90.56 764 LEU A O 1
ATOM 5943 N N . TYR A 1 765 ? 1.523 -2.529 39.834 1.00 95.19 765 TYR A N 1
ATOM 5944 C CA . TYR A 1 765 ? 0.549 -3.099 38.904 1.00 95.19 765 TYR A CA 1
ATOM 5945 C C . TYR A 1 765 ? -0.873 -2.614 39.216 1.00 95.19 765 TYR A C 1
ATOM 5947 O O . TYR A 1 765 ? -1.579 -2.148 38.320 1.00 95.19 765 TYR A O 1
ATOM 5955 N N . CYS A 1 766 ? -1.282 -2.650 40.487 1.00 94.06 766 CYS A N 1
ATOM 5956 C CA . CYS A 1 766 ? -2.576 -2.129 40.928 1.00 94.06 766 CYS A CA 1
ATOM 5957 C C . CYS A 1 766 ? -2.725 -0.630 40.634 1.00 94.06 766 CYS A C 1
ATOM 5959 O O . CYS A 1 766 ? -3.785 -0.203 40.174 1.00 94.06 766 CYS A O 1
ATOM 5961 N N . PHE A 1 767 ? -1.667 0.159 40.842 1.00 91.88 767 PHE A N 1
ATOM 5962 C CA . PHE A 1 767 ? -1.652 1.583 40.515 1.00 91.88 767 PHE A CA 1
ATOM 5963 C C . PHE A 1 767 ? -1.831 1.830 39.011 1.00 91.88 767 PHE A C 1
ATOM 5965 O O . PHE A 1 767 ? -2.681 2.628 38.617 1.00 91.88 767 PHE A O 1
ATOM 5972 N N . LEU A 1 768 ? -1.103 1.104 38.157 1.00 94.06 768 LEU A N 1
ATOM 5973 C CA . LEU A 1 768 ? -1.227 1.212 36.699 1.00 94.06 768 LEU A CA 1
ATOM 5974 C C . LEU A 1 768 ? -2.620 0.796 36.212 1.00 94.06 768 LEU A C 1
ATOM 5976 O O . LEU A 1 768 ? -3.211 1.474 35.372 1.00 94.06 768 LEU A O 1
ATOM 5980 N N . VAL A 1 769 ? -3.188 -0.275 36.772 1.00 94.94 769 VAL A N 1
ATOM 5981 C CA . VAL A 1 769 ? -4.569 -0.694 36.490 1.00 94.94 769 VAL A CA 1
ATOM 5982 C C . VAL A 1 769 ? -5.560 0.401 36.895 1.00 94.94 769 VAL A C 1
ATOM 5984 O O . VAL A 1 769 ? -6.448 0.731 36.110 1.00 94.94 769 VAL A O 1
ATOM 5987 N N . ALA A 1 770 ? -5.400 1.006 38.075 1.00 92.75 770 ALA A N 1
ATOM 5988 C CA . ALA A 1 770 ? -6.247 2.104 38.539 1.00 92.75 770 ALA A CA 1
ATOM 5989 C C . ALA A 1 770 ? -6.133 3.352 37.646 1.00 92.75 770 ALA A C 1
ATOM 5991 O O . ALA A 1 770 ? -7.152 3.954 37.304 1.00 92.75 770 ALA A O 1
ATOM 5992 N N . ALA A 1 771 ? -4.922 3.700 37.204 1.00 92.75 771 ALA A N 1
ATOM 5993 C CA . ALA A 1 771 ? -4.687 4.797 36.269 1.00 92.75 771 ALA A CA 1
ATOM 5994 C C . ALA A 1 771 ? -5.373 4.539 34.916 1.00 92.75 771 ALA A C 1
ATOM 5996 O O . ALA A 1 771 ? -6.091 5.402 34.409 1.00 92.75 771 ALA A O 1
ATOM 5997 N N . ILE A 1 772 ? -5.253 3.323 34.370 1.00 94.88 772 ILE A N 1
ATOM 5998 C CA . ILE A 1 772 ? -5.955 2.925 33.142 1.00 94.88 772 ILE A CA 1
ATOM 5999 C C . ILE A 1 772 ? -7.476 3.009 33.329 1.00 94.88 772 ILE A C 1
ATOM 6001 O O . ILE A 1 772 ? -8.168 3.497 32.434 1.00 94.88 772 ILE A O 1
ATOM 6005 N N . ILE A 1 773 ? -8.009 2.589 34.484 1.00 92.44 773 ILE A N 1
ATOM 6006 C CA . ILE A 1 773 ? -9.433 2.745 34.821 1.00 92.44 773 ILE A CA 1
ATOM 6007 C C . ILE A 1 773 ? -9.847 4.209 34.763 1.00 92.44 773 ILE A C 1
ATOM 6009 O O . ILE A 1 773 ? -10.787 4.549 34.044 1.00 92.44 773 ILE A O 1
ATOM 6013 N N . MET A 1 774 ? -9.132 5.069 35.480 1.00 90.88 774 MET A N 1
ATOM 6014 C CA . MET A 1 774 ? -9.421 6.496 35.555 1.00 90.88 774 MET A CA 1
ATOM 6015 C C . MET A 1 774 ? -9.419 7.156 34.168 1.00 90.88 774 MET A C 1
ATOM 6017 O O . MET A 1 774 ? -10.364 7.867 33.826 1.00 90.88 774 MET A O 1
ATOM 6021 N N . VAL A 1 775 ? -8.400 6.871 33.351 1.00 93.62 775 VAL A N 1
ATOM 6022 C CA . VAL A 1 775 ? -8.224 7.470 32.020 1.00 93.62 775 VAL A CA 1
ATOM 6023 C C . VAL A 1 775 ? -9.227 6.922 31.004 1.00 93.62 775 VAL A C 1
ATOM 6025 O O . VAL A 1 775 ? -9.842 7.680 30.251 1.00 93.62 775 VAL A O 1
ATOM 6028 N N . GLN A 1 776 ? -9.407 5.601 30.949 1.00 93.19 776 GLN A N 1
ATOM 6029 C CA . GLN A 1 776 ? -10.181 4.978 29.878 1.00 93.19 776 GLN A CA 1
ATOM 6030 C C . GLN A 1 776 ? -11.686 4.922 30.164 1.00 93.19 776 GLN A C 1
ATOM 6032 O O . GLN A 1 776 ? -12.469 4.860 29.216 1.00 93.19 776 GLN A O 1
ATOM 6037 N N . TYR A 1 777 ? -12.129 4.961 31.425 1.00 89.62 777 TYR A N 1
ATOM 6038 C CA . TYR A 1 777 ? -13.554 4.915 31.777 1.00 89.62 777 TYR A CA 1
ATOM 6039 C C . TYR A 1 777 ? -14.430 5.939 31.025 1.00 89.62 777 TYR A C 1
ATOM 6041 O O . TYR A 1 777 ? -15.427 5.522 30.419 1.00 89.62 777 TYR A O 1
ATOM 6049 N N . PRO A 1 778 ? -14.099 7.250 30.986 1.00 88.56 778 PRO A N 1
ATOM 6050 C CA . PRO A 1 778 ? -14.899 8.215 30.232 1.00 88.56 778 PRO A CA 1
ATOM 6051 C C . PRO A 1 778 ? -14.898 7.924 28.729 1.00 88.56 778 PRO A C 1
ATOM 6053 O O . PRO A 1 778 ? -15.935 8.091 28.088 1.00 88.56 778 PRO A O 1
ATOM 6056 N N . LEU A 1 779 ? -13.781 7.437 28.176 1.00 88.12 779 LEU A N 1
ATOM 6057 C CA . LEU A 1 779 ? -13.679 7.072 26.764 1.00 88.12 779 LEU A CA 1
ATOM 6058 C C . LEU A 1 779 ? -14.637 5.923 26.452 1.00 88.12 779 LEU A C 1
ATOM 6060 O O . LEU A 1 779 ? -15.515 6.078 25.611 1.00 88.12 779 LEU A O 1
ATOM 6064 N N . TRP A 1 780 ? -14.570 4.817 27.190 1.00 84.44 780 TRP A N 1
ATOM 6065 C CA . TRP A 1 780 ? -15.462 3.679 26.965 1.00 84.44 780 TRP A CA 1
ATOM 6066 C C . TRP A 1 780 ? -16.948 4.010 27.162 1.00 84.44 780 TRP A C 1
ATOM 6068 O O . TRP A 1 780 ? -17.802 3.456 26.469 1.00 84.44 780 TRP A O 1
ATOM 6078 N N . ARG A 1 781 ? -17.286 4.949 28.056 1.00 79.94 781 ARG A N 1
ATOM 6079 C CA . ARG A 1 781 ? -18.674 5.387 28.290 1.00 79.94 781 ARG A CA 1
ATOM 6080 C C . ARG A 1 781 ? -19.258 6.219 27.143 1.00 79.94 781 ARG A C 1
ATOM 6082 O O . ARG A 1 781 ? -20.477 6.237 26.962 1.00 79.94 781 ARG A O 1
ATOM 6089 N N . LEU A 1 782 ? -18.419 6.896 26.357 1.00 73.69 782 LEU A N 1
ATOM 6090 C CA . LEU A 1 782 ? -18.863 7.612 25.155 1.00 73.69 782 LEU A CA 1
ATOM 6091 C C . LEU A 1 782 ? -19.393 6.665 24.070 1.00 73.69 782 LEU A C 1
ATOM 6093 O O . LEU A 1 782 ? -20.047 7.119 23.128 1.00 73.69 782 LEU A O 1
ATOM 6097 N N . MET A 1 783 ? -19.135 5.362 24.190 1.00 68.12 783 MET A N 1
ATOM 6098 C CA . MET A 1 783 ? -19.373 4.405 23.120 1.00 68.12 783 MET A CA 1
ATOM 6099 C C . MET A 1 783 ? -20.700 3.656 23.277 1.00 68.12 783 MET A C 1
ATOM 6101 O O . MET A 1 783 ? -21.078 3.253 24.381 1.00 68.12 783 MET A O 1
ATOM 6105 N N . PRO A 1 784 ? -21.420 3.410 22.168 1.00 57.97 784 PRO A N 1
ATOM 6106 C CA . PRO A 1 784 ? -22.551 2.498 22.157 1.00 57.97 784 PRO A CA 1
ATOM 6107 C C . PRO A 1 784 ? -22.031 1.055 22.228 1.00 57.97 784 PRO A C 1
ATOM 6109 O O . PRO A 1 784 ? -21.777 0.425 21.206 1.00 57.97 784 PRO A O 1
ATOM 6112 N N . ILE A 1 785 ? -21.849 0.526 23.439 1.00 57.22 785 ILE A N 1
ATOM 6113 C CA . ILE A 1 785 ? -21.601 -0.908 23.634 1.00 57.22 785 ILE A CA 1
ATOM 6114 C C . ILE A 1 785 ? -22.912 -1.648 23.323 1.00 57.22 785 ILE A C 1
ATOM 6116 O O . ILE A 1 785 ? -23.934 -1.337 23.947 1.00 57.22 785 ILE A O 1
ATOM 6120 N N . PRO A 1 786 ? -22.933 -2.606 22.376 1.00 46.19 786 PRO A N 1
ATOM 6121 C CA . PRO A 1 786 ? -24.122 -3.405 22.116 1.00 46.19 786 PRO A CA 1
ATOM 6122 C C . PRO A 1 786 ? -24.529 -4.122 23.406 1.00 46.19 786 PRO A C 1
ATOM 6124 O O . PRO A 1 786 ? -23.761 -4.920 23.944 1.00 46.19 786 PRO A O 1
ATOM 6127 N N . ARG A 1 787 ? -25.729 -3.840 23.931 1.00 43.81 787 ARG A N 1
ATOM 6128 C CA . ARG A 1 787 ? -26.280 -4.631 25.038 1.00 43.81 787 ARG A CA 1
ATOM 6129 C C . ARG A 1 787 ? -26.382 -6.074 24.552 1.00 43.81 787 ARG A C 1
ATOM 6131 O O . ARG A 1 787 ? -27.097 -6.341 23.585 1.00 43.81 787 ARG A O 1
ATOM 6138 N N . GLN A 1 788 ? -25.679 -6.998 25.208 1.00 40.44 788 GLN A N 1
ATOM 6139 C CA . GLN A 1 788 ? -25.952 -8.418 25.024 1.00 40.44 788 GLN A CA 1
ATOM 6140 C C . GLN A 1 788 ? -27.435 -8.624 25.341 1.00 40.44 788 GLN A C 1
ATOM 6142 O O . GLN A 1 788 ? -27.892 -8.234 26.417 1.00 40.44 788 GLN A O 1
ATOM 6147 N N . ARG A 1 789 ? -28.198 -9.178 24.390 1.00 33.03 789 ARG A N 1
ATOM 6148 C CA . ARG A 1 789 ? -29.543 -9.687 24.667 1.00 33.03 789 ARG A CA 1
ATOM 6149 C C . ARG A 1 789 ? -29.377 -10.767 25.729 1.00 33.03 789 ARG A C 1
ATOM 6151 O O . ARG A 1 789 ? -29.020 -11.896 25.410 1.00 33.03 789 ARG A O 1
ATOM 6158 N N . GLY A 1 790 ? -29.565 -10.391 26.990 1.00 30.72 790 GLY A N 1
ATOM 6159 C CA . GLY A 1 790 ? -29.799 -11.353 28.047 1.00 30.72 790 GLY A CA 1
ATOM 6160 C C . GLY A 1 790 ? -31.004 -12.181 27.632 1.00 30.72 790 GLY A C 1
ATOM 6161 O O . GLY A 1 790 ? -31.997 -11.637 27.147 1.00 30.72 790 GLY A O 1
ATOM 6162 N N . THR A 1 791 ? -30.879 -13.491 27.767 1.00 33.88 791 THR A N 1
ATOM 6163 C CA . THR A 1 791 ? -31.975 -14.452 27.760 1.00 33.88 791 THR A CA 1
ATOM 6164 C C . THR A 1 791 ? -33.001 -14.034 28.817 1.00 33.88 791 THR A C 1
ATOM 6166 O O . THR A 1 791 ? -32.958 -14.500 29.951 1.00 33.88 791 THR A O 1
ATOM 6169 N N . GLN A 1 792 ? -33.889 -13.099 28.481 1.00 33.75 792 GLN A N 1
ATOM 6170 C CA . GLN A 1 792 ? -35.137 -12.927 29.206 1.00 33.75 792 GLN A CA 1
ATOM 6171 C C . GLN A 1 792 ? -36.025 -14.093 28.795 1.00 33.75 792 GLN A C 1
ATOM 6173 O O . GLN A 1 792 ? -36.328 -14.272 27.614 1.00 33.75 792 GLN A O 1
ATOM 6178 N N . GLY A 1 793 ? -36.343 -14.931 29.780 1.00 30.97 793 GLY A N 1
ATOM 6179 C CA . GLY A 1 793 ? -37.266 -16.038 29.622 1.00 30.97 793 GLY A CA 1
ATOM 6180 C C . GLY A 1 793 ? -38.581 -15.555 29.023 1.00 30.97 793 GLY A C 1
ATOM 6181 O O . GLY A 1 793 ? -39.084 -14.484 29.358 1.00 30.97 793 GLY A O 1
ATOM 6182 N N . HIS A 1 794 ? -39.130 -16.363 28.124 1.00 34.28 794 HIS A N 1
ATOM 6183 C CA . HIS A 1 794 ? -40.557 -16.361 27.847 1.00 34.28 794 HIS A CA 1
ATOM 6184 C C . HIS A 1 794 ? -41.301 -16.697 29.147 1.00 34.28 794 HIS A C 1
ATOM 6186 O O . HIS A 1 794 ? -41.550 -17.861 29.440 1.00 34.28 794 HIS A O 1
ATOM 6192 N N . SER A 1 795 ? -41.641 -15.688 29.941 1.00 31.80 795 SER A N 1
ATOM 6193 C CA . SER A 1 795 ? -42.795 -15.747 30.834 1.00 31.80 795 SER A CA 1
ATOM 6194 C C . SER A 1 795 ? -43.908 -14.980 30.138 1.00 31.80 795 SER A C 1
ATOM 6196 O O . SER A 1 795 ? -43.807 -13.771 29.934 1.00 31.80 795 SER A O 1
ATOM 6198 N N . GLY A 1 796 ? -44.903 -15.729 29.665 1.00 34.22 796 GLY A N 1
ATOM 6199 C CA . GLY A 1 796 ? -46.031 -15.208 28.916 1.00 34.22 796 GLY A CA 1
ATOM 6200 C C . GLY A 1 796 ? -46.902 -14.299 29.770 1.00 34.22 796 GLY A C 1
ATOM 6201 O O . GLY A 1 796 ? -47.536 -14.745 30.715 1.00 34.22 796 GLY A O 1
ATOM 6202 N N . GLU A 1 797 ? -46.991 -13.045 29.358 1.00 36.31 797 GLU A N 1
ATOM 6203 C CA . GLU A 1 797 ? -48.137 -12.186 29.611 1.00 36.31 797 GLU A CA 1
ATOM 6204 C C . GLU A 1 797 ? -48.520 -11.600 28.259 1.00 36.31 797 GLU A C 1
ATOM 6206 O O . GLU A 1 797 ? -47.815 -10.744 27.744 1.00 36.31 797 GLU A O 1
ATOM 6211 N N . HIS A 1 798 ? -49.556 -12.166 27.636 1.00 30.67 798 HIS A N 1
ATOM 6212 C CA . HIS A 1 798 ? -50.502 -11.500 26.732 1.00 30.67 798 HIS A CA 1
ATOM 6213 C C . HIS A 1 798 ? -51.437 -12.559 26.134 1.00 30.67 798 HIS A C 1
ATOM 6215 O O . HIS A 1 798 ? -51.301 -12.973 24.987 1.00 30.67 798 HIS A O 1
ATOM 6221 N N . MET A 1 799 ? -52.424 -12.989 26.921 1.00 32.53 799 MET A N 1
ATOM 6222 C CA . MET A 1 799 ? -53.651 -13.565 26.376 1.00 32.53 799 MET A CA 1
ATOM 6223 C C . MET A 1 799 ? -54.841 -13.048 27.180 1.00 32.53 799 MET A C 1
ATOM 6225 O O . MET A 1 799 ? -55.387 -13.741 28.021 1.00 32.53 799 MET A O 1
ATOM 6229 N N . HIS A 1 800 ? -55.201 -11.787 26.943 1.00 31.78 800 HIS A N 1
ATOM 6230 C CA . HIS A 1 800 ? -56.538 -11.258 27.210 1.00 31.78 800 HIS A CA 1
ATOM 6231 C C . HIS A 1 800 ? -56.742 -9.989 26.379 1.00 31.78 800 HIS A C 1
ATOM 6233 O O . HIS A 1 800 ? -56.410 -8.885 26.795 1.00 31.78 800 HIS A O 1
ATOM 6239 N N . SER A 1 801 ? -57.226 -10.162 25.153 1.00 33.00 801 SER A N 1
ATOM 6240 C CA . SER A 1 801 ? -58.215 -9.290 24.501 1.00 33.00 801 SER A CA 1
ATOM 6241 C C . SER A 1 801 ? -58.327 -9.663 23.024 1.00 33.00 801 SER A C 1
ATOM 6243 O O . SER A 1 801 ? -57.328 -9.914 22.360 1.00 33.00 801 SER A O 1
ATOM 6245 N N . SER A 1 802 ? -59.560 -9.639 22.520 1.00 32.09 802 SER A N 1
ATOM 6246 C CA . SER A 1 802 ? -59.967 -9.864 21.124 1.00 32.09 802 SER A CA 1
ATOM 6247 C C . SER A 1 802 ? -60.252 -11.304 20.706 1.00 32.09 802 SER A C 1
ATOM 6249 O O . SER A 1 802 ? -59.572 -11.821 19.834 1.00 32.09 802 SER A O 1
ATOM 6251 N N . ILE A 1 803 ? -61.350 -11.880 21.217 1.00 30.88 803 ILE A N 1
ATOM 6252 C CA . ILE A 1 803 ? -62.353 -12.535 20.353 1.00 30.88 803 ILE A CA 1
ATOM 6253 C C . ILE A 1 803 ? -63.745 -12.198 20.905 1.00 30.88 803 ILE A C 1
ATOM 6255 O O . ILE A 1 803 ? -64.251 -12.831 21.824 1.00 30.88 803 ILE A O 1
ATOM 6259 N N . ALA A 1 804 ? -64.347 -11.158 20.337 1.00 33.16 804 ALA A N 1
ATOM 6260 C CA . ALA A 1 804 ? -65.786 -10.939 20.333 1.00 33.16 804 ALA A CA 1
ATOM 6261 C C . ALA A 1 804 ? -66.127 -10.395 18.945 1.00 33.16 804 ALA A C 1
ATOM 6263 O O . ALA A 1 804 ? -66.030 -9.190 18.715 1.00 33.16 804 ALA A O 1
ATOM 6264 N N . ARG A 1 805 ? -66.405 -11.310 18.008 1.00 33.34 805 ARG A N 1
ATOM 6265 C CA . ARG A 1 805 ? -67.221 -11.137 16.794 1.00 33.34 805 ARG A CA 1
ATOM 6266 C C . ARG A 1 805 ? -67.190 -12.444 15.994 1.00 33.34 805 ARG A C 1
ATOM 6268 O O . ARG A 1 805 ? -66.158 -12.751 15.410 1.00 33.34 805 ARG A O 1
ATOM 6275 N N . PHE A 1 806 ? -68.363 -13.080 15.974 1.00 31.33 806 PHE A N 1
ATOM 6276 C CA . PHE A 1 806 ? -68.823 -14.196 15.141 1.00 31.33 806 PHE A CA 1
ATOM 6277 C C . PHE A 1 806 ? -68.150 -15.556 15.319 1.00 31.33 806 PHE A C 1
ATOM 6279 O O . PHE A 1 806 ? -66.956 -15.700 14.988 1.00 31.33 806 PHE A O 1
#